Protein AF-0000000073485838 (afdb_homodimer)

Sequence (1050 aa):
MWRVLACVALMAVAGPQPTTGEVYTSIQDLTAVFSLERRVVSALSNYVDDMEAKLLRIRKYLREYEQVSAEGTVTDEVTMERLAGNPVHAFHLMKRLTVDWRHLEEQSKVDPWMDVINAMRGVGGGGVRLPNEEDLQGAAQALVRLHDVYNLNTTQLARGNVWGVQSAAELTAQDCLYMGKHSFNLGLYQRAVQWFEEAYALAGLEGNATVTQDQVNVFLDTAIKALDDNPYGQLEIGQQENFSTRTNLQEEPSPSHRLATVLTPREDAANFHALCRGQQLLSDAYVATLKCFYDWRGDDYLRLMPARVERHHWNPELLTFHQVISDNEILRLQQLAAPALSRAMVQGPQGKGNTVSNTRTSKVGWLDDSQDPLVARLSARAARLTGLSTSVSNDDAEMLQVANYGIGGHYNPHHDYLLVDKTEEELNNIHPRELVLGDRIATFMFYLSDVTRGGATAFPRLGTAVWPSKGSAAFWYNLKRSGKGSLATLHGACPVVHGSKWVSNKWIRERGQFLKRTCGLSPDEMWRVLACVALMAVAGPQPTTGEVYTSIQDLTAVFSLERRVVSALSNYVDDMEAKLLRIRKYLREYEQVSAEGTVTDEVTMERLAGNPVHAFHLMKRLTVDWRHLEEQSKVDPWMDVINAMRGVGGGGVRLPNEEDLQGAAQALVRLHDVYNLNTTQLARGNVWGVQSAAELTAQDCLYMGKHSFNLGLYQRAVQWFEEAYALAGLEGNATVTQDQVNVFLDTAIKALDDNPYGQLEIGQQENFSTRTNLQEEPSPSHRLATVLTPREDAANFHALCRGQQLLSDAYVATLKCFYDWRGDDYLRLMPARVERHHWNPELLTFHQVISDNEILRLQQLAAPALSRAMVQGPQGKGNTVSNTRTSKVGWLDDSQDPLVARLSARAARLTGLSTSVSNDDAEMLQVANYGIGGHYNPHHDYLLVDKTEEELNNIHPRELVLGDRIATFMFYLSDVTRGGATAFPRLGTAVWPSKGSAAFWYNLKRSGKGSLATLHGACPVVHGSKWVSNKWIRERGQFLKRTCGLSPDE

Nearest PDB structures (foldseek):
  7zsc-assembly2_B  TM=9.219E-01  e=4.799E-25  Homo sapiens
  7zsc-assembly1_A  TM=9.193E-01  e=5.060E-25  Homo sapiens
  5v7y-assembly3_D  TM=8.683E-01  e=2.518E-14  Bacillus anthracis
  3itq-assembly1_A  TM=8.347E-01  e=5.285E-14  Bacillus anthracis str. Ames
  5hv0-assembly1_A  TM=8.153E-01  e=1.787E-13  Bacillus anthracis

pLDDT: mean 81.94, std 20.11, range [22.28, 98.38]

Radius of gyration: 50.13 Å; Cα contacts (8 Å, |Δi|>4): 1870; chains: 2; bounding box: 80×147×97 Å

InterPro domains:
  IPR005123 Oxoglutarate/iron-dependent dioxygenase domain [PS51471] (396-510)
  IPR006620 Prolyl 4-hydroxylase, alpha subunit [SM00702] (316-509)
  IPR011990 Tetratricopeptide-like helical domain superfamily [G3DSA:1.25.40.10] (133-235)
  IPR013547 Prolyl 4-hydroxylase, N-terminal [PF08336] (26-163)
  IPR044862 Prolyl 4-hydroxylase alpha subunit, Fe(2+) 2OG dioxygenase domain [PF13640] (400-509)
  IPR045054 Prolyl 4-hydroxylase [PTHR10869] (135-511)

Organism: Scylla paramamosain (NCBI:txid85552)

Secondary structure (DSSP, 8-state):
----------------------GGG-HHHHHHHHHHHHHHHHHHHHHHHHHHHHHHHHHHHHHHHHHHHTTS-TTSHHHHHHHHT-HHHHHHHHHIIIIIHHHHHHHTSS-THHHHHHHHHTTTS--PPPP-HHHHHHHHHHHHHHHHHTT--HHHHHTTEETTEE-S----HHHHHHHHHHHHHTT-HHHHHHHHHHHHHHHHHTTSSSS-HHHHHHHHHHHHHHHHH-SS-----S---------------S------SS--HHHHHHHHHHHHTT---S-HHHHHH--EEEE-TT-HHHHHS-EEEEEEETTTTEEEEES-S-HHHHHHHHHHHHHHHHHTTT---SSS-----SSEE-EEEEE-TTT-HHHHHHHHHHHHHHSS---TTTTSBPPEEEEEE-TT-EEEEE-S-SSTT--HHHHTTS-HHHHHH--EEEEEEEE-S--SEE--EEETTTTEEEPP-TT-EEEEESB-TTS-B-GGG-EEEPPEEES-EEEEEEEEESGGGTTTSPPPSSTT-/----------------------GGG-HHHHHHHHHHHHHHHHHHHHHHHHHHHHHHHHHHHHHHHHHHHTTS-TTSHHHHHHHHT-HHHHHHHHHIIIIIHHHHHHHTSS-THHHHHHHHHTTTS--PPPP-HHHHHHHHHHHHHHHHHTT--HHHHHTTEETTEE-S----HHHHHHHHHHHHHTT-HHHHHHHHHHHHHHHHHTTSSSS-HHHHHHHHHHHHHHHHH-SS-----S---------------S------SS--HHHHHHHHHHHHTT---S-HHHHHH--EEEE-TT-HHHHHS-EEEEEEETTTTEEEEES-S-HHHHHHHHHHHHHHHHHTTT---SSS-----SSEE-EEEEE-TTT-HHHHHHHHHHHHHHSS---TTTTSBPPEEEEEE-TT-EEEEE-S-SSTT--HHHHTTS-HHHHHH--EEEEEEEE-S--SEE--EEETTTTEEEPP-TT-EEEEESB-TTS-B-GGG-EEEPPEEES-EEEEEEEEESGGGTTTSPPPSSTT-

Solvent-accessible surface area (backbone atoms only — not comparable to full-atom values): 54954 Å² total; per-residue (Å²): 137,82,82,71,75,75,76,76,73,77,61,69,61,77,54,80,68,55,62,52,61,49,45,53,27,30,46,69,48,34,32,50,46,52,53,41,50,51,47,27,50,53,34,47,52,50,36,51,53,53,49,50,54,51,49,51,53,51,48,50,53,51,50,55,49,46,50,52,45,65,80,43,73,69,85,34,72,66,43,37,46,52,44,36,11,29,50,61,45,41,34,49,52,32,42,44,60,31,56,53,39,49,54,51,51,61,62,61,70,59,65,60,63,54,55,31,51,36,35,69,69,28,71,90,50,79,93,70,76,75,56,42,68,66,26,34,51,49,31,45,49,23,50,48,47,47,36,61,52,58,64,50,58,62,67,45,43,36,59,16,30,58,93,84,46,76,46,66,37,60,56,52,26,44,50,27,40,52,44,11,50,53,25,41,75,66,39,37,25,68,58,12,33,51,26,20,51,50,14,32,55,38,8,58,77,54,68,39,68,79,34,44,46,69,64,37,46,56,54,31,51,53,28,49,51,51,29,67,77,34,73,74,48,58,76,72,64,87,77,82,72,89,81,72,81,80,73,83,77,67,89,68,67,84,75,74,78,73,71,38,62,73,67,51,71,65,54,40,47,52,32,34,30,40,31,54,62,66,50,78,62,54,52,68,73,59,53,69,70,45,51,74,43,75,42,33,58,92,31,74,70,22,63,78,54,50,40,43,34,36,45,75,40,76,87,72,48,30,37,32,39,48,76,74,47,52,72,69,57,40,54,51,50,50,61,67,35,46,63,42,39,56,52,42,32,70,64,45,81,88,81,75,80,80,70,79,61,91,51,52,38,58,34,55,18,76,43,48,52,83,77,36,71,64,49,37,50,52,37,51,49,50,18,49,69,70,54,44,49,44,44,50,92,73,39,6,16,51,58,38,32,39,36,36,25,3,36,37,11,29,30,57,70,42,65,83,51,74,49,76,88,47,49,74,74,54,52,70,48,46,58,66,68,54,62,65,26,40,42,34,35,29,44,40,32,36,22,60,25,54,40,80,32,52,42,25,43,24,21,27,36,64,28,42,62,49,68,56,40,54,20,21,30,40,39,37,56,31,33,35,45,46,64,43,68,36,63,39,54,30,27,24,36,28,45,18,52,28,34,42,40,34,34,33,40,37,40,24,23,40,58,54,25,63,87,61,53,70,65,41,95,43,75,88,53,137,82,81,75,75,75,76,74,74,75,68,71,63,76,54,82,69,55,62,52,61,49,47,52,28,31,46,69,49,34,32,51,47,51,54,41,48,51,48,26,50,52,34,46,53,51,37,51,53,54,49,50,55,53,50,52,53,52,50,52,53,50,50,56,48,46,52,51,46,64,81,43,73,70,87,36,71,66,44,37,48,52,44,36,12,29,51,62,44,41,33,50,52,31,40,44,59,32,56,53,40,48,55,52,52,61,64,61,69,61,67,62,63,56,55,31,51,37,33,68,68,28,71,91,50,79,94,72,77,74,57,43,68,65,27,34,53,47,33,45,48,23,52,47,48,47,35,60,51,56,64,49,59,61,67,46,42,37,58,14,29,57,92,83,47,76,47,70,37,58,56,49,27,45,51,27,40,53,44,12,51,54,24,42,76,67,40,37,25,71,58,12,32,52,26,21,50,49,13,32,56,38,9,58,76,54,68,37,68,80,33,44,45,68,63,36,46,56,56,32,52,52,27,49,52,50,29,66,77,34,72,74,47,57,78,72,64,85,76,82,72,87,79,70,82,78,73,84,74,66,89,67,66,84,73,75,78,73,72,39,64,74,68,51,72,66,54,40,48,53,31,34,30,40,33,55,62,67,49,78,62,54,53,68,72,60,53,68,69,47,50,75,44,74,43,35,60,91,31,75,71,22,62,79,54,51,38,43,35,37,44,74,39,77,85,72,46,30,37,33,39,50,76,74,47,52,73,69,57,41,53,51,50,51,59,68,35,50,63,41,38,57,51,43,31,68,64,44,78,87,83,77,81,80,69,79,61,92,52,50,38,59,35,54,20,77,43,49,53,84,77,36,72,64,48,36,50,51,37,51,49,51,18,47,68,69,55,44,53,42,46,51,91,72,40,7,16,50,56,39,32,38,37,36,24,4,37,37,11,30,29,57,72,42,65,82,51,75,48,77,87,48,48,74,73,55,52,69,55,46,57,65,69,54,62,65,25,42,41,34,35,29,44,39,34,36,22,60,26,53,41,80,32,52,43,24,41,23,20,26,34,64,29,42,61,50,66,56,42,54,20,20,29,39,39,37,57,31,32,36,43,47,66,44,66,37,61,38,55,30,26,23,37,29,45,18,51,29,34,43,40,34,37,34,40,37,43,24,22,41,60,53,25,62,87,62,54,71,66,42,95,42,77,89,52

Foldseek 3Di:
DPPPVPPPPPLPPPPPQLQQAALQFFPVLVVVVVVLVVQLVVLVVVLVVLVVVLVVLVVVLVVLVCVLLVVDDVVDPVSVVVLCVDPVSVVVVCCCVPPSVVVSVVSPPDDSVVSSVCSNCCVPHDGRDDGDPVNVLVVLVLVLQQCPLQVDQLLCVQCQQRPRDRDNDHHALVSLQVSLVSCVVQQNLVSSLNSLVNSLVRCVVVVCPPHHNVVSVVSNVVSVVSCVVCVVGCPPDPDPDDPPDPDPDDVPPPPLLDFDLDDDPVSLSVLQSCQLNVHFNDDPVQVVVWDWDWAQQPFPVCVVPTWTKTWFFVVQTKIKTAQLADLVLLVVVCVVFVVQLVVSNPPNPPDDDSPNPPAFRKGKGFAACVNDVSQVVSQVSVCSNNVFHQDVVVLQWGTKMKIKGGASGKHAWDAQWDPQPDDPVRVVSDDVSDVVSAIQQKKKKAWQDAAPGGWWKDQSNRRHIHHGDHNMIMMGTQADLLSHGRSSRGIMTTGRHGDMTMMMMMTGTDPRCPPRRPRDPDNVD/DPPPVPPPPPLPPPDPQLQQAALQFFPVLVVVVVVLVVLLVVLVVVLVVLVVVLVVLVVVLVVLVCVLLVVDDVPDPVSVVVLCVDPVSVVVVCCCVPPSVVVSVVSPPDDSVVSSVCSNCCVPHDGRDDGDPVNVLVVLVLLLQQCPLQVDQLLCVQCQQRPRDRDNDHHALVSLQVSLVSCVVQQNLVSSLNSLVNSLVRCVVVVCPPHHNVVSVVSNVVSVVSCVVPVVGCPPDPDPDDPPDPPPDDVPPPPLLDFDLDDDPVSLSVLQSCQLNVHFNDDPVQVVPWDWDWAQQPFPVCVVPTWTWTWFFVVQTKIKTAQLADLVLLVVVCVVFVVQLVVSNPPNPPDDDSPNPPAFRKGKGFAACVNDVSQVVSQVSVCSNNVAHQDVVVLQWGTKMKIKGGASGKHAWDAQWDPQPDDPVVVVSDDVSDVVSAIQFKKKKAWQDAAPGGWWKDQSNRRHIHHGDHNMIMMGTQADLLSHGRSSRGIMTTGRHGDMTMMMMMTGTDPRCPVRRPRDPDNVD

Structure (mmCIF, N/CA/C/O backbone):
data_AF-0000000073485838-model_v1
#
loop_
_entity.id
_entity.type
_entity.pdbx_description
1 polymer 'procollagen-proline 4-dioxygenase'
#
loop_
_atom_site.group_PDB
_atom_site.id
_atom_site.type_symbol
_atom_site.label_atom_id
_atom_site.label_alt_id
_atom_site.label_comp_id
_atom_site.label_asym_id
_atom_site.label_entity_id
_atom_site.label_seq_id
_atom_site.pdbx_PDB_ins_code
_atom_site.Cartn_x
_atom_site.Cartn_y
_atom_site.Cartn_z
_atom_site.occupancy
_atom_site.B_iso_or_equiv
_atom_site.auth_seq_id
_atom_site.auth_comp_id
_atom_site.auth_asym_id
_atom_site.auth_atom_id
_atom_site.pdbx_PDB_model_num
ATOM 1 N N . MET A 1 1 ? -52.625 -43.906 -41.375 1 27.09 1 MET A N 1
ATOM 2 C CA . MET A 1 1 ? -51.406 -43.25 -41.844 1 27.09 1 MET A CA 1
ATOM 3 C C . MET A 1 1 ? -50.594 -42.719 -40.688 1 27.09 1 MET A C 1
ATOM 5 O O . MET A 1 1 ? -50.844 -41.594 -40.219 1 27.09 1 MET A O 1
ATOM 9 N N . TRP A 1 2 ? -50.25 -43.562 -39.656 1 25.62 2 TRP A N 1
ATOM 10 C CA . TRP A 1 2 ? -49.594 -43.531 -38.344 1 25.62 2 TRP A CA 1
ATOM 11 C C . TRP A 1 2 ? -48.188 -42.938 -38.469 1 25.62 2 TRP A C 1
ATOM 13 O O . TRP A 1 2 ? -47.375 -43.438 -39.281 1 25.62 2 TRP A O 1
ATOM 23 N N . ARG A 1 3 ? -48.094 -41.531 -38.312 1 26.3 3 ARG A N 1
ATOM 24 C CA . ARG A 1 3 ? -46.969 -40.594 -38.281 1 26.3 3 ARG A CA 1
ATOM 25 C C . ARG A 1 3 ? -45.812 -41.125 -37.438 1 26.3 3 ARG A C 1
ATOM 27 O O . ARG A 1 3 ? -45.938 -41.188 -36.188 1 26.3 3 ARG A O 1
ATOM 34 N N . VAL A 1 4 ? -45.312 -42.312 -37.812 1 25.8 4 VAL A N 1
ATOM 35 C CA . VAL A 1 4 ? -44.156 -42.969 -37.188 1 25.8 4 VAL A CA 1
ATOM 36 C C . VAL A 1 4 ? -42.969 -42 -37.125 1 25.8 4 VAL A C 1
ATOM 38 O O . VAL A 1 4 ? -42.438 -41.594 -38.156 1 25.8 4 VAL A O 1
ATOM 41 N N . LEU A 1 5 ? -43.156 -40.906 -36.375 1 27.22 5 LEU A N 1
ATOM 42 C CA . LEU A 1 5 ? -42.062 -39.969 -36.125 1 27.22 5 LEU A CA 1
ATOM 43 C C . LEU A 1 5 ? -40.812 -40.719 -35.719 1 27.22 5 LEU A C 1
ATOM 45 O O . LEU A 1 5 ? -40.812 -41.438 -34.719 1 27.22 5 LEU A O 1
ATOM 49 N N . ALA A 1 6 ? -40 -41.219 -36.719 1 26.89 6 ALA A N 1
ATOM 50 C CA . ALA A 1 6 ? -38.625 -41.75 -36.625 1 26.89 6 ALA A CA 1
ATOM 51 C C . ALA A 1 6 ? -37.781 -40.875 -35.719 1 26.89 6 ALA A C 1
ATOM 53 O O . ALA A 1 6 ? -37.5 -39.719 -36.031 1 26.89 6 ALA A O 1
ATOM 54 N N . CYS A 1 7 ? -37.969 -40.969 -34.406 1 26.73 7 CYS A N 1
ATOM 55 C CA . CYS A 1 7 ? -37.062 -40.406 -33.438 1 26.73 7 CYS A CA 1
ATOM 56 C C . CYS A 1 7 ? -35.625 -40.781 -33.781 1 26.73 7 CYS A C 1
ATOM 58 O O . CYS A 1 7 ? -35.25 -41.969 -33.719 1 26.73 7 CYS A O 1
ATOM 60 N N . VAL A 1 8 ? -35.125 -40.156 -34.875 1 27 8 VAL A N 1
ATOM 61 C CA . VAL A 1 8 ? -33.688 -40.188 -35.188 1 27 8 VAL A CA 1
ATOM 62 C C . VAL A 1 8 ? -32.875 -39.969 -33.906 1 27 8 VAL A C 1
ATOM 64 O O . VAL A 1 8 ? -32.938 -38.875 -33.312 1 27 8 VAL A O 1
ATOM 67 N N . ALA A 1 9 ? -32.719 -40.969 -33.031 1 24.78 9 ALA A N 1
ATOM 68 C CA . ALA A 1 9 ? -31.781 -40.969 -31.922 1 24.78 9 ALA A CA 1
ATOM 69 C C . ALA A 1 9 ? -30.391 -40.562 -32.406 1 24.78 9 ALA A C 1
ATOM 71 O O . ALA A 1 9 ? -29.766 -41.281 -33.219 1 24.78 9 ALA A O 1
ATOM 72 N N . LEU A 1 10 ? -30.234 -39.281 -32.719 1 26.58 10 LEU A N 1
ATOM 73 C CA . LEU A 1 10 ? -28.906 -38.719 -32.875 1 26.58 10 LEU A CA 1
ATOM 74 C C . LEU A 1 10 ? -27.938 -39.281 -31.828 1 26.58 10 LEU A C 1
ATOM 76 O O . LEU A 1 10 ? -28.078 -39.062 -30.641 1 26.58 10 LEU A O 1
ATOM 80 N N . MET A 1 11 ? -27.656 -40.594 -31.984 1 25.06 11 MET A N 1
ATOM 81 C CA . MET A 1 11 ? -26.578 -41.188 -31.203 1 25.06 11 MET A CA 1
ATOM 82 C C . MET A 1 11 ? -25.312 -40.344 -31.266 1 25.06 11 MET A C 1
ATOM 84 O O . MET A 1 11 ? -24.719 -40.156 -32.344 1 25.06 11 MET A O 1
ATOM 88 N N . ALA A 1 12 ? -25.219 -39.312 -30.531 1 28.91 12 ALA A N 1
ATOM 89 C CA . ALA A 1 12 ? -24.016 -38.5 -30.297 1 28.91 12 ALA A CA 1
ATOM 90 C C . ALA A 1 12 ? -22.812 -39.375 -29.984 1 28.91 12 ALA A C 1
ATOM 92 O O . ALA A 1 12 ? -22.828 -40.125 -29 1 28.91 12 ALA A O 1
ATOM 93 N N . VAL A 1 13 ? -22.266 -39.969 -31.031 1 29.77 13 VAL A N 1
ATOM 94 C CA . VAL A 1 13 ? -20.906 -40.469 -30.875 1 29.77 13 VAL A CA 1
ATOM 95 C C . VAL A 1 13 ? -20.141 -39.594 -29.891 1 29.77 13 VAL A C 1
ATOM 97 O O . VAL A 1 13 ? -19.969 -38.406 -30.109 1 29.77 13 VAL A O 1
ATOM 100 N N . ALA A 1 14 ? -20.406 -39.906 -28.672 1 31.94 14 ALA A N 1
ATOM 101 C CA . ALA A 1 14 ? -19.594 -39.25 -27.641 1 31.94 14 ALA A CA 1
ATOM 102 C C . ALA A 1 14 ? -18.125 -39.188 -28.062 1 31.94 14 ALA A C 1
ATOM 104 O O . ALA A 1 14 ? -17.438 -40.219 -28.062 1 31.94 14 ALA A O 1
ATOM 105 N N . GLY A 1 15 ? -17.891 -38.562 -29.219 1 31.86 15 GLY A N 1
ATOM 106 C CA . GLY A 1 15 ? -16.484 -38.219 -29.453 1 31.86 15 GLY A CA 1
ATOM 107 C C . GLY A 1 15 ? -15.695 -38 -28.188 1 31.86 15 GLY A C 1
ATOM 108 O O . GLY A 1 15 ? -16.281 -37.75 -27.125 1 31.86 15 GLY A O 1
ATOM 109 N N . PRO A 1 16 ? -14.477 -38.5 -28.203 1 33 16 PRO A N 1
ATOM 110 C CA . PRO A 1 16 ? -13.688 -38.25 -27 1 33 16 PRO A CA 1
ATOM 111 C C . PRO A 1 16 ? -13.914 -36.875 -26.406 1 33 16 PRO A C 1
ATOM 113 O O . PRO A 1 16 ? -14.055 -35.906 -27.156 1 33 16 PRO A O 1
ATOM 116 N N . GLN A 1 17 ? -14.711 -36.844 -25.469 1 33.69 17 GLN A N 1
ATOM 117 C CA . GLN A 1 17 ? -14.93 -35.625 -24.719 1 33.69 17 GLN A CA 1
ATOM 118 C C . GLN A 1 17 ? -13.641 -34.812 -24.609 1 33.69 17 GLN A C 1
ATOM 120 O O . GLN A 1 17 ? -12.594 -35.344 -24.234 1 33.69 17 GLN A O 1
ATOM 125 N N . PRO A 1 18 ? -13.508 -33.781 -25.422 1 37.34 18 PRO A N 1
ATOM 126 C CA . PRO A 1 18 ? -12.312 -32.969 -25.281 1 37.34 18 PRO A CA 1
ATOM 127 C C . PRO A 1 18 ? -11.953 -32.688 -23.828 1 37.34 18 PRO A C 1
ATOM 129 O O . PRO A 1 18 ? -12.82 -32.281 -23.031 1 37.34 18 PRO A O 1
ATOM 132 N N . THR A 1 19 ? -11.102 -33.406 -23.203 1 40.22 19 THR A N 1
ATOM 133 C CA . THR A 1 19 ? -10.562 -33.094 -21.875 1 40.22 19 THR A CA 1
ATOM 134 C C . THR A 1 19 ? -10.141 -31.625 -21.812 1 40.22 19 THR A C 1
ATOM 136 O O . THR A 1 19 ? -9.469 -31.125 -22.719 1 40.22 19 THR A O 1
ATOM 139 N N . THR A 1 20 ? -10.914 -30.719 -21.453 1 46.19 20 THR A N 1
ATOM 140 C CA . THR A 1 20 ? -10.539 -29.359 -21.141 1 46.19 20 THR A CA 1
ATOM 141 C C . THR A 1 20 ? -9.117 -29.297 -20.578 1 46.19 20 THR A C 1
ATOM 143 O O . THR A 1 20 ? -8.812 -29.969 -19.578 1 46.19 20 THR A O 1
ATOM 146 N N . GLY A 1 21 ? -8.156 -29.125 -21.438 1 52.19 21 GLY A N 1
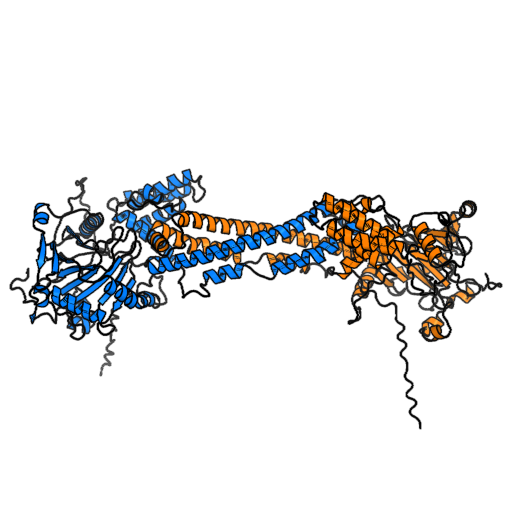ATOM 147 C CA . GLY A 1 21 ? -6.723 -29.234 -21.219 1 52.19 21 GLY A CA 1
ATOM 148 C C . GLY A 1 21 ? -6.223 -28.359 -20.094 1 52.19 21 GLY A C 1
ATOM 149 O O . GLY A 1 21 ? -6.34 -27.141 -20.156 1 52.19 21 GLY A O 1
ATOM 150 N N . GLU A 1 22 ? -6.078 -28.859 -18.812 1 74.88 22 GLU A N 1
ATOM 151 C CA . GLU A 1 22 ? -5.523 -28.375 -17.547 1 74.88 22 GLU A CA 1
ATOM 152 C C . GLU A 1 22 ? -4.055 -28 -17.703 1 74.88 22 GLU A C 1
ATOM 154 O O . GLU A 1 22 ? -3.324 -28.625 -18.469 1 74.88 22 GLU A O 1
ATOM 159 N N . VAL A 1 23 ? -3.619 -26.828 -17.328 1 77.12 23 VAL A N 1
ATOM 160 C CA . VAL A 1 23 ? -2.289 -26.234 -17.406 1 77.12 23 VAL A CA 1
ATOM 161 C C . VAL A 1 23 ? -1.239 -27.25 -16.969 1 77.12 23 VAL A C 1
ATOM 163 O O . VAL A 1 23 ? -0.172 -27.359 -17.578 1 77.12 23 VAL A O 1
ATOM 166 N N . TYR A 1 24 ? -1.604 -28.141 -16.062 1 77 24 TYR A N 1
ATOM 167 C CA . TYR A 1 24 ? -0.612 -29.016 -15.461 1 77 24 TYR A CA 1
ATOM 168 C C . TYR A 1 24 ? -0.284 -30.188 -16.375 1 77 24 TYR A C 1
ATOM 170 O O . TYR A 1 24 ? 0.721 -30.875 -16.188 1 77 24 TYR A O 1
ATOM 178 N N . THR A 1 25 ? -1.033 -30.375 -17.484 1 76.62 25 THR A N 1
ATOM 179 C CA . THR A 1 25 ? -0.901 -31.578 -18.297 1 76.62 25 THR A CA 1
ATOM 180 C C . THR A 1 25 ? 0.106 -31.359 -19.422 1 76.62 25 THR A C 1
ATOM 182 O O . THR A 1 25 ? 0.467 -32.312 -20.125 1 76.62 25 THR A O 1
ATOM 185 N N . SER A 1 26 ? 0.516 -30.156 -19.578 1 77.94 26 SER A N 1
ATOM 186 C CA . SER A 1 26 ? 1.445 -29.859 -20.656 1 77.94 26 SER A CA 1
ATOM 187 C C . SER A 1 26 ? 2.666 -29.094 -20.141 1 77.94 26 SER A C 1
ATOM 189 O O . SER A 1 26 ? 2.531 -28.125 -19.406 1 77.94 26 SER A O 1
ATOM 191 N N . ILE A 1 27 ? 3.809 -29.562 -20.547 1 78.94 27 ILE A N 1
ATOM 192 C CA . ILE A 1 27 ? 5.039 -28.891 -20.125 1 78.94 27 ILE A CA 1
ATOM 193 C C . ILE A 1 27 ? 5.121 -27.516 -20.766 1 78.94 27 ILE A C 1
ATOM 195 O O . ILE A 1 27 ? 5.688 -26.578 -20.172 1 78.94 27 ILE A O 1
ATOM 199 N N . GLN A 1 28 ? 4.605 -27.438 -21.969 1 76.5 28 GLN A N 1
ATOM 200 C CA . GLN A 1 28 ? 4.613 -26.141 -22.625 1 76.5 28 GLN A CA 1
ATOM 201 C C . GLN A 1 28 ? 3.816 -25.109 -21.828 1 76.5 28 GLN A C 1
ATOM 203 O O . GLN A 1 28 ? 4.27 -23.969 -21.625 1 76.5 28 GLN A O 1
ATOM 208 N N . ASP A 1 29 ? 2.668 -25.5 -21.391 1 82.38 29 ASP A N 1
ATOM 209 C CA . ASP A 1 29 ? 1.839 -24.609 -20.594 1 82.38 29 ASP A CA 1
ATOM 210 C C . ASP A 1 29 ? 2.502 -24.297 -19.25 1 82.38 29 ASP A C 1
ATOM 212 O O . ASP A 1 29 ? 2.469 -23.156 -18.781 1 82.38 29 ASP A O 1
ATOM 216 N N . LEU A 1 30 ? 3.111 -25.281 -18.672 1 85.5 30 LEU A N 1
ATOM 217 C CA . LEU A 1 30 ? 3.771 -25.094 -17.391 1 85.5 30 LEU A CA 1
ATOM 218 C C . LEU A 1 30 ? 4.938 -24.125 -17.516 1 85.5 30 LEU A C 1
ATOM 220 O O . LEU A 1 30 ? 5.129 -23.266 -16.656 1 85.5 30 LEU A O 1
ATOM 224 N N . THR A 1 31 ? 5.664 -24.312 -18.562 1 83.69 31 THR A N 1
ATOM 225 C CA . THR A 1 31 ? 6.789 -23.406 -18.797 1 83.69 31 THR A CA 1
ATOM 226 C C . THR A 1 31 ? 6.305 -21.969 -19 1 83.69 31 THR A C 1
ATOM 228 O O . THR A 1 31 ? 6.918 -21.031 -18.484 1 83.69 31 THR A O 1
ATOM 231 N N . ALA A 1 32 ? 5.23 -21.859 -19.719 1 83.5 32 ALA A N 1
ATOM 232 C CA . ALA A 1 32 ? 4.652 -20.531 -19.938 1 83.5 32 ALA A CA 1
ATOM 233 C C . ALA A 1 32 ? 4.203 -19.906 -18.609 1 83.5 32 ALA A C 1
ATOM 235 O O . ALA A 1 32 ? 4.387 -18.719 -18.375 1 83.5 32 ALA A O 1
ATOM 236 N N . VAL A 1 33 ? 3.646 -20.688 -17.766 1 88.06 33 VAL A N 1
ATOM 237 C CA . VAL A 1 33 ? 3.162 -20.203 -16.484 1 88.06 33 VAL A CA 1
ATOM 238 C C . VAL A 1 33 ? 4.348 -19.844 -15.586 1 88.06 33 VAL A C 1
ATOM 240 O O . VAL A 1 33 ? 4.285 -18.859 -14.828 1 88.06 33 VAL A O 1
ATOM 243 N N . PHE A 1 34 ? 5.398 -20.578 -15.664 1 86.94 34 PHE A N 1
ATOM 244 C CA . PHE A 1 34 ? 6.602 -20.25 -14.914 1 86.94 34 PHE A CA 1
ATOM 245 C C . PHE A 1 34 ? 7.152 -18.891 -15.336 1 86.94 34 PHE A C 1
ATOM 247 O O . PHE A 1 34 ? 7.574 -18.094 -14.5 1 86.94 34 PHE A O 1
ATOM 254 N N . SER A 1 35 ? 7.137 -18.703 -16.641 1 85.38 35 SER A N 1
ATOM 255 C CA . SER A 1 35 ? 7.613 -17.422 -17.156 1 85.38 35 SER A CA 1
ATOM 256 C C . SER A 1 35 ? 6.73 -16.281 -16.672 1 85.38 35 SER A C 1
ATOM 258 O O . SER A 1 35 ? 7.234 -15.211 -16.312 1 85.38 35 SER A O 1
ATOM 260 N N . LEU A 1 36 ? 5.5 -16.547 -16.688 1 88.31 36 LEU A N 1
ATOM 261 C CA . LEU A 1 36 ? 4.562 -15.539 -16.188 1 88.31 36 LEU A CA 1
ATOM 262 C C . LEU A 1 36 ? 4.812 -15.242 -14.711 1 88.31 36 LEU A C 1
ATOM 264 O O . LEU A 1 36 ? 4.84 -14.078 -14.305 1 88.31 36 LEU A O 1
ATOM 268 N N . GLU A 1 37 ? 4.977 -16.25 -13.93 1 90.31 37 GLU A N 1
ATOM 269 C CA . GLU A 1 37 ? 5.203 -16.047 -12.508 1 90.31 37 GLU A CA 1
ATOM 270 C C . GLU A 1 37 ? 6.469 -15.227 -12.258 1 90.31 37 GLU A C 1
ATOM 272 O O . GLU A 1 37 ? 6.523 -14.422 -11.32 1 90.31 37 GLU A O 1
ATOM 277 N N . ARG A 1 38 ? 7.43 -15.484 -13.102 1 88 38 ARG A N 1
ATOM 278 C CA . ARG A 1 38 ? 8.664 -14.719 -12.969 1 88 38 ARG A CA 1
ATOM 279 C C . ARG A 1 38 ? 8.398 -13.227 -13.125 1 88 38 ARG A C 1
ATOM 281 O O . ARG A 1 38 ? 8.945 -12.406 -12.383 1 88 38 ARG A O 1
ATOM 288 N N . ARG A 1 39 ? 7.586 -12.938 -14.078 1 89.69 39 ARG A N 1
ATOM 289 C CA . ARG A 1 39 ? 7.234 -11.539 -14.297 1 89.69 39 ARG A CA 1
ATOM 290 C C . ARG A 1 39 ? 6.453 -10.984 -13.109 1 89.69 39 ARG A C 1
ATOM 292 O O . ARG A 1 39 ? 6.676 -9.844 -12.688 1 89.69 39 ARG A O 1
ATOM 299 N N . VAL A 1 40 ? 5.625 -11.742 -12.617 1 92.44 40 VAL A N 1
ATOM 300 C CA . VAL A 1 40 ? 4.805 -11.328 -11.484 1 92.44 40 VAL A CA 1
ATOM 301 C C . VAL A 1 40 ? 5.688 -11.109 -10.258 1 92.44 40 VAL A C 1
ATOM 303 O O . VAL A 1 40 ? 5.512 -10.133 -9.523 1 92.44 40 VAL A O 1
ATOM 306 N N . VAL A 1 41 ? 6.609 -12 -10.094 1 93.25 41 VAL A N 1
ATOM 307 C CA . VAL A 1 41 ? 7.523 -11.906 -8.961 1 93.25 41 VAL A CA 1
ATOM 308 C C . VAL A 1 41 ? 8.344 -10.625 -9.055 1 93.25 41 VAL A C 1
ATOM 310 O O . VAL A 1 41 ? 8.562 -9.938 -8.055 1 93.25 41 VAL A O 1
ATOM 313 N N . SER A 1 42 ? 8.789 -10.344 -10.25 1 93.81 42 SER A N 1
ATOM 314 C CA . SER A 1 42 ? 9.516 -9.094 -10.453 1 93.81 42 SER A CA 1
ATOM 315 C C . SER A 1 42 ? 8.648 -7.887 -10.125 1 93.81 42 SER A C 1
ATOM 317 O O . SER A 1 42 ? 9.102 -6.957 -9.453 1 93.81 42 SER A O 1
ATOM 319 N N . ALA A 1 43 ? 7.445 -7.938 -10.586 1 94.62 43 ALA A N 1
ATOM 320 C CA . ALA A 1 43 ? 6.508 -6.852 -10.305 1 94.62 43 ALA A CA 1
ATOM 321 C C . ALA A 1 43 ? 6.223 -6.742 -8.812 1 94.62 43 ALA A C 1
ATOM 323 O O . ALA A 1 43 ? 6.141 -5.637 -8.266 1 94.62 43 ALA A O 1
ATOM 324 N N . LEU A 1 44 ? 6.055 -7.848 -8.141 1 95.62 44 LEU A N 1
ATOM 325 C CA . LEU A 1 44 ? 5.809 -7.867 -6.703 1 95.62 44 LEU A CA 1
ATOM 326 C C . LEU A 1 44 ? 6.996 -7.289 -5.941 1 95.62 44 LEU A C 1
ATOM 328 O O . LEU A 1 44 ? 6.816 -6.547 -4.973 1 95.62 44 LEU A O 1
ATOM 332 N N . SER A 1 45 ? 8.195 -7.672 -6.391 1 96.31 45 SER A N 1
ATOM 333 C CA . SER A 1 45 ? 9.398 -7.148 -5.75 1 96.31 45 SER A CA 1
ATOM 334 C C . SER A 1 45 ? 9.469 -5.633 -5.863 1 96.31 45 SER A C 1
ATOM 336 O O . SER A 1 45 ? 9.773 -4.945 -4.891 1 96.31 45 SER A O 1
ATOM 338 N N . ASN A 1 46 ? 9.18 -5.145 -7.039 1 96 46 ASN A N 1
ATOM 339 C CA . ASN A 1 46 ? 9.133 -3.697 -7.234 1 96 46 ASN A CA 1
ATOM 340 C C . ASN A 1 46 ? 8.055 -3.051 -6.371 1 96 46 ASN A C 1
ATOM 342 O O . ASN A 1 46 ? 8.266 -1.979 -5.801 1 96 46 ASN A O 1
ATOM 346 N N . TYR A 1 47 ? 6.934 -3.65 -6.328 1 95.31 47 TYR A N 1
ATOM 347 C CA . TYR A 1 47 ? 5.836 -3.168 -5.496 1 95.31 47 TYR A CA 1
ATOM 348 C C . TYR A 1 47 ? 6.266 -3.047 -4.039 1 95.31 47 TYR A C 1
ATOM 350 O O . TYR A 1 47 ? 5.988 -2.039 -3.385 1 95.31 47 TYR A O 1
ATOM 358 N N . VAL A 1 48 ? 6.938 -4.125 -3.545 1 96.12 48 VAL A N 1
ATOM 359 C CA . VAL A 1 48 ? 7.395 -4.129 -2.16 1 96.12 48 VAL A CA 1
ATOM 360 C C . VAL A 1 48 ? 8.344 -2.953 -1.926 1 96.12 48 VAL A C 1
ATOM 362 O O . VAL A 1 48 ? 8.219 -2.236 -0.931 1 96.12 48 VAL A O 1
ATOM 365 N N . ASP A 1 49 ? 9.266 -2.713 -2.832 1 95.56 49 ASP A N 1
ATOM 366 C CA . ASP A 1 49 ? 10.211 -1.613 -2.711 1 95.56 49 ASP A CA 1
ATOM 367 C C . ASP A 1 49 ? 9.5 -0.266 -2.678 1 95.56 49 ASP A C 1
ATOM 369 O O . ASP A 1 49 ? 9.797 0.583 -1.836 1 95.56 49 ASP A O 1
ATOM 373 N N . ASP A 1 50 ? 8.578 -0.071 -3.586 1 93.44 50 ASP A N 1
ATOM 374 C CA . ASP A 1 50 ? 7.82 1.175 -3.674 1 93.44 50 ASP A CA 1
ATOM 375 C C . ASP A 1 50 ? 7.016 1.419 -2.4 1 93.44 50 ASP A C 1
ATOM 377 O O . ASP A 1 50 ? 6.984 2.537 -1.882 1 93.44 50 ASP A O 1
ATOM 381 N N . MET A 1 51 ? 6.379 0.372 -1.913 1 93.44 51 MET A N 1
ATOM 382 C CA . MET A 1 51 ? 5.543 0.508 -0.725 1 93.44 51 MET A CA 1
ATOM 383 C C . MET A 1 51 ? 6.395 0.768 0.514 1 93.44 51 MET A C 1
ATOM 385 O O . MET A 1 51 ? 5.988 1.518 1.404 1 93.44 51 MET A O 1
ATOM 389 N N . GLU A 1 52 ? 7.535 0.104 0.545 1 94.75 52 GLU A N 1
ATOM 390 C CA . GLU A 1 52 ? 8.43 0.358 1.669 1 94.75 52 GLU A CA 1
ATOM 391 C C . GLU A 1 52 ? 8.883 1.815 1.698 1 94.75 52 GLU A C 1
ATOM 393 O O . GLU A 1 52 ? 8.984 2.418 2.77 1 94.75 52 GLU A O 1
ATOM 398 N N . ALA A 1 53 ? 9.211 2.367 0.567 1 92.56 53 ALA A N 1
ATOM 399 C CA . ALA A 1 53 ? 9.578 3.777 0.479 1 92.56 53 ALA A CA 1
ATOM 400 C C . ALA A 1 53 ? 8.438 4.672 0.953 1 92.56 53 ALA A C 1
ATOM 402 O O . ALA A 1 53 ? 8.656 5.637 1.69 1 92.56 53 ALA A O 1
ATOM 403 N N . LYS A 1 54 ? 7.23 4.379 0.504 1 92 54 LYS A N 1
ATOM 404 C CA . LYS A 1 54 ? 6.051 5.121 0.93 1 92 54 LYS A CA 1
ATOM 405 C C . LYS A 1 54 ? 5.852 5.023 2.439 1 92 54 LYS A C 1
ATOM 407 O O . LYS A 1 54 ? 5.598 6.031 3.105 1 92 54 LYS A O 1
ATOM 412 N N . LEU A 1 55 ? 5.988 3.814 3.008 1 94.69 55 LEU A N 1
ATOM 413 C CA . LEU A 1 55 ? 5.793 3.605 4.438 1 94.69 55 LEU A CA 1
ATOM 414 C C . LEU A 1 55 ? 6.855 4.344 5.246 1 94.69 55 LEU A C 1
ATOM 416 O O . LEU A 1 55 ? 6.578 4.836 6.34 1 94.69 55 LEU A O 1
ATOM 420 N N . LEU A 1 56 ? 8.062 4.387 4.672 1 94.38 56 LEU A N 1
ATOM 421 C CA . LEU A 1 56 ? 9.125 5.121 5.352 1 94.38 56 LEU A CA 1
ATOM 422 C C . LEU A 1 56 ? 8.766 6.598 5.488 1 94.38 56 LEU A C 1
ATOM 424 O O . LEU A 1 56 ? 8.992 7.203 6.535 1 94.38 56 LEU A O 1
ATOM 428 N N . ARG A 1 57 ? 8.195 7.184 4.527 1 92.88 57 ARG A N 1
ATOM 429 C CA . ARG A 1 57 ? 7.785 8.586 4.559 1 92.88 57 ARG A CA 1
ATOM 430 C C . ARG A 1 57 ? 6.641 8.797 5.543 1 92.88 57 ARG A C 1
ATOM 432 O O . ARG A 1 57 ? 6.617 9.789 6.27 1 92.88 57 ARG A O 1
ATOM 439 N N . ILE A 1 58 ? 5.68 7.91 5.531 1 95.12 58 ILE A N 1
ATOM 440 C CA . ILE A 1 58 ? 4.547 8.008 6.445 1 95.12 58 ILE A CA 1
ATOM 441 C C . ILE A 1 58 ? 5.035 7.879 7.887 1 95.12 58 ILE A C 1
ATOM 443 O O . ILE A 1 58 ? 4.602 8.625 8.766 1 95.12 58 ILE A O 1
ATOM 447 N N . ARG A 1 59 ? 5.965 6.977 8.125 1 95.62 59 ARG A N 1
ATOM 448 C CA . ARG A 1 59 ? 6.523 6.809 9.461 1 95.62 59 ARG A CA 1
ATOM 449 C C . ARG A 1 59 ? 7.262 8.062 9.914 1 95.62 59 ARG A C 1
ATOM 451 O O . ARG A 1 59 ? 7.227 8.422 11.094 1 95.62 59 ARG A O 1
ATOM 458 N N . LYS A 1 60 ? 7.973 8.641 8.969 1 91.94 60 LYS A N 1
ATOM 459 C CA . LYS A 1 60 ? 8.625 9.906 9.297 1 91.94 60 LYS A CA 1
ATOM 460 C C . LYS A 1 60 ? 7.605 10.961 9.727 1 91.94 60 LYS A C 1
ATOM 462 O O . LYS A 1 60 ? 7.812 11.656 10.719 1 91.94 60 LYS A O 1
ATOM 467 N N . TYR A 1 61 ? 6.48 11.062 8.984 1 92.94 61 TYR A N 1
ATOM 468 C CA . TYR A 1 61 ? 5.398 11.969 9.344 1 92.94 61 TYR A CA 1
ATOM 469 C C . TYR A 1 61 ? 4.863 11.656 10.734 1 92.94 61 TYR A C 1
ATOM 471 O O . TYR A 1 61 ? 4.688 12.562 11.562 1 92.94 61 TYR A O 1
ATOM 479 N N . LEU A 1 62 ? 4.676 10.406 11.023 1 93.94 62 LEU A N 1
ATOM 480 C CA . LEU A 1 62 ? 4.121 9.984 12.305 1 93.94 62 LEU A CA 1
ATOM 481 C C . LEU A 1 62 ? 5.102 10.266 13.445 1 93.94 62 LEU A C 1
ATOM 483 O O . LEU A 1 62 ? 4.691 10.672 14.531 1 93.94 62 LEU A O 1
ATOM 487 N N . ARG A 1 63 ? 6.387 10.102 13.195 1 90.44 63 ARG A N 1
ATOM 488 C CA . ARG A 1 63 ? 7.402 10.391 14.203 1 90.44 63 ARG A CA 1
ATOM 489 C C . ARG A 1 63 ? 7.453 11.883 14.516 1 90.44 63 ARG A C 1
ATOM 491 O O . ARG A 1 63 ? 7.574 12.273 15.68 1 90.44 63 ARG A O 1
ATOM 498 N N . GLU A 1 64 ? 7.395 12.68 13.469 1 86.19 64 GLU A N 1
ATOM 499 C CA . GLU A 1 64 ? 7.383 14.133 13.664 1 86.19 64 GLU A CA 1
ATOM 500 C C . GLU A 1 64 ? 6.164 14.57 14.469 1 86.19 64 GLU A C 1
ATOM 502 O O . GLU A 1 64 ? 6.262 15.445 15.328 1 86.19 64 GLU A O 1
ATOM 507 N N . TYR A 1 65 ? 5.051 13.953 14.164 1 88.38 65 TYR A N 1
ATOM 508 C CA . TYR A 1 65 ? 3.842 14.242 14.93 1 88.38 65 TYR A CA 1
ATOM 509 C C . TYR A 1 65 ? 4 13.836 16.391 1 88.38 65 TYR A C 1
ATOM 511 O O . TYR A 1 65 ? 3.605 14.578 17.297 1 88.38 65 TYR A O 1
ATOM 519 N N . GLU A 1 66 ? 4.543 12.695 16.609 1 85.19 66 GLU A N 1
ATOM 520 C CA . GLU A 1 66 ? 4.707 12.18 17.969 1 85.19 66 GLU A CA 1
ATOM 521 C C . GLU A 1 66 ? 5.648 13.062 18.781 1 85.19 66 GLU A C 1
ATOM 523 O O . GLU A 1 66 ? 5.453 13.242 19.984 1 85.19 66 GLU A O 1
ATOM 528 N N . GLN A 1 67 ? 6.625 13.617 18.203 1 77.31 67 GLN A N 1
ATOM 529 C CA . GLN A 1 67 ? 7.559 14.5 18.891 1 77.31 67 GLN A CA 1
ATOM 530 C C . GLN A 1 67 ? 6.852 15.766 19.375 1 77.31 67 GLN A C 1
ATOM 532 O O . GLN A 1 67 ? 7.121 16.234 20.484 1 77.31 67 GLN A O 1
ATOM 537 N N . VAL A 1 68 ? 5.902 16.219 18.641 1 71.62 68 VAL A N 1
ATOM 538 C CA . VAL A 1 68 ? 5.188 17.453 18.969 1 71.62 68 VAL A CA 1
ATOM 539 C C . VAL A 1 68 ? 4.094 17.156 19.984 1 71.62 68 VAL A C 1
ATOM 541 O O . VAL A 1 68 ? 3.863 17.938 20.906 1 71.62 68 VAL A O 1
ATOM 544 N N . SER A 1 69 ? 3.445 15.953 19.859 1 69.94 69 SER A N 1
ATOM 545 C CA . SER A 1 69 ? 2.312 15.594 20.703 1 69.94 69 SER A CA 1
ATOM 546 C C . SER A 1 69 ? 2.779 15.039 22.047 1 69.94 69 SER A C 1
ATOM 548 O O . SER A 1 69 ? 1.982 14.891 22.969 1 69.94 69 SER A O 1
ATOM 550 N N . ALA A 1 70 ? 4.031 14.68 22.125 1 63.91 70 ALA A N 1
ATOM 551 C CA . ALA A 1 70 ? 4.555 14.109 23.359 1 63.91 70 ALA A CA 1
ATOM 552 C C . ALA A 1 70 ? 4.426 15.094 24.516 1 63.91 70 ALA A C 1
ATOM 554 O O . ALA A 1 70 ? 4.508 14.703 25.688 1 63.91 70 ALA A O 1
ATOM 555 N N . GLU A 1 71 ? 4.277 16.422 24.266 1 62.78 71 GLU A N 1
ATOM 556 C CA . GLU A 1 71 ? 4.223 17.406 25.344 1 62.78 71 GLU A CA 1
ATOM 557 C C . GLU A 1 71 ? 2.93 17.297 26.141 1 62.78 71 GLU A C 1
ATOM 559 O O . GLU A 1 71 ? 2.773 17.938 27.188 1 62.78 71 GLU A O 1
ATOM 564 N N . GLY A 1 72 ? 2.039 16.234 25.922 1 56.84 72 GLY A N 1
ATOM 565 C CA . GLY A 1 72 ? 0.878 15.992 26.766 1 56.84 72 GLY A CA 1
ATOM 566 C C . GLY A 1 72 ? -0.15 15.086 26.109 1 56.84 72 GLY A C 1
ATOM 567 O O . GLY A 1 72 ? -0.01 14.727 24.938 1 56.84 72 GLY A O 1
ATOM 568 N N . THR A 1 73 ? -0.992 14.516 27.031 1 52.62 73 THR A N 1
ATOM 569 C CA . THR A 1 73 ? -2.045 13.633 26.531 1 52.62 73 THR A CA 1
ATOM 570 C C . THR A 1 73 ? -2.984 14.383 25.594 1 52.62 73 THR A C 1
ATOM 572 O O . THR A 1 73 ? -3.709 15.281 26.016 1 52.62 73 THR A O 1
ATOM 575 N N . VAL A 1 74 ? -2.738 14.422 24.297 1 56.91 74 VAL A N 1
ATOM 576 C CA . VAL A 1 74 ? -3.436 15.102 23.219 1 56.91 74 VAL A CA 1
ATOM 577 C C . VAL A 1 74 ? -4.938 14.852 23.328 1 56.91 74 VAL A C 1
ATOM 579 O O . VAL A 1 74 ? -5.715 15.32 22.5 1 56.91 74 VAL A O 1
ATOM 582 N N . THR A 1 75 ? -5.398 14.031 24.234 1 56.47 75 THR A N 1
ATOM 583 C CA . THR A 1 75 ? -6.828 13.734 24.234 1 56.47 75 THR A CA 1
ATOM 584 C C . THR A 1 75 ? -7.621 14.898 24.812 1 56.47 75 THR A C 1
ATOM 586 O O . THR A 1 75 ? -8.82 15.031 24.562 1 56.47 75 THR A O 1
ATOM 589 N N . ASP A 1 76 ? -6.832 15.938 25.344 1 62.31 76 ASP A N 1
ATOM 590 C CA . ASP A 1 76 ? -7.578 16.922 26.125 1 62.31 76 ASP A CA 1
ATOM 591 C C . ASP A 1 76 ? -7.594 18.281 25.406 1 62.31 76 ASP A C 1
ATOM 593 O O . ASP A 1 76 ? -6.633 18.641 24.719 1 62.31 76 ASP A O 1
ATOM 597 N N . GLU A 1 77 ? -8.773 18.844 25.266 1 67.69 77 GLU A N 1
ATOM 598 C CA . GLU A 1 77 ? -9.008 20.172 24.703 1 67.69 77 GLU A CA 1
ATOM 599 C C . GLU A 1 77 ? -7.992 21.188 25.219 1 67.69 77 GLU A C 1
ATOM 601 O O . GLU A 1 77 ? -7.539 22.047 24.469 1 67.69 77 GLU A O 1
ATOM 606 N N . VAL A 1 78 ? -7.605 20.953 26.406 1 71.44 78 VAL A N 1
ATOM 607 C CA . VAL A 1 78 ? -6.672 21.891 27.031 1 71.44 78 VAL A CA 1
ATOM 608 C C . VAL A 1 78 ? -5.293 21.734 26.391 1 71.44 78 VAL A C 1
ATOM 610 O O . VAL A 1 78 ? -4.613 22.734 26.125 1 71.44 78 VAL A O 1
ATOM 613 N N . THR A 1 79 ? -5.008 20.547 26.109 1 75.69 79 THR A N 1
ATOM 614 C CA . THR A 1 79 ? -3.701 20.281 25.516 1 75.69 79 THR A CA 1
ATOM 615 C C . THR A 1 79 ? -3.646 20.797 24.078 1 75.69 79 THR A C 1
ATOM 617 O O . THR A 1 79 ? -2.635 21.359 23.656 1 75.69 79 THR A O 1
ATOM 620 N N . MET A 1 80 ? -4.742 20.656 23.469 1 77.19 80 MET A N 1
ATOM 621 C CA . MET A 1 80 ? -4.781 21.125 22.094 1 77.19 80 MET A CA 1
ATOM 622 C C . MET A 1 80 ? -4.652 22.641 22.031 1 77.19 80 MET A C 1
ATOM 624 O O . MET A 1 80 ? -3.998 23.172 21.125 1 77.19 80 MET A O 1
ATOM 628 N N . GLU A 1 81 ? -5.211 23.25 22.969 1 76 81 GLU A N 1
ATOM 629 C CA . GLU A 1 81 ? -5.125 24.703 23.016 1 76 81 GLU A CA 1
ATOM 630 C C . GLU A 1 81 ? -3.703 25.156 23.344 1 76 81 GLU A C 1
ATOM 632 O O . GLU A 1 81 ? -3.236 26.172 22.812 1 76 81 GLU A O 1
ATOM 637 N N . ARG A 1 82 ? -3.121 24.375 24.125 1 78.94 82 ARG A N 1
ATOM 638 C CA . ARG A 1 82 ? -1.741 24.688 24.469 1 78.94 82 ARG A CA 1
ATOM 639 C C . ARG A 1 82 ? -0.819 24.531 23.266 1 78.94 82 ARG A C 1
ATOM 641 O O . ARG A 1 82 ? 0.043 25.375 23.016 1 78.94 82 ARG A O 1
ATOM 648 N N . LEU A 1 83 ? -1.085 23.5 22.594 1 82.31 83 LEU A N 1
ATOM 649 C CA . LEU A 1 83 ? -0.271 23.25 21.406 1 82.31 83 LEU A CA 1
ATOM 650 C C . LEU A 1 83 ? -0.539 24.297 20.344 1 82.31 83 LEU A C 1
ATOM 652 O O . LEU A 1 83 ? 0.396 24.812 19.719 1 82.31 83 LEU A O 1
ATOM 656 N N . ALA A 1 84 ? -1.79 24.547 20.234 1 83.31 84 ALA A N 1
ATOM 657 C CA . ALA A 1 84 ? -2.188 25.547 19.25 1 83.31 84 ALA A CA 1
ATOM 658 C C . ALA A 1 84 ? -1.662 26.938 19.625 1 83.31 84 ALA A C 1
ATOM 660 O O . ALA A 1 84 ? -1.436 27.766 18.75 1 83.31 84 ALA A O 1
ATOM 661 N N . GLY A 1 85 ? -1.431 27.094 20.906 1 84.5 85 GLY A N 1
ATOM 662 C CA . GLY A 1 85 ? -0.995 28.391 21.391 1 84.5 85 GLY A CA 1
ATOM 663 C C . GLY A 1 85 ? 0.509 28.578 21.328 1 84.5 85 GLY A C 1
ATOM 664 O O . GLY A 1 85 ? 1.023 29.641 21.703 1 84.5 85 GLY A O 1
ATOM 665 N N . ASN A 1 86 ? 1.241 27.578 20.891 1 88.31 86 ASN A N 1
ATOM 666 C CA . ASN A 1 86 ? 2.688 27.656 20.703 1 88.31 86 ASN A CA 1
ATOM 667 C C . ASN A 1 86 ? 3.057 27.922 19.25 1 88.31 86 ASN A C 1
ATOM 669 O O . ASN A 1 86 ? 2.689 27.156 18.359 1 88.31 86 ASN A O 1
ATOM 673 N N . PRO A 1 87 ? 3.762 29.016 19.062 1 91.44 87 PRO A N 1
ATOM 674 C CA . PRO A 1 87 ? 4.012 29.406 17.672 1 91.44 87 PRO A CA 1
ATOM 675 C C . PRO A 1 87 ? 4.852 28.391 16.906 1 91.44 87 PRO A C 1
ATOM 677 O O . PRO A 1 87 ? 4.664 28.203 15.703 1 91.44 87 PRO A O 1
ATOM 680 N N . VAL A 1 88 ? 5.793 27.75 17.578 1 91.94 88 VAL A N 1
ATOM 681 C CA . VAL A 1 88 ? 6.617 26.75 16.906 1 91.94 88 VAL A CA 1
ATOM 682 C C . VAL A 1 88 ? 5.766 25.531 16.562 1 91.94 88 VAL A C 1
ATOM 684 O O . VAL A 1 88 ? 5.879 24.984 15.453 1 91.94 88 VAL A O 1
ATOM 687 N N . HIS A 1 89 ? 4.883 25.125 17.453 1 90.06 89 HIS A N 1
ATOM 688 C CA . HIS A 1 89 ? 3.957 24.031 17.172 1 90.06 89 HIS A CA 1
ATOM 689 C C . HIS A 1 89 ? 3.041 24.391 16 1 90.06 89 HIS A C 1
ATOM 691 O O . HIS A 1 89 ? 2.77 23.547 15.141 1 90.06 89 HIS A O 1
ATOM 697 N N . ALA A 1 90 ? 2.549 25.609 16.047 1 89.81 90 ALA A N 1
ATOM 698 C CA . ALA A 1 90 ? 1.667 26.062 14.969 1 89.81 90 ALA A CA 1
ATOM 699 C C . ALA A 1 90 ? 2.377 26 13.617 1 89.81 90 ALA A C 1
ATOM 701 O O . ALA A 1 90 ? 1.801 25.562 12.625 1 89.81 90 ALA A O 1
ATOM 702 N N . PHE A 1 91 ? 3.641 26.391 13.609 1 93.06 91 PHE A N 1
ATOM 703 C CA . PHE A 1 91 ? 4.422 26.344 12.383 1 93.06 91 PHE A CA 1
ATOM 704 C C . PHE A 1 91 ? 4.586 24.906 11.898 1 93.06 91 PHE A C 1
ATOM 706 O O . PHE A 1 91 ? 4.398 24.625 10.711 1 93.06 91 PHE A O 1
ATOM 713 N N . HIS A 1 92 ? 4.934 24.078 12.836 1 92.75 92 HIS A N 1
ATOM 714 C CA . HIS A 1 92 ? 5.117 22.672 12.484 1 92.75 92 HIS A CA 1
ATOM 715 C C . HIS A 1 92 ? 3.822 22.078 11.945 1 92.75 92 HIS A C 1
ATOM 717 O O . HIS A 1 92 ? 3.846 21.266 11.008 1 92.75 92 HIS A O 1
ATOM 723 N N . LEU A 1 93 ? 2.734 22.359 12.586 1 91.19 93 LEU A N 1
ATOM 724 C CA . LEU A 1 93 ? 1.438 21.875 12.125 1 91.19 93 LEU A CA 1
ATOM 725 C C . LEU A 1 93 ? 1.174 22.297 10.688 1 91.19 93 LEU A C 1
ATOM 727 O O . LEU A 1 93 ? 0.784 21.469 9.859 1 91.19 93 LEU A O 1
ATOM 731 N N . MET A 1 94 ? 1.401 23.609 10.422 1 92.19 94 MET A N 1
ATOM 732 C CA . MET A 1 94 ? 1.205 24.109 9.062 1 92.19 94 MET A CA 1
ATOM 733 C C . MET A 1 94 ? 2.131 23.391 8.078 1 92.19 94 MET A C 1
ATOM 735 O O . MET A 1 94 ? 1.714 23.016 6.98 1 92.19 94 MET A O 1
ATOM 739 N N . LYS A 1 95 ? 3.326 23.188 8.484 1 93.12 95 LYS A N 1
ATOM 740 C CA . LYS A 1 95 ? 4.324 22.547 7.637 1 93.12 95 LYS A CA 1
ATOM 741 C C . LYS A 1 95 ? 3.93 21.094 7.312 1 93.12 95 LYS A C 1
ATOM 743 O O . LYS A 1 95 ? 3.988 20.672 6.156 1 93.12 95 LYS A O 1
ATOM 748 N N . ARG A 1 96 ? 3.506 20.344 8.305 1 92.62 96 ARG A N 1
ATOM 749 C CA . ARG A 1 96 ? 3.135 18.938 8.117 1 92.62 96 ARG A CA 1
ATOM 750 C C . ARG A 1 96 ? 1.932 18.812 7.184 1 92.62 96 ARG A C 1
ATOM 752 O O . ARG A 1 96 ? 1.933 17.984 6.27 1 92.62 96 ARG A O 1
ATOM 759 N N . LEU A 1 97 ? 0.989 19.703 7.371 1 92 97 LEU A N 1
ATOM 760 C CA . LEU A 1 97 ? -0.27 19.531 6.652 1 92 97 LEU A CA 1
ATOM 761 C C . LEU A 1 97 ? -0.214 20.203 5.289 1 92 97 LEU A C 1
ATOM 763 O O . LEU A 1 97 ? -1.118 20.031 4.469 1 92 97 LEU A O 1
ATOM 767 N N . THR A 1 98 ? 0.851 20.938 5.027 1 92 98 THR A N 1
ATOM 768 C CA . THR A 1 98 ? 0.991 21.562 3.709 1 92 98 THR A CA 1
ATOM 769 C C . THR A 1 98 ? 2.09 20.859 2.908 1 92 98 THR A C 1
ATOM 771 O O . THR A 1 98 ? 1.811 20.172 1.923 1 92 98 THR A O 1
ATOM 774 N N . VAL A 1 99 ? 3.244 20.859 3.455 1 91.69 99 VAL A N 1
ATOM 775 C CA . VAL A 1 99 ? 4.395 20.359 2.709 1 91.69 99 VAL A CA 1
ATOM 776 C C . VAL A 1 99 ? 4.445 18.828 2.801 1 91.69 99 VAL A C 1
ATOM 778 O O . VAL A 1 99 ? 4.422 18.141 1.78 1 91.69 99 VAL A O 1
ATOM 781 N N . ASP A 1 100 ? 4.48 18.328 3.992 1 90.88 100 ASP A N 1
ATOM 782 C CA . ASP A 1 100 ? 4.652 16.891 4.18 1 90.88 100 ASP A CA 1
ATOM 783 C C . ASP A 1 100 ? 3.461 16.125 3.623 1 90.88 100 ASP A C 1
ATOM 785 O O . ASP A 1 100 ? 3.633 15.086 2.975 1 90.88 100 ASP A O 1
ATOM 789 N N . TRP A 1 101 ? 2.312 16.594 3.916 1 90.62 101 TRP A N 1
ATOM 790 C CA . TRP A 1 101 ? 1.114 15.922 3.43 1 90.62 101 TRP A CA 1
ATOM 791 C C . TRP A 1 101 ? 1.084 15.898 1.904 1 90.62 101 TRP A C 1
ATOM 793 O O . TRP A 1 101 ? 0.699 14.898 1.299 1 90.62 101 TRP A O 1
ATOM 803 N N . ARG A 1 102 ? 1.44 17.031 1.295 1 89.56 102 ARG A N 1
ATOM 804 C CA . ARG A 1 102 ? 1.456 17.094 -0.163 1 89.56 102 ARG A CA 1
ATOM 805 C C . ARG A 1 102 ? 2.359 16 -0.745 1 89.56 102 ARG A C 1
ATOM 807 O O . ARG A 1 102 ? 2.012 15.375 -1.744 1 89.56 102 ARG A O 1
ATOM 814 N N . HIS A 1 103 ? 3.457 15.844 -0.133 1 89.44 103 HIS A N 1
ATOM 815 C CA . HIS A 1 103 ? 4.375 14.797 -0.579 1 89.44 103 HIS A CA 1
ATOM 816 C C . HIS A 1 103 ? 3.746 13.422 -0.45 1 89.44 103 HIS A C 1
ATOM 818 O O . HIS A 1 103 ? 3.875 12.586 -1.351 1 89.44 103 HIS A O 1
ATOM 824 N N . LEU A 1 104 ? 3.033 13.18 0.625 1 90.38 104 LEU A N 1
ATOM 825 C CA . LEU A 1 104 ? 2.375 11.898 0.84 1 90.38 104 LEU A CA 1
ATOM 826 C C . LEU A 1 104 ? 1.255 11.688 -0.173 1 90.38 104 LEU A C 1
ATOM 828 O O . LEU A 1 104 ? 1.106 10.586 -0.718 1 90.38 104 LEU A O 1
ATOM 832 N N . GLU A 1 105 ? 0.547 12.75 -0.369 1 87.56 105 GLU A N 1
ATOM 833 C CA . GLU A 1 105 ? -0.565 12.68 -1.312 1 87.56 105 GLU A CA 1
ATOM 834 C C . GLU A 1 105 ? -0.071 12.406 -2.729 1 87.56 105 GLU A C 1
ATOM 836 O O . GLU A 1 105 ? -0.673 11.609 -3.455 1 87.56 105 GLU A O 1
ATOM 841 N N . GLU A 1 106 ? 0.982 13.055 -3.115 1 87.62 106 GLU A N 1
ATOM 842 C CA . GLU A 1 106 ? 1.538 12.867 -4.453 1 87.62 106 GLU A CA 1
ATOM 843 C C . GLU A 1 106 ? 2.025 11.438 -4.652 1 87.62 106 GLU A C 1
ATOM 845 O O . GLU A 1 106 ? 1.846 10.859 -5.727 1 87.62 106 GLU A O 1
ATOM 850 N N . GLN A 1 107 ? 2.574 10.906 -3.676 1 84.94 107 GLN A N 1
ATOM 851 C CA . GLN A 1 107 ? 3.088 9.547 -3.762 1 84.94 107 GLN A CA 1
ATOM 852 C C . GLN A 1 107 ? 1.95 8.531 -3.809 1 84.94 107 GLN A C 1
ATOM 854 O O . GLN A 1 107 ? 2.131 7.406 -4.293 1 84.94 107 GLN A O 1
ATOM 859 N N . SER A 1 108 ? 0.818 8.938 -3.32 1 83.5 108 SER A N 1
ATOM 860 C CA . SER A 1 108 ? -0.295 8 -3.205 1 83.5 108 SER A CA 1
ATOM 861 C C . SER A 1 108 ? -1.181 8.039 -4.445 1 83.5 108 SER A C 1
ATOM 863 O O . SER A 1 108 ? -2.146 7.281 -4.551 1 83.5 108 SER A O 1
ATOM 865 N N . LYS A 1 109 ? -0.872 8.914 -5.418 1 80.94 109 LYS A N 1
ATOM 866 C CA . LYS A 1 109 ? -1.679 9.047 -6.625 1 80.94 109 LYS A CA 1
ATOM 867 C C . LYS A 1 109 ? -1.506 7.832 -7.535 1 80.94 109 LYS A C 1
ATOM 869 O O . LYS A 1 109 ? -2.441 7.434 -8.234 1 80.94 109 LYS A O 1
ATOM 874 N N . VAL A 1 110 ? -0.366 7.215 -7.496 1 79.44 110 VAL A N 1
ATOM 875 C CA . VAL A 1 110 ? -0.106 6.062 -8.352 1 79.44 110 VAL A CA 1
ATOM 876 C C . VAL A 1 110 ? -0.232 4.773 -7.539 1 79.44 110 VAL A C 1
ATOM 878 O O . VAL A 1 110 ? 0.259 4.695 -6.41 1 79.44 110 VAL A O 1
ATOM 881 N N . ASP A 1 111 ? -1.063 3.871 -8.07 1 80.94 111 ASP A N 1
ATOM 882 C CA . ASP A 1 111 ? -1.184 2.57 -7.414 1 80.94 111 ASP A CA 1
ATOM 883 C C . ASP A 1 111 ? -0.211 1.561 -8.023 1 80.94 111 ASP A C 1
ATOM 885 O O . ASP A 1 111 ? -0.451 1.034 -9.109 1 80.94 111 ASP A O 1
ATOM 889 N N . PRO A 1 112 ? 0.814 1.308 -7.352 1 87.12 112 PRO A N 1
ATOM 890 C CA . PRO A 1 112 ? 1.812 0.375 -7.879 1 87.12 112 PRO A CA 1
ATOM 891 C C . PRO A 1 112 ? 1.268 -1.043 -8.039 1 87.12 112 PRO A C 1
ATOM 893 O O . PRO A 1 112 ? 1.878 -1.869 -8.719 1 87.12 112 PRO A O 1
ATOM 896 N N . TRP A 1 113 ? 0.089 -1.356 -7.453 1 90.06 113 TRP A N 1
ATOM 897 C CA . TRP A 1 113 ? -0.48 -2.697 -7.539 1 90.06 113 TRP A CA 1
ATOM 898 C C . TRP A 1 113 ? -0.946 -3 -8.961 1 90.06 113 TRP A C 1
ATOM 900 O O . TRP A 1 113 ? -0.98 -4.16 -9.375 1 90.06 113 TRP A O 1
ATOM 910 N N . MET A 1 114 ? -1.234 -1.964 -9.688 1 88.06 114 MET A N 1
ATOM 911 C CA . MET A 1 114 ? -1.712 -2.15 -11.055 1 88.06 114 MET A CA 1
ATOM 912 C C . MET A 1 114 ? -0.647 -2.82 -11.914 1 88.06 114 MET A C 1
ATOM 914 O O . MET A 1 114 ? -0.971 -3.594 -12.82 1 88.06 114 MET A O 1
ATOM 918 N N . ASP A 1 115 ? 0.623 -2.557 -11.656 1 90.88 115 ASP A N 1
ATOM 919 C CA . ASP A 1 115 ? 1.711 -3.205 -12.383 1 90.88 115 ASP A CA 1
ATOM 920 C C . ASP A 1 115 ? 1.722 -4.711 -12.133 1 90.88 115 ASP A C 1
ATOM 922 O O . ASP A 1 115 ? 2.023 -5.496 -13.031 1 90.88 115 ASP A O 1
ATOM 926 N N . VAL A 1 116 ? 1.373 -5.117 -10.953 1 92.94 116 VAL A N 1
ATOM 927 C CA . VAL A 1 116 ? 1.323 -6.531 -10.586 1 92.94 116 VAL A CA 1
ATOM 928 C C . VAL A 1 116 ? 0.164 -7.211 -11.312 1 92.94 116 VAL A C 1
ATOM 930 O O . VAL A 1 116 ? 0.327 -8.297 -11.883 1 92.94 116 VAL A O 1
ATOM 933 N N . ILE A 1 117 ? -0.963 -6.504 -11.352 1 89.5 117 ILE A N 1
ATOM 934 C CA . ILE A 1 117 ? -2.139 -7.043 -12.023 1 89.5 117 ILE A CA 1
ATOM 935 C C . ILE A 1 117 ? -1.856 -7.176 -13.523 1 89.5 117 ILE A C 1
ATOM 937 O O . ILE A 1 117 ? -2.219 -8.18 -14.141 1 89.5 117 ILE A O 1
ATOM 941 N N . ASN A 1 118 ? -1.204 -6.184 -14.047 1 89.31 118 ASN A N 1
ATOM 942 C CA . ASN A 1 118 ? -0.855 -6.227 -15.461 1 89.31 118 ASN A CA 1
ATOM 943 C C . ASN A 1 118 ? 0.096 -7.379 -15.766 1 89.31 118 ASN A C 1
ATOM 945 O O . ASN A 1 118 ? -0.039 -8.039 -16.797 1 89.31 118 ASN A O 1
ATOM 949 N N . ALA A 1 119 ? 1.003 -7.59 -14.883 1 89.88 119 ALA A N 1
ATOM 950 C CA . ALA A 1 119 ? 1.917 -8.711 -15.055 1 89.88 119 ALA A CA 1
ATOM 951 C C . ALA A 1 119 ? 1.165 -10.039 -15.016 1 89.88 119 ALA A C 1
ATOM 953 O O . ALA A 1 119 ? 1.434 -10.938 -15.828 1 89.88 119 ALA A O 1
ATOM 954 N N . MET A 1 120 ? 0.169 -10.141 -14.141 1 87.88 120 MET A N 1
ATOM 955 C CA . MET A 1 120 ? -0.604 -11.367 -13.992 1 87.88 120 MET A CA 1
ATOM 956 C C . MET A 1 120 ? -1.517 -11.594 -15.195 1 87.88 120 MET A C 1
ATOM 958 O O . MET A 1 120 ? -1.735 -12.727 -15.609 1 87.88 120 MET A O 1
ATOM 962 N N . ARG A 1 121 ? -2.064 -10.477 -15.727 1 82.25 121 ARG A N 1
ATOM 963 C CA . ARG A 1 121 ? -2.969 -10.57 -16.875 1 82.25 121 ARG A CA 1
ATOM 964 C C . ARG A 1 121 ? -2.195 -10.789 -18.172 1 82.25 121 ARG A C 1
ATOM 966 O O . ARG A 1 121 ? -2.789 -11.07 -19.203 1 82.25 121 ARG A O 1
ATOM 973 N N . GLY A 1 122 ? -0.918 -10.875 -18.062 1 72.38 122 GLY A N 1
ATOM 974 C CA . GLY A 1 122 ? -0.097 -11.117 -19.234 1 72.38 122 GLY A CA 1
ATOM 975 C C . GLY A 1 122 ? -0.121 -9.969 -20.234 1 72.38 122 GLY A C 1
ATOM 976 O O . GLY A 1 122 ? 0.067 -10.172 -21.438 1 72.38 122 GLY A O 1
ATOM 977 N N . VAL A 1 123 ? -0.74 -8.82 -19.75 1 57.19 123 VAL A N 1
ATOM 978 C CA . VAL A 1 123 ? -0.786 -7.656 -20.641 1 57.19 123 VAL A CA 1
ATOM 979 C C . VAL A 1 123 ? 0.602 -7.391 -21.219 1 57.19 123 VAL A C 1
ATOM 981 O O . VAL A 1 123 ? 1.566 -7.195 -20.469 1 57.19 123 VAL A O 1
ATOM 984 N N . GLY A 1 124 ? 0.835 -7.777 -22.594 1 49.62 124 GLY A N 1
ATOM 985 C CA . GLY A 1 124 ? 2.02 -7.695 -23.438 1 49.62 124 GLY A CA 1
ATOM 986 C C . GLY A 1 124 ? 2.529 -9.055 -23.891 1 49.62 124 GLY A C 1
ATOM 987 O O . GLY A 1 124 ? 3.328 -9.141 -24.828 1 49.62 124 GLY A O 1
ATOM 988 N N . GLY A 1 125 ? 2.385 -10.094 -23.016 1 52 125 GLY A N 1
ATOM 989 C CA . GLY A 1 125 ? 2.836 -11.398 -23.453 1 52 125 GLY A CA 1
ATOM 990 C C . GLY A 1 125 ? 1.701 -12.305 -23.891 1 52 125 GLY A C 1
ATOM 991 O O . GLY A 1 125 ? 0.53 -12 -23.672 1 52 125 GLY A O 1
ATOM 992 N N . GLY A 1 126 ? 1.832 -13.062 -24.938 1 56.56 126 GLY A N 1
ATOM 993 C CA . GLY A 1 126 ? 0.93 -14.062 -25.5 1 56.56 126 GLY A CA 1
ATOM 994 C C . GLY A 1 126 ? 0.03 -14.695 -24.453 1 56.56 126 GLY A C 1
ATOM 995 O O . GLY A 1 126 ? 0.324 -14.641 -23.25 1 56.56 126 GLY A O 1
ATOM 996 N N . GLY A 1 127 ? -1.395 -14.766 -24.484 1 64.19 127 GLY A N 1
ATOM 997 C CA . GLY A 1 127 ? -2.52 -15.273 -23.703 1 64.19 127 GLY A CA 1
ATOM 998 C C . GLY A 1 127 ? -2.197 -16.547 -22.953 1 64.19 127 GLY A C 1
ATOM 999 O O . GLY A 1 127 ? -2.1 -17.625 -23.547 1 64.19 127 GLY A O 1
ATOM 1000 N N . VAL A 1 128 ? -1.542 -16.438 -21.656 1 77.25 128 VAL A N 1
ATOM 1001 C CA . VAL A 1 128 ? -1.293 -17.609 -20.812 1 77.25 128 VAL A CA 1
ATOM 1002 C C . VAL A 1 128 ? -2.502 -17.859 -19.922 1 77.25 128 VAL A C 1
ATOM 1004 O O . VAL A 1 128 ? -3.043 -16.938 -19.312 1 77.25 128 VAL A O 1
ATOM 1007 N N . ARG A 1 129 ? -2.873 -19.031 -20.016 1 80.06 129 ARG A N 1
ATOM 1008 C CA . ARG A 1 129 ? -3.973 -19.406 -19.125 1 80.06 129 ARG A CA 1
ATOM 1009 C C . ARG A 1 129 ? -3.48 -19.609 -17.703 1 80.06 129 ARG A C 1
ATOM 1011 O O . ARG A 1 129 ? -2.557 -20.391 -17.469 1 80.06 129 ARG A O 1
ATOM 1018 N N . LEU A 1 130 ? -4.117 -19.016 -16.844 1 85.5 130 LEU A N 1
ATOM 1019 C CA . LEU A 1 130 ? -3.736 -19.156 -15.438 1 85.5 130 LEU A CA 1
ATOM 1020 C C . LEU A 1 130 ? -4.316 -20.438 -14.836 1 85.5 130 LEU A C 1
ATOM 1022 O O . LEU A 1 130 ? -5.434 -20.828 -15.172 1 85.5 130 LEU A O 1
ATOM 1026 N N . PRO A 1 131 ? -3.539 -20.984 -13.977 1 89.62 131 PRO A N 1
ATOM 1027 C CA . PRO A 1 131 ? -4.055 -22.203 -13.328 1 89.62 131 PRO A CA 1
ATOM 1028 C C . PRO A 1 131 ? -5.234 -21.906 -12.398 1 89.62 131 PRO A C 1
ATOM 1030 O O . PRO A 1 131 ? -5.359 -20.797 -11.875 1 89.62 131 PRO A O 1
ATOM 1033 N N . ASN A 1 132 ? -6.066 -22.797 -12.242 1 89.31 132 ASN A N 1
ATOM 1034 C CA . ASN A 1 132 ? -7.195 -22.734 -11.32 1 89.31 132 ASN A CA 1
ATOM 1035 C C . ASN A 1 132 ? -7.164 -23.891 -10.312 1 89.31 132 ASN A C 1
ATOM 1037 O O . ASN A 1 132 ? -6.18 -24.625 -10.234 1 89.31 132 ASN A O 1
ATOM 1041 N N . GLU A 1 133 ? -8.164 -24.078 -9.609 1 88.44 133 GLU A N 1
ATOM 1042 C CA . GLU A 1 133 ? -8.203 -25.078 -8.547 1 88.44 133 GLU A CA 1
ATOM 1043 C C . GLU A 1 133 ? -8.148 -26.484 -9.117 1 88.44 133 GLU A C 1
ATOM 1045 O O . GLU A 1 133 ? -7.578 -27.391 -8.5 1 88.44 133 GLU A O 1
ATOM 1050 N N . GLU A 1 134 ? -8.688 -26.656 -10.25 1 87.75 134 GLU A N 1
ATOM 1051 C CA . GLU A 1 134 ? -8.641 -27.969 -10.906 1 87.75 134 GLU A CA 1
ATOM 1052 C C . GLU A 1 134 ? -7.207 -28.328 -11.281 1 87.75 134 GLU A C 1
ATOM 1054 O O . GLU A 1 134 ? -6.832 -29.516 -11.234 1 87.75 134 GLU A O 1
ATOM 1059 N N . ASP A 1 135 ? -6.508 -27.328 -11.656 1 89.62 135 ASP A N 1
ATOM 1060 C CA . ASP A 1 135 ? -5.105 -27.562 -11.984 1 89.62 135 ASP A CA 1
ATOM 1061 C C . ASP A 1 135 ? -4.316 -27.984 -10.742 1 89.62 135 ASP A C 1
ATOM 1063 O O . ASP A 1 135 ? -3.441 -28.844 -10.82 1 89.62 135 ASP A O 1
ATOM 1067 N N . LEU A 1 136 ? -4.641 -27.375 -9.688 1 92.5 136 LEU A N 1
ATOM 1068 C CA . LEU A 1 136 ? -3.98 -27.75 -8.445 1 92.5 136 LEU A CA 1
ATOM 1069 C C . LEU A 1 136 ? -4.332 -29.188 -8.055 1 92.5 136 LEU A C 1
ATOM 1071 O O . LEU A 1 136 ? -3.449 -29.969 -7.699 1 92.5 136 LEU A O 1
ATOM 1075 N N . GLN A 1 137 ? -5.594 -29.484 -8.133 1 91.56 137 GLN A N 1
ATOM 1076 C CA . GLN A 1 137 ? -6.031 -30.844 -7.844 1 91.56 137 GLN A CA 1
ATOM 1077 C C . GLN A 1 137 ? -5.371 -31.859 -8.781 1 91.56 137 GLN A C 1
ATOM 1079 O O . GLN A 1 137 ? -4.953 -32.938 -8.352 1 91.56 137 GLN A O 1
ATOM 1084 N N . GLY A 1 138 ? -5.328 -31.453 -10.062 1 89.75 138 GLY A N 1
ATOM 1085 C CA . GLY A 1 138 ? -4.68 -32.312 -11.039 1 89.75 138 GLY A CA 1
ATOM 1086 C C . GLY A 1 138 ? -3.215 -32.562 -10.734 1 89.75 138 GLY A C 1
ATOM 1087 O O . GLY A 1 138 ? -2.729 -33.688 -10.883 1 89.75 138 GLY A O 1
ATOM 1088 N N . ALA A 1 139 ? -2.523 -31.531 -10.344 1 91.88 139 ALA A N 1
ATOM 1089 C CA . ALA A 1 139 ? -1.111 -31.672 -10 1 91.88 139 ALA A CA 1
ATOM 1090 C C . ALA A 1 139 ? -0.933 -32.594 -8.781 1 91.88 139 ALA A C 1
ATOM 1092 O O . ALA A 1 139 ? 0.001 -33.375 -8.734 1 91.88 139 ALA A O 1
ATOM 1093 N N . ALA A 1 140 ? -1.816 -32.469 -7.844 1 94.06 140 ALA A N 1
ATOM 1094 C CA . ALA A 1 140 ? -1.771 -33.312 -6.664 1 94.06 140 ALA A CA 1
ATOM 1095 C C . ALA A 1 140 ? -2.018 -34.781 -7.039 1 94.06 140 ALA A C 1
ATOM 1097 O O . ALA A 1 140 ? -1.306 -35.656 -6.578 1 94.06 140 ALA A O 1
ATOM 1098 N N . GLN A 1 141 ? -2.984 -34.938 -7.855 1 92.25 141 GLN A N 1
ATOM 1099 C CA . GLN A 1 141 ? -3.295 -36.312 -8.289 1 92.25 141 GLN A CA 1
ATOM 1100 C C . GLN A 1 141 ? -2.133 -36.906 -9.07 1 92.25 141 GLN A C 1
ATOM 1102 O O . GLN A 1 141 ? -1.885 -38.125 -8.992 1 92.25 141 GLN A O 1
ATOM 1107 N N . ALA A 1 142 ? -1.515 -36.062 -9.828 1 92.19 142 ALA A N 1
ATOM 1108 C CA . ALA A 1 142 ? -0.336 -36.531 -10.555 1 92.19 142 ALA A CA 1
ATOM 1109 C C . ALA A 1 142 ? 0.731 -37.031 -9.594 1 92.19 142 ALA A C 1
ATOM 1111 O O . ALA A 1 142 ? 1.316 -38.094 -9.812 1 92.19 142 ALA A O 1
ATOM 1112 N N . LEU A 1 143 ? 0.93 -36.312 -8.539 1 93.88 143 LEU A N 1
ATOM 1113 C CA . LEU A 1 143 ? 1.924 -36.75 -7.551 1 93.88 143 LEU A CA 1
ATOM 1114 C C . LEU A 1 143 ? 1.515 -38.031 -6.879 1 93.88 143 LEU A C 1
ATOM 1116 O O . LEU A 1 143 ? 2.35 -38.938 -6.668 1 93.88 143 LEU A O 1
ATOM 1120 N N . VAL A 1 144 ? 0.275 -38.125 -6.551 1 95.19 144 VAL A N 1
ATOM 1121 C CA . VAL A 1 144 ? -0.243 -39.344 -5.918 1 95.19 144 VAL A CA 1
ATOM 1122 C C . VAL A 1 144 ? -0.084 -40.531 -6.863 1 95.19 144 VAL A C 1
ATOM 1124 O O . VAL A 1 144 ? 0.296 -41.625 -6.438 1 95.19 144 VAL A O 1
ATOM 1127 N N . ARG A 1 145 ? -0.359 -40.312 -8.125 1 93.5 145 ARG A N 1
ATOM 1128 C CA . ARG A 1 145 ? -0.203 -41.344 -9.141 1 93.5 145 ARG A CA 1
ATOM 1129 C C . ARG A 1 145 ? 1.25 -41.812 -9.242 1 93.5 145 ARG A C 1
ATOM 1131 O O . ARG A 1 145 ? 1.531 -43 -9.289 1 93.5 145 ARG A O 1
ATOM 1138 N N . LEU A 1 146 ? 2.121 -40.844 -9.273 1 95.5 146 LEU A N 1
ATOM 1139 C CA . LEU A 1 146 ? 3.543 -41.156 -9.336 1 95.5 146 LEU A CA 1
ATOM 1140 C C . LEU A 1 146 ? 3.977 -41.938 -8.109 1 95.5 146 LEU A C 1
ATOM 1142 O O . LEU A 1 146 ? 4.723 -42.938 -8.227 1 95.5 146 LEU A O 1
ATOM 1146 N N . HIS A 1 147 ? 3.518 -41.531 -6.969 1 96.44 147 HIS A N 1
ATOM 1147 C CA . HIS A 1 147 ? 3.82 -42.25 -5.723 1 96.44 147 HIS A CA 1
ATOM 1148 C C . HIS A 1 147 ? 3.371 -43.688 -5.785 1 96.44 147 HIS A C 1
ATOM 1150 O O . HIS A 1 147 ? 4.137 -44.594 -5.441 1 96.44 147 HIS A O 1
ATOM 1156 N N . ASP A 1 148 ? 2.229 -43.906 -6.289 1 94.75 148 ASP A N 1
ATOM 1157 C CA . ASP A 1 148 ? 1.622 -45.25 -6.297 1 94.75 148 ASP A CA 1
ATOM 1158 C C . ASP A 1 148 ? 2.262 -46.125 -7.359 1 94.75 148 ASP A C 1
ATOM 1160 O O . ASP A 1 148 ? 2.773 -47.219 -7.047 1 94.75 148 ASP A O 1
ATOM 1164 N N . VAL A 1 149 ? 2.289 -45.656 -8.586 1 95.12 149 VAL A N 1
ATOM 1165 C CA . VAL A 1 149 ? 2.73 -46.469 -9.719 1 95.12 149 VAL A CA 1
ATOM 1166 C C . VAL A 1 149 ? 4.203 -46.844 -9.547 1 95.12 149 VAL A C 1
ATOM 1168 O O . VAL A 1 149 ? 4.59 -48 -9.781 1 95.12 149 VAL A O 1
ATOM 1171 N N . TYR A 1 150 ? 4.965 -45.906 -9.07 1 96.12 150 TYR A N 1
ATOM 1172 C CA . TYR A 1 150 ? 6.402 -46.156 -9.016 1 96.12 150 TYR A CA 1
ATOM 1173 C C . TYR A 1 150 ? 6.844 -46.531 -7.609 1 96.12 150 TYR A C 1
ATOM 1175 O O . TYR A 1 150 ? 8.039 -46.688 -7.344 1 96.12 150 TYR A O 1
ATOM 1183 N N . ASN A 1 151 ? 5.91 -46.688 -6.734 1 94.94 151 ASN A N 1
ATOM 1184 C CA . ASN A 1 151 ? 6.188 -47.062 -5.355 1 94.94 151 ASN A CA 1
ATOM 1185 C C . ASN A 1 151 ? 7.297 -46.219 -4.742 1 94.94 151 ASN A C 1
ATOM 1187 O O . ASN A 1 151 ? 8.281 -46.75 -4.234 1 94.94 151 ASN A O 1
ATOM 1191 N N . LEU A 1 152 ? 7.125 -44.938 -4.812 1 95.62 152 LEU A N 1
ATOM 1192 C CA . LEU A 1 152 ? 8.148 -44.031 -4.352 1 95.62 152 LEU A CA 1
ATOM 1193 C C . LEU A 1 152 ? 8.133 -43.906 -2.832 1 95.62 152 LEU A C 1
ATOM 1195 O O . LEU A 1 152 ? 7.078 -44.062 -2.207 1 95.62 152 LEU A O 1
ATOM 1199 N N . ASN A 1 153 ? 9.312 -43.625 -2.312 1 95.88 153 ASN A N 1
ATOM 1200 C CA . ASN A 1 153 ? 9.406 -43.344 -0.883 1 95.88 153 ASN A CA 1
ATOM 1201 C C . ASN A 1 153 ? 8.773 -42 -0.531 1 95.88 153 ASN A C 1
ATOM 1203 O O . ASN A 1 153 ? 9.172 -40.969 -1.055 1 95.88 153 ASN A O 1
ATOM 1207 N N . THR A 1 154 ? 7.875 -42.062 0.36 1 96.62 154 THR A N 1
ATOM 1208 C CA . THR A 1 154 ? 7.09 -40.875 0.681 1 96.62 154 THR A CA 1
ATOM 1209 C C . THR A 1 154 ? 7.977 -39.781 1.278 1 96.62 154 THR A C 1
ATOM 1211 O O . THR A 1 154 ? 7.855 -38.594 0.921 1 96.62 154 THR A O 1
ATOM 1214 N N . THR A 1 155 ? 8.844 -40.125 2.182 1 96.62 155 THR A N 1
ATOM 1215 C CA . THR A 1 155 ? 9.727 -39.156 2.836 1 96.62 155 THR A CA 1
ATOM 1216 C C . THR A 1 155 ? 10.648 -38.5 1.821 1 96.62 155 THR A C 1
ATOM 1218 O O . THR A 1 155 ? 10.844 -37.281 1.854 1 96.62 155 THR A O 1
ATOM 1221 N N . GLN A 1 156 ? 11.227 -39.312 0.949 1 95.38 156 GLN A N 1
ATOM 1222 C CA . GLN A 1 156 ? 12.094 -38.781 -0.091 1 95.38 156 GLN A CA 1
ATOM 1223 C C . GLN A 1 156 ? 11.32 -37.844 -1.015 1 95.38 156 GLN A C 1
ATOM 1225 O O . GLN A 1 156 ? 11.812 -36.75 -1.38 1 95.38 156 GLN A O 1
ATOM 1230 N N . LEU A 1 157 ? 10.156 -38.25 -1.339 1 95.12 157 LEU A N 1
ATOM 1231 C CA . LEU A 1 157 ? 9.297 -37.438 -2.189 1 95.12 157 LEU A CA 1
ATOM 1232 C C . LEU A 1 157 ? 8.992 -36.094 -1.525 1 95.12 157 LEU A C 1
ATOM 1234 O O . LEU A 1 157 ? 9.062 -35.062 -2.168 1 95.12 157 LEU A O 1
ATOM 1238 N N . ALA A 1 158 ? 8.648 -36.125 -0.236 1 95.38 158 ALA A N 1
ATOM 1239 C CA . ALA A 1 158 ? 8.312 -34.938 0.517 1 95.38 158 ALA A CA 1
ATOM 1240 C C . ALA A 1 158 ? 9.516 -34 0.63 1 95.38 158 ALA A C 1
ATOM 1242 O O . ALA A 1 158 ? 9.367 -32.781 0.711 1 95.38 158 ALA A O 1
ATOM 1243 N N . ARG A 1 159 ? 10.695 -34.594 0.573 1 93.38 159 ARG A N 1
ATOM 1244 C CA . ARG A 1 159 ? 11.922 -33.812 0.712 1 93.38 159 ARG A CA 1
ATOM 1245 C C . ARG A 1 159 ? 12.461 -33.375 -0.651 1 93.38 159 ARG A C 1
ATOM 1247 O O . ARG A 1 159 ? 13.578 -32.875 -0.75 1 93.38 159 ARG A O 1
ATOM 1254 N N . GLY A 1 160 ? 11.719 -33.719 -1.709 1 89.25 160 GLY A N 1
ATOM 1255 C CA . GLY A 1 160 ? 12.062 -33.188 -3.018 1 89.25 160 GLY A CA 1
ATOM 1256 C C . GLY A 1 160 ? 12.805 -34.156 -3.889 1 89.25 160 GLY A C 1
ATOM 1257 O O . GLY A 1 160 ? 13.25 -33.812 -4.988 1 89.25 160 GLY A O 1
ATOM 1258 N N . ASN A 1 161 ? 13 -35.344 -3.383 1 92.25 161 ASN A N 1
ATOM 1259 C CA . ASN A 1 161 ? 13.625 -36.375 -4.195 1 92.25 161 ASN A CA 1
ATOM 1260 C C . ASN A 1 161 ? 12.578 -37.25 -4.879 1 92.25 161 ASN A C 1
ATOM 1262 O O . ASN A 1 161 ? 11.945 -38.094 -4.227 1 92.25 161 ASN A O 1
ATOM 1266 N N . VAL A 1 162 ? 12.445 -37.062 -6.195 1 92.56 162 VAL A N 1
ATOM 1267 C CA . VAL A 1 162 ? 11.469 -37.844 -6.953 1 92.56 162 VAL A CA 1
ATOM 1268 C C . VAL A 1 162 ? 12.188 -38.875 -7.816 1 92.56 162 VAL A C 1
ATOM 1270 O O . VAL A 1 162 ? 12.727 -38.562 -8.875 1 92.56 162 VAL A O 1
ATOM 1273 N N . TRP A 1 163 ? 12.125 -40.094 -7.414 1 92.69 163 TRP A N 1
ATOM 1274 C CA . TRP A 1 163 ? 12.703 -41.25 -8.109 1 92.69 163 TRP A CA 1
ATOM 1275 C C . TRP A 1 163 ? 14.18 -41.031 -8.398 1 92.69 163 TRP A C 1
ATOM 1277 O O . TRP A 1 163 ? 14.625 -41.188 -9.539 1 92.69 163 TRP A O 1
ATOM 1287 N N . GLY A 1 164 ? 14.891 -40.438 -7.441 1 89.44 164 GLY A N 1
ATOM 1288 C CA . GLY A 1 164 ? 16.328 -40.281 -7.531 1 89.44 164 GLY A CA 1
ATOM 1289 C C . GLY A 1 164 ? 16.766 -38.906 -7.996 1 89.44 164 GLY A C 1
ATOM 1290 O O . GLY A 1 164 ? 17.969 -38.594 -8.008 1 89.44 164 GLY A O 1
ATOM 1291 N N . VAL A 1 165 ? 15.906 -38.094 -8.398 1 88.88 165 VAL A N 1
ATOM 1292 C CA . VAL A 1 165 ? 16.234 -36.719 -8.812 1 88.88 165 VAL A CA 1
ATOM 1293 C C . VAL A 1 165 ? 15.906 -35.75 -7.691 1 88.88 165 VAL A C 1
ATOM 1295 O O . VAL A 1 165 ? 14.734 -35.5 -7.387 1 88.88 165 VAL A O 1
ATOM 1298 N N . GLN A 1 166 ? 16.969 -35.156 -7.191 1 87.69 166 GLN A N 1
ATOM 1299 C CA . GLN A 1 166 ? 16.797 -34.25 -6.055 1 87.69 166 GLN A CA 1
ATOM 1300 C C . GLN A 1 166 ? 16.469 -32.844 -6.512 1 87.69 166 GLN A C 1
ATOM 1302 O O . GLN A 1 166 ? 17.062 -32.344 -7.465 1 87.69 166 GLN A O 1
ATOM 1307 N N . SER A 1 167 ? 15.492 -32.281 -5.922 1 84.06 167 SER A N 1
ATOM 1308 C CA . SER A 1 167 ? 15.156 -30.875 -6.141 1 84.06 167 SER A CA 1
ATOM 1309 C C . SER A 1 167 ? 15.094 -30.109 -4.824 1 84.06 167 SER A C 1
ATOM 1311 O O . SER A 1 167 ? 15.141 -30.703 -3.748 1 84.06 167 SER A O 1
ATOM 1313 N N . ALA A 1 168 ? 15.07 -28.766 -4.945 1 82.94 168 ALA A N 1
ATOM 1314 C CA . ALA A 1 168 ? 15.008 -27.922 -3.76 1 82.94 168 ALA A CA 1
ATOM 1315 C C . ALA A 1 168 ? 13.57 -27.75 -3.268 1 82.94 168 ALA A C 1
ATOM 1317 O O . ALA A 1 168 ? 13.344 -27.25 -2.166 1 82.94 168 ALA A O 1
ATOM 1318 N N . ALA A 1 169 ? 12.656 -28.203 -4.055 1 83.94 169 ALA A N 1
ATOM 1319 C CA . ALA A 1 169 ? 11.25 -28.047 -3.688 1 83.94 169 ALA A CA 1
ATOM 1320 C C . ALA A 1 169 ? 10.812 -29.141 -2.711 1 83.94 169 ALA A C 1
ATOM 1322 O O . ALA A 1 169 ? 10.852 -30.328 -3.039 1 83.94 169 ALA A O 1
ATOM 1323 N N . GLU A 1 170 ? 10.492 -28.703 -1.484 1 90.88 170 GLU A N 1
ATOM 1324 C CA . GLU A 1 170 ? 10.016 -29.625 -0.465 1 90.88 170 GLU A CA 1
ATOM 1325 C C . GLU A 1 170 ? 8.539 -29.422 -0.159 1 90.88 170 GLU A C 1
ATOM 1327 O O . GLU A 1 170 ? 8 -28.328 -0.397 1 90.88 170 GLU A O 1
ATOM 1332 N N . LEU A 1 171 ? 7.93 -30.469 0.268 1 94.5 171 LEU A N 1
ATOM 1333 C CA . LEU A 1 171 ? 6.527 -30.375 0.651 1 94.5 171 LEU A CA 1
ATOM 1334 C C . LEU A 1 171 ? 6.391 -30.078 2.141 1 94.5 171 LEU A C 1
ATOM 1336 O O . LEU A 1 171 ? 7.188 -30.562 2.949 1 94.5 171 LEU A O 1
ATOM 1340 N N . THR A 1 172 ? 5.41 -29.328 2.473 1 94.44 172 THR A N 1
ATOM 1341 C CA . THR A 1 172 ? 5.102 -29.062 3.871 1 94.44 172 THR A CA 1
ATOM 1342 C C . THR A 1 172 ? 4.176 -30.125 4.441 1 94.44 172 THR A C 1
ATOM 1344 O O . THR A 1 172 ? 3.691 -31 3.709 1 94.44 172 THR A O 1
ATOM 1347 N N . ALA A 1 173 ? 3.971 -30.031 5.793 1 97.5 173 ALA A N 1
ATOM 1348 C CA . ALA A 1 173 ? 3.029 -30.953 6.434 1 97.5 173 ALA A CA 1
ATOM 1349 C C . ALA A 1 173 ? 1.634 -30.812 5.832 1 97.5 173 ALA A C 1
ATOM 1351 O O . ALA A 1 173 ? 0.945 -31.812 5.605 1 97.5 173 ALA A O 1
ATOM 1352 N N . GLN A 1 174 ? 1.293 -29.625 5.566 1 97.12 174 GLN A N 1
ATOM 1353 C CA . GLN A 1 174 ? -0.015 -29.375 4.973 1 97.12 174 GLN A CA 1
ATOM 1354 C C . GLN A 1 174 ? -0.109 -29.969 3.57 1 97.12 174 GLN A C 1
ATOM 1356 O O . GLN A 1 174 ? -1.162 -30.469 3.174 1 97.12 174 GLN A O 1
ATOM 1361 N N . ASP A 1 175 ? 0.949 -29.859 2.803 1 97.06 175 ASP A N 1
ATOM 1362 C CA . ASP A 1 175 ? 0.98 -30.453 1.471 1 97.06 175 ASP A CA 1
ATOM 1363 C C . ASP A 1 175 ? 0.821 -31.969 1.543 1 97.06 175 ASP A C 1
ATOM 1365 O O . ASP A 1 175 ? 0.067 -32.562 0.765 1 97.06 175 ASP A O 1
ATOM 1369 N N . CYS A 1 176 ? 1.515 -32.531 2.467 1 98.25 176 CYS A N 1
ATOM 1370 C CA . CYS A 1 176 ? 1.428 -34 2.641 1 98.25 176 CYS A CA 1
ATOM 1371 C C . CYS A 1 176 ? 0.019 -34.406 3.045 1 98.25 176 CYS A C 1
ATOM 1373 O O . CYS A 1 176 ? -0.481 -35.438 2.596 1 98.25 176 CYS A O 1
ATOM 1375 N N . LEU A 1 177 ? -0.545 -33.625 3.963 1 98.25 177 LEU A N 1
ATOM 1376 C CA . LEU A 1 177 ? -1.937 -33.875 4.324 1 98.25 177 LEU A CA 1
ATOM 1377 C C . LEU A 1 177 ? -2.836 -33.812 3.094 1 98.25 177 LEU A C 1
ATOM 1379 O O . LEU A 1 177 ? -3.729 -34.656 2.939 1 98.25 177 LEU A O 1
ATOM 1383 N N . TYR A 1 178 ? -2.578 -32.875 2.275 1 97.62 178 TYR A N 1
ATOM 1384 C CA . TYR A 1 178 ? -3.336 -32.719 1.039 1 97.62 178 TYR A CA 1
ATOM 1385 C C . TYR A 1 178 ? -3.178 -33.938 0.139 1 97.62 178 TYR A C 1
ATOM 1387 O O . TYR A 1 178 ? -4.156 -34.406 -0.436 1 97.62 178 TYR A O 1
ATOM 1395 N N . MET A 1 179 ? -1.992 -34.469 -0.004 1 97.81 179 MET A N 1
ATOM 1396 C CA . MET A 1 179 ? -1.736 -35.688 -0.792 1 97.81 179 MET A CA 1
ATOM 1397 C C . MET A 1 179 ? -2.441 -36.906 -0.185 1 97.81 179 MET A C 1
ATOM 1399 O O . MET A 1 179 ? -2.979 -37.719 -0.911 1 97.81 179 MET A O 1
ATOM 1403 N N . GLY A 1 180 ? -2.377 -36.938 1.106 1 97.88 180 GLY A N 1
ATOM 1404 C CA . GLY A 1 180 ? -3.066 -38.031 1.79 1 97.88 180 GLY A CA 1
ATOM 1405 C C . GLY A 1 180 ? -4.559 -38.031 1.521 1 97.88 180 GLY A C 1
ATOM 1406 O O . GLY A 1 180 ? -5.137 -39.094 1.276 1 97.88 180 GLY A O 1
ATOM 1407 N N . LYS A 1 181 ? -5.117 -36.938 1.573 1 97.56 181 LYS A N 1
ATOM 1408 C CA . LYS A 1 181 ? -6.547 -36.844 1.307 1 97.56 181 LYS A CA 1
ATOM 1409 C C . LYS A 1 181 ? -6.879 -37.281 -0.115 1 97.56 181 LYS A C 1
ATOM 1411 O O . LYS A 1 181 ? -7.875 -37.969 -0.339 1 97.56 181 LYS A O 1
ATOM 1416 N N . HIS A 1 182 ? -6.094 -36.875 -1.057 1 95.94 182 HIS A N 1
ATOM 1417 C CA . HIS A 1 182 ? -6.301 -37.281 -2.439 1 95.94 182 HIS A CA 1
ATOM 1418 C C . HIS A 1 182 ? -6.156 -38.781 -2.588 1 95.94 182 HIS A C 1
ATOM 1420 O O . HIS A 1 182 ? -6.945 -39.438 -3.283 1 95.94 182 HIS A O 1
ATOM 1426 N N . SER A 1 183 ? -5.148 -39.344 -1.955 1 96.12 183 SER A N 1
ATOM 1427 C CA . SER A 1 183 ? -4.949 -40.812 -1.985 1 96.12 183 SER A CA 1
ATOM 1428 C C . SER A 1 183 ? -6.145 -41.531 -1.388 1 96.12 183 SER A C 1
ATOM 1430 O O . SER A 1 183 ? -6.602 -42.531 -1.939 1 96.12 183 SER A O 1
ATOM 1432 N N . PHE A 1 184 ? -6.617 -40.969 -0.305 1 95.31 184 PHE A N 1
ATOM 1433 C CA . PHE A 1 184 ? -7.762 -41.562 0.373 1 95.31 184 PHE A CA 1
ATOM 1434 C C . PHE A 1 184 ? -8.992 -41.562 -0.528 1 95.31 184 PHE A C 1
ATOM 1436 O O . PHE A 1 184 ? -9.68 -42.562 -0.661 1 95.31 184 PHE A O 1
ATOM 1443 N N . ASN A 1 185 ? -9.242 -40.469 -1.159 1 93 185 ASN A N 1
ATOM 1444 C CA . ASN A 1 185 ? -10.414 -40.312 -2.01 1 93 185 ASN A CA 1
ATOM 1445 C C . ASN A 1 185 ? -10.359 -41.219 -3.236 1 93 185 ASN A C 1
ATOM 1447 O O . ASN A 1 185 ? -11.391 -41.562 -3.797 1 93 185 ASN A O 1
ATOM 1451 N N . LEU A 1 186 ? -9.156 -41.562 -3.656 1 89.19 186 LEU A N 1
ATOM 1452 C CA . LEU A 1 186 ? -8.969 -42.438 -4.809 1 89.19 186 LEU A CA 1
ATOM 1453 C C . LEU A 1 186 ? -9.023 -43.906 -4.391 1 89.19 186 LEU A C 1
ATOM 1455 O O . LEU A 1 186 ? -8.875 -44.812 -5.23 1 89.19 186 LEU A O 1
ATOM 1459 N N . GLY A 1 187 ? -9.164 -44.156 -3.105 1 89.19 187 GLY A N 1
ATOM 1460 C CA . GLY A 1 187 ? -9.242 -45.531 -2.596 1 89.19 187 GLY A CA 1
ATOM 1461 C C . GLY A 1 187 ? -7.883 -46.156 -2.34 1 89.19 187 GLY A C 1
ATOM 1462 O O . GLY A 1 187 ? -7.785 -47.344 -2.062 1 89.19 187 GLY A O 1
ATOM 1463 N N . LEU A 1 188 ? -6.879 -45.312 -2.475 1 92.75 188 LEU A N 1
ATOM 1464 C CA . LEU A 1 188 ? -5.531 -45.812 -2.186 1 92.75 188 LEU A CA 1
ATOM 1465 C C . LEU A 1 188 ? -5.199 -45.656 -0.706 1 92.75 188 LEU A C 1
ATOM 1467 O O . LEU A 1 188 ? -4.328 -44.844 -0.343 1 92.75 188 LEU A O 1
ATOM 1471 N N . TYR A 1 189 ? -5.75 -46.438 0.096 1 94.69 189 TYR A N 1
ATOM 1472 C CA . TYR A 1 189 ? -5.723 -46.25 1.541 1 94.69 189 TYR A CA 1
ATOM 1473 C C . TYR A 1 189 ? -4.32 -46.469 2.096 1 94.69 189 TYR A C 1
ATOM 1475 O O . TYR A 1 189 ? -3.898 -45.781 3.029 1 94.69 189 TYR A O 1
ATOM 1483 N N . GLN A 1 190 ? -3.592 -47.469 1.56 1 93.56 190 GLN A N 1
ATOM 1484 C CA . GLN A 1 190 ? -2.219 -47.688 2.006 1 93.56 190 GLN A CA 1
ATOM 1485 C C . GLN A 1 190 ? -1.36 -46.469 1.754 1 93.56 190 GLN A C 1
ATOM 1487 O O . GLN A 1 190 ? -0.576 -46.062 2.615 1 93.56 190 GLN A O 1
ATOM 1492 N N . ARG A 1 191 ? -1.52 -45.906 0.562 1 96.06 191 ARG A N 1
ATOM 1493 C CA . ARG A 1 191 ? -0.782 -44.688 0.23 1 96.06 191 ARG A CA 1
ATOM 1494 C C . ARG A 1 191 ? -1.228 -43.5 1.104 1 96.06 191 ARG A C 1
ATOM 1496 O O . ARG A 1 191 ? -0.407 -42.688 1.513 1 96.06 191 ARG A O 1
ATOM 1503 N N . ALA A 1 192 ? -2.527 -43.438 1.381 1 97.38 192 ALA A N 1
ATOM 1504 C CA . ALA A 1 192 ? -3.057 -42.406 2.242 1 97.38 192 ALA A CA 1
ATOM 1505 C C . ALA A 1 192 ? -2.41 -42.438 3.625 1 97.38 192 ALA A C 1
ATOM 1507 O O . ALA A 1 192 ? -2.004 -41.406 4.16 1 97.38 192 ALA A O 1
ATOM 1508 N N . VAL A 1 193 ? -2.318 -43.625 4.117 1 97 193 VAL A N 1
ATOM 1509 C CA . VAL A 1 193 ? -1.708 -43.812 5.43 1 97 193 VAL A CA 1
ATOM 1510 C C . VAL A 1 193 ? -0.266 -43.312 5.402 1 97 193 VAL A C 1
ATOM 1512 O O . VAL A 1 193 ? 0.168 -42.594 6.309 1 97 193 VAL A O 1
ATOM 1515 N N . GLN A 1 194 ? 0.472 -43.625 4.375 1 97.62 194 GLN A N 1
ATOM 1516 C CA . GLN A 1 194 ? 1.862 -43.219 4.25 1 97.62 194 GLN A CA 1
ATOM 1517 C C . GLN A 1 194 ? 1.971 -41.688 4.203 1 97.62 194 GLN A C 1
ATOM 1519 O O . GLN A 1 194 ? 2.83 -41.094 4.863 1 97.62 194 GLN A O 1
ATOM 1524 N N . TRP A 1 195 ? 1.109 -41.062 3.457 1 98.31 195 TRP A N 1
ATOM 1525 C CA . TRP A 1 195 ? 1.115 -39.625 3.338 1 98.31 195 TRP A CA 1
ATOM 1526 C C . TRP A 1 195 ? 0.733 -38.969 4.66 1 98.31 195 TRP A C 1
ATOM 1528 O O . TRP A 1 195 ? 1.329 -37.969 5.059 1 98.31 195 TRP A O 1
ATOM 1538 N N . PHE A 1 196 ? -0.274 -39.5 5.352 1 98.31 196 PHE A N 1
ATOM 1539 C CA . PHE A 1 196 ? -0.692 -38.906 6.629 1 98.31 196 PHE A CA 1
ATOM 1540 C C . PHE A 1 196 ? 0.399 -39.094 7.68 1 98.31 196 PHE A C 1
ATOM 1542 O O . PHE A 1 196 ? 0.6 -38.219 8.523 1 98.31 196 PHE A O 1
ATOM 1549 N N . GLU A 1 197 ? 1.101 -40.219 7.613 1 98.19 197 GLU A N 1
ATOM 1550 C CA . GLU A 1 197 ? 2.229 -40.406 8.516 1 98.19 197 GLU A CA 1
ATOM 1551 C C . GLU A 1 197 ? 3.318 -39.375 8.281 1 98.19 197 GLU A C 1
ATOM 1553 O O . GLU A 1 197 ? 3.877 -38.812 9.227 1 98.19 197 GLU A O 1
ATOM 1558 N N . GLU A 1 198 ? 3.598 -39.188 7.043 1 98.19 198 GLU A N 1
ATOM 1559 C CA . GLU A 1 198 ? 4.586 -38.188 6.699 1 98.19 198 GLU A CA 1
ATOM 1560 C C . GLU A 1 198 ? 4.129 -36.812 7.148 1 98.19 198 GLU A C 1
ATOM 1562 O O . GLU A 1 198 ? 4.926 -36 7.66 1 98.19 198 GLU A O 1
ATOM 1567 N N . ALA A 1 199 ? 2.887 -36.5 6.957 1 98.38 199 ALA A N 1
ATOM 1568 C CA . ALA A 1 199 ? 2.324 -35.219 7.391 1 98.38 199 ALA A CA 1
ATOM 1569 C C . ALA A 1 199 ? 2.465 -35.031 8.898 1 98.38 199 ALA A C 1
ATOM 1571 O O . ALA A 1 199 ? 2.795 -33.938 9.375 1 98.38 199 ALA A O 1
ATOM 1572 N N . TYR A 1 200 ? 2.186 -36.094 9.57 1 98 200 TYR A N 1
ATOM 1573 C CA . TYR A 1 200 ? 2.283 -36.062 11.023 1 98 200 TYR A CA 1
ATOM 1574 C C . TYR A 1 200 ? 3.709 -35.75 11.469 1 98 200 TYR A C 1
ATOM 1576 O O . TYR A 1 200 ? 3.93 -34.906 12.336 1 98 200 TYR A O 1
ATOM 1584 N N . ALA A 1 201 ? 4.656 -36.469 10.906 1 97.62 201 ALA A N 1
ATOM 1585 C CA . ALA A 1 201 ? 6.062 -36.25 11.242 1 97.62 201 ALA A CA 1
ATOM 1586 C C . ALA A 1 201 ? 6.512 -34.844 10.922 1 97.62 201 ALA A C 1
ATOM 1588 O O . ALA A 1 201 ? 7.168 -34.188 11.742 1 97.62 201 ALA A O 1
ATOM 1589 N N . LEU A 1 202 ? 6.156 -34.312 9.766 1 97.44 202 LEU A N 1
ATOM 1590 C CA . LEU A 1 202 ? 6.566 -33 9.328 1 97.44 202 LEU A CA 1
ATOM 1591 C C . LEU A 1 202 ? 5.902 -31.922 10.188 1 97.44 202 LEU A C 1
ATOM 1593 O O . LEU A 1 202 ? 6.496 -30.875 10.438 1 97.44 202 LEU A O 1
ATOM 1597 N N . ALA A 1 203 ? 4.66 -32.125 10.539 1 97.81 203 ALA A N 1
ATOM 1598 C CA . ALA A 1 203 ? 3.973 -31.188 11.414 1 97.81 203 ALA A CA 1
ATOM 1599 C C . ALA A 1 203 ? 4.746 -30.984 12.711 1 97.81 203 ALA A C 1
ATOM 1601 O O . ALA A 1 203 ? 4.867 -29.844 13.195 1 97.81 203 ALA A O 1
ATOM 1602 N N . GLY A 1 204 ? 5.25 -32 13.227 1 96.81 204 GLY A N 1
ATOM 1603 C CA . GLY A 1 204 ? 6.098 -31.891 14.406 1 96.81 204 GLY A CA 1
ATOM 1604 C C . GLY A 1 204 ? 7.363 -31.094 14.156 1 96.81 204 GLY A C 1
ATOM 1605 O O . GLY A 1 204 ? 7.719 -30.219 14.945 1 96.81 204 GLY A O 1
ATOM 1606 N N . LEU A 1 205 ? 8.031 -31.391 13.07 1 96.19 205 LEU A N 1
ATOM 1607 C CA . LEU A 1 205 ? 9.273 -30.719 12.719 1 96.19 205 LEU A CA 1
ATOM 1608 C C . LEU A 1 205 ? 9.039 -29.234 12.461 1 96.19 205 LEU A C 1
ATOM 1610 O O . LEU A 1 205 ? 9.914 -28.406 12.742 1 96.19 205 LEU A O 1
ATOM 1614 N N . GLU A 1 206 ? 7.848 -28.969 11.945 1 95.31 206 GLU A N 1
ATOM 1615 C CA . GLU A 1 206 ? 7.488 -27.594 11.625 1 95.31 206 GLU A CA 1
ATOM 1616 C C . GLU A 1 206 ? 6.973 -26.859 12.859 1 95.31 206 GLU A C 1
ATOM 1618 O O . GLU A 1 206 ? 6.652 -25.672 12.797 1 95.31 206 GLU A O 1
ATOM 1623 N N . GLY A 1 207 ? 6.832 -27.531 13.984 1 96.38 207 GLY A N 1
ATOM 1624 C CA . GLY A 1 207 ? 6.227 -26.922 15.164 1 96.38 207 GLY A CA 1
ATOM 1625 C C . GLY A 1 207 ? 4.762 -26.578 14.969 1 96.38 207 GLY A C 1
ATOM 1626 O O . GLY A 1 207 ? 4.301 -25.531 15.438 1 96.38 207 GLY A O 1
ATOM 1627 N N . ASN A 1 208 ? 4.07 -27.375 14.109 1 95.06 208 ASN A N 1
ATOM 1628 C CA . ASN A 1 208 ? 2.648 -27.219 13.836 1 95.06 208 ASN A CA 1
ATOM 1629 C C . ASN A 1 208 ? 2.354 -25.875 13.156 1 95.06 208 ASN A C 1
ATOM 1631 O O . ASN A 1 208 ? 1.309 -25.281 13.398 1 95.06 208 ASN A O 1
ATOM 1635 N N . ALA A 1 209 ? 3.305 -25.453 12.398 1 92.31 209 ALA A N 1
ATOM 1636 C CA . ALA A 1 209 ? 3.182 -24.141 11.773 1 92.31 209 ALA A CA 1
ATOM 1637 C C . ALA A 1 209 ? 2.154 -24.156 10.641 1 92.31 209 ALA A C 1
ATOM 1639 O O . ALA A 1 209 ? 1.359 -23.234 10.5 1 92.31 209 ALA A O 1
ATOM 1640 N N . THR A 1 210 ? 2.09 -25.188 9.812 1 92.69 210 THR A N 1
ATOM 1641 C CA . THR A 1 210 ? 1.203 -25.234 8.656 1 92.69 210 THR A CA 1
ATOM 1642 C C . THR A 1 210 ? -0.067 -26.016 8.984 1 92.69 210 THR A C 1
ATOM 1644 O O . THR A 1 210 ? -1.161 -25.641 8.562 1 92.69 210 THR A O 1
ATOM 1647 N N . VAL A 1 211 ? 0.081 -27.109 9.711 1 95.62 211 VAL A N 1
ATOM 1648 C CA . VAL A 1 211 ? -1.015 -27.922 10.219 1 95.62 211 VAL A CA 1
ATOM 1649 C C . VAL A 1 211 ? -0.61 -28.578 11.539 1 95.62 211 VAL A C 1
ATOM 1651 O O . VAL A 1 211 ? 0.579 -28.766 11.805 1 95.62 211 VAL A O 1
ATOM 1654 N N . THR A 1 212 ? -1.585 -28.844 12.281 1 97.31 212 THR A N 1
ATOM 1655 C CA . THR A 1 212 ? -1.26 -29.422 13.586 1 97.31 212 THR A CA 1
ATOM 1656 C C . THR A 1 212 ? -1.254 -30.953 13.516 1 97.31 212 THR A C 1
ATOM 1658 O O . THR A 1 212 ? -1.982 -31.547 12.727 1 97.31 212 THR A O 1
ATOM 1661 N N . GLN A 1 213 ? -0.442 -31.562 14.383 1 97.62 213 GLN A N 1
ATOM 1662 C CA . GLN A 1 213 ? -0.392 -33 14.484 1 97.62 213 GLN A CA 1
ATOM 1663 C C . GLN A 1 213 ? -1.76 -33.594 14.836 1 97.62 213 GLN A C 1
ATOM 1665 O O . GLN A 1 213 ? -2.145 -34.656 14.328 1 97.62 213 GLN A O 1
ATOM 1670 N N . ASP A 1 214 ? -2.48 -32.812 15.609 1 97.31 214 ASP A N 1
ATOM 1671 C CA . ASP A 1 214 ? -3.811 -33.281 16.016 1 97.31 214 ASP A CA 1
ATOM 1672 C C . ASP A 1 214 ? -4.746 -33.375 14.805 1 97.31 214 ASP A C 1
ATOM 1674 O O . ASP A 1 214 ? -5.508 -34.312 14.68 1 97.31 214 ASP A O 1
ATOM 1678 N N . GLN A 1 215 ? -4.684 -32.406 14.023 1 97.38 215 GLN A N 1
ATOM 1679 C CA . GLN A 1 215 ? -5.52 -32.406 12.828 1 97.38 215 GLN A CA 1
ATOM 1680 C C . GLN A 1 215 ? -5.168 -33.562 11.891 1 97.38 215 GLN A C 1
ATOM 1682 O O . GLN A 1 215 ? -6.055 -34.219 11.336 1 97.38 215 GLN A O 1
ATOM 1687 N N . VAL A 1 216 ? -3.881 -33.812 11.711 1 98 216 VAL A N 1
ATOM 1688 C CA . VAL A 1 216 ? -3.414 -34.875 10.82 1 98 216 VAL A CA 1
ATOM 1689 C C . VAL A 1 216 ? -3.834 -36.219 11.375 1 98 216 VAL A C 1
ATOM 1691 O O . VAL A 1 216 ? -4.199 -37.125 10.609 1 98 216 VAL A O 1
ATOM 1694 N N . ASN A 1 217 ? -3.82 -36.375 12.703 1 97.06 217 ASN A N 1
ATOM 1695 C CA . ASN A 1 217 ? -4.105 -37.625 13.352 1 97.06 217 ASN A CA 1
ATOM 1696 C C . ASN A 1 217 ? -5.531 -38.094 13.078 1 97.06 217 ASN A C 1
ATOM 1698 O O . ASN A 1 217 ? -5.793 -39.312 12.977 1 97.06 217 ASN A O 1
ATOM 1702 N N . VAL A 1 218 ? -6.438 -37.188 12.992 1 97.31 218 VAL A N 1
ATOM 1703 C CA . VAL A 1 218 ? -7.828 -37.531 12.703 1 97.31 218 VAL A CA 1
ATOM 1704 C C . VAL A 1 218 ? -7.914 -38.219 11.336 1 97.31 218 VAL A C 1
ATOM 1706 O O . VAL A 1 218 ? -8.578 -39.25 11.195 1 97.31 218 VAL A O 1
ATOM 1709 N N . PHE A 1 219 ? -7.25 -37.688 10.367 1 97.69 219 PHE A N 1
ATOM 1710 C CA . PHE A 1 219 ? -7.258 -38.25 9.023 1 97.69 219 PHE A CA 1
ATOM 1711 C C . PHE A 1 219 ? -6.492 -39.562 8.984 1 97.69 219 PHE A C 1
ATOM 1713 O O . PHE A 1 219 ? -6.895 -40.5 8.289 1 97.69 219 PHE A O 1
ATOM 1720 N N . LEU A 1 220 ? -5.371 -39.625 9.719 1 97.69 220 LEU A N 1
ATOM 1721 C CA . LEU A 1 220 ? -4.555 -40.812 9.781 1 97.69 220 LEU A CA 1
ATOM 1722 C C . LEU A 1 220 ? -5.355 -42 10.344 1 97.69 220 LEU A C 1
ATOM 1724 O O . LEU A 1 220 ? -5.348 -43.094 9.773 1 97.69 220 LEU A O 1
ATOM 1728 N N . ASP A 1 221 ? -6.102 -41.75 11.359 1 96.62 221 ASP A N 1
ATOM 1729 C CA . ASP A 1 221 ? -6.922 -42.781 11.984 1 96.62 221 ASP A CA 1
ATOM 1730 C C . ASP A 1 221 ? -8.008 -43.281 11.031 1 96.62 221 ASP A C 1
ATOM 1732 O O . ASP A 1 221 ? -8.266 -44.469 10.945 1 96.62 221 ASP A O 1
ATOM 1736 N N . THR A 1 222 ? -8.586 -42.375 10.445 1 96.56 222 THR A N 1
ATOM 1737 C CA . THR A 1 222 ? -9.633 -42.688 9.484 1 96.56 222 THR A CA 1
ATOM 1738 C C . THR A 1 222 ? -9.078 -43.562 8.367 1 96.56 222 THR A C 1
ATOM 1740 O O . THR A 1 222 ? -9.719 -44.531 7.938 1 96.56 222 THR A O 1
ATOM 1743 N N . ALA A 1 223 ? -7.914 -43.188 7.879 1 96.31 223 ALA A N 1
ATOM 1744 C CA . ALA A 1 223 ? -7.285 -43.938 6.793 1 96.31 223 ALA A CA 1
ATOM 1745 C C . ALA A 1 223 ? -6.906 -45.344 7.246 1 96.31 223 ALA A C 1
ATOM 1747 O O . ALA A 1 223 ? -7.059 -46.312 6.492 1 96.31 223 ALA A O 1
ATOM 1748 N N . ILE A 1 224 ? -6.414 -45.469 8.43 1 95.75 224 ILE A N 1
ATOM 1749 C CA . ILE A 1 224 ? -6.039 -46.781 8.969 1 95.75 224 ILE A CA 1
ATOM 1750 C C . ILE A 1 224 ? -7.273 -47.688 9.078 1 95.75 224 ILE A C 1
ATOM 1752 O O . ILE A 1 224 ? -7.23 -48.844 8.711 1 95.75 224 ILE A O 1
ATOM 1756 N N . LYS A 1 225 ? -8.328 -47.156 9.531 1 95.19 225 LYS A N 1
ATOM 1757 C CA . LYS A 1 225 ? -9.57 -47.906 9.641 1 95.19 225 LYS A CA 1
ATOM 1758 C C . LYS A 1 225 ? -10.062 -48.375 8.266 1 95.19 225 LYS A C 1
ATOM 1760 O O . LYS A 1 225 ? -10.492 -49.5 8.109 1 95.19 225 LYS A O 1
ATOM 1765 N N . ALA A 1 226 ? -9.992 -47.5 7.355 1 94.19 226 ALA A N 1
ATOM 1766 C CA . ALA A 1 226 ? -10.43 -47.812 6.004 1 94.19 226 ALA A CA 1
ATOM 1767 C C . ALA A 1 226 ? -9.555 -48.938 5.406 1 94.19 226 ALA A C 1
ATOM 1769 O O . ALA A 1 226 ? -10.047 -49.812 4.688 1 94.19 226 ALA A O 1
ATOM 1770 N N . LEU A 1 227 ? -8.242 -48.812 5.625 1 92 227 LEU A N 1
ATOM 1771 C CA . LEU A 1 227 ? -7.305 -49.844 5.148 1 92 227 LEU A CA 1
ATOM 1772 C C . LEU A 1 227 ? -7.613 -51.188 5.762 1 92 227 LEU A C 1
ATOM 1774 O O . LEU A 1 227 ? -7.559 -52.219 5.074 1 92 227 LEU A O 1
ATOM 1778 N N . ASP A 1 228 ? -7.988 -51.188 6.98 1 90.56 228 ASP A N 1
ATOM 1779 C CA . ASP A 1 228 ? -8.328 -52.438 7.688 1 90.56 228 ASP A CA 1
ATOM 1780 C C . ASP A 1 228 ? -9.625 -53.031 7.156 1 90.56 228 ASP A C 1
ATOM 1782 O O . ASP A 1 228 ? -9.758 -54.25 7.062 1 90.56 228 ASP A O 1
ATOM 1786 N N . ASP A 1 229 ? -10.547 -52.25 6.867 1 89.31 229 ASP A N 1
ATOM 1787 C CA . ASP A 1 229 ? -11.844 -52.688 6.371 1 89.31 229 ASP A CA 1
ATOM 1788 C C . ASP A 1 229 ? -11.742 -53.219 4.934 1 89.31 229 ASP A C 1
ATOM 1790 O O . ASP A 1 229 ? -12.57 -54 4.496 1 89.31 229 ASP A O 1
ATOM 1794 N N . ASN A 1 230 ? -10.812 -52.656 4.211 1 82.06 230 ASN A N 1
ATOM 1795 C CA . ASN A 1 230 ? -10.625 -53.031 2.811 1 82.06 230 ASN A CA 1
ATOM 1796 C C . ASN A 1 230 ? -9.172 -53.406 2.516 1 82.06 230 ASN A C 1
ATOM 1798 O O . ASN A 1 230 ? -8.469 -52.656 1.842 1 82.06 230 ASN A O 1
ATOM 1802 N N . PRO A 1 231 ? -8.742 -54.531 3.252 1 64.25 231 PRO A N 1
ATOM 1803 C CA . PRO A 1 231 ? -7.316 -54.812 3.094 1 64.25 231 PRO A CA 1
ATOM 1804 C C . PRO A 1 231 ? -6.895 -54.906 1.63 1 64.25 231 PRO A C 1
ATOM 1806 O O . PRO A 1 231 ? -5.727 -54.719 1.303 1 64.25 231 PRO A O 1
ATOM 1809 N N . TYR A 1 232 ? -7.879 -55.469 0.821 1 58.34 232 TYR A N 1
ATOM 1810 C CA . TYR A 1 232 ? -7.5 -55.562 -0.584 1 58.34 232 TYR A CA 1
ATOM 1811 C C . TYR A 1 232 ? -7.887 -54.281 -1.335 1 58.34 232 TYR A C 1
ATOM 1813 O O . TYR A 1 232 ? -9.07 -54.062 -1.605 1 58.34 232 TYR A O 1
ATOM 1821 N N . GLY A 1 233 ? -7.629 -53.188 -0.858 1 51.94 233 GLY A N 1
ATOM 1822 C CA . GLY A 1 233 ? -7.91 -51.875 -1.445 1 51.94 233 GLY A CA 1
ATOM 1823 C C . GLY A 1 233 ? -8.305 -51.969 -2.908 1 51.94 233 GLY A C 1
ATOM 1824 O O . GLY A 1 233 ? -7.973 -52.938 -3.596 1 51.94 233 GLY A O 1
ATOM 1825 N N . GLN A 1 234 ? -9.547 -51.469 -3.279 1 45.75 234 GLN A N 1
ATOM 1826 C CA . GLN A 1 234 ? -10.219 -51.406 -4.57 1 45.75 234 GLN A CA 1
ATOM 1827 C C . GLN A 1 234 ? -9.281 -50.875 -5.652 1 45.75 234 GLN A C 1
ATOM 1829 O O . GLN A 1 234 ? -8.875 -49.719 -5.613 1 45.75 234 GLN A O 1
ATOM 1834 N N . LEU A 1 235 ? -8.242 -51.562 -6.027 1 40.78 235 LEU A N 1
ATOM 1835 C CA . LEU A 1 235 ? -7.727 -51 -7.266 1 40.78 235 LEU A CA 1
ATOM 1836 C C . LEU A 1 235 ? -8.859 -50.656 -8.219 1 40.78 235 LEU A C 1
ATOM 1838 O O . LEU A 1 235 ? -9.555 -51.531 -8.719 1 40.78 235 LEU A O 1
ATOM 1842 N N . GLU A 1 236 ? -9.695 -49.812 -7.891 1 36.38 236 GLU A N 1
ATOM 1843 C CA . GLU A 1 236 ? -10.836 -49.375 -8.695 1 36.38 236 GLU A CA 1
ATOM 1844 C C . GLU A 1 236 ? -10.461 -49.281 -10.172 1 36.38 236 GLU A C 1
ATOM 1846 O O . GLU A 1 236 ? -9.914 -48.25 -10.609 1 36.38 236 GLU A O 1
ATOM 1851 N N . ILE A 1 237 ? -9.922 -50.25 -10.914 1 33.66 237 ILE A N 1
ATOM 1852 C CA . ILE A 1 237 ? -10.148 -50 -12.336 1 33.66 237 ILE A CA 1
ATOM 1853 C C . ILE A 1 237 ? -11.648 -49.875 -12.602 1 33.66 237 ILE A C 1
ATOM 1855 O O . ILE A 1 237 ? -12.469 -50.375 -11.828 1 33.66 237 ILE A O 1
ATOM 1859 N N . GLY A 1 238 ? -12.211 -49.406 -13.758 1 30.25 238 GLY A N 1
ATOM 1860 C CA . GLY A 1 238 ? -13.57 -49.125 -14.203 1 30.25 238 GLY A CA 1
ATOM 1861 C C . GLY A 1 238 ? -14.539 -50.25 -13.883 1 30.25 238 GLY A C 1
ATOM 1862 O O . GLY A 1 238 ? -15.758 -50.062 -13.938 1 30.25 238 GLY A O 1
ATOM 1863 N N . GLN A 1 239 ? -14.352 -51.562 -14.25 1 28.64 239 GLN A N 1
ATOM 1864 C CA . GLN A 1 239 ? -15.547 -52.406 -14.422 1 28.64 239 GLN A CA 1
ATOM 1865 C C . GLN A 1 239 ? -16.109 -52.844 -13.078 1 28.64 239 GLN A C 1
ATOM 1867 O O . GLN A 1 239 ? -15.367 -53.344 -12.227 1 28.64 239 GLN A O 1
ATOM 1872 N N . GLN A 1 240 ? -17.141 -52.281 -12.531 1 27.42 240 GLN A N 1
ATOM 1873 C CA . GLN A 1 240 ? -18 -52.656 -11.414 1 27.42 240 GLN A CA 1
ATOM 1874 C C . GLN A 1 240 ? -18.25 -54.156 -11.383 1 27.42 240 GLN A C 1
ATOM 1876 O O . GLN A 1 240 ? -19.359 -54.625 -11.656 1 27.42 240 GLN A O 1
ATOM 1881 N N . GLU A 1 241 ? -17.484 -55.156 -11.836 1 26.56 241 GLU A N 1
ATOM 1882 C CA . GLU A 1 241 ? -18.109 -56.469 -11.633 1 26.56 241 GLU A CA 1
ATOM 1883 C C . GLU A 1 241 ? -18.219 -56.781 -10.141 1 26.56 241 GLU A C 1
ATOM 1885 O O . GLU A 1 241 ? -17.484 -56.219 -9.328 1 26.56 241 GLU A O 1
ATOM 1890 N N . ASN A 1 242 ? -19.297 -57.656 -9.727 1 25.17 242 ASN A N 1
ATOM 1891 C CA . ASN A 1 242 ? -19.859 -58.281 -8.531 1 25.17 242 ASN A CA 1
ATOM 1892 C C . ASN A 1 242 ? -18.812 -59.094 -7.797 1 25.17 242 ASN A C 1
ATOM 1894 O O . ASN A 1 242 ? -18.484 -60.219 -8.211 1 25.17 242 ASN A O 1
ATOM 1898 N N . PHE A 1 243 ? -17.828 -58.531 -7.047 1 24.16 243 PHE A N 1
ATOM 1899 C CA . PHE A 1 243 ? -16.75 -59.281 -6.391 1 24.16 243 PHE A CA 1
ATOM 1900 C C . PHE A 1 243 ? -17.266 -59.969 -5.141 1 24.16 243 PHE A C 1
ATOM 1902 O O . PHE A 1 243 ? -16.938 -59.594 -4.02 1 24.16 243 PHE A O 1
ATOM 1909 N N . SER A 1 244 ? -18.375 -60.719 -5.066 1 23.91 244 SER A N 1
ATOM 1910 C CA . SER A 1 244 ? -18.797 -61.312 -3.799 1 23.91 244 SER A CA 1
ATOM 1911 C C . SER A 1 244 ? -17.781 -62.344 -3.311 1 23.91 244 SER A C 1
ATOM 1913 O O . SER A 1 244 ? -17.969 -62.938 -2.254 1 23.91 244 SER A O 1
ATOM 1915 N N . THR A 1 245 ? -17.047 -63.094 -4.008 1 22.67 245 THR A N 1
ATOM 1916 C CA . THR A 1 245 ? -16.719 -64.375 -3.369 1 22.67 245 THR A CA 1
ATOM 1917 C C . THR A 1 245 ? -15.664 -64.188 -2.291 1 22.67 245 THR A C 1
ATOM 1919 O O . THR A 1 245 ? -14.602 -63.625 -2.551 1 22.67 245 THR A O 1
ATOM 1922 N N . ARG A 1 246 ? -15.867 -64.25 -0.971 1 31.17 246 ARG A N 1
ATOM 1923 C CA . ARG A 1 246 ? -15.148 -64.312 0.299 1 31.17 246 ARG A CA 1
ATOM 1924 C C . ARG A 1 246 ? -13.992 -65.312 0.248 1 31.17 246 ARG A C 1
ATOM 1926 O O . ARG A 1 246 ? -14.055 -66.375 0.861 1 31.17 246 ARG A O 1
ATOM 1933 N N . THR A 1 247 ? -13.305 -65.688 -0.792 1 23.66 247 THR A N 1
ATOM 1934 C CA . THR A 1 247 ? -12.383 -66.812 -0.5 1 23.66 247 THR A CA 1
ATOM 1935 C C . THR A 1 247 ? -11.289 -66.312 0.457 1 23.66 247 THR A C 1
ATOM 1937 O O . THR A 1 247 ? -10.828 -65.188 0.389 1 23.66 247 THR A O 1
ATOM 1940 N N . ASN A 1 248 ? -10.984 -66.938 1.633 1 27.28 248 ASN A N 1
ATOM 1941 C CA . ASN A 1 248 ? -10 -67 2.709 1 27.28 248 ASN A CA 1
ATOM 1942 C C . ASN A 1 248 ? -8.578 -66.875 2.172 1 27.28 248 ASN A C 1
ATOM 1944 O O . ASN A 1 248 ? -7.992 -67.812 1.695 1 27.28 248 ASN A O 1
ATOM 1948 N N . LEU A 1 249 ? -8.203 -65.75 1.481 1 28.92 249 LEU A N 1
ATOM 1949 C CA . LEU A 1 249 ? -6.918 -65.75 0.797 1 28.92 249 LEU A CA 1
ATOM 1950 C C . LEU A 1 249 ? -5.766 -65.812 1.798 1 28.92 249 LEU A C 1
ATOM 1952 O O . LEU A 1 249 ? -5.672 -64.938 2.689 1 28.92 249 LEU A O 1
ATOM 1956 N N . GLN A 1 250 ? -5.223 -66.938 2.264 1 29.23 250 GLN A N 1
ATOM 1957 C CA . GLN A 1 250 ? -3.902 -67.188 2.828 1 29.23 250 GLN A CA 1
ATOM 1958 C C . GLN A 1 250 ? -2.867 -66.188 2.293 1 29.23 250 GLN A C 1
ATOM 1960 O O . GLN A 1 250 ? -3.021 -65.625 1.194 1 29.23 250 GLN A O 1
ATOM 1965 N N . GLU A 1 251 ? -1.978 -65.625 3.121 1 32.56 251 GLU A N 1
ATOM 1966 C CA . GLU A 1 251 ? -0.822 -64.812 2.844 1 32.56 251 GLU A CA 1
ATOM 1967 C C . GLU A 1 251 ? -0.131 -65.188 1.548 1 32.56 251 GLU A C 1
ATOM 1969 O O . GLU A 1 251 ? 0.687 -66.125 1.543 1 32.56 251 GLU A O 1
ATOM 1974 N N . GLU A 1 252 ? -0.843 -65.438 0.431 1 32.97 252 GLU A N 1
ATOM 1975 C CA . GLU A 1 252 ? -0.147 -65.938 -0.751 1 32.97 252 GLU A CA 1
ATOM 1976 C C . GLU A 1 252 ? 1.09 -65.062 -1.06 1 32.97 252 GLU A C 1
ATOM 1978 O O . GLU A 1 252 ? 1.09 -63.875 -0.854 1 32.97 252 GLU A O 1
ATOM 1983 N N . PRO A 1 253 ? 2.428 -65.625 -1.058 1 36.19 253 PRO A N 1
ATOM 1984 C CA . PRO A 1 253 ? 3.686 -65 -1.479 1 36.19 253 PRO A CA 1
ATOM 1985 C C . PRO A 1 253 ? 3.482 -63.875 -2.506 1 36.19 253 PRO A C 1
ATOM 1987 O O . PRO A 1 253 ? 2.434 -63.812 -3.154 1 36.19 253 PRO A O 1
ATOM 1990 N N . SER A 1 254 ? 4.258 -62.781 -2.439 1 41.44 254 SER A N 1
ATOM 1991 C CA . SER A 1 254 ? 4.25 -61.688 -3.434 1 41.44 254 SER A CA 1
ATOM 1992 C C . SER A 1 254 ? 3.787 -62.219 -4.793 1 41.44 254 SER A C 1
ATOM 1994 O O . SER A 1 254 ? 4.328 -63.188 -5.309 1 41.44 254 SER A O 1
ATOM 1996 N N . PRO A 1 255 ? 2.553 -62.188 -5.184 1 44.53 255 PRO A N 1
ATOM 1997 C CA . PRO A 1 255 ? 1.984 -62.844 -6.367 1 44.53 255 PRO A CA 1
ATOM 1998 C C . PRO A 1 255 ? 2.91 -62.781 -7.578 1 44.53 255 PRO A C 1
ATOM 2000 O O . PRO A 1 255 ? 3.467 -61.719 -7.879 1 44.53 255 PRO A O 1
ATOM 2003 N N . SER A 1 256 ? 3.762 -63.781 -7.973 1 61.44 256 SER A N 1
ATOM 2004 C CA . SER A 1 256 ? 4.371 -64 -9.273 1 61.44 256 SER A CA 1
ATOM 2005 C C . SER A 1 256 ? 3.525 -63.438 -10.406 1 61.44 256 SER A C 1
ATOM 2007 O O . SER A 1 256 ? 2.301 -63.594 -10.406 1 61.44 256 SER A O 1
ATOM 2009 N N . HIS A 1 257 ? 3.98 -62.219 -10.906 1 78.44 257 HIS A N 1
ATOM 2010 C CA . HIS A 1 257 ? 3.316 -61.625 -12.07 1 78.44 257 HIS A CA 1
ATOM 2011 C C . HIS A 1 257 ? 3.021 -62.719 -13.117 1 78.44 257 HIS A C 1
ATOM 2013 O O . HIS A 1 257 ? 3.939 -63.344 -13.633 1 78.44 257 HIS A O 1
ATOM 2019 N N . ARG A 1 258 ? 1.786 -63.031 -13.148 1 85.75 258 ARG A N 1
ATOM 2020 C CA . ARG A 1 258 ? 1.332 -64 -14.141 1 85.75 258 ARG A CA 1
ATOM 2021 C C . ARG A 1 258 ? 1.12 -63.375 -15.5 1 85.75 258 ARG A C 1
ATOM 2023 O O . ARG A 1 258 ? 0.604 -62.25 -15.578 1 85.75 258 ARG A O 1
ATOM 2030 N N . LEU A 1 259 ? 1.681 -64.062 -16.453 1 88.94 259 LEU A N 1
ATOM 2031 C CA . LEU A 1 259 ? 1.438 -63.594 -17.812 1 88.94 259 LEU A CA 1
ATOM 2032 C C . LEU A 1 259 ? 0.421 -64.5 -18.531 1 88.94 259 LEU A C 1
ATOM 2034 O O . LEU A 1 259 ? 0.508 -65.688 -18.453 1 88.94 259 LEU A O 1
ATOM 2038 N N . ALA A 1 260 ? -0.627 -63.812 -19.031 1 87.88 260 ALA A N 1
ATOM 2039 C CA . ALA A 1 260 ? -1.673 -64.5 -19.781 1 87.88 260 ALA A CA 1
ATOM 2040 C C . ALA A 1 260 ? -2.43 -63.562 -20.688 1 87.88 260 ALA A C 1
ATOM 2042 O O . ALA A 1 260 ? -2.355 -62.344 -20.516 1 87.88 260 ALA A O 1
ATOM 2043 N N . THR A 1 261 ? -3.045 -64.125 -21.672 1 87.56 261 THR A N 1
ATOM 2044 C CA . THR A 1 261 ? -3.83 -63.344 -22.594 1 87.56 261 THR A CA 1
ATOM 2045 C C . THR A 1 261 ? -5.059 -62.781 -21.891 1 87.56 261 THR A C 1
ATOM 2047 O O . THR A 1 261 ? -5.602 -61.75 -22.328 1 87.56 261 THR A O 1
ATOM 2050 N N . VAL A 1 262 ? -5.512 -63.438 -20.922 1 87.5 262 VAL A N 1
ATOM 2051 C CA . VAL A 1 262 ? -6.641 -62.969 -20.141 1 87.5 262 VAL A CA 1
ATOM 2052 C C . VAL A 1 262 ? -6.246 -62.906 -18.656 1 87.5 262 VAL A C 1
ATOM 2054 O O . VAL A 1 262 ? -5.855 -63.938 -18.078 1 87.5 262 VAL A O 1
ATOM 2057 N N . LEU A 1 263 ? -6.262 -61.75 -18.172 1 89.62 263 LEU A N 1
ATOM 2058 C CA . LEU A 1 263 ? -5.969 -61.5 -16.766 1 89.62 263 LEU A CA 1
ATOM 2059 C C . LEU A 1 263 ? -7.078 -60.688 -16.109 1 89.62 263 LEU A C 1
ATOM 2061 O O . LEU A 1 263 ? -7.895 -60.062 -16.797 1 89.62 263 LEU A O 1
ATOM 2065 N N . THR A 1 264 ? -7.133 -60.781 -14.812 1 88.31 264 THR A N 1
ATOM 2066 C CA . THR A 1 264 ? -8.031 -59.875 -14.086 1 88.31 264 THR A CA 1
ATOM 2067 C C . THR A 1 264 ? -7.516 -58.438 -14.133 1 88.31 264 THR A C 1
ATOM 2069 O O . THR A 1 264 ? -6.32 -58.219 -14.344 1 88.31 264 THR A O 1
ATOM 2072 N N . PRO A 1 265 ? -8.406 -57.594 -13.953 1 87.88 265 PRO A N 1
ATOM 2073 C CA . PRO A 1 265 ? -7.961 -56.188 -13.914 1 87.88 265 PRO A CA 1
ATOM 2074 C C . PRO A 1 265 ? -6.879 -55.938 -12.867 1 87.88 265 PRO A C 1
ATOM 2076 O O . PRO A 1 265 ? -5.969 -55.156 -13.094 1 87.88 265 PRO A O 1
ATOM 2079 N N . ARG A 1 266 ? -6.957 -56.625 -11.836 1 87 266 ARG A N 1
ATOM 2080 C CA . ARG A 1 266 ? -5.965 -56.5 -10.773 1 87 266 ARG A CA 1
ATOM 2081 C C . ARG A 1 266 ? -4.598 -57 -11.234 1 87 266 ARG A C 1
ATOM 2083 O O . ARG A 1 266 ? -3.576 -56.344 -10.969 1 87 266 ARG A O 1
ATOM 2090 N N . GLU A 1 267 ? -4.621 -58.062 -11.875 1 91.19 267 GLU A N 1
ATOM 2091 C CA . GLU A 1 267 ? -3.375 -58.625 -12.398 1 91.19 267 GLU A CA 1
ATOM 2092 C C . GLU A 1 267 ? -2.785 -57.75 -13.484 1 91.19 267 GLU A C 1
ATOM 2094 O O . GLU A 1 267 ? -1.572 -57.531 -13.523 1 91.19 267 GLU A O 1
ATOM 2099 N N . ASP A 1 268 ? -3.688 -57.25 -14.297 1 93.75 268 ASP A N 1
ATOM 2100 C CA . ASP A 1 268 ? -3.244 -56.312 -15.336 1 93.75 268 ASP A CA 1
ATOM 2101 C C . ASP A 1 268 ? -2.574 -55.094 -14.719 1 93.75 268 ASP A C 1
ATOM 2103 O O . ASP A 1 268 ? -1.51 -54.656 -15.18 1 93.75 268 ASP A O 1
ATOM 2107 N N . ALA A 1 269 ? -3.193 -54.625 -13.688 1 92.12 269 ALA A N 1
ATOM 2108 C CA . ALA A 1 269 ? -2.676 -53.438 -13.031 1 92.12 269 ALA A CA 1
ATOM 2109 C C . ALA A 1 269 ? -1.332 -53.688 -12.367 1 92.12 269 ALA A C 1
ATOM 2111 O O . ALA A 1 269 ? -0.411 -52.875 -12.445 1 92.12 269 ALA A O 1
ATOM 2112 N N . ALA A 1 270 ? -1.247 -54.781 -11.727 1 92.62 270 ALA A N 1
ATOM 2113 C CA . ALA A 1 270 ? 0.001 -55.156 -11.07 1 92.62 270 ALA A CA 1
ATOM 2114 C C . ALA A 1 270 ? 1.138 -55.281 -12.078 1 92.62 270 ALA A C 1
ATOM 2116 O O . ALA A 1 270 ? 2.242 -54.781 -11.844 1 92.62 270 ALA A O 1
ATOM 2117 N N . ASN A 1 271 ? 0.818 -55.969 -13.203 1 96 271 ASN A N 1
ATOM 2118 C CA . ASN A 1 271 ? 1.819 -56.094 -14.25 1 96 271 ASN A CA 1
ATOM 2119 C C . ASN A 1 271 ? 2.201 -54.75 -14.828 1 96 271 ASN A C 1
ATOM 2121 O O . ASN A 1 271 ? 3.381 -54.469 -15.07 1 96 271 ASN A O 1
ATOM 2125 N N . PHE A 1 272 ? 1.196 -53.906 -14.984 1 96.06 272 PHE A N 1
ATOM 2126 C CA . PHE A 1 272 ? 1.426 -52.594 -15.523 1 96.06 272 PHE A CA 1
ATOM 2127 C C . PHE A 1 272 ? 2.371 -51.781 -14.633 1 96.06 272 PHE A C 1
ATOM 2129 O O . PHE A 1 272 ? 3.359 -51.219 -15.109 1 96.06 272 PHE A O 1
ATOM 2136 N N . HIS A 1 273 ? 2.113 -51.812 -13.383 1 95.88 273 HIS A N 1
ATOM 2137 C CA . HIS A 1 273 ? 2.943 -51.062 -12.438 1 95.88 273 HIS A CA 1
ATOM 2138 C C . HIS A 1 273 ? 4.363 -51.625 -12.406 1 95.88 273 HIS A C 1
ATOM 2140 O O . HIS A 1 273 ? 5.332 -50.844 -12.414 1 95.88 273 HIS A O 1
ATOM 2146 N N . ALA A 1 274 ? 4.434 -52.906 -12.422 1 95.94 274 ALA A N 1
ATOM 2147 C CA . ALA A 1 274 ? 5.746 -53.531 -12.406 1 95.94 274 ALA A CA 1
ATOM 2148 C C . ALA A 1 274 ? 6.562 -53.156 -13.633 1 95.94 274 ALA A C 1
ATOM 2150 O O . ALA A 1 274 ? 7.746 -52.844 -13.523 1 95.94 274 ALA A O 1
ATOM 2151 N N . LEU A 1 275 ? 5.898 -53.156 -14.711 1 97 275 LEU A N 1
ATOM 2152 C CA . LEU A 1 275 ? 6.578 -52.812 -15.953 1 97 275 LEU A CA 1
ATOM 2153 C C . LEU A 1 275 ? 6.984 -51.344 -15.961 1 97 275 LEU A C 1
ATOM 2155 O O . LEU A 1 275 ? 8.078 -51 -16.422 1 97 275 LEU A O 1
ATOM 2159 N N . CYS A 1 276 ? 6.105 -50.5 -15.438 1 96.94 276 CYS A N 1
ATOM 2160 C CA . CYS A 1 276 ? 6.438 -49.062 -15.352 1 96.94 276 CYS A CA 1
ATOM 2161 C C . CYS A 1 276 ? 7.664 -48.844 -14.477 1 96.94 276 CYS A C 1
ATOM 2163 O O . CYS A 1 276 ? 8.438 -47.906 -14.711 1 96.94 276 CYS A O 1
ATOM 2165 N N . ARG A 1 277 ? 7.887 -49.719 -13.539 1 95.56 277 ARG A N 1
ATOM 2166 C CA . ARG A 1 277 ? 9.023 -49.594 -12.625 1 95.56 277 ARG A CA 1
ATOM 2167 C C . ARG A 1 277 ? 10.281 -50.188 -13.242 1 95.56 277 ARG A C 1
ATOM 2169 O O . ARG A 1 277 ? 11.344 -50.188 -12.617 1 95.56 277 ARG A O 1
ATOM 2176 N N . GLY A 1 278 ? 10.156 -50.719 -14.383 1 93.56 278 GLY A N 1
ATOM 2177 C CA . GLY A 1 278 ? 11.312 -51.25 -15.078 1 93.56 278 GLY A CA 1
ATOM 2178 C C . GLY A 1 278 ? 11.531 -52.719 -14.82 1 93.56 278 GLY A C 1
ATOM 2179 O O . GLY A 1 278 ? 12.57 -53.281 -15.195 1 93.56 278 GLY A O 1
ATOM 2180 N N . GLN A 1 279 ? 10.562 -53.375 -14.273 1 92.94 279 GLN A N 1
ATOM 2181 C CA . GLN A 1 279 ? 10.695 -54.781 -13.992 1 92.94 279 GLN A CA 1
ATOM 2182 C C . GLN A 1 279 ? 10.492 -55.625 -15.25 1 92.94 279 GLN A C 1
ATOM 2184 O O . GLN A 1 279 ? 9.656 -55.281 -16.094 1 92.94 279 GLN A O 1
ATOM 2189 N N . GLN A 1 280 ? 11.25 -56.656 -15.391 1 86.44 280 GLN A N 1
ATOM 2190 C CA . GLN A 1 280 ? 11.109 -57.594 -16.484 1 86.44 280 GLN A CA 1
ATOM 2191 C C . GLN A 1 280 ? 10.219 -58.781 -16.094 1 86.44 280 GLN A C 1
ATOM 2193 O O . GLN A 1 280 ? 10.523 -59.5 -15.148 1 86.44 280 GLN A O 1
ATOM 2198 N N . LEU A 1 281 ? 9.188 -58.938 -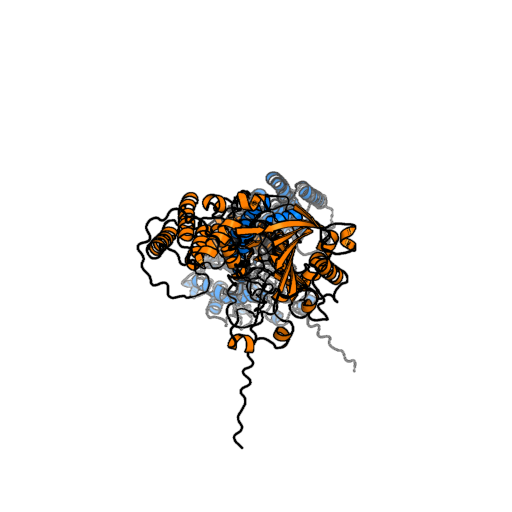16.797 1 94.12 281 LEU A N 1
ATOM 2199 C CA . LEU A 1 281 ? 8.242 -59.969 -16.422 1 94.12 281 LEU A CA 1
ATOM 2200 C C . LEU A 1 281 ? 8.398 -61.188 -17.312 1 94.12 281 LEU A C 1
ATOM 2202 O O . LEU A 1 281 ? 7.887 -62.281 -16.984 1 94.12 281 LEU A O 1
ATOM 2206 N N . LEU A 1 282 ? 9.094 -61.062 -18.438 1 93.69 282 LEU A N 1
ATOM 2207 C CA . LEU A 1 282 ? 9.375 -62.188 -19.312 1 93.69 282 LEU A CA 1
ATOM 2208 C C . LEU A 1 282 ? 10.516 -63.062 -18.766 1 93.69 282 LEU A C 1
ATOM 2210 O O . LEU A 1 282 ? 11.391 -62.531 -18.062 1 93.69 282 LEU A O 1
ATOM 2214 N N . SER A 1 283 ? 10.492 -64.312 -19.125 1 91.44 283 SER A N 1
ATOM 2215 C CA . SER A 1 283 ? 11.562 -65.188 -18.688 1 91.44 283 SER A CA 1
ATOM 2216 C C . SER A 1 283 ? 12.875 -64.875 -19.391 1 91.44 283 SER A C 1
ATOM 2218 O O . SER A 1 283 ? 12.875 -64.312 -20.516 1 91.44 283 SER A O 1
ATOM 2220 N N . ASP A 1 284 ? 13.93 -65.188 -18.797 1 90.25 284 ASP A N 1
ATOM 2221 C CA . ASP A 1 284 ? 15.258 -64.938 -19.359 1 90.25 284 ASP A CA 1
ATOM 2222 C C . ASP A 1 284 ? 15.445 -65.688 -20.672 1 90.25 284 ASP A C 1
ATOM 2224 O O . ASP A 1 284 ? 16.078 -65.188 -21.609 1 90.25 284 ASP A O 1
ATOM 2228 N N . ALA A 1 285 ? 14.922 -66.812 -20.625 1 91.94 285 ALA A N 1
ATOM 2229 C CA . ALA A 1 285 ? 15.047 -67.625 -21.828 1 91.94 285 ALA A CA 1
ATOM 2230 C C . ALA A 1 285 ? 14.328 -67 -23 1 91.94 285 ALA A C 1
ATOM 2232 O O . ALA A 1 285 ? 14.836 -67 -24.125 1 91.94 285 ALA A O 1
ATOM 2233 N N . TYR A 1 286 ? 13.203 -66.5 -22.656 1 91.62 286 TYR A N 1
ATOM 2234 C CA . TYR A 1 286 ? 12.438 -65.812 -23.719 1 91.62 286 TYR A CA 1
ATOM 2235 C C . T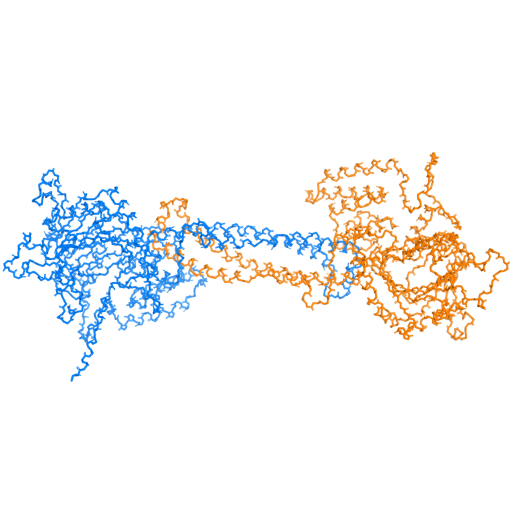YR A 1 286 ? 13.133 -64.562 -24.188 1 91.62 286 TYR A C 1
ATOM 2237 O O . TYR A 1 286 ? 13.227 -64.312 -25.391 1 91.62 286 TYR A O 1
ATOM 2245 N N . VAL A 1 287 ? 13.68 -63.781 -23.281 1 90.75 287 VAL A N 1
ATOM 2246 C CA . VAL A 1 287 ? 14.336 -62.5 -23.594 1 90.75 287 VAL A CA 1
ATOM 2247 C C . VAL A 1 287 ? 15.57 -62.781 -24.453 1 90.75 287 VAL A C 1
ATOM 2249 O O . VAL A 1 287 ? 15.891 -61.969 -25.344 1 90.75 287 VAL A O 1
ATOM 2252 N N . ALA A 1 288 ? 16.188 -63.781 -24.234 1 89.69 288 ALA A N 1
ATOM 2253 C CA . ALA A 1 288 ? 17.391 -64.125 -24.984 1 89.69 288 ALA A CA 1
ATOM 2254 C C . ALA A 1 288 ? 17.062 -64.375 -26.453 1 89.69 288 ALA A C 1
ATOM 2256 O O . ALA A 1 288 ? 17.953 -64.25 -27.312 1 89.69 288 ALA A O 1
ATOM 2257 N N . THR A 1 289 ? 15.812 -64.688 -26.703 1 89.12 289 THR A N 1
ATOM 2258 C CA . THR A 1 289 ? 15.43 -64.938 -28.094 1 89.12 289 THR A CA 1
ATOM 2259 C C . THR A 1 289 ? 15.172 -63.625 -28.828 1 89.12 289 THR A C 1
ATOM 2261 O O . THR A 1 289 ? 15.102 -63.594 -30.047 1 89.12 289 THR A O 1
ATOM 2264 N N . LEU A 1 290 ? 15.016 -62.656 -28 1 85.81 290 LEU A N 1
ATOM 2265 C CA . LEU A 1 290 ? 14.695 -61.344 -28.578 1 85.81 290 LEU A CA 1
ATOM 2266 C C . LEU A 1 290 ? 15.953 -60.656 -29.047 1 85.81 290 LEU A C 1
ATOM 2268 O O . LEU A 1 290 ? 16.938 -60.562 -28.297 1 85.81 290 LEU A O 1
ATOM 2272 N N . LYS A 1 291 ? 16.047 -60.25 -30.375 1 80.31 291 LYS A N 1
ATOM 2273 C CA . LYS A 1 291 ? 17.281 -59.719 -30.938 1 80.31 291 LYS A CA 1
ATOM 2274 C C . LYS A 1 291 ? 17 -58.406 -31.703 1 80.31 291 LYS A C 1
ATOM 2276 O O . LYS A 1 291 ? 15.852 -58.125 -32.031 1 80.31 291 LYS A O 1
ATOM 2281 N N . CYS A 1 292 ? 18.109 -57.688 -31.75 1 83.75 292 CYS A N 1
ATOM 2282 C CA . CYS A 1 292 ? 18.125 -56.562 -32.688 1 83.75 292 CYS A CA 1
ATOM 2283 C C . CYS A 1 292 ? 18.672 -56.969 -34.031 1 83.75 292 CYS A C 1
ATOM 2285 O O . CYS A 1 292 ? 19.609 -57.781 -34.125 1 83.75 292 CYS A O 1
ATOM 2287 N N . PHE A 1 293 ? 17.891 -56.562 -35.062 1 81.12 293 PHE A N 1
ATOM 2288 C CA . PHE A 1 293 ? 18.344 -56.969 -36.375 1 81.12 293 PHE A CA 1
ATOM 2289 C C . PHE A 1 293 ? 18 -55.875 -37.406 1 81.12 293 PHE A C 1
ATOM 2291 O O . PHE A 1 293 ? 17.234 -54.969 -37.125 1 81.12 293 PHE A O 1
ATOM 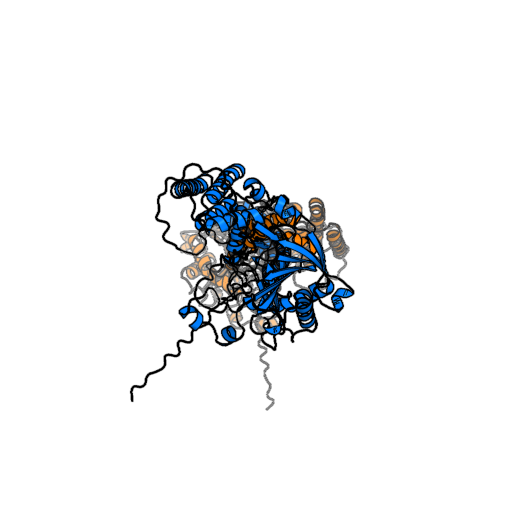2298 N N . TYR A 1 294 ? 18.75 -55.938 -38.438 1 80.25 294 TYR A N 1
ATOM 2299 C CA . TYR A 1 294 ? 18.422 -55.062 -39.594 1 80.25 294 TYR A CA 1
ATOM 2300 C C . TYR A 1 294 ? 17.422 -55.75 -40.5 1 80.25 294 TYR A C 1
ATOM 2302 O O . TYR A 1 294 ? 17.5 -56.969 -40.75 1 80.25 294 TYR A O 1
ATOM 2310 N N . ASP A 1 295 ? 16.438 -55.031 -40.906 1 79.5 295 ASP A N 1
ATOM 2311 C CA . ASP A 1 295 ? 15.367 -55.594 -41.719 1 79.5 295 ASP A CA 1
ATOM 2312 C C . ASP A 1 295 ? 14.984 -54.688 -42.875 1 79.5 295 ASP A C 1
ATOM 2314 O O . ASP A 1 295 ? 14.836 -53.469 -42.688 1 79.5 295 ASP A O 1
ATOM 2318 N N . TRP A 1 296 ? 14.961 -55.188 -44.062 1 73.94 296 TRP A N 1
ATOM 2319 C CA . TRP A 1 296 ? 14.555 -54.375 -45.188 1 73.94 296 TRP A CA 1
ATOM 2320 C C . TRP A 1 296 ? 13.047 -54.438 -45.375 1 73.94 296 TRP A C 1
ATOM 2322 O O . TRP A 1 296 ? 12.484 -53.656 -46.156 1 73.94 296 TRP A O 1
ATOM 2332 N N . ARG A 1 297 ? 12.32 -55.094 -44.656 1 73.31 297 ARG A N 1
ATOM 2333 C CA . ARG A 1 297 ? 10.867 -55.188 -44.562 1 73.31 297 ARG A CA 1
ATOM 2334 C C . ARG A 1 297 ? 10.234 -55.438 -45.938 1 73.31 297 ARG A C 1
ATOM 2336 O O . ARG A 1 297 ? 9.164 -54.906 -46.25 1 73.31 297 ARG A O 1
ATOM 2343 N N . GLY A 1 298 ? 10.883 -56 -46.875 1 68.88 298 GLY A N 1
ATOM 2344 C CA . GLY A 1 298 ? 10.375 -56.281 -48.219 1 68.88 298 GLY A CA 1
ATOM 2345 C C . GLY A 1 298 ? 10.242 -55.062 -49.094 1 68.88 298 GLY A C 1
ATOM 2346 O O . GLY A 1 298 ? 9.531 -55.062 -50.094 1 68.88 298 GLY A O 1
ATOM 2347 N N . ASP A 1 299 ? 10.852 -54 -48.656 1 70.44 299 ASP A N 1
ATOM 2348 C CA . ASP A 1 299 ? 10.773 -52.719 -49.375 1 70.44 299 ASP A CA 1
ATOM 2349 C C . ASP A 1 299 ? 12.102 -52.375 -50.062 1 70.44 299 ASP A C 1
ATOM 2351 O O . ASP A 1 299 ? 13.164 -52.531 -49.438 1 70.44 299 ASP A O 1
ATOM 2355 N N . ASP A 1 300 ? 11.945 -51.938 -51.25 1 68.44 300 ASP A N 1
ATOM 2356 C CA . ASP A 1 300 ? 13.141 -51.688 -52.031 1 68.44 300 ASP A CA 1
ATOM 2357 C C . ASP A 1 300 ? 13.977 -50.562 -51.438 1 68.44 300 ASP A C 1
ATOM 2359 O O . ASP A 1 300 ? 15.211 -50.594 -51.5 1 68.44 300 ASP A O 1
ATOM 2363 N N . TYR A 1 301 ? 13.352 -49.656 -51 1 68.94 301 TYR A N 1
ATOM 2364 C CA . TYR A 1 301 ? 14.086 -48.531 -50.406 1 68.94 301 TYR A CA 1
ATOM 2365 C C . TYR A 1 301 ? 14.859 -49 -49.156 1 68.94 301 TYR A C 1
ATOM 2367 O O . TYR A 1 301 ? 16 -48.594 -48.969 1 68.94 301 TYR A O 1
ATOM 2375 N N . LEU A 1 302 ? 14.328 -49.875 -48.406 1 75.81 302 LEU A N 1
ATOM 2376 C CA . LEU A 1 302 ? 14.953 -50.344 -47.188 1 75.81 302 LEU A CA 1
ATOM 2377 C C . LEU A 1 302 ? 16.016 -51.406 -47.5 1 75.81 302 LEU A C 1
ATOM 2379 O O . LEU A 1 302 ? 16.797 -51.75 -46.594 1 75.81 302 LEU A O 1
ATOM 2383 N N . ARG A 1 303 ? 16 -51.781 -48.656 1 69.25 303 ARG A N 1
ATOM 2384 C CA . ARG A 1 303 ? 17.094 -52.656 -49.062 1 69.25 303 ARG A CA 1
ATOM 2385 C C . ARG A 1 303 ? 18.422 -51.906 -49.031 1 69.25 303 ARG A C 1
ATOM 2387 O O . ARG A 1 303 ? 19.453 -52.5 -48.688 1 69.25 303 ARG A O 1
ATOM 2394 N N . LEU A 1 304 ? 18.281 -50.719 -49.375 1 65.12 304 LEU A N 1
ATOM 2395 C CA . LEU A 1 304 ? 19.484 -49.906 -49.438 1 65.12 304 LEU A CA 1
ATOM 2396 C C . LEU A 1 304 ? 19.844 -49.375 -48.031 1 65.12 304 LEU A C 1
ATOM 2398 O O . LEU A 1 304 ? 21.016 -49.25 -47.688 1 65.12 304 LEU A O 1
ATOM 2402 N N . MET A 1 305 ? 18.812 -49.125 -47.25 1 70.75 305 MET A N 1
ATOM 2403 C CA . MET A 1 305 ? 19.016 -48.625 -45.875 1 70.75 305 MET A CA 1
ATOM 2404 C C . MET A 1 305 ? 18.109 -49.375 -44.906 1 70.75 305 MET A C 1
ATOM 2406 O O . MET A 1 305 ? 17.047 -48.906 -44.531 1 70.75 305 MET A O 1
ATOM 2410 N N . PRO A 1 306 ? 18.625 -50.5 -44.5 1 78.44 306 PRO A N 1
ATOM 2411 C CA . PRO A 1 306 ? 17.766 -51.344 -43.656 1 78.44 306 PRO A CA 1
ATOM 2412 C C . PRO A 1 306 ? 17.406 -50.688 -42.344 1 78.44 306 PRO A C 1
ATOM 2414 O O . PRO A 1 306 ? 18.219 -49.938 -41.781 1 78.44 306 PRO A O 1
ATOM 2417 N N . ALA A 1 307 ? 16.219 -50.969 -41.969 1 85.38 307 ALA A N 1
ATOM 2418 C CA . ALA A 1 307 ? 15.75 -50.406 -40.688 1 85.38 307 ALA A CA 1
ATOM 2419 C C . ALA A 1 307 ? 16.359 -51.188 -39.531 1 85.38 307 ALA A C 1
ATOM 2421 O O . ALA A 1 307 ? 16.5 -52.406 -39.562 1 85.38 307 ALA A O 1
ATOM 2422 N N . ARG A 1 308 ? 16.812 -50.406 -38.562 1 90 308 ARG A N 1
ATOM 2423 C CA . ARG A 1 308 ? 17.219 -51.031 -37.281 1 90 308 ARG A CA 1
ATOM 2424 C C . ARG A 1 308 ? 16.016 -51.406 -36.438 1 90 308 ARG A C 1
ATOM 2426 O O . ARG A 1 308 ? 15.289 -50.531 -35.969 1 90 308 ARG A O 1
ATOM 2433 N N . VAL A 1 309 ? 15.797 -52.719 -36.312 1 92.56 309 VAL A N 1
ATOM 2434 C CA . VAL A 1 309 ? 14.586 -53.219 -35.688 1 92.56 309 VAL A CA 1
ATOM 2435 C C . VAL A 1 309 ? 14.93 -53.938 -34.375 1 92.56 309 VAL A C 1
ATOM 2437 O O . VAL A 1 309 ? 15.922 -54.688 -34.312 1 92.56 309 VAL A O 1
ATOM 2440 N N . GLU A 1 310 ? 14.242 -53.594 -33.375 1 93.31 310 GLU A N 1
ATOM 2441 C CA . GLU A 1 310 ? 14.32 -54.281 -32.094 1 93.31 310 GLU A CA 1
ATOM 2442 C C . GLU A 1 310 ? 13.008 -55 -31.781 1 93.31 310 GLU A C 1
ATOM 2444 O O . GLU A 1 310 ? 11.945 -54.375 -31.797 1 93.31 310 GLU A O 1
ATOM 2449 N N . ARG A 1 311 ? 13.078 -56.344 -31.547 1 94.81 311 ARG A N 1
ATOM 2450 C CA . ARG A 1 311 ? 11.883 -57.125 -31.203 1 94.81 311 ARG A CA 1
ATOM 2451 C C . ARG A 1 311 ? 11.719 -57.219 -29.688 1 94.81 311 ARG A C 1
ATOM 2453 O O . ARG A 1 311 ? 12.664 -57.594 -28.984 1 94.81 311 ARG A O 1
ATOM 2460 N N . HIS A 1 312 ? 10.578 -56.906 -29.203 1 94.75 312 HIS A N 1
ATOM 2461 C CA . HIS A 1 312 ? 10.289 -56.969 -27.781 1 94.75 312 HIS A CA 1
ATOM 2462 C C . HIS A 1 312 ? 9.43 -58.188 -27.438 1 94.75 312 HIS A C 1
ATOM 2464 O O . HIS A 1 312 ? 9.344 -58.594 -26.281 1 94.75 312 HIS A O 1
ATOM 2470 N N . HIS A 1 313 ? 8.758 -58.719 -28.453 1 94.56 313 HIS A N 1
ATOM 2471 C CA . HIS A 1 313 ? 7.91 -59.906 -28.281 1 94.56 313 HIS A CA 1
ATOM 2472 C C . HIS A 1 313 ? 7.652 -60.594 -29.625 1 94.56 313 HIS A C 1
ATOM 2474 O O . HIS A 1 313 ? 7.52 -59.938 -30.656 1 94.56 313 HIS A O 1
ATOM 2480 N N . TRP A 1 314 ? 7.48 -61.844 -29.672 1 92.88 314 TRP A N 1
ATOM 2481 C CA . TRP A 1 314 ? 7.348 -62.594 -30.922 1 92.88 314 TRP A CA 1
ATOM 2482 C C . TRP A 1 314 ? 5.887 -62.719 -31.344 1 92.88 314 TRP A C 1
ATOM 2484 O O . TRP A 1 314 ? 5.543 -62.406 -32.469 1 92.88 314 TRP A O 1
ATOM 2494 N N . ASN A 1 315 ? 4.945 -63.188 -30.391 1 88.75 315 ASN A N 1
ATOM 2495 C CA . ASN A 1 315 ? 3.539 -63.406 -30.719 1 88.75 315 ASN A CA 1
ATOM 2496 C C . ASN A 1 315 ? 2.623 -62.875 -29.609 1 88.75 315 ASN A C 1
ATOM 2498 O O . ASN A 1 315 ? 2.459 -63.562 -28.578 1 88.75 315 ASN A O 1
ATOM 2502 N N . PRO A 1 316 ? 2 -61.844 -29.828 1 92.12 316 PRO A N 1
ATOM 2503 C CA . PRO A 1 316 ? 2.057 -61 -31.016 1 92.12 316 PRO A CA 1
ATOM 2504 C C . PRO A 1 316 ? 3.377 -60.25 -31.125 1 92.12 316 PRO A C 1
ATOM 2506 O O . PRO A 1 316 ? 4.051 -60 -30.125 1 92.12 316 PRO A O 1
ATOM 2509 N N . GLU A 1 317 ? 3.621 -59.906 -32.344 1 92.62 317 GLU A N 1
ATOM 2510 C CA . GLU A 1 317 ? 4.871 -59.219 -32.625 1 92.62 317 GLU A CA 1
ATOM 2511 C C . GLU A 1 317 ? 4.824 -57.781 -32.094 1 92.62 317 GLU A C 1
ATOM 2513 O O . GLU A 1 317 ? 3.838 -57.062 -32.312 1 92.62 317 GLU A O 1
ATOM 2518 N N . LEU A 1 318 ? 5.809 -57.406 -31.344 1 95.62 318 LEU A N 1
ATOM 2519 C CA . LEU A 1 318 ? 6.059 -56.062 -30.891 1 95.62 318 LEU A CA 1
ATOM 2520 C C . LEU A 1 318 ? 7.465 -55.594 -31.281 1 95.62 318 LEU A C 1
ATOM 2522 O O . LEU A 1 318 ? 8.453 -56.188 -30.812 1 95.62 318 LEU A O 1
ATOM 2526 N N . LEU A 1 319 ? 7.496 -54.562 -32.094 1 95.88 319 LEU A N 1
ATOM 2527 C CA . LEU A 1 319 ? 8.773 -54.125 -32.656 1 95.88 319 LEU A CA 1
ATOM 2528 C C . LEU A 1 319 ? 9.023 -52.656 -32.344 1 95.88 319 LEU A C 1
ATOM 2530 O O . LEU A 1 319 ? 8.078 -51.875 -32.188 1 95.88 319 LEU A O 1
ATOM 2534 N N . THR A 1 320 ? 10.297 -52.312 -32.25 1 96.31 320 THR A N 1
ATOM 2535 C CA . THR A 1 320 ? 10.742 -50.938 -32.281 1 96.31 320 THR A CA 1
ATOM 2536 C C . THR A 1 320 ? 11.664 -50.688 -33.469 1 96.31 320 THR A C 1
ATOM 2538 O O . THR A 1 320 ? 12.609 -51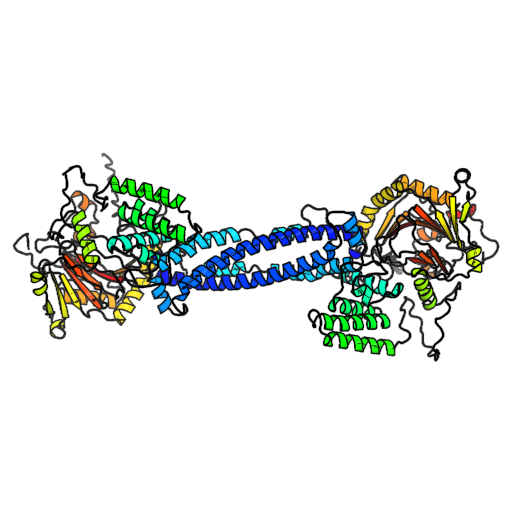.438 -33.688 1 96.31 320 THR A O 1
ATOM 2541 N N . PHE A 1 321 ? 11.328 -49.688 -34.312 1 95.69 321 PHE A N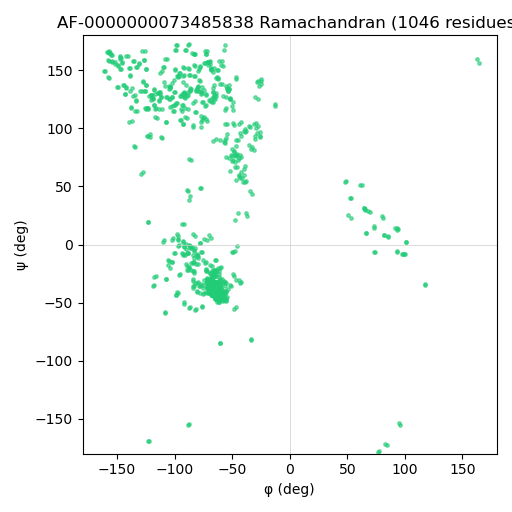 1
ATOM 2542 C CA . PHE A 1 321 ? 12.219 -49.219 -35.344 1 95.69 321 PHE A CA 1
ATOM 2543 C C . PHE A 1 321 ? 13.039 -48.031 -34.875 1 95.69 321 PHE A C 1
ATOM 2545 O O . PHE A 1 321 ? 12.477 -47.031 -34.406 1 95.69 321 PHE A O 1
ATOM 2552 N N . HIS A 1 322 ? 14.32 -48.125 -35.031 1 93.94 322 HIS A N 1
ATOM 2553 C CA . HIS A 1 322 ? 15.172 -47.031 -34.531 1 93.94 322 HIS A CA 1
ATOM 2554 C C . HIS A 1 322 ? 15.531 -46.062 -35.656 1 93.94 322 HIS A C 1
ATOM 2556 O O . HIS A 1 322 ? 15.641 -46.469 -36.844 1 93.94 322 HIS A O 1
ATOM 2562 N N . GLN A 1 323 ? 15.648 -44.781 -35.375 1 92.94 323 GLN A N 1
ATOM 2563 C CA . GLN A 1 323 ? 16.109 -43.719 -36.281 1 92.94 323 GLN A CA 1
ATOM 2564 C C . GLN A 1 323 ? 15.172 -43.562 -37.469 1 92.94 323 GLN A C 1
ATOM 2566 O O . GLN A 1 323 ? 15.633 -43.562 -38.625 1 92.94 323 GLN A O 1
ATOM 2571 N N . VAL A 1 324 ? 13.914 -43.438 -37.188 1 95.25 324 VAL A N 1
ATOM 2572 C CA . VAL A 1 324 ? 12.945 -43.406 -38.281 1 95.25 324 VAL A CA 1
ATOM 2573 C C . VAL A 1 324 ? 12.438 -42 -38.469 1 95.25 324 VAL A C 1
ATOM 2575 O O . VAL A 1 324 ? 11.805 -41.688 -39.5 1 95.25 324 VAL A O 1
ATOM 2578 N N . ILE A 1 325 ? 12.664 -41.094 -37.562 1 96.25 325 ILE A N 1
ATOM 2579 C CA . ILE A 1 325 ? 12.297 -39.688 -37.688 1 96.25 325 ILE A CA 1
ATOM 2580 C C . ILE A 1 325 ? 13.43 -38.812 -37.156 1 96.25 325 ILE A C 1
ATOM 2582 O O . ILE A 1 325 ? 14 -39.094 -36.125 1 96.25 325 ILE A O 1
ATOM 2586 N N . SER A 1 326 ? 13.805 -37.781 -37.938 1 96.19 326 SER A N 1
ATOM 2587 C CA . SER A 1 326 ? 14.938 -36.906 -37.594 1 96.19 326 SER A CA 1
ATOM 2588 C C . SER A 1 326 ? 14.516 -35.812 -36.594 1 96.19 326 SER A C 1
ATOM 2590 O O . SER A 1 326 ? 13.328 -35.562 -36.438 1 96.19 326 SER A O 1
ATOM 2592 N N . ASP A 1 327 ? 15.578 -35.219 -36 1 96 327 ASP A N 1
ATOM 2593 C CA . ASP A 1 327 ? 15.336 -34.125 -35.031 1 96 327 ASP A CA 1
ATOM 2594 C C . ASP A 1 327 ? 14.617 -32.969 -35.719 1 96 327 ASP A C 1
ATOM 2596 O O . ASP A 1 327 ? 13.727 -32.344 -35.125 1 96 327 ASP A O 1
ATOM 2600 N N . ASN A 1 328 ? 14.984 -32.656 -36.906 1 96.44 328 ASN A N 1
ATOM 2601 C CA . ASN A 1 328 ? 14.352 -31.578 -37.625 1 96.44 328 ASN A CA 1
ATOM 2602 C C . ASN A 1 328 ? 12.883 -31.875 -37.938 1 96.44 328 ASN A C 1
ATOM 2604 O O . ASN A 1 328 ? 12.031 -31 -37.844 1 96.44 328 ASN A O 1
ATOM 2608 N N . GLU A 1 329 ? 12.602 -33.125 -38.312 1 96.88 329 GLU A N 1
ATOM 2609 C CA . GLU A 1 329 ? 11.219 -33.531 -38.562 1 96.88 329 GLU A CA 1
ATOM 2610 C C . GLU A 1 329 ? 10.383 -33.469 -37.281 1 96.88 329 GLU A C 1
ATOM 2612 O O . GLU A 1 329 ? 9.219 -33.062 -37.312 1 96.88 329 GLU A O 1
ATOM 2617 N N . ILE A 1 330 ? 11 -33.844 -36.188 1 96.75 330 ILE A N 1
ATOM 2618 C CA . ILE A 1 330 ? 10.312 -33.812 -34.906 1 96.75 330 ILE A CA 1
ATOM 2619 C C . ILE A 1 330 ? 9.953 -32.406 -34.531 1 96.75 330 ILE A C 1
ATOM 2621 O O . ILE A 1 330 ? 8.812 -32.125 -34.156 1 96.75 330 ILE A O 1
ATOM 2625 N N . LEU A 1 331 ? 10.891 -31.5 -34.656 1 93.88 331 LEU A N 1
ATOM 2626 C CA . LEU A 1 331 ? 10.648 -30.094 -34.312 1 93.88 331 LEU A CA 1
ATOM 2627 C C . LEU A 1 331 ? 9.516 -29.516 -35.156 1 93.88 331 LEU A C 1
ATOM 2629 O O . LEU A 1 331 ? 8.641 -28.828 -34.625 1 93.88 331 LEU A O 1
ATOM 2633 N N . ARG A 1 332 ? 9.578 -29.828 -36.375 1 95 332 ARG A N 1
ATOM 2634 C CA . ARG A 1 332 ? 8.539 -29.328 -37.281 1 95 332 ARG A CA 1
ATOM 2635 C C . ARG A 1 332 ? 7.18 -29.906 -36.938 1 95 332 ARG A C 1
ATOM 2637 O O . ARG A 1 332 ? 6.168 -29.203 -36.969 1 95 332 ARG A O 1
ATOM 2644 N N . LEU A 1 333 ? 7.129 -31.188 -36.625 1 94.69 333 LEU A N 1
ATOM 2645 C CA . LEU A 1 333 ? 5.879 -31.844 -36.281 1 94.69 333 LEU A CA 1
ATOM 2646 C C . LEU A 1 333 ? 5.289 -31.219 -35 1 94.69 333 LEU A C 1
ATOM 2648 O O . LEU A 1 333 ? 4.082 -31 -34.938 1 94.69 333 LEU A O 1
ATOM 2652 N N . GLN A 1 334 ? 6.129 -30.984 -34.031 1 90.12 334 GLN A N 1
ATOM 2653 C CA . GLN A 1 334 ? 5.684 -30.359 -32.812 1 90.12 334 GLN A CA 1
ATOM 2654 C C . GLN A 1 334 ? 5.125 -28.969 -33.062 1 90.12 334 GLN A C 1
ATOM 2656 O O . GLN A 1 334 ? 4.109 -28.594 -32.469 1 90.12 334 GLN A O 1
ATOM 2661 N N . GLN A 1 335 ? 5.738 -28.25 -33.906 1 89.12 335 GLN A N 1
ATOM 2662 C CA . GLN A 1 335 ? 5.262 -26.922 -34.25 1 89.12 335 GLN A CA 1
ATOM 2663 C C . GLN A 1 335 ? 3.889 -26.984 -34.906 1 89.12 335 GLN A C 1
ATOM 2665 O O . GLN A 1 335 ? 3.018 -26.156 -34.625 1 89.12 335 GLN A O 1
ATOM 2670 N N . LEU A 1 336 ? 3.748 -27.969 -35.781 1 91.12 336 LEU A N 1
ATOM 2671 C CA . LEU A 1 336 ? 2.482 -28.125 -36.5 1 91.12 336 LEU A CA 1
ATOM 2672 C C . LEU A 1 336 ? 1.365 -28.516 -35.531 1 91.12 336 LEU A C 1
ATOM 2674 O O . LEU A 1 336 ? 0.215 -28.109 -35.719 1 91.12 336 LEU A O 1
ATOM 2678 N N . ALA A 1 337 ? 1.727 -29.234 -34.5 1 88.56 337 ALA A N 1
ATOM 2679 C CA . ALA A 1 337 ? 0.723 -29.766 -33.594 1 88.56 337 ALA A CA 1
ATOM 2680 C C . ALA A 1 337 ? 0.381 -28.766 -32.5 1 88.56 337 ALA A C 1
ATOM 2682 O O . ALA A 1 337 ? -0.667 -28.875 -31.844 1 88.56 337 ALA A O 1
ATOM 2683 N N . ALA A 1 338 ? 1.233 -27.797 -32.25 1 79.69 338 ALA A N 1
ATOM 2684 C CA . ALA A 1 338 ? 1.154 -26.891 -31.109 1 79.69 338 ALA A CA 1
ATOM 2685 C C . ALA A 1 338 ? -0.201 -26.188 -31.062 1 79.69 338 ALA A C 1
ATOM 2687 O O . ALA A 1 338 ? -0.86 -26.156 -30.016 1 79.69 338 ALA A O 1
ATOM 2688 N N . PRO A 1 339 ? -0.699 -25.656 -32.188 1 75.25 339 PRO A N 1
ATOM 2689 C CA . PRO A 1 339 ? -1.992 -24.969 -32.156 1 75.25 339 PRO A CA 1
ATOM 2690 C C . PRO A 1 339 ? -3.148 -25.922 -31.812 1 75.25 339 PRO A C 1
ATOM 2692 O O . PRO A 1 339 ? -4.109 -25.516 -31.156 1 75.25 339 PRO A O 1
ATOM 2695 N N . ALA A 1 340 ? -3.016 -27.125 -32.312 1 73.75 340 ALA A N 1
ATOM 2696 C CA . ALA A 1 340 ? -4.082 -28.109 -32.125 1 73.75 340 ALA A CA 1
ATOM 2697 C C . ALA A 1 340 ? -4.133 -28.578 -30.672 1 73.75 340 ALA A C 1
ATOM 2699 O O . ALA A 1 340 ? -5.195 -28.953 -30.172 1 73.75 340 ALA A O 1
ATOM 2700 N N . LEU A 1 341 ? -3.041 -28.625 -30.078 1 73.62 341 LEU A N 1
ATOM 2701 C CA . LEU A 1 341 ? -2.973 -29 -28.672 1 73.62 341 LEU A CA 1
ATOM 2702 C C . LEU A 1 341 ? -3.643 -27.953 -27.781 1 73.62 341 LEU A C 1
ATOM 2704 O O . LEU A 1 341 ? -4.215 -28.281 -26.75 1 73.62 341 LEU A O 1
ATOM 2708 N N . SER A 1 342 ? -3.559 -26.641 -28.266 1 60.12 342 SER A N 1
ATOM 2709 C CA . SER A 1 342 ? -4.098 -25.5 -27.5 1 60.12 342 SER A CA 1
ATOM 2710 C C . SER A 1 342 ? -5.617 -25.469 -27.578 1 60.12 342 SER A C 1
ATOM 2712 O O . SER A 1 342 ? -6.289 -25.156 -26.594 1 60.12 342 SER A O 1
ATOM 2714 N N . ARG A 1 343 ? -6.277 -25.719 -28.75 1 49.16 343 ARG A N 1
ATOM 2715 C CA . ARG A 1 343 ? -7.715 -25.594 -29 1 49.16 343 ARG A CA 1
ATOM 2716 C C . ARG A 1 343 ? -8.484 -26.688 -28.25 1 49.16 343 ARG A C 1
ATOM 2718 O O . ARG A 1 343 ? -9.625 -26.469 -27.828 1 49.16 343 ARG A O 1
ATOM 2725 N N . ALA A 1 344 ? -7.98 -27.812 -28.219 1 46.59 344 ALA A N 1
ATOM 2726 C CA . ALA A 1 344 ? -8.711 -28.859 -27.5 1 46.59 344 ALA A CA 1
ATOM 2727 C C . ALA A 1 344 ? -9.109 -28.391 -26.109 1 46.59 344 ALA A C 1
ATOM 2729 O O . ALA A 1 344 ? -10.047 -28.922 -25.5 1 46.59 344 ALA A O 1
ATOM 2730 N N . MET A 1 345 ? -8.555 -27.125 -25.781 1 41.56 345 MET A N 1
ATOM 2731 C CA . MET A 1 345 ? -8.805 -26.547 -24.469 1 41.56 345 MET A CA 1
ATOM 2732 C C . MET A 1 345 ? -10.164 -25.875 -24.406 1 41.56 345 MET A C 1
ATOM 2734 O O . MET A 1 345 ? -10.758 -25.734 -23.344 1 41.56 345 MET A O 1
ATOM 2738 N N . VAL A 1 346 ? -10.617 -25.109 -25.531 1 35.28 346 VAL A N 1
ATOM 2739 C CA . VAL A 1 346 ? -11.711 -24.156 -25.406 1 35.28 346 VAL A CA 1
ATOM 2740 C C . VAL A 1 346 ? -13.039 -24.906 -25.328 1 35.28 346 VAL A C 1
ATOM 2742 O O . VAL A 1 346 ? -14.031 -24.375 -24.812 1 35.28 346 VAL A O 1
ATOM 2745 N N . GLN A 1 347 ? -13.219 -25.891 -25.969 1 33.09 347 GLN A N 1
ATOM 2746 C CA . GLN A 1 347 ? -14.617 -26.297 -26.125 1 33.09 347 GLN A CA 1
ATOM 2747 C C . GLN A 1 347 ? -15.07 -27.172 -24.953 1 33.09 347 GLN A C 1
ATOM 2749 O O . GLN A 1 347 ? -15 -28.391 -25.031 1 33.09 347 GLN A O 1
ATOM 2754 N N . GLY A 1 348 ? -14.719 -26.875 -23.703 1 34.16 348 GLY A N 1
ATOM 2755 C CA . GLY A 1 348 ? -15.414 -27.703 -22.734 1 34.16 348 GLY A CA 1
ATOM 2756 C C . GLY A 1 348 ? -16.906 -27.469 -22.719 1 34.16 348 GLY A C 1
ATOM 2757 O O . GLY A 1 348 ? -17.375 -26.391 -23.094 1 34.16 348 GLY A O 1
ATOM 2758 N N . PRO A 1 349 ? -17.75 -28.375 -22.875 1 32.53 349 PRO A N 1
ATOM 2759 C CA . PRO A 1 349 ? -19.172 -28.047 -22.719 1 32.53 349 PRO A CA 1
ATOM 2760 C C . PRO A 1 349 ? -19.453 -27.219 -21.469 1 32.53 349 PRO A C 1
ATOM 2762 O O . PRO A 1 349 ? -18.688 -27.281 -20.5 1 32.53 349 PRO A O 1
ATOM 2765 N N . GLN A 1 350 ? -20.391 -26.25 -21.438 1 35.12 350 GLN A N 1
ATOM 2766 C CA . GLN A 1 350 ? -20.828 -25.344 -20.391 1 35.12 350 GLN A CA 1
ATOM 2767 C C . GLN A 1 350 ? -20.75 -26 -19.016 1 35.12 350 GLN A C 1
ATOM 2769 O O . GLN A 1 350 ? -20.516 -25.344 -18 1 35.12 350 GLN A O 1
ATOM 2774 N N . GLY A 1 351 ? -21.922 -26.859 -18.688 1 33.69 351 GLY A N 1
ATOM 2775 C CA . GLY A 1 351 ? -22.547 -27.078 -17.391 1 33.69 351 GLY A CA 1
ATOM 2776 C C . GLY A 1 351 ? -21.625 -27.688 -16.375 1 33.69 351 GLY A C 1
ATOM 2777 O O . GLY A 1 351 ? -21.594 -27.281 -15.211 1 33.69 351 GLY A O 1
ATOM 2778 N N . LYS A 1 352 ? -21.516 -29.312 -16.422 1 35.78 352 LYS A N 1
ATOM 2779 C CA . LYS A 1 352 ? -21.172 -30.109 -15.25 1 35.78 352 LYS A CA 1
ATOM 2780 C C . LYS A 1 352 ? -19.672 -30.047 -14.969 1 35.78 352 LYS A C 1
ATOM 2782 O O . LYS A 1 352 ? -18.859 -29.953 -15.891 1 35.78 352 LYS A O 1
ATOM 2787 N N . GLY A 1 353 ? -19.297 -29.781 -13.727 1 34.31 353 GLY A N 1
ATOM 2788 C CA . GLY A 1 353 ? -17.984 -29.75 -13.094 1 34.31 353 GLY A CA 1
ATOM 2789 C C . GLY A 1 353 ? -16.969 -30.641 -13.773 1 34.31 353 GLY A C 1
ATOM 2790 O O . GLY A 1 353 ? -17.297 -31.766 -14.172 1 34.31 353 GLY A O 1
ATOM 2791 N N . ASN A 1 354 ? -16.141 -30.281 -14.594 1 35.56 354 ASN A N 1
ATOM 2792 C CA . ASN A 1 354 ? -15.109 -30.922 -15.391 1 35.56 354 ASN A CA 1
ATOM 2793 C C . ASN A 1 354 ? -14.281 -31.906 -14.555 1 35.56 354 ASN A C 1
ATOM 2795 O O . ASN A 1 354 ? -13.523 -31.484 -13.68 1 35.56 354 ASN A O 1
ATOM 2799 N N . THR A 1 355 ? -14.711 -33.062 -14.141 1 39.91 355 THR A N 1
ATOM 2800 C CA . THR A 1 355 ? -13.961 -34.094 -13.422 1 39.91 355 THR A CA 1
ATOM 2801 C C . THR A 1 355 ? -12.711 -34.469 -14.195 1 39.91 355 THR A C 1
ATOM 2803 O O . THR A 1 355 ? -12.766 -34.688 -15.406 1 39.91 355 THR A O 1
ATOM 2806 N N . VAL A 1 356 ? -11.516 -34.062 -13.867 1 44.78 356 VAL A N 1
ATOM 2807 C CA . VAL A 1 356 ? -10.227 -34.562 -14.328 1 44.78 356 VAL A CA 1
ATOM 2808 C C . VAL A 1 356 ? -10.328 -36.031 -14.68 1 44.78 356 VAL A C 1
ATOM 2810 O O . VAL A 1 356 ? -10.812 -36.844 -13.875 1 44.78 356 VAL A O 1
ATOM 2813 N N . SER A 1 357 ? -10.359 -36.375 -16.047 1 53.31 357 SER A N 1
ATOM 2814 C CA . SER A 1 357 ? -10.406 -37.781 -16.406 1 53.31 357 SER A CA 1
ATOM 2815 C C . SER A 1 357 ? -9.242 -38.562 -15.797 1 53.31 357 SER A C 1
ATOM 2817 O O . SER A 1 357 ? -8.094 -38.125 -15.867 1 53.31 357 SER A O 1
ATOM 2819 N N . ASN A 1 358 ? -9.453 -39.531 -14.883 1 61.81 358 ASN A N 1
ATOM 2820 C CA . ASN A 1 358 ? -8.477 -40.406 -14.25 1 61.81 358 ASN A CA 1
ATOM 2821 C C . ASN A 1 358 ? -7.938 -41.438 -15.227 1 61.81 358 ASN A C 1
ATOM 2823 O O . ASN A 1 358 ? -7.027 -42.188 -14.891 1 61.81 358 ASN A O 1
ATOM 2827 N N . THR A 1 359 ? -8.414 -41.281 -16.516 1 65.56 359 THR A N 1
ATOM 2828 C CA . THR A 1 359 ? -8.023 -42.344 -17.438 1 65.56 359 THR A CA 1
ATOM 2829 C C . THR A 1 359 ? -6.832 -41.906 -18.281 1 65.56 359 THR A C 1
ATOM 2831 O O . THR A 1 359 ? -5.969 -42.719 -18.625 1 65.56 359 THR A O 1
ATOM 2834 N N . ARG A 1 360 ? -6.898 -40.719 -18.734 1 65.56 360 ARG A N 1
ATOM 2835 C CA . ARG A 1 360 ? -5.812 -40.188 -19.547 1 65.56 360 ARG A CA 1
ATOM 2836 C C . ARG A 1 360 ? -5.57 -38.719 -19.25 1 65.56 360 ARG A C 1
ATOM 2838 O O . ARG A 1 360 ? -6.516 -37.969 -19.047 1 65.56 360 ARG A O 1
ATOM 2845 N N . THR A 1 361 ? -4.305 -38.438 -19 1 74.75 361 THR A N 1
ATOM 2846 C CA . THR A 1 361 ? -3.91 -37.031 -18.828 1 74.75 361 THR A CA 1
ATOM 2847 C C . THR A 1 361 ? -2.846 -36.656 -19.844 1 74.75 361 THR A C 1
ATOM 2849 O O . THR A 1 361 ? -1.668 -36.969 -19.672 1 74.75 361 THR A O 1
ATOM 2852 N N . SER A 1 362 ? -3.258 -36.062 -21 1 76.31 362 SER A N 1
ATOM 2853 C CA . SER A 1 362 ? -2.393 -35.562 -22.062 1 76.31 362 SER A CA 1
ATOM 2854 C C . SER A 1 362 ? -3.107 -34.531 -22.922 1 76.31 362 SER A C 1
ATOM 2856 O O . SER A 1 362 ? -4.316 -34.344 -22.781 1 76.31 362 SER A O 1
ATOM 2858 N N . LYS A 1 363 ? -2.33 -33.844 -23.672 1 79.62 363 LYS A N 1
ATOM 2859 C CA . LYS A 1 363 ? -2.887 -33 -24.734 1 79.62 363 LYS A CA 1
ATOM 2860 C C . LYS A 1 363 ? -2.697 -33.656 -26.094 1 79.62 363 LYS A C 1
ATOM 2862 O O . LYS A 1 363 ? -1.638 -34.219 -26.391 1 79.62 363 LYS A O 1
ATOM 2867 N N . VAL A 1 364 ? -3.783 -33.625 -26.906 1 83 364 VAL A N 1
ATOM 2868 C CA . VAL A 1 364 ? -3.73 -34.344 -28.172 1 83 364 VAL A CA 1
ATOM 2869 C C . VAL A 1 364 ? -4.105 -33.438 -29.328 1 83 364 VAL A C 1
ATOM 2871 O O . VAL A 1 364 ? -4.941 -32.531 -29.172 1 83 364 VAL A O 1
ATOM 2874 N N . GLY A 1 365 ? -3.408 -33.594 -30.406 1 85.25 365 GLY A N 1
ATOM 2875 C CA . GLY A 1 365 ? -3.723 -32.938 -31.672 1 85.25 365 GLY A CA 1
ATOM 2876 C C . GLY A 1 365 ? -3.684 -33.875 -32.844 1 85.25 365 GLY A C 1
ATOM 2877 O O . GLY A 1 365 ? -3.02 -34.906 -32.812 1 85.25 365 GLY A O 1
ATOM 2878 N N . TRP A 1 366 ? -4.477 -33.531 -33.875 1 90.94 366 TRP A N 1
ATOM 2879 C CA . TRP A 1 366 ? -4.578 -34.406 -35.062 1 90.94 366 TRP A CA 1
ATOM 2880 C C . TRP A 1 366 ? -4.074 -33.656 -36.312 1 90.94 366 TRP A C 1
ATOM 2882 O O . TRP A 1 366 ? -4.355 -32.469 -36.5 1 90.94 366 TRP A O 1
ATOM 2892 N N . LEU A 1 367 ? -3.289 -34.344 -37.031 1 92.88 367 LEU A N 1
ATOM 2893 C CA . LEU A 1 367 ? -2.719 -33.781 -38.219 1 92.88 367 LEU A CA 1
ATOM 2894 C C . LEU A 1 367 ? -3.08 -34.625 -39.469 1 92.88 367 LEU A C 1
ATOM 2896 O O . LEU A 1 367 ? -2.816 -35.812 -39.5 1 92.88 367 LEU A O 1
ATOM 2900 N N . ASP A 1 368 ? -3.609 -33.938 -40.469 1 92.19 368 ASP A N 1
ATOM 2901 C CA . ASP A 1 368 ? -3.955 -34.562 -41.719 1 92.19 368 ASP A CA 1
ATOM 2902 C C . ASP A 1 368 ? -2.766 -34.594 -42.688 1 92.19 368 ASP A C 1
ATOM 2904 O O . ASP A 1 368 ? -1.939 -33.656 -42.656 1 92.19 368 ASP A O 1
ATOM 2908 N N . ASP A 1 369 ? -2.787 -35.656 -43.562 1 91.19 369 ASP A N 1
ATOM 2909 C CA . ASP A 1 369 ? -1.698 -35.781 -44.531 1 91.19 369 ASP A CA 1
ATOM 2910 C C . ASP A 1 369 ? -1.642 -34.594 -45.469 1 91.19 369 ASP A C 1
ATOM 2912 O O . ASP A 1 369 ? -0.575 -34.25 -45.969 1 91.19 369 ASP A O 1
ATOM 2916 N N . SER A 1 370 ? -2.703 -33.906 -45.625 1 91.06 370 SER A N 1
ATOM 2917 C CA . SER A 1 370 ? -2.781 -32.812 -46.562 1 91.06 370 SER A CA 1
ATOM 2918 C C . SER A 1 370 ? -2.283 -31.516 -45.938 1 91.06 370 SER A C 1
ATOM 2920 O O . SER A 1 370 ? -2.027 -30.531 -46.625 1 91.06 370 SER A O 1
ATOM 2922 N N . GLN A 1 371 ? -2.189 -31.484 -44.688 1 91.06 371 GLN A N 1
ATOM 2923 C CA . GLN A 1 371 ? -1.86 -30.25 -43.938 1 91.06 371 GLN A CA 1
ATOM 2924 C C . GLN A 1 371 ? -0.407 -29.844 -44.188 1 91.06 371 GLN A C 1
ATOM 2926 O O . GLN A 1 371 ? -0.086 -28.656 -44.219 1 91.06 371 GLN A O 1
ATOM 2931 N N . ASP A 1 372 ? 0.495 -30.828 -44.344 1 94.19 372 ASP A N 1
ATOM 2932 C CA . ASP A 1 372 ? 1.919 -30.562 -44.531 1 94.19 372 ASP A CA 1
ATOM 2933 C C . ASP A 1 372 ? 2.6 -31.766 -45.219 1 94.19 372 ASP A C 1
ATOM 2935 O O . ASP A 1 372 ? 2.299 -32.906 -44.906 1 94.19 372 ASP A O 1
ATOM 2939 N N . PRO A 1 373 ? 3.566 -31.469 -46.062 1 95.62 373 PRO A N 1
ATOM 2940 C CA . PRO A 1 373 ? 4.277 -32.562 -46.75 1 95.62 373 PRO A CA 1
ATOM 2941 C C . PRO A 1 373 ? 4.977 -33.5 -45.75 1 95.62 373 PRO A C 1
ATOM 2943 O O . PRO A 1 373 ? 5.125 -34.688 -46.031 1 95.62 373 PRO A O 1
ATOM 2946 N N . LEU A 1 374 ? 5.355 -32.938 -44.688 1 96.31 374 LEU A N 1
ATOM 2947 C CA . LEU A 1 374 ? 6.02 -33.781 -43.719 1 96.31 374 LEU A CA 1
ATOM 2948 C C . LEU A 1 374 ? 5.082 -34.875 -43.188 1 96.31 374 LEU A C 1
ATOM 2950 O O . LEU A 1 374 ? 5.492 -36.031 -43 1 96.31 374 LEU A O 1
ATOM 2954 N N . VAL A 1 375 ? 3.879 -34.531 -42.938 1 96.31 375 VAL A N 1
ATOM 2955 C CA . VAL A 1 375 ? 2.908 -35.5 -42.406 1 96.31 375 VAL A CA 1
ATOM 2956 C C . VAL A 1 375 ? 2.697 -36.625 -43.406 1 96.31 375 VAL A C 1
ATOM 2958 O O . VAL A 1 375 ? 2.672 -37.781 -43.031 1 96.31 375 VAL A O 1
ATOM 2961 N N . ALA A 1 376 ? 2.65 -36.281 -44.656 1 95.12 376 ALA A N 1
ATOM 2962 C CA . ALA A 1 376 ? 2.51 -37.25 -45.719 1 95.12 376 ALA A CA 1
ATOM 2963 C C . ALA A 1 376 ? 3.736 -38.156 -45.781 1 95.12 376 ALA A C 1
ATOM 2965 O O . ALA A 1 376 ? 3.613 -39.375 -45.969 1 95.12 376 ALA A O 1
ATOM 2966 N N . ARG A 1 377 ? 4.82 -37.594 -45.656 1 95.81 377 ARG A N 1
ATOM 2967 C CA . ARG A 1 377 ? 6.062 -38.344 -45.719 1 95.81 377 ARG A CA 1
ATOM 2968 C C . ARG A 1 377 ? 6.145 -39.344 -44.562 1 95.81 377 ARG A C 1
ATOM 2970 O O . ARG A 1 377 ? 6.617 -40.469 -44.719 1 95.81 377 ARG A O 1
ATOM 2977 N N . LEU A 1 378 ? 5.742 -38.938 -43.406 1 96.12 378 LEU A N 1
ATOM 2978 C CA . LEU A 1 378 ? 5.766 -39.812 -42.25 1 96.12 378 LEU A CA 1
ATOM 2979 C C . LEU A 1 378 ? 4.785 -40.969 -42.406 1 96.12 378 LEU A C 1
ATOM 2981 O O . LEU A 1 378 ? 5.082 -42.094 -42.031 1 96.12 378 LEU A O 1
ATOM 2985 N N . SER A 1 379 ? 3.664 -40.688 -43 1 94.94 379 SER A N 1
ATOM 2986 C CA . SER A 1 379 ? 2.699 -41.75 -43.281 1 94.94 379 SER A CA 1
ATOM 2987 C C . SER A 1 379 ? 3.277 -42.75 -44.281 1 94.94 379 SER A C 1
ATOM 2989 O O . SER A 1 379 ? 3.125 -43.969 -44.094 1 94.94 379 SER A O 1
ATOM 2991 N N . ALA A 1 380 ? 3.906 -42.219 -45.25 1 93.44 380 ALA A N 1
ATOM 2992 C CA . ALA A 1 380 ? 4.527 -43.094 -46.25 1 93.44 380 ALA A CA 1
ATOM 2993 C C . ALA A 1 380 ? 5.633 -43.938 -45.594 1 93.44 380 ALA A C 1
ATOM 2995 O O . ALA A 1 380 ? 5.812 -45.094 -45.969 1 93.44 380 ALA A O 1
ATOM 2996 N N . ARG A 1 381 ? 6.344 -43.344 -44.719 1 94.12 381 ARG A N 1
ATOM 2997 C CA . ARG A 1 381 ? 7.406 -44.062 -44.031 1 94.12 381 ARG A CA 1
ATOM 2998 C C . ARG A 1 381 ? 6.836 -45.188 -43.188 1 94.12 381 ARG A C 1
ATOM 3000 O O . ARG A 1 381 ? 7.379 -46.281 -43.188 1 94.12 381 ARG A O 1
ATOM 3007 N N . ALA A 1 382 ? 5.766 -44.906 -42.5 1 95 382 ALA A N 1
ATOM 3008 C CA . ALA A 1 382 ? 5.09 -45.938 -41.719 1 95 382 ALA A CA 1
ATOM 3009 C C . ALA A 1 382 ? 4.625 -47.062 -42.656 1 95 382 ALA A C 1
ATOM 3011 O O . ALA A 1 382 ? 4.738 -48.25 -42.281 1 95 382 ALA A O 1
ATOM 3012 N N . ALA A 1 383 ? 4.125 -46.719 -43.812 1 93.25 383 ALA A N 1
ATOM 3013 C CA . ALA A 1 383 ? 3.68 -47.719 -44.781 1 93.25 383 ALA A CA 1
ATOM 3014 C C . ALA A 1 383 ? 4.836 -48.625 -45.219 1 93.25 383 ALA A C 1
ATOM 3016 O O . ALA A 1 383 ? 4.691 -49.844 -45.25 1 93.25 383 ALA A O 1
ATOM 3017 N N . ARG A 1 384 ? 5.914 -48.031 -45.438 1 91.12 384 ARG A N 1
ATOM 3018 C CA . ARG A 1 384 ? 7.082 -48.781 -45.875 1 91.12 384 ARG A CA 1
ATOM 3019 C C . ARG A 1 384 ? 7.598 -49.719 -44.781 1 91.12 384 ARG A C 1
ATOM 3021 O O . ARG A 1 384 ? 7.965 -50.844 -45.062 1 91.12 384 ARG A O 1
ATOM 3028 N N . LEU A 1 385 ? 7.645 -49.25 -43.625 1 92.06 385 LEU A N 1
ATOM 3029 C CA . LEU A 1 385 ? 8.211 -50.031 -42.5 1 92.06 385 LEU A CA 1
ATOM 3030 C C . LEU A 1 385 ? 7.277 -51.156 -42.094 1 92.06 385 LEU A C 1
ATOM 3032 O O . LEU A 1 385 ? 7.734 -52.219 -41.656 1 92.06 385 LEU A O 1
ATOM 3036 N N . THR A 1 386 ? 5.992 -50.938 -42.219 1 91.69 386 THR A N 1
ATOM 3037 C CA . THR A 1 386 ? 5.027 -51.938 -41.75 1 91.69 386 THR A CA 1
ATOM 3038 C C . THR A 1 386 ? 4.586 -52.844 -42.875 1 91.69 386 THR A C 1
ATOM 3040 O O . THR A 1 386 ? 4.059 -53.938 -42.625 1 91.69 386 THR A O 1
ATOM 3043 N N . GLY A 1 387 ? 4.676 -52.312 -44.094 1 89 387 GLY A N 1
ATOM 3044 C CA . GLY A 1 387 ? 4.148 -53.062 -45.25 1 89 387 GLY A CA 1
ATOM 3045 C C . GLY A 1 387 ? 2.648 -52.906 -45.406 1 89 387 GLY A C 1
ATOM 3046 O O . GLY A 1 387 ? 2.029 -53.594 -46.219 1 89 387 GLY A O 1
ATOM 3047 N N . LEU A 1 388 ? 2.021 -52.031 -44.656 1 91.88 388 LEU A N 1
ATOM 3048 C CA . LEU A 1 388 ? 0.584 -51.781 -44.719 1 91.88 388 LEU A CA 1
ATOM 3049 C C . LEU A 1 388 ? 0.28 -50.469 -45.375 1 91.88 388 LEU A C 1
ATOM 3051 O O . LEU A 1 388 ? 1.154 -49.594 -45.469 1 91.88 388 LEU A O 1
ATOM 3055 N N . SER A 1 389 ? -0.917 -50.344 -45.844 1 92.31 389 SER A N 1
ATOM 3056 C CA . SER A 1 389 ? -1.334 -49.094 -46.406 1 92.31 389 SER A CA 1
ATOM 3057 C C . SER A 1 389 ? -1.721 -48.094 -45.312 1 92.31 389 SER A C 1
ATOM 3059 O O . SER A 1 389 ? -2.42 -48.438 -44.375 1 92.31 389 SER A O 1
ATOM 3061 N N . THR A 1 390 ? -1.246 -46.844 -45.5 1 92.94 390 THR A N 1
ATOM 3062 C CA . THR A 1 390 ? -1.534 -45.812 -44.5 1 92.94 390 THR A CA 1
ATOM 3063 C C . THR A 1 390 ? -2.238 -44.625 -45.125 1 92.94 390 THR A C 1
ATOM 3065 O O . THR A 1 390 ? -2.205 -43.531 -44.562 1 92.94 390 THR A O 1
ATOM 3068 N N . SER A 1 391 ? -2.807 -44.781 -46.219 1 89 391 SER A N 1
ATOM 3069 C CA . SER A 1 391 ? -3.471 -43.688 -46.906 1 89 391 SER A CA 1
ATOM 3070 C C . SER A 1 391 ? -4.727 -43.25 -46.156 1 89 391 SER A C 1
ATOM 3072 O O . SER A 1 391 ? -5.672 -44 -46 1 89 391 SER A O 1
ATOM 3074 N N . VAL A 1 392 ? -4.773 -42 -45.812 1 88.5 392 VAL A N 1
ATOM 3075 C CA . VAL A 1 392 ? -5.945 -41.469 -45.125 1 88.5 392 VAL A CA 1
ATOM 3076 C C . VAL A 1 392 ? -7.062 -41.219 -46.125 1 88.5 392 VAL A C 1
ATOM 3078 O O . VAL A 1 392 ? -8.234 -41.5 -45.844 1 88.5 392 VAL A O 1
ATOM 3081 N N . SER A 1 393 ? -6.703 -40.812 -47.281 1 85.62 393 SER A N 1
ATOM 3082 C CA . SER A 1 393 ? -7.68 -40.5 -48.312 1 85.62 393 SER A CA 1
ATOM 3083 C C . SER A 1 393 ? -8.43 -41.75 -48.781 1 85.62 393 SER A C 1
ATOM 3085 O O . SER A 1 393 ? -9.602 -41.688 -49.156 1 85.62 393 SER A O 1
ATOM 3087 N N . ASN A 1 394 ? -7.816 -42.906 -48.656 1 86 394 ASN A N 1
ATOM 3088 C CA . ASN A 1 394 ? -8.445 -44.156 -49.031 1 86 394 ASN A CA 1
ATOM 3089 C C . ASN A 1 394 ? -9.07 -44.875 -47.844 1 86 394 ASN A C 1
ATOM 3091 O O . ASN A 1 394 ? -9.445 -46.031 -47.938 1 86 394 ASN A O 1
ATOM 3095 N N . ASP A 1 395 ? -9.023 -44.219 -46.719 1 86.81 395 ASP A N 1
ATOM 3096 C CA . ASP A 1 395 ? -9.617 -44.719 -45.5 1 86.81 395 ASP A CA 1
ATOM 3097 C C . ASP A 1 395 ? -8.867 -45.969 -44.969 1 86.81 395 ASP A C 1
ATOM 3099 O O . ASP A 1 395 ? -9.469 -46.844 -44.375 1 86.81 395 ASP A O 1
ATOM 3103 N N . ASP A 1 396 ? -7.574 -46.031 -45.281 1 91.12 396 ASP A N 1
ATOM 3104 C CA . ASP A 1 396 ? -6.746 -47.156 -44.844 1 91.12 396 ASP A CA 1
ATOM 3105 C C . ASP A 1 396 ? -6.117 -46.875 -43.5 1 91.12 396 ASP A C 1
ATOM 3107 O O . ASP A 1 396 ? -5.59 -47.781 -42.844 1 91.12 396 ASP A O 1
ATOM 3111 N N . ALA A 1 397 ? -6.117 -45.656 -43.125 1 93.81 397 ALA A N 1
ATOM 3112 C CA . ALA A 1 397 ? -5.508 -45.25 -41.875 1 93.81 397 ALA A CA 1
ATOM 3113 C C . ALA A 1 397 ? -6.133 -43.938 -41.344 1 93.81 397 ALA A C 1
ATOM 3115 O O . ALA A 1 397 ? -6.848 -43.25 -42.094 1 93.81 397 ALA A O 1
ATOM 3116 N N . GLU A 1 398 ? -5.902 -43.688 -40.062 1 92.88 398 GLU A N 1
ATOM 3117 C CA . GLU A 1 398 ? -6.379 -42.469 -39.438 1 92.88 398 GLU A CA 1
ATOM 3118 C C . GLU A 1 398 ? -5.332 -41.344 -39.531 1 92.88 398 GLU A C 1
ATOM 3120 O O . GLU A 1 398 ? -4.184 -41.594 -39.906 1 92.88 398 GLU A O 1
ATOM 3125 N N . MET A 1 399 ? -5.805 -40.156 -39.219 1 93.62 399 MET A N 1
ATOM 3126 C CA . MET A 1 399 ? -4.891 -39 -39.188 1 93.62 399 MET A CA 1
ATOM 3127 C C . MET A 1 399 ? -3.799 -39.25 -38.125 1 93.62 399 MET A C 1
ATOM 3129 O O . MET A 1 399 ? -3.961 -40.062 -37.219 1 93.62 399 MET A O 1
ATOM 3133 N N . LEU A 1 400 ? -2.723 -38.531 -38.344 1 94.69 400 LEU A N 1
ATOM 3134 C CA . LEU A 1 400 ? -1.622 -38.625 -37.375 1 94.69 400 LEU A CA 1
ATOM 3135 C C . LEU A 1 400 ? -1.979 -37.906 -36.062 1 94.69 400 LEU A C 1
ATOM 3137 O O . LEU A 1 400 ? -2.301 -36.719 -36.062 1 94.69 400 LEU A O 1
ATOM 3141 N N . GLN A 1 401 ? -1.974 -38.656 -35 1 93.06 401 GLN A N 1
ATOM 3142 C CA . GLN A 1 401 ? -2.225 -38.062 -33.688 1 93.06 401 GLN A CA 1
ATOM 3143 C C . GLN A 1 401 ? -0.919 -37.656 -33 1 93.06 401 GLN A C 1
ATOM 3145 O O . GLN A 1 401 ? 0.039 -38.438 -32.969 1 93.06 401 GLN A O 1
ATOM 3150 N N . VAL A 1 402 ? -0.846 -36.469 -32.531 1 92.62 402 VAL A N 1
ATOM 3151 C CA . VAL A 1 402 ? 0.288 -36.031 -31.719 1 92.62 402 VAL A CA 1
ATOM 3152 C C . VAL A 1 402 ? -0.159 -35.781 -30.281 1 92.62 402 VAL A C 1
ATOM 3154 O O . VAL A 1 402 ? -1.155 -35.094 -30.031 1 92.62 402 VAL A O 1
ATOM 3157 N N . ALA A 1 403 ? 0.545 -36.406 -29.344 1 88.88 403 ALA A N 1
ATOM 3158 C CA . ALA A 1 403 ? 0.192 -36.281 -27.938 1 88.88 403 ALA A CA 1
ATOM 3159 C C . ALA A 1 403 ? 1.379 -35.781 -27.109 1 88.88 403 ALA A C 1
ATOM 3161 O O . ALA A 1 403 ? 2.52 -36.188 -27.359 1 88.88 403 ALA A O 1
ATOM 3162 N N . ASN A 1 404 ? 1.085 -34.906 -26.266 1 87.62 404 ASN A N 1
ATOM 3163 C CA . ASN A 1 404 ? 2.066 -34.406 -25.312 1 87.62 404 ASN A CA 1
ATOM 3164 C C . ASN A 1 404 ? 1.663 -34.719 -23.875 1 87.62 404 ASN A C 1
ATOM 3166 O O . ASN A 1 404 ? 0.57 -34.375 -23.438 1 87.62 404 ASN A O 1
ATOM 3170 N N . TYR A 1 405 ? 2.484 -35.531 -23.219 1 85.38 405 TYR A N 1
ATOM 3171 C CA . TYR A 1 405 ? 2.279 -35.875 -21.812 1 85.38 405 TYR A CA 1
ATOM 3172 C C . TYR A 1 405 ? 3.184 -35.031 -20.906 1 85.38 405 TYR A C 1
ATOM 3174 O O . TYR A 1 405 ? 4.406 -35.062 -21.062 1 85.38 405 TYR A O 1
ATOM 3182 N N . GLY A 1 406 ? 2.553 -34.312 -20.062 1 83.44 406 GLY A N 1
ATOM 3183 C CA . GLY A 1 406 ? 3.316 -33.625 -19.047 1 83.44 406 GLY A CA 1
ATOM 3184 C C . GLY A 1 406 ? 3.564 -34.438 -17.812 1 83.44 406 GLY A C 1
ATOM 3185 O O . GLY A 1 406 ? 3.588 -35.688 -17.875 1 83.44 406 GLY A O 1
ATOM 3186 N N . ILE A 1 407 ? 3.76 -33.781 -16.766 1 84.31 407 ILE A N 1
ATOM 3187 C CA . ILE A 1 407 ? 4.066 -34.469 -15.508 1 84.31 407 ILE A CA 1
ATOM 3188 C C . ILE A 1 407 ? 2.857 -35.281 -15.055 1 84.31 407 ILE A C 1
ATOM 3190 O O . ILE A 1 407 ? 1.735 -34.781 -15.016 1 84.31 407 ILE A O 1
ATOM 3194 N N . GLY A 1 408 ? 3.203 -36.562 -14.711 1 88.94 408 GLY A N 1
ATOM 3195 C CA . GLY A 1 408 ? 2.123 -37.438 -14.289 1 88.94 408 GLY A CA 1
ATOM 3196 C C . GLY A 1 408 ? 1.234 -37.875 -15.438 1 88.94 408 GLY A C 1
ATOM 3197 O O . GLY A 1 408 ? 0.313 -38.688 -15.242 1 88.94 408 GLY A O 1
ATOM 3198 N N . GLY A 1 409 ? 1.486 -37.312 -16.594 1 89.88 409 GLY A N 1
ATOM 3199 C CA . GLY A 1 409 ? 0.719 -37.75 -17.75 1 89.88 409 GLY A CA 1
ATOM 3200 C C . GLY A 1 409 ? 0.772 -39.25 -18 1 89.88 409 GLY A C 1
ATOM 3201 O O . GLY A 1 409 ? 1.827 -39.875 -17.859 1 89.88 409 GLY A O 1
ATOM 3202 N N . HIS A 1 410 ? -0.372 -39.812 -18.25 1 90.56 410 HIS A N 1
ATOM 3203 C CA . HIS A 1 410 ? -0.469 -41.25 -18.375 1 90.56 410 HIS A CA 1
ATOM 3204 C C . HIS A 1 410 ? -1.689 -41.656 -19.203 1 90.56 410 HIS A C 1
ATOM 3206 O O . HIS A 1 410 ? -2.504 -40.812 -19.562 1 90.56 410 HIS A O 1
ATOM 3212 N N . TYR A 1 411 ? -1.718 -42.812 -19.578 1 91.19 411 TYR A N 1
ATOM 3213 C CA . TYR A 1 411 ? -2.883 -43.438 -20.188 1 91.19 411 TYR A CA 1
ATOM 3214 C C . TYR A 1 411 ? -3.074 -44.844 -19.641 1 91.19 411 TYR A C 1
ATOM 3216 O O . TYR A 1 411 ? -2.195 -45.719 -19.797 1 91.19 411 TYR A O 1
ATOM 3224 N N . ASN A 1 412 ? -4.145 -45.125 -19 1 91.5 412 ASN A N 1
ATOM 3225 C CA . ASN A 1 412 ? -4.414 -46.438 -18.422 1 91.5 412 ASN A CA 1
ATOM 3226 C C . ASN A 1 412 ? -4.422 -47.5 -19.5 1 91.5 412 ASN A C 1
ATOM 3228 O O . ASN A 1 412 ? -4.68 -47.25 -20.672 1 91.5 412 ASN A O 1
ATOM 3232 N N . PRO A 1 413 ? -4.117 -48.75 -19.078 1 93.75 413 PRO A N 1
ATOM 3233 C CA . PRO A 1 413 ? -4.102 -49.844 -20.047 1 93.75 413 PRO A CA 1
ATOM 3234 C C . PRO A 1 413 ? -5.395 -49.938 -20.844 1 93.75 413 PRO A C 1
ATOM 3236 O O . PRO A 1 413 ? -6.488 -49.812 -20.281 1 93.75 413 PRO A O 1
ATOM 3239 N N . HIS A 1 414 ? -5.25 -50.094 -22.141 1 92.38 414 HIS A N 1
ATOM 3240 C CA . HIS A 1 414 ? -6.371 -50.156 -23.062 1 92.38 414 HIS A CA 1
ATOM 3241 C C . HIS A 1 414 ? -5.992 -50.906 -24.344 1 92.38 414 HIS A C 1
ATOM 3243 O O . HIS A 1 414 ? -4.824 -51.25 -24.547 1 92.38 414 HIS A O 1
ATOM 3249 N N . HIS A 1 415 ? -6.988 -51.25 -25.047 1 94.06 415 HIS A N 1
ATOM 3250 C CA . HIS A 1 415 ? -6.777 -51.75 -26.406 1 94.06 415 HIS A CA 1
ATOM 3251 C C . HIS A 1 415 ? -7.016 -50.688 -27.438 1 94.06 415 HIS A C 1
ATOM 3253 O O . HIS A 1 415 ? -7.812 -49.75 -27.219 1 94.06 415 HIS A O 1
ATOM 3259 N N . ASP A 1 416 ? -6.316 -50.812 -28.531 1 93.75 416 ASP A N 1
ATOM 3260 C CA . ASP A 1 416 ? -6.445 -49.781 -29.562 1 93.75 416 ASP A CA 1
ATOM 3261 C C . ASP A 1 416 ? -7.594 -50.125 -30.516 1 93.75 416 ASP A C 1
ATOM 3263 O O . ASP A 1 416 ? -8.047 -49.25 -31.266 1 93.75 416 ASP A O 1
ATOM 3267 N N . TYR A 1 417 ? -7.996 -51.375 -30.609 1 91.5 417 TYR A N 1
ATOM 3268 C CA . TYR A 1 417 ? -9.094 -51.656 -31.531 1 91.5 417 TYR A CA 1
ATOM 3269 C C . TYR A 1 417 ? -10.406 -51.062 -31.031 1 91.5 417 TYR A C 1
ATOM 3271 O O . TYR A 1 417 ? -10.586 -50.875 -29.812 1 91.5 417 TYR A O 1
ATOM 3279 N N . LEU A 1 418 ? -11.359 -50.844 -31.906 1 86.81 418 LEU A N 1
ATOM 3280 C CA . LEU A 1 418 ? -12.539 -50.031 -31.609 1 86.81 418 LEU A CA 1
ATOM 3281 C C . LEU A 1 418 ? -13.805 -50.875 -31.719 1 86.81 418 LEU A C 1
ATOM 3283 O O . LEU A 1 418 ? -14.797 -50.594 -31.031 1 86.81 418 LEU A O 1
ATOM 3287 N N . LEU A 1 419 ? -13.836 -51.906 -32.531 1 85.06 419 LEU A N 1
ATOM 3288 C CA . LEU A 1 419 ? -15.109 -52.5 -32.938 1 85.06 419 LEU A CA 1
ATOM 3289 C C . LEU A 1 419 ? -15.219 -53.938 -32.469 1 85.06 419 LEU A C 1
ATOM 3291 O O . LEU A 1 419 ? -16.297 -54.375 -32.031 1 85.06 419 LEU A O 1
ATOM 3295 N N . VAL A 1 420 ? -14.18 -54.656 -32.438 1 81.88 420 VAL A N 1
ATOM 3296 C CA . VAL A 1 420 ? -14.211 -56.094 -32.375 1 81.88 420 VAL A CA 1
ATOM 3297 C C . VAL A 1 420 ? -14.758 -56.531 -31 1 81.88 420 VAL A C 1
ATOM 3299 O O . VAL A 1 420 ? -15.305 -57.625 -30.859 1 81.88 420 VAL A O 1
ATOM 3302 N N . ASP A 1 421 ? -14.602 -55.719 -30.031 1 78.12 421 ASP A N 1
ATOM 3303 C CA . ASP A 1 421 ? -15.047 -56.094 -28.688 1 78.12 421 ASP A CA 1
ATOM 3304 C C . ASP A 1 421 ? -16.422 -55.5 -28.391 1 78.12 421 ASP A C 1
ATOM 3306 O O . ASP A 1 421 ? -16.922 -55.625 -27.281 1 78.12 421 ASP A O 1
ATOM 3310 N N . LYS A 1 422 ? -17.047 -54.938 -29.391 1 83 422 LYS A N 1
ATOM 3311 C CA . LYS A 1 422 ? -18.344 -54.281 -29.172 1 83 422 LYS A CA 1
ATOM 3312 C C . LYS A 1 422 ? -19.5 -55.219 -29.531 1 83 422 LYS A C 1
ATOM 3314 O O . LYS A 1 422 ? -19.375 -56.062 -30.422 1 83 422 LYS A O 1
ATOM 3319 N N . THR A 1 423 ? -20.469 -55.031 -28.734 1 82.25 423 THR A N 1
ATOM 3320 C CA . THR A 1 423 ? -21.703 -55.781 -29.016 1 82.25 423 THR A CA 1
ATOM 3321 C C . THR A 1 423 ? -22.406 -55.188 -30.234 1 82.25 423 THR A C 1
ATOM 3323 O O . THR A 1 423 ? -22.078 -54.094 -30.688 1 82.25 423 THR A O 1
ATOM 3326 N N . GLU A 1 424 ? -23.312 -56.031 -30.719 1 80.88 424 GLU A N 1
ATOM 3327 C CA . GLU A 1 424 ? -24.078 -55.594 -31.859 1 80.88 424 GLU A CA 1
ATOM 3328 C C . GLU A 1 424 ? -24.797 -54.25 -31.562 1 80.88 424 GLU A C 1
ATOM 3330 O O . GLU A 1 424 ? -24.859 -53.375 -32.406 1 80.88 424 GLU A O 1
ATOM 3335 N N . GLU A 1 425 ? -25.266 -54.188 -30.406 1 81.25 425 GLU A N 1
ATOM 3336 C CA . GLU A 1 425 ? -25.969 -53 -30 1 81.25 425 GLU A CA 1
ATOM 3337 C C . GLU A 1 425 ? -25.031 -51.781 -29.969 1 81.25 425 GLU A C 1
ATOM 3339 O O . GLU A 1 425 ? -25.406 -50.688 -30.375 1 81.25 425 GLU A O 1
ATOM 3344 N N . GLU A 1 426 ? -23.828 -52.031 -29.531 1 80.69 426 GLU A N 1
ATOM 3345 C CA . GLU A 1 426 ? -22.844 -50.938 -29.453 1 80.69 426 GLU A CA 1
ATOM 3346 C C . GLU A 1 426 ? -22.406 -50.5 -30.828 1 80.69 426 GLU A C 1
ATOM 3348 O O . GLU A 1 426 ? -22.156 -49.312 -31.062 1 80.69 426 GLU A O 1
ATOM 3353 N N . LEU A 1 427 ? -22.375 -51.438 -31.656 1 81.38 427 LEU A N 1
ATOM 3354 C CA . LEU A 1 427 ? -21.922 -51.156 -33 1 81.38 427 LEU A CA 1
ATOM 3355 C C . LEU A 1 427 ? -22.922 -50.281 -33.75 1 81.38 427 LEU A C 1
ATOM 3357 O O . LEU A 1 427 ? -22.547 -49.5 -34.625 1 81.38 427 LEU A O 1
ATOM 3361 N N . ASN A 1 428 ? -24.109 -50.438 -33.375 1 79.19 428 ASN A N 1
ATOM 3362 C CA . ASN A 1 428 ? -25.156 -49.656 -34 1 79.19 428 ASN A CA 1
ATOM 3363 C C . ASN A 1 428 ? -25.031 -48.156 -33.656 1 79.19 428 ASN A C 1
ATOM 3365 O O . ASN A 1 428 ? -25.547 -47.312 -34.375 1 79.19 428 ASN A O 1
ATOM 3369 N N . ASN A 1 429 ? -24.328 -47.906 -32.656 1 80.88 429 ASN A N 1
ATOM 3370 C CA . ASN A 1 429 ? -24.172 -46.531 -32.219 1 80.88 429 ASN A CA 1
ATOM 3371 C C . ASN A 1 429 ? -22.891 -45.906 -32.75 1 80.88 429 ASN A C 1
ATOM 3373 O O . ASN A 1 429 ? -22.594 -44.75 -32.438 1 80.88 429 ASN A O 1
ATOM 3377 N N . ILE A 1 430 ? -22.172 -46.656 -33.469 1 80.38 430 ILE A N 1
ATOM 3378 C CA . ILE A 1 430 ? -20.922 -46.156 -34 1 80.38 430 ILE A CA 1
ATOM 3379 C C . ILE A 1 430 ? -21.188 -45.562 -35.406 1 80.38 430 ILE A C 1
ATOM 3381 O O . ILE A 1 430 ? -21.984 -46.062 -36.156 1 80.38 430 ILE A O 1
ATOM 3385 N N . HIS A 1 431 ? -20.609 -44.5 -35.719 1 81.31 431 HIS A N 1
ATOM 3386 C CA . HIS A 1 431 ? -20.781 -43.812 -37 1 81.31 431 HIS A CA 1
ATOM 3387 C C . HIS A 1 431 ? -20.484 -44.75 -38.156 1 81.31 431 HIS A C 1
ATOM 3389 O O . HIS A 1 431 ? -19.516 -45.5 -38.125 1 81.31 431 HIS A O 1
ATOM 3395 N N . PRO A 1 432 ? -21.328 -44.656 -39.094 1 78.88 432 PRO A N 1
ATOM 3396 C CA . PRO A 1 432 ? -21.203 -45.562 -40.219 1 78.88 432 PRO A CA 1
ATOM 3397 C C . PRO A 1 432 ? -19.844 -45.469 -40.906 1 78.88 432 PRO A C 1
ATOM 3399 O O . PRO A 1 432 ? -19.328 -46.5 -41.375 1 78.88 432 PRO A O 1
ATOM 3402 N N . ARG A 1 433 ? -19.297 -44.312 -40.875 1 76.25 433 ARG A N 1
ATOM 3403 C CA . ARG A 1 433 ? -17.984 -44.156 -41.5 1 76.25 433 ARG A CA 1
ATOM 3404 C C . ARG A 1 433 ? -16.938 -45 -40.812 1 76.25 433 ARG A C 1
ATOM 3406 O O . ARG A 1 433 ? -16.047 -45.562 -41.438 1 76.25 433 ARG A O 1
ATOM 3413 N N . GLU A 1 434 ? -17.094 -45.156 -39.531 1 82.25 434 GLU A N 1
ATOM 3414 C CA . GLU A 1 434 ? -16.156 -45.938 -38.75 1 82.25 434 GLU A CA 1
ATOM 3415 C C . GLU A 1 434 ? -16.312 -47.438 -39.062 1 82.25 434 GLU A C 1
ATOM 3417 O O . GLU A 1 434 ? -15.32 -48.188 -39.094 1 82.25 434 GLU A O 1
ATOM 3422 N N . LEU A 1 435 ? -17.469 -47.719 -39.312 1 81.25 435 LEU A N 1
ATOM 3423 C CA . LEU A 1 435 ? -17.75 -49.125 -39.656 1 81.25 435 LEU A CA 1
ATOM 3424 C C . LEU A 1 435 ? -17.172 -49.5 -41 1 81.25 435 LEU A C 1
ATOM 3426 O O . LEU A 1 435 ? -16.672 -50.594 -41.188 1 81.25 435 LEU A O 1
ATOM 3430 N N . VAL A 1 436 ? -17.25 -48.531 -41.844 1 80.25 436 VAL A N 1
ATOM 3431 C CA . VAL A 1 436 ? -16.75 -48.75 -43.188 1 80.25 436 VAL A CA 1
ATOM 3432 C C . VAL A 1 436 ? -15.219 -48.875 -43.156 1 80.25 436 VAL A C 1
ATOM 3434 O O . VAL A 1 436 ? -14.633 -49.688 -43.875 1 80.25 436 VAL A O 1
ATOM 3437 N N . LEU A 1 437 ? -14.539 -48.062 -42.344 1 84.31 437 LEU A N 1
ATOM 3438 C CA . LEU A 1 437 ? -13.086 -48.062 -42.25 1 84.31 437 LEU A CA 1
ATOM 3439 C C . LEU A 1 437 ? -12.57 -49.375 -41.656 1 84.31 437 LEU A C 1
ATOM 3441 O O . LEU A 1 437 ? -11.438 -49.781 -41.938 1 84.31 437 LEU A O 1
ATOM 3445 N N . GLY A 1 438 ? -13.453 -50.062 -40.938 1 87.38 438 GLY A N 1
ATOM 3446 C CA . GLY A 1 438 ? -13.016 -51.25 -40.219 1 87.38 438 GLY A CA 1
ATOM 3447 C C . GLY A 1 438 ? -12.258 -50.938 -38.938 1 87.38 438 GLY A C 1
ATOM 3448 O O . GLY A 1 438 ? -12.047 -49.781 -38.594 1 87.38 438 GLY A O 1
ATOM 3449 N N . ASP A 1 439 ? -11.812 -51.938 -38.281 1 91.81 439 ASP A N 1
ATOM 3450 C CA . ASP A 1 439 ? -11.141 -51.781 -36.969 1 91.81 439 ASP A CA 1
ATOM 3451 C C . ASP A 1 439 ? -9.664 -51.438 -37.156 1 91.81 439 ASP A C 1
ATOM 3453 O O . ASP A 1 439 ? -9.141 -51.531 -38.281 1 91.81 439 ASP A O 1
ATOM 3457 N N . ARG A 1 440 ? -9.023 -50.969 -36.156 1 93.62 440 ARG A N 1
ATOM 3458 C CA . ARG A 1 440 ? -7.59 -50.719 -36.156 1 93.62 440 ARG A CA 1
ATOM 3459 C C . ARG A 1 440 ? -6.789 -52 -36.125 1 93.62 440 ARG A C 1
ATOM 3461 O O . ARG A 1 440 ? -6.695 -52.656 -35.094 1 93.62 440 ARG A O 1
ATOM 3468 N N . ILE A 1 441 ? -6.199 -52.344 -37.219 1 93.19 441 ILE A N 1
ATOM 3469 C CA . ILE A 1 441 ? -5.473 -53.594 -37.344 1 93.19 441 ILE A CA 1
ATOM 3470 C C . ILE A 1 441 ? -4.109 -53.469 -36.656 1 93.19 441 ILE A C 1
ATOM 3472 O O . ILE A 1 441 ? -3.592 -54.438 -36.094 1 93.19 441 ILE A O 1
ATOM 3476 N N . ALA A 1 442 ? -3.527 -52.281 -36.719 1 95.69 442 ALA A N 1
ATOM 3477 C CA . ALA A 1 442 ? -2.178 -52.094 -36.188 1 95.69 442 ALA A CA 1
ATOM 3478 C C . ALA A 1 442 ? -1.965 -50.656 -35.719 1 95.69 442 ALA A C 1
ATOM 3480 O O . ALA A 1 442 ? -2.715 -49.75 -36.094 1 95.69 442 ALA A O 1
ATOM 3481 N N . THR A 1 443 ? -1.035 -50.5 -34.844 1 97.12 443 THR A N 1
ATOM 3482 C CA . THR A 1 443 ? -0.618 -49.188 -34.312 1 97.12 443 THR A CA 1
ATOM 3483 C C . THR A 1 443 ? 0.862 -48.938 -34.594 1 97.12 443 THR A C 1
ATOM 3485 O O . THR A 1 443 ? 1.696 -49.844 -34.375 1 97.12 443 THR A O 1
ATOM 3488 N N . PHE A 1 444 ? 1.157 -47.875 -35.219 1 97.69 444 PHE A N 1
ATOM 3489 C CA . PHE A 1 444 ? 2.512 -47.344 -35.375 1 97.69 444 PHE A CA 1
ATOM 3490 C C . PHE A 1 444 ? 2.713 -46.062 -34.594 1 97.69 444 PHE A C 1
ATOM 3492 O O . PHE A 1 444 ? 2.084 -45.062 -34.906 1 97.69 444 PHE A O 1
ATOM 3499 N N . MET A 1 445 ? 3.631 -46.062 -33.594 1 97.88 445 MET A N 1
ATOM 3500 C CA . MET A 1 445 ? 3.76 -44.938 -32.688 1 97.88 445 MET A CA 1
ATOM 3501 C C . MET A 1 445 ? 5.18 -44.406 -32.688 1 97.88 445 MET A C 1
ATOM 3503 O O . MET A 1 445 ? 6.121 -45.062 -32.281 1 97.88 445 MET A O 1
ATOM 3507 N N . PHE A 1 446 ? 5.312 -43.094 -33.125 1 98 446 PHE A N 1
ATOM 3508 C CA . PHE A 1 446 ? 6.598 -42.406 -33.094 1 98 446 PHE A CA 1
ATOM 3509 C C . PHE A 1 446 ? 6.887 -41.875 -31.703 1 98 446 PHE A C 1
ATOM 3511 O O . PHE A 1 446 ? 6.008 -41.312 -31.047 1 98 446 PHE A O 1
ATOM 3518 N N . TYR A 1 447 ? 8.062 -42.094 -31.219 1 97.5 447 TYR A N 1
ATOM 3519 C CA . TYR A 1 447 ? 8.57 -41.375 -30.062 1 97.5 447 TYR A CA 1
ATOM 3520 C C . TYR A 1 447 ? 9.273 -40.094 -30.484 1 97.5 447 TYR A C 1
ATOM 3522 O O . TYR A 1 447 ? 10.328 -40.125 -31.141 1 97.5 447 TYR A O 1
ATOM 3530 N N . LEU A 1 448 ? 8.727 -38.969 -30.062 1 96.44 448 LEU A N 1
ATOM 3531 C CA . LEU A 1 448 ? 9.219 -37.656 -30.516 1 96.44 448 LEU A CA 1
ATOM 3532 C C . LEU A 1 448 ? 10.133 -37.031 -29.469 1 96.44 448 LEU A C 1
ATOM 3534 O O . LEU A 1 448 ? 10.703 -35.969 -29.703 1 96.44 448 LEU A O 1
ATOM 3538 N N . SER A 1 449 ? 10.227 -37.625 -28.359 1 93.81 449 SER A N 1
ATOM 3539 C CA . SER A 1 449 ? 11.102 -37.125 -27.297 1 93.81 449 SER A CA 1
ATOM 3540 C C . SER A 1 449 ? 11.672 -38.25 -26.469 1 93.81 449 SER A C 1
ATOM 3542 O O . SER A 1 449 ? 11.102 -39.344 -26.422 1 93.81 449 SER A O 1
ATOM 3544 N N . ASP A 1 450 ? 12.852 -37.969 -25.953 1 93.56 450 ASP A N 1
ATOM 3545 C CA . ASP A 1 450 ? 13.266 -38.75 -24.797 1 93.56 450 ASP A CA 1
ATOM 3546 C C . ASP A 1 450 ? 12.516 -38.312 -23.547 1 93.56 450 ASP A C 1
ATOM 3548 O O . ASP A 1 450 ? 11.859 -37.25 -23.547 1 93.56 450 ASP A O 1
ATOM 3552 N N . VAL A 1 451 ? 12.422 -39.188 -22.609 1 91.81 451 VAL A N 1
ATOM 3553 C CA . VAL A 1 451 ? 11.836 -38.844 -21.312 1 91.81 451 VAL A CA 1
ATOM 3554 C C . VAL A 1 451 ? 12.867 -39.062 -20.203 1 91.81 451 VAL A C 1
ATOM 3556 O O . VAL A 1 451 ? 13.523 -40.125 -20.172 1 91.81 451 VAL A O 1
ATOM 3559 N N . THR A 1 452 ? 13.047 -38.094 -19.406 1 88.88 452 THR A N 1
ATOM 3560 C CA . THR A 1 452 ? 14.055 -38.188 -18.359 1 88.88 452 THR A CA 1
ATOM 3561 C C . THR A 1 452 ? 13.781 -39.375 -17.438 1 88.88 452 THR A C 1
ATOM 3563 O O . THR A 1 452 ? 14.688 -40.156 -17.141 1 88.88 452 THR A O 1
ATOM 3566 N N . ARG A 1 453 ? 12.594 -39.5 -17.016 1 91.81 453 ARG A N 1
ATOM 3567 C CA . ARG A 1 453 ? 12.203 -40.625 -16.188 1 91.81 453 ARG A CA 1
ATOM 3568 C C . ARG A 1 453 ? 10.742 -41 -16.406 1 91.81 453 ARG A C 1
ATOM 3570 O O . ARG A 1 453 ? 9.891 -40.094 -16.5 1 91.81 453 ARG A O 1
ATOM 3577 N N . GLY A 1 454 ? 10.531 -42.312 -16.531 1 93.75 454 GLY A N 1
ATOM 3578 C CA . GLY A 1 454 ? 9.172 -42.781 -16.766 1 93.75 454 GLY A CA 1
ATOM 3579 C C . GLY A 1 454 ? 8.758 -42.719 -18.219 1 93.75 454 GLY A C 1
ATOM 3580 O O . GLY A 1 454 ? 9.609 -42.594 -19.109 1 93.75 454 GLY A O 1
ATOM 3581 N N . GLY A 1 455 ? 7.453 -42.969 -18.453 1 95.44 455 GLY A N 1
ATOM 3582 C CA . GLY A 1 455 ? 6.859 -42.719 -19.75 1 95.44 455 GLY A CA 1
ATOM 3583 C C . GLY A 1 455 ? 6.867 -43.938 -20.672 1 95.44 455 GLY A C 1
ATOM 3584 O O . GLY A 1 455 ? 6.578 -43.812 -21.859 1 95.44 455 GLY A O 1
ATOM 3585 N N . ALA A 1 456 ? 7.133 -45.031 -20.188 1 96.88 456 ALA A N 1
ATOM 3586 C CA . ALA A 1 456 ? 7.168 -46.219 -21.031 1 96.88 456 ALA A CA 1
ATOM 3587 C C . ALA A 1 456 ? 5.773 -46.594 -21.531 1 96.88 456 ALA A C 1
ATOM 3589 O O . ALA A 1 456 ? 4.77 -46.125 -20.969 1 96.88 456 ALA A O 1
ATOM 3590 N N . THR A 1 457 ? 5.715 -47.188 -22.672 1 97.69 457 THR A N 1
ATOM 3591 C CA . THR A 1 457 ? 4.508 -47.906 -23.094 1 97.69 457 THR A CA 1
ATOM 3592 C C . THR A 1 457 ? 4.547 -49.344 -22.656 1 97.69 457 THR A C 1
ATOM 3594 O O . THR A 1 457 ? 5.301 -50.156 -23.203 1 97.69 457 THR A O 1
ATOM 3597 N N . ALA A 1 458 ? 3.734 -49.688 -21.703 1 97.88 458 ALA A N 1
ATOM 3598 C CA . ALA A 1 458 ? 3.807 -51 -21.062 1 97.88 458 ALA A CA 1
ATOM 3599 C C . ALA A 1 458 ? 2.688 -51.906 -21.547 1 97.88 458 ALA A C 1
ATOM 3601 O O . ALA A 1 458 ? 1.551 -51.469 -21.734 1 97.88 458 ALA A O 1
ATOM 3602 N N . PHE A 1 459 ? 3.064 -53.188 -21.844 1 97.69 459 PHE A N 1
ATOM 3603 C CA . PHE A 1 459 ? 2.129 -54.219 -22.234 1 97.69 459 PHE A CA 1
ATOM 3604 C C . PHE A 1 459 ? 2.012 -55.281 -21.141 1 97.69 459 PHE A C 1
ATOM 3606 O O . PHE A 1 459 ? 2.717 -56.312 -21.172 1 97.69 459 PHE A O 1
ATOM 3613 N N . PRO A 1 460 ? 1.082 -55.062 -20.281 1 96.88 460 PRO A N 1
ATOM 3614 C CA . PRO A 1 460 ? 1.012 -55.906 -19.078 1 96.88 460 PRO A CA 1
ATOM 3615 C C . PRO A 1 460 ? 0.811 -57.375 -19.406 1 96.88 460 PRO A C 1
ATOM 3617 O O . PRO A 1 460 ? 1.323 -58.25 -18.688 1 96.88 460 PRO A O 1
ATOM 3620 N N . ARG A 1 461 ? 0.089 -57.688 -20.391 1 96.12 461 ARG A N 1
ATOM 3621 C CA . ARG A 1 461 ? -0.217 -59.094 -20.672 1 96.12 461 ARG A CA 1
ATOM 3622 C C . ARG A 1 461 ? 0.918 -59.75 -21.453 1 96.12 461 ARG A C 1
ATOM 3624 O O . ARG A 1 461 ? 1.073 -60.969 -21.406 1 96.12 461 ARG A O 1
ATOM 3631 N N . LEU A 1 462 ? 1.705 -58.938 -22.141 1 95.69 462 LEU A N 1
ATOM 3632 C CA . LEU A 1 462 ? 2.879 -59.469 -22.828 1 95.69 462 LEU A CA 1
ATOM 3633 C C . LEU A 1 462 ? 4.082 -59.531 -21.891 1 95.69 462 LEU A C 1
ATOM 3635 O O . LEU A 1 462 ? 5.059 -60.219 -22.188 1 95.69 462 LEU A O 1
ATOM 3639 N N . GLY A 1 463 ? 4.035 -58.75 -20.859 1 95.56 463 GLY A N 1
ATOM 3640 C CA . GLY A 1 463 ? 5.109 -58.75 -19.891 1 95.56 463 GLY A CA 1
ATOM 3641 C C . GLY A 1 463 ? 6.316 -57.938 -20.312 1 95.56 463 GLY A C 1
ATOM 3642 O O . GLY A 1 463 ? 7.441 -58.219 -19.891 1 95.56 463 GLY A O 1
ATOM 3643 N N . THR A 1 464 ? 6.109 -56.969 -21.188 1 95.44 464 THR A N 1
ATOM 3644 C CA . THR A 1 464 ? 7.223 -56.156 -21.672 1 95.44 464 THR A CA 1
ATOM 3645 C C . THR A 1 464 ? 6.793 -54.719 -21.828 1 95.44 464 THR A C 1
ATOM 3647 O O . THR A 1 464 ? 5.617 -54.375 -21.672 1 95.44 464 THR A O 1
ATOM 3650 N N . ALA A 1 465 ? 7.805 -53.844 -21.906 1 96.5 465 ALA A N 1
ATOM 3651 C CA . ALA A 1 465 ? 7.555 -52.438 -22.094 1 96.5 465 ALA A CA 1
ATOM 3652 C C . ALA A 1 465 ? 8.539 -51.812 -23.078 1 96.5 465 ALA A C 1
ATOM 3654 O O . ALA A 1 465 ? 9.672 -52.312 -23.219 1 96.5 465 ALA A O 1
ATOM 3655 N N . VAL A 1 466 ? 8.047 -50.844 -23.828 1 96.56 466 VAL A N 1
ATOM 3656 C CA . VAL A 1 466 ? 8.898 -50.094 -24.734 1 96.56 466 VAL A CA 1
ATOM 3657 C C . VAL A 1 466 ? 9.195 -48.719 -24.125 1 96.56 466 VAL A C 1
ATOM 3659 O O . VAL A 1 466 ? 8.281 -47.938 -23.875 1 96.56 466 VAL A O 1
ATOM 3662 N N . TRP A 1 467 ? 10.43 -48.438 -23.875 1 95.62 467 TRP A N 1
ATOM 3663 C CA . TRP A 1 467 ? 10.828 -47.156 -23.312 1 95.62 467 TRP A CA 1
ATOM 3664 C C . TRP A 1 467 ? 11.039 -46.125 -24.391 1 95.62 467 TRP A C 1
ATOM 3666 O O . TRP A 1 467 ? 11.539 -46.438 -25.469 1 95.62 467 TRP A O 1
ATOM 3676 N N . PRO A 1 468 ? 10.703 -44.875 -24.062 1 95.31 468 PRO A N 1
ATOM 3677 C CA . PRO A 1 468 ? 10.812 -43.844 -25.078 1 95.31 468 PRO A CA 1
ATOM 3678 C C . PRO A 1 468 ? 12.258 -43.594 -25.531 1 95.31 468 PRO A C 1
ATOM 3680 O O . PRO A 1 468 ? 13.148 -43.438 -24.688 1 95.31 468 PRO A O 1
ATOM 3683 N N . SER A 1 469 ? 12.461 -43.625 -26.766 1 95.38 469 SER A N 1
ATOM 3684 C CA . SER A 1 469 ? 13.695 -43.219 -27.438 1 95.38 469 SER A CA 1
ATOM 3685 C C . SER A 1 469 ? 13.414 -42.312 -28.625 1 95.38 469 SER A C 1
ATOM 3687 O O . SER A 1 469 ? 12.797 -42.719 -29.609 1 95.38 469 SER A O 1
ATOM 3689 N N . LYS A 1 470 ? 13.922 -41.062 -28.422 1 96.62 470 LYS A N 1
ATOM 3690 C CA . LYS A 1 470 ? 13.641 -40.062 -29.453 1 96.62 470 LYS A CA 1
ATOM 3691 C C . LYS A 1 470 ? 14.07 -40.562 -30.844 1 96.62 470 LYS A C 1
ATOM 3693 O O . LYS A 1 470 ? 15.188 -41.062 -31 1 96.62 470 LYS A O 1
ATOM 3698 N N . GLY A 1 471 ? 13.172 -40.406 -31.75 1 97 471 GLY A N 1
ATOM 3699 C CA . GLY A 1 471 ? 13.484 -40.781 -33.125 1 97 471 GLY A CA 1
ATOM 3700 C C . GLY A 1 471 ? 13.078 -42.188 -33.469 1 97 471 GLY A C 1
ATOM 3701 O O . GLY A 1 471 ? 13.172 -42.625 -34.625 1 97 471 GLY A O 1
ATOM 3702 N N . SER A 1 472 ? 12.609 -43 -32.531 1 96.81 472 SER A N 1
ATOM 3703 C CA . SER A 1 472 ? 12.195 -44.375 -32.75 1 96.81 472 SER A CA 1
ATOM 3704 C C . SER A 1 472 ? 10.688 -44.469 -32.906 1 96.81 472 SER A C 1
ATOM 3706 O O . SER A 1 472 ? 9.977 -43.469 -32.812 1 96.81 472 SER A O 1
ATOM 3708 N N . ALA A 1 473 ? 10.242 -45.688 -33.281 1 97.81 473 ALA A N 1
ATOM 3709 C CA . ALA A 1 473 ? 8.812 -45.938 -33.406 1 97.81 473 ALA A CA 1
ATOM 3710 C C . ALA A 1 473 ? 8.492 -47.375 -32.969 1 97.81 473 ALA A C 1
ATOM 3712 O O . ALA A 1 473 ? 9.242 -48.312 -33.25 1 97.81 473 ALA A O 1
ATOM 3713 N N . ALA A 1 474 ? 7.461 -47.469 -32.25 1 97.88 474 ALA A N 1
ATOM 3714 C CA . ALA A 1 474 ? 6.957 -48.781 -31.859 1 97.88 474 ALA A CA 1
ATOM 3715 C C . ALA A 1 474 ? 5.852 -49.25 -32.812 1 97.88 474 ALA A C 1
ATOM 3717 O O . ALA A 1 474 ? 5.074 -48.438 -33.312 1 97.88 474 ALA A O 1
ATOM 3718 N N . PHE A 1 475 ? 5.762 -50.594 -33.031 1 97.38 475 PHE A N 1
ATOM 3719 C CA . PHE A 1 475 ? 4.777 -51.156 -33.938 1 97.38 475 PHE A CA 1
ATOM 3720 C C . PHE A 1 475 ? 4.23 -52.469 -33.406 1 97.38 475 PHE A C 1
ATOM 3722 O O . PHE A 1 475 ? 4.992 -53.312 -32.938 1 97.38 475 PHE A O 1
ATOM 3729 N N . TRP A 1 476 ? 2.902 -52.656 -33.469 1 96.75 476 TRP A N 1
ATOM 3730 C CA . TRP A 1 476 ? 2.279 -53.906 -33.094 1 96.75 476 TRP A CA 1
ATOM 3731 C C . TRP A 1 476 ? 0.94 -54.094 -33.812 1 96.75 476 TRP A C 1
ATOM 3733 O O . TRP A 1 476 ? 0.337 -53.125 -34.25 1 96.75 476 TRP A O 1
ATOM 3743 N N . TYR A 1 477 ? 0.523 -55.312 -33.906 1 95.19 477 TYR A N 1
ATOM 3744 C CA . TYR A 1 477 ? -0.788 -55.625 -34.469 1 95.19 477 TYR A CA 1
ATOM 3745 C C . TYR A 1 477 ? -1.846 -55.688 -33.375 1 95.19 477 TYR A C 1
ATOM 3747 O O . TYR A 1 477 ? -1.66 -56.375 -32.375 1 95.19 477 TYR A O 1
ATOM 3755 N N . ASN A 1 478 ? -2.918 -55 -33.594 1 95 478 ASN A N 1
ATOM 3756 C CA . ASN A 1 478 ? -4.027 -55 -32.656 1 95 478 ASN A CA 1
ATOM 3757 C C . ASN A 1 478 ? -4.965 -56.188 -32.875 1 95 478 ASN A C 1
ATOM 3759 O O . ASN A 1 478 ? -5.637 -56.625 -31.953 1 95 478 ASN A O 1
ATOM 3763 N N . LEU A 1 479 ? -5.012 -56.562 -34.125 1 92.12 479 LEU A N 1
ATOM 3764 C CA . LEU A 1 479 ? -5.891 -57.688 -34.5 1 92.12 479 LEU A CA 1
ATOM 3765 C C . LEU A 1 479 ? -5.078 -58.875 -34.906 1 92.12 479 LEU A C 1
ATOM 3767 O O . LEU A 1 479 ? -4.004 -58.75 -35.5 1 92.12 479 LEU A O 1
ATOM 3771 N N . LYS A 1 480 ? -5.617 -60.062 -34.656 1 88.81 480 LYS A N 1
ATOM 3772 C CA . LYS A 1 480 ? -5.059 -61.281 -35.188 1 88.81 480 LYS A CA 1
ATOM 3773 C C . LYS A 1 480 ? -5.34 -61.406 -36.688 1 88.81 480 LYS A C 1
ATOM 3775 O O . LYS A 1 480 ? -6.141 -60.625 -37.219 1 88.81 480 LYS A O 1
ATOM 3780 N N . ARG A 1 481 ? -4.68 -62.312 -37.344 1 87.44 481 ARG A N 1
ATOM 3781 C CA . ARG A 1 481 ? -4.91 -62.5 -38.781 1 87.44 481 ARG A CA 1
ATOM 3782 C C . ARG A 1 481 ? -6.348 -62.938 -39.062 1 87.44 481 ARG A C 1
ATOM 3784 O O . ARG A 1 481 ? -6.871 -62.719 -40.156 1 87.44 481 ARG A O 1
ATOM 3791 N N . SER A 1 482 ? -7.004 -63.469 -38.031 1 81.69 482 SER A N 1
ATOM 3792 C CA . SER A 1 482 ? -8.383 -63.938 -38.156 1 81.69 482 SER A CA 1
ATOM 3793 C C . SER A 1 482 ? -9.359 -62.75 -38.094 1 81.69 482 SER A C 1
ATOM 3795 O O . SER A 1 482 ? -10.547 -62.906 -38.406 1 81.69 482 SER A O 1
ATOM 3797 N N . GLY A 1 483 ? -8.852 -61.625 -37.719 1 84.5 483 GLY A N 1
ATOM 3798 C CA . GLY A 1 483 ? -9.727 -60.5 -37.594 1 84.5 483 GLY A CA 1
ATOM 3799 C C . GLY A 1 483 ? -10.195 -60.25 -36.156 1 84.5 483 GLY A C 1
ATOM 3800 O O . GLY A 1 483 ? -10.773 -59.219 -35.844 1 84.5 483 GLY A O 1
ATOM 3801 N N . LYS A 1 484 ? -9.875 -61.156 -35.312 1 87.75 484 LYS A N 1
ATOM 3802 C CA . LYS A 1 484 ? -10.258 -61 -33.906 1 87.75 484 LYS A CA 1
ATOM 3803 C C . LYS A 1 484 ? -9.273 -60.094 -33.156 1 87.75 484 LYS A C 1
ATOM 3805 O O . LYS A 1 484 ? -8.117 -59.969 -33.562 1 87.75 484 LYS A O 1
ATOM 3810 N N . GLY A 1 485 ? -9.75 -59.5 -32.156 1 90.88 485 GLY A N 1
ATOM 3811 C CA . GLY A 1 485 ? -8.891 -58.656 -31.344 1 90.88 485 GLY A CA 1
ATOM 3812 C C . GLY A 1 485 ? -7.801 -59.438 -30.625 1 90.88 485 GLY A C 1
ATOM 3813 O O . GLY A 1 485 ? -8.039 -60.531 -30.125 1 90.88 485 GLY A O 1
ATOM 3814 N N . SER A 1 486 ? -6.621 -58.906 -30.625 1 92.38 486 SER A N 1
ATOM 3815 C CA . SER A 1 486 ? -5.539 -59.469 -29.844 1 92.38 486 SER A CA 1
ATOM 3816 C C . SER A 1 486 ? -5.574 -58.969 -28.391 1 92.38 486 SER A C 1
ATOM 3818 O O . SER A 1 486 ? -5.012 -57.938 -28.094 1 92.38 486 SER A O 1
ATOM 3820 N N . LEU A 1 487 ? -6.066 -59.75 -27.5 1 93.31 487 LEU A N 1
ATOM 3821 C CA . LEU A 1 487 ? -6.215 -59.375 -26.094 1 93.31 487 LEU A CA 1
ATOM 3822 C C . LEU A 1 487 ? -4.855 -59.156 -25.453 1 93.31 487 LEU A C 1
ATOM 3824 O O . LEU A 1 487 ? -4.742 -58.375 -24.484 1 93.31 487 LEU A O 1
ATOM 3828 N N . ALA A 1 488 ? -3.85 -59.719 -26.016 1 94.44 488 ALA A N 1
ATOM 3829 C CA . ALA A 1 488 ? -2.506 -59.656 -25.438 1 94.44 488 ALA A CA 1
ATOM 3830 C C . ALA A 1 488 ? -1.903 -58.25 -25.625 1 94.44 488 ALA A C 1
ATOM 3832 O O . ALA A 1 488 ? -0.925 -57.906 -24.969 1 94.44 488 ALA A O 1
ATOM 3833 N N . THR A 1 489 ? -2.498 -57.5 -26.5 1 95.44 489 THR A N 1
ATOM 3834 C CA . THR A 1 489 ? -1.881 -56.219 -26.844 1 95.44 489 THR A CA 1
ATOM 3835 C C . THR A 1 489 ? -2.434 -55.094 -25.953 1 95.44 489 THR A C 1
ATOM 3837 O O . THR A 1 489 ? -2.361 -53.906 -26.312 1 95.44 489 THR A O 1
ATOM 3840 N N . LEU A 1 490 ? -3.072 -55.469 -24.812 1 96 490 LEU A N 1
ATOM 3841 C CA . LEU A 1 490 ? -3.389 -54.469 -23.797 1 96 490 LEU A CA 1
ATOM 3842 C C . LEU A 1 490 ? -2.148 -53.656 -23.438 1 96 490 LEU A C 1
ATOM 3844 O O . LEU A 1 490 ? -1.098 -54.25 -23.125 1 96 490 LEU A O 1
ATOM 3848 N N . HIS A 1 491 ? -2.252 -52.375 -23.531 1 96.56 491 HIS A N 1
ATOM 3849 C CA . HIS A 1 491 ? -1.083 -51.531 -23.234 1 96.56 491 HIS A CA 1
ATOM 3850 C C . HIS A 1 491 ? -1.489 -50.219 -22.625 1 96.56 491 HIS A C 1
ATOM 3852 O O . HIS A 1 491 ? -2.662 -49.844 -22.672 1 96.56 491 HIS A O 1
ATOM 3858 N N . GLY A 1 492 ? -0.573 -49.562 -21.953 1 95.81 492 GLY A N 1
ATOM 3859 C CA . GLY A 1 492 ? -0.774 -48.25 -21.359 1 95.81 492 GLY A CA 1
ATOM 3860 C C . GLY A 1 492 ? 0.479 -47.406 -21.359 1 95.81 492 GLY A C 1
ATOM 3861 O O . GLY A 1 492 ? 1.578 -47.906 -21.594 1 95.81 492 GLY A O 1
ATOM 3862 N N . ALA A 1 493 ? 0.213 -46.125 -21.172 1 95.94 493 ALA A N 1
ATOM 3863 C CA . ALA A 1 493 ? 1.324 -45.188 -21.047 1 95.94 493 ALA A CA 1
ATOM 3864 C C . ALA A 1 493 ? 1.682 -44.969 -19.578 1 95.94 493 ALA A C 1
ATOM 3866 O O . ALA A 1 493 ? 0.879 -44.406 -18.812 1 95.94 493 ALA A O 1
ATOM 3867 N N . CYS A 1 494 ? 2.869 -45.344 -19.219 1 96.69 494 CYS A N 1
ATOM 3868 C CA . CYS A 1 494 ? 3.336 -45.125 -17.859 1 96.69 494 CYS A CA 1
ATOM 3869 C C . CYS A 1 494 ? 3.424 -43.625 -17.562 1 96.69 494 CYS A C 1
ATOM 3871 O O . CYS A 1 494 ? 3.816 -42.844 -18.422 1 96.69 494 CYS A O 1
ATOM 3873 N N . PRO A 1 495 ? 3.088 -43.25 -16.312 1 95.31 495 PRO A N 1
ATOM 3874 C CA . PRO A 1 495 ? 3.168 -41.812 -15.984 1 95.31 495 PRO A CA 1
ATOM 3875 C C . PRO A 1 495 ? 4.574 -41.25 -16.141 1 95.31 495 PRO A C 1
ATOM 3877 O O . PRO A 1 495 ? 5.559 -41.906 -15.82 1 95.31 495 PRO A O 1
ATOM 3880 N N . VAL A 1 496 ? 4.633 -40.031 -16.719 1 94.5 496 VAL A N 1
ATOM 3881 C CA . VAL A 1 496 ? 5.902 -39.344 -16.844 1 94.5 496 VAL A CA 1
ATOM 3882 C C . VAL A 1 496 ? 6.316 -38.781 -15.484 1 94.5 496 VAL A C 1
ATOM 3884 O O . VAL A 1 496 ? 5.555 -38.062 -14.844 1 94.5 496 VAL A O 1
ATOM 3887 N N . VAL A 1 497 ? 7.473 -39.156 -15.008 1 94 497 VAL A N 1
ATOM 3888 C CA . VAL A 1 497 ? 7.93 -38.688 -13.695 1 94 497 VAL A CA 1
ATOM 3889 C C . VAL A 1 497 ? 8.656 -37.344 -13.836 1 94 497 VAL A C 1
ATOM 3891 O O . VAL A 1 497 ? 8.328 -36.406 -13.133 1 94 497 VAL A O 1
ATOM 3894 N N . HIS A 1 498 ? 9.648 -37.312 -14.695 1 91.56 498 HIS A N 1
ATOM 3895 C CA . HIS A 1 498 ? 10.391 -36.094 -14.984 1 91.56 498 HIS A CA 1
ATOM 3896 C C . HIS A 1 498 ? 10.406 -35.812 -16.484 1 91.56 498 HIS A C 1
ATOM 3898 O O . HIS A 1 498 ? 10.625 -36.719 -17.297 1 91.56 498 HIS A O 1
ATOM 3904 N N . GLY A 1 499 ? 10.086 -34.531 -16.781 1 87.81 499 GLY A N 1
ATOM 3905 C CA . GLY A 1 499 ? 10.133 -34.125 -18.172 1 87.81 499 GLY A CA 1
ATOM 3906 C C . GLY A 1 499 ? 8.781 -34.219 -18.875 1 87.81 499 GLY A C 1
ATOM 3907 O O . GLY A 1 499 ? 7.742 -34 -18.25 1 87.81 499 GLY A O 1
ATOM 3908 N N . SER A 1 500 ? 8.883 -34.406 -20.203 1 87.94 500 SER A N 1
ATOM 3909 C CA . SER A 1 500 ? 7.68 -34.531 -21.031 1 87.94 500 SER A CA 1
ATOM 3910 C C . SER A 1 500 ? 7.832 -35.594 -22.094 1 87.94 500 SER A C 1
ATOM 3912 O O . SER A 1 500 ? 8.953 -35.938 -22.469 1 87.94 500 SER A O 1
ATOM 3914 N N . LYS A 1 501 ? 6.742 -36.125 -22.438 1 91.69 501 LYS A N 1
ATOM 3915 C CA . LYS A 1 501 ? 6.711 -37.156 -23.453 1 91.69 501 LYS A CA 1
ATOM 3916 C C . LYS A 1 501 ? 5.887 -36.719 -24.656 1 91.69 501 LYS A C 1
ATOM 3918 O O . LYS A 1 501 ? 4.727 -36.344 -24.516 1 91.69 501 LYS A O 1
ATOM 3923 N N . TRP A 1 502 ? 6.574 -36.688 -25.797 1 92.69 502 TRP A N 1
ATOM 3924 C CA . TRP A 1 502 ? 5.902 -36.438 -27.062 1 92.69 502 TRP A CA 1
ATOM 3925 C C . TRP A 1 502 ? 5.828 -37.719 -27.891 1 92.69 502 TRP A C 1
ATOM 3927 O O . TRP A 1 502 ? 6.84 -38.406 -28.094 1 92.69 502 TRP A O 1
ATOM 3937 N N . VAL A 1 503 ? 4.641 -38.062 -28.312 1 95.31 503 VAL A N 1
ATOM 3938 C CA . VAL A 1 503 ? 4.469 -39.219 -29.156 1 95.31 503 VAL A CA 1
ATOM 3939 C C . VAL A 1 503 ? 3.51 -38.906 -30.297 1 95.31 503 VAL A C 1
ATOM 3941 O O . VAL A 1 503 ? 2.766 -37.906 -30.234 1 95.31 503 VAL A O 1
ATOM 3944 N N . SER A 1 504 ? 3.568 -39.625 -31.359 1 96.56 504 SER A N 1
ATOM 3945 C CA . SER A 1 504 ? 2.645 -39.531 -32.5 1 96.56 504 SER A CA 1
ATOM 3946 C C . SER A 1 504 ? 2.17 -40.906 -32.938 1 96.56 504 SER A C 1
ATOM 3948 O O . SER A 1 504 ? 2.984 -41.781 -33.281 1 96.56 504 SER A O 1
ATOM 3950 N N . ASN A 1 505 ? 0.89 -41.094 -32.969 1 96.06 505 ASN A N 1
ATOM 3951 C CA . ASN A 1 505 ? 0.305 -42.375 -33.312 1 96.06 505 ASN A CA 1
ATOM 3952 C C . ASN A 1 505 ? -0.272 -42.375 -34.719 1 96.06 505 ASN A C 1
ATOM 3954 O O . ASN A 1 505 ? -0.892 -41.375 -35.125 1 96.06 505 ASN A O 1
ATOM 3958 N N . LYS A 1 506 ? -0.009 -43.344 -35.469 1 96.5 506 LYS A N 1
ATOM 3959 C CA . LYS A 1 506 ? -0.688 -43.656 -36.719 1 96.5 506 LYS A CA 1
ATOM 3960 C C . LYS A 1 506 ? -1.434 -45 -36.625 1 96.5 506 LYS A C 1
ATOM 3962 O O . LYS A 1 506 ? -0.813 -46.062 -36.594 1 96.5 506 LYS A O 1
ATOM 3967 N N . TRP A 1 507 ? -2.75 -44.906 -36.594 1 96.19 507 TRP A N 1
ATOM 3968 C CA . TRP A 1 507 ? -3.562 -46.094 -36.562 1 96.19 507 TRP A CA 1
ATOM 3969 C C . TRP A 1 507 ? -3.943 -46.562 -37.969 1 96.19 507 TRP A C 1
ATOM 3971 O O . TRP A 1 507 ? -4.527 -45.812 -38.719 1 96.19 507 TRP A O 1
ATOM 3981 N N . ILE A 1 508 ? -3.627 -47.844 -38.219 1 95 508 ILE A N 1
ATOM 3982 C CA . ILE A 1 508 ? -3.875 -48.438 -39.531 1 95 508 ILE A CA 1
ATOM 3983 C C . ILE A 1 508 ? -5.152 -49.281 -39.469 1 95 508 ILE A C 1
ATOM 3985 O O . ILE A 1 508 ? -5.312 -50.125 -38.594 1 95 508 ILE A O 1
ATOM 3989 N N . ARG A 1 509 ? -6.047 -49.062 -40.469 1 93.38 509 ARG A N 1
ATOM 3990 C CA . ARG A 1 509 ? -7.371 -49.656 -40.469 1 93.38 509 ARG A CA 1
ATOM 3991 C C . ARG A 1 509 ? -7.426 -50.906 -41.344 1 93.38 509 ARG A C 1
ATOM 3993 O O . ARG A 1 509 ? -6.551 -51.094 -42.188 1 93.38 509 ARG A O 1
ATOM 4000 N N . GLU A 1 510 ? -8.477 -51.688 -41.25 1 87.25 510 GLU A N 1
ATOM 4001 C CA . GLU A 1 510 ? -8.578 -53.031 -41.812 1 87.25 510 GLU A CA 1
ATOM 4002 C C . GLU A 1 510 ? -8.898 -52.969 -43.312 1 87.25 510 GLU A C 1
ATOM 4004 O O . GLU A 1 510 ? -8.352 -53.75 -44.094 1 87.25 510 GLU A O 1
ATOM 4009 N N . ARG A 1 511 ? -9.711 -52.156 -43.781 1 79.44 511 ARG A N 1
ATOM 4010 C CA . ARG A 1 511 ? -10.305 -52.219 -45.125 1 79.44 511 ARG A CA 1
ATOM 4011 C C . ARG A 1 511 ? -9.234 -52.156 -46.188 1 79.44 511 ARG A C 1
ATOM 4013 O O . ARG A 1 511 ? -9.266 -52.938 -47.156 1 79.44 511 ARG A O 1
ATOM 4020 N N . GLY A 1 512 ? -8.297 -51.344 -46.031 1 74.88 512 GLY A N 1
ATOM 4021 C CA . GLY A 1 512 ? -7.316 -51.125 -47.094 1 74.88 512 GLY A CA 1
ATOM 4022 C C . GLY A 1 512 ? -6.211 -52.156 -47.062 1 74.88 512 GLY A C 1
ATOM 4023 O O . GLY A 1 512 ? -5.273 -52.094 -47.875 1 74.88 512 GLY A O 1
ATOM 4024 N N . GLN A 1 513 ? -6.375 -53.25 -46.188 1 78.62 513 GLN A N 1
ATOM 4025 C CA . GLN A 1 513 ? -5.223 -54.125 -46.031 1 78.62 513 GLN A CA 1
ATOM 4026 C C . GLN A 1 513 ? -5.48 -55.5 -46.688 1 78.62 513 GLN A C 1
ATOM 4028 O O . GLN A 1 513 ? -4.625 -56.375 -46.625 1 78.62 513 GLN A O 1
ATOM 4033 N N . PHE A 1 514 ? -6.547 -55.688 -47.281 1 68.69 514 PHE A N 1
ATOM 4034 C CA . PHE A 1 514 ? -6.973 -56.969 -47.781 1 68.69 514 PHE A CA 1
ATOM 4035 C C . PHE A 1 514 ? -5.914 -57.594 -48.688 1 68.69 514 PHE A C 1
ATOM 4037 O O . PHE A 1 514 ? -5.656 -58.781 -48.656 1 68.69 514 PHE A O 1
ATOM 4044 N N . LEU A 1 515 ? -5.309 -56.75 -49.438 1 58.44 515 LEU A N 1
ATOM 4045 C CA . LEU A 1 515 ? -4.336 -57.281 -50.375 1 58.44 515 LEU A CA 1
ATOM 4046 C C . LEU A 1 515 ? -2.943 -57.312 -49.75 1 58.44 515 LEU A C 1
ATOM 4048 O O . LEU A 1 515 ? -2.043 -57.969 -50.281 1 58.44 515 LEU A O 1
ATOM 4052 N N . LYS A 1 516 ? -2.805 -56.75 -48.656 1 64.81 516 LYS A N 1
ATOM 4053 C CA . LYS A 1 516 ? -1.466 -56.594 -48.094 1 64.81 516 LYS A CA 1
ATOM 4054 C C . LYS A 1 516 ? -1.258 -57.531 -46.906 1 64.81 516 LYS A C 1
ATOM 4056 O O . LYS A 1 516 ? -0.138 -57.969 -46.656 1 64.81 516 LYS A O 1
ATOM 4061 N N . ARG A 1 517 ? -2.268 -57.844 -46.219 1 57.38 517 ARG A N 1
ATOM 4062 C CA . ARG A 1 517 ? -2.205 -58.781 -45.062 1 57.38 517 ARG A CA 1
ATOM 4063 C C . ARG A 1 517 ? -3.16 -59.938 -45.25 1 57.38 517 ARG A C 1
ATOM 4065 O O . ARG A 1 517 ? -4.367 -59.812 -45.062 1 57.38 517 ARG A O 1
ATOM 4072 N N . THR A 1 518 ? -2.545 -60.969 -45.812 1 55.06 518 THR A N 1
ATOM 4073 C CA . THR A 1 518 ? -3.377 -62.125 -46.156 1 55.06 518 THR A CA 1
ATOM 4074 C C . THR A 1 518 ? -3.939 -62.781 -44.906 1 55.06 518 THR A C 1
ATOM 4076 O O . THR A 1 518 ? -3.283 -62.781 -43.844 1 55.06 518 THR A O 1
ATOM 4079 N N . CYS A 1 519 ? -5.25 -62.969 -44.812 1 55 519 CYS A N 1
ATOM 4080 C CA . CYS A 1 519 ? -5.965 -63.594 -43.688 1 55 519 CYS A CA 1
ATOM 4081 C C . CYS A 1 519 ? -5.352 -64.938 -43.344 1 55 519 CYS A C 1
ATOM 4083 O O . CYS A 1 519 ? -4.824 -65.625 -44.219 1 55 519 CYS A O 1
ATOM 4085 N N . GLY A 1 520 ? -5 -65.062 -42.094 1 48.53 520 GLY A N 1
ATOM 4086 C CA . GLY A 1 520 ? -4.523 -66.375 -41.688 1 48.53 520 GLY A CA 1
ATOM 4087 C C . GLY A 1 520 ? -5.582 -67.438 -41.812 1 48.53 520 GLY A C 1
ATOM 4088 O O . GLY A 1 520 ? -6.773 -67.125 -41.906 1 48.53 520 GLY A O 1
ATOM 4089 N N . LEU A 1 521 ? -5.199 -68.625 -42.062 1 49.12 521 LEU A N 1
ATOM 4090 C CA . LEU A 1 521 ? -6.086 -69.812 -42.25 1 49.12 521 LEU A CA 1
ATOM 4091 C C . LEU A 1 521 ? -6.688 -70.25 -40.906 1 49.12 521 LEU A C 1
ATOM 4093 O O . LEU A 1 521 ? -7.68 -70.938 -40.875 1 49.12 521 LEU A O 1
ATOM 4097 N N . SER A 1 522 ? -6.062 -69.875 -39.719 1 50.69 522 SER A N 1
ATOM 4098 C CA . SER A 1 522 ? -6.57 -70.312 -38.406 1 50.69 522 SER A CA 1
ATOM 4099 C C . SER A 1 522 ? -7.012 -69.125 -37.562 1 50.69 522 SER A C 1
ATOM 4101 O O . SER A 1 522 ? -6.41 -68.062 -37.656 1 50.69 522 SER A O 1
ATOM 4103 N N . PRO A 1 523 ? -8.25 -69.25 -37.031 1 52.47 523 PRO A N 1
ATOM 4104 C CA . PRO A 1 523 ? -8.812 -68.125 -36.25 1 52.47 523 PRO A CA 1
ATOM 4105 C C . PRO A 1 523 ? -7.832 -67.625 -35.219 1 52.47 523 PRO A C 1
ATOM 4107 O O . PRO A 1 523 ? -7.965 -66.438 -34.781 1 52.47 523 PRO A O 1
ATOM 4110 N N . ASP A 1 524 ? -6.902 -68.438 -34.75 1 50.09 524 ASP A N 1
ATOM 4111 C CA . ASP A 1 524 ? -6.012 -68.062 -33.656 1 50.09 524 ASP A CA 1
ATOM 4112 C C . ASP A 1 524 ? -4.746 -67.375 -34.219 1 50.09 524 ASP A C 1
ATOM 4114 O O . ASP A 1 524 ? -3.855 -67 -33.438 1 50.09 524 ASP A O 1
ATOM 4118 N N . GLU A 1 525 ? -4.613 -67.375 -35.5 1 48.66 525 GLU A N 1
ATOM 4119 C CA . GLU A 1 525 ? -3.465 -66.688 -36.125 1 48.66 525 GLU A CA 1
ATOM 4120 C C . GLU A 1 525 ? -3.721 -65.25 -36.375 1 48.66 525 GLU A C 1
ATOM 4122 O O . GLU A 1 525 ? -4.801 -64.812 -36.812 1 48.66 525 GLU A O 1
ATOM 4127 N N . MET B 1 1 ? -27.078 69.875 -27.031 1 26.59 1 MET B N 1
ATOM 4128 C CA . MET B 1 1 ? -27.578 69.062 -25.938 1 26.59 1 MET B CA 1
ATOM 4129 C C . MET B 1 1 ? -26.562 68 -25.594 1 26.59 1 MET B C 1
ATOM 4131 O O . MET B 1 1 ? -26.547 66.938 -26.203 1 26.59 1 MET B O 1
ATOM 4135 N N . TRP B 1 2 ? -25.266 68.312 -25.312 1 25.58 2 TRP B N 1
ATOM 4136 C CA . TRP B 1 2 ? -23.969 67.75 -25.031 1 25.58 2 TRP B CA 1
ATOM 4137 C C . TRP B 1 2 ? -24.062 66.812 -23.812 1 25.58 2 TRP B C 1
ATOM 4139 O O . TRP B 1 2 ? -24.438 67.25 -22.719 1 25.58 2 TRP B O 1
ATOM 4149 N N . ARG B 1 3 ? -24.406 65.438 -24.031 1 26.48 3 ARG B N 1
ATOM 4150 C CA . ARG B 1 3 ? -24.594 64.188 -23.234 1 26.48 3 ARG B CA 1
ATOM 4151 C C . ARG B 1 3 ? -23.453 64 -22.25 1 26.48 3 ARG B C 1
ATOM 4153 O O . ARG B 1 3 ? -22.328 63.688 -22.656 1 26.48 3 ARG B O 1
ATOM 4160 N N . VAL B 1 4 ? -23.234 65.062 -21.391 1 25.56 4 VAL B N 1
ATOM 4161 C CA . VAL B 1 4 ? -22.219 65.062 -20.344 1 25.56 4 VAL B CA 1
ATOM 4162 C C . VAL B 1 4 ? -22.344 63.781 -19.5 1 25.56 4 VAL B C 1
ATOM 4164 O O . VAL B 1 4 ? -23.359 63.562 -18.844 1 25.56 4 VAL B O 1
ATOM 4167 N N . LEU B 1 5 ? -21.953 62.594 -20.062 1 27.44 5 LEU B N 1
ATOM 4168 C CA . LEU B 1 5 ? -21.891 61.312 -19.391 1 27.44 5 LEU B CA 1
ATOM 4169 C C . LEU B 1 5 ? -21.125 61.438 -18.078 1 27.44 5 LEU B C 1
ATOM 4171 O O . LEU B 1 5 ? -19.938 61.75 -18.078 1 27.44 5 LEU B O 1
ATOM 4175 N N . ALA B 1 6 ? -21.781 61.906 -16.969 1 27.33 6 ALA B N 1
ATOM 4176 C CA . ALA B 1 6 ? -21.328 61.906 -15.586 1 27.33 6 ALA B CA 1
ATOM 4177 C C . ALA B 1 6 ? -20.75 60.562 -15.188 1 27.33 6 ALA B C 1
ATOM 4179 O O . ALA B 1 6 ? -21.484 59.562 -15.164 1 27.33 6 ALA B O 1
ATOM 4180 N N . CYS B 1 7 ? -19.547 60.281 -15.617 1 26.89 7 CYS B N 1
ATOM 4181 C CA . CYS B 1 7 ? -18.797 59.125 -15.125 1 26.89 7 CYS B CA 1
ATOM 4182 C C . CYS B 1 7 ? -18.797 59.094 -13.602 1 26.89 7 CYS B C 1
ATOM 4184 O O . CYS B 1 7 ? -18.234 59.969 -12.945 1 26.89 7 CYS B O 1
ATOM 4186 N N . VAL B 1 8 ? -19.938 58.688 -13.047 1 27.19 8 VAL B N 1
ATOM 4187 C CA . VAL B 1 8 ? -20.078 58.344 -11.641 1 27.19 8 VAL B CA 1
ATOM 4188 C C . VAL B 1 8 ? -18.922 57.469 -11.211 1 27.19 8 VAL B C 1
ATOM 4190 O O . VAL B 1 8 ? -18.797 56.344 -11.688 1 27.19 8 VAL B O 1
ATOM 4193 N N . ALA B 1 9 ? -17.719 58.031 -10.969 1 25.53 9 ALA B N 1
ATOM 4194 C CA . ALA B 1 9 ? -16.609 57.312 -10.328 1 25.53 9 ALA B CA 1
ATOM 4195 C C . ALA B 1 9 ? -17.062 56.656 -9.031 1 25.53 9 ALA B C 1
ATOM 4197 O O . ALA B 1 9 ? -17.438 57.344 -8.078 1 25.53 9 ALA B O 1
ATOM 4198 N N . LEU B 1 10 ? -17.75 55.562 -9.164 1 26.44 10 LEU B N 1
ATOM 4199 C CA . LEU B 1 10 ? -17.984 54.625 -8.062 1 26.44 10 LEU B CA 1
ATOM 4200 C C . LEU B 1 10 ? -16.734 54.469 -7.211 1 26.44 10 LEU B C 1
ATOM 4202 O O . LEU B 1 10 ? -15.734 53.906 -7.672 1 26.44 10 LEU B O 1
ATOM 4206 N N . MET B 1 11 ? -16.328 55.531 -6.547 1 24.95 11 MET B N 1
ATOM 4207 C CA . MET B 1 11 ? -15.273 55.406 -5.555 1 24.95 11 MET B CA 1
ATOM 4208 C C . MET B 1 11 ? -15.555 54.219 -4.605 1 24.95 11 MET B C 1
ATOM 4210 O O . MET B 1 11 ? -16.531 54.25 -3.857 1 24.95 11 MET B O 1
ATOM 4214 N N . ALA B 1 12 ? -15.273 53.031 -4.965 1 28.34 12 ALA B N 1
ATOM 4215 C CA . ALA B 1 12 ? -15.273 51.844 -4.152 1 28.34 12 ALA B CA 1
ATOM 4216 C C . ALA B 1 12 ? -14.539 52.062 -2.832 1 28.34 12 ALA B C 1
ATOM 4218 O O . ALA B 1 12 ? -13.352 52.375 -2.822 1 28.34 12 ALA B O 1
ATOM 4219 N N . VAL B 1 13 ? -15.188 52.719 -1.91 1 29.81 13 VAL B N 1
ATOM 4220 C CA . VAL B 1 13 ? -14.734 52.656 -0.525 1 29.81 13 VAL B CA 1
ATOM 4221 C C . VAL B 1 13 ? -14.148 51.281 -0.236 1 29.81 13 VAL B C 1
ATOM 4223 O O . VAL B 1 13 ? -14.844 50.281 -0.34 1 29.81 13 VAL B O 1
ATOM 4226 N N . ALA B 1 14 ? -12.93 51.156 -0.618 1 31.91 14 ALA B N 1
ATOM 4227 C CA . ALA B 1 14 ? -12.211 49.938 -0.256 1 31.91 14 ALA B CA 1
ATOM 4228 C C . ALA B 1 14 ? -12.469 49.562 1.201 1 31.91 14 ALA B C 1
ATOM 4230 O O . ALA B 1 14 ? -11.977 50.219 2.115 1 31.91 14 ALA B O 1
ATOM 4231 N N . GLY B 1 15 ? -13.742 49.344 1.532 1 31.91 15 GLY B N 1
ATOM 4232 C CA . GLY B 1 15 ? -13.977 48.656 2.801 1 31.91 15 GLY B CA 1
ATOM 4233 C C . GLY B 1 15 ? -12.836 47.75 3.197 1 31.91 15 GLY B C 1
ATOM 4234 O O . GLY B 1 15 ? -12.023 47.344 2.357 1 31.91 15 GLY B O 1
ATOM 4235 N N . PRO B 1 16 ? -12.547 47.75 4.48 1 33.31 16 PRO B N 1
ATOM 4236 C CA . PRO B 1 16 ? -11.469 46.844 4.883 1 33.31 16 PRO B CA 1
ATOM 4237 C C . PRO B 1 16 ? -11.523 45.5 4.145 1 33.31 16 PRO B C 1
ATOM 4239 O O . PRO B 1 16 ? -12.609 44.969 3.908 1 33.31 16 PRO B O 1
ATOM 4242 N N . GLN B 1 17 ? -10.773 45.438 3.176 1 33.72 17 GLN B N 1
ATOM 4243 C CA . GLN B 1 17 ? -10.617 44.188 2.436 1 33.72 17 GLN B CA 1
ATOM 4244 C C . GLN B 1 17 ? -10.68 42.969 3.369 1 33.72 17 GLN B C 1
ATOM 4246 O O . GLN B 1 17 ? -9.992 42.938 4.395 1 33.72 17 GLN B O 1
ATOM 4251 N N . PRO B 1 18 ? -11.797 42.312 3.391 1 37.16 18 PRO B N 1
ATOM 4252 C CA . PRO B 1 18 ? -11.852 41.125 4.223 1 37.16 18 PRO B CA 1
ATOM 4253 C C . PRO B 1 18 ? -10.594 40.25 4.121 1 37.16 18 PRO B C 1
ATOM 4255 O O . PRO B 1 18 ? -10.125 39.969 3.014 1 37.16 18 PRO B O 1
ATOM 4258 N N . THR B 1 19 ? -9.633 40.406 4.965 1 40.06 19 THR B N 1
ATOM 4259 C CA . THR B 1 19 ? -8.492 39.5 5.047 1 40.06 19 THR B CA 1
ATOM 4260 C C . THR B 1 19 ? -8.953 38.031 4.988 1 40.06 19 THR B C 1
ATOM 4262 O O . THR B 1 19 ? -9.891 37.656 5.684 1 40.06 19 THR B O 1
ATOM 4265 N N . THR B 1 20 ? -9.07 37.406 3.926 1 45.81 20 THR B N 1
ATOM 4266 C CA . THR B 1 20 ? -9.273 35.969 3.779 1 45.81 20 THR B CA 1
ATOM 4267 C C . THR B 1 20 ? -8.617 35.188 4.93 1 45.81 20 THR B C 1
ATOM 4269 O O . THR B 1 20 ? -7.426 35.375 5.199 1 45.81 20 THR B O 1
ATOM 4272 N N . GLY B 1 21 ? -9.375 34.906 5.957 1 52 21 GLY B N 1
ATOM 4273 C CA . GLY B 1 21 ? -9 34.406 7.27 1 52 21 GLY B CA 1
ATOM 4274 C C . GLY B 1 21 ? -8.203 33.125 7.207 1 52 21 GLY B C 1
ATOM 4275 O O . GLY B 1 21 ? -8.719 32.094 6.785 1 52 21 GLY B O 1
ATOM 4276 N N . GLU B 1 22 ? -6.836 33.125 7.168 1 74.81 22 GLU B N 1
ATOM 4277 C CA . GLU B 1 22 ? -5.766 32.156 7.25 1 74.81 22 GLU B CA 1
ATOM 4278 C C . GLU B 1 22 ? -5.867 31.328 8.539 1 74.81 22 GLU B C 1
ATOM 4280 O O . GLU B 1 22 ? -6.262 31.859 9.578 1 74.81 22 GLU B O 1
ATOM 4285 N N . VAL B 1 23 ? -5.879 30.031 8.5 1 77.31 23 VAL B N 1
ATOM 4286 C CA . VAL B 1 23 ? -6.016 29.047 9.578 1 77.31 23 VAL B CA 1
ATOM 4287 C C . VAL B 1 23 ? -5.094 29.422 10.734 1 77.31 23 VAL B C 1
ATOM 4289 O O . VAL B 1 23 ? -5.48 29.328 11.906 1 77.31 23 VAL B O 1
ATOM 4292 N N . TYR B 1 24 ? -3.977 30.047 10.43 1 76.94 24 TYR B N 1
ATOM 4293 C CA . TYR B 1 24 ? -2.959 30.266 11.453 1 76.94 24 TYR B CA 1
ATOM 4294 C C . TYR B 1 24 ? -3.316 31.469 12.328 1 76.94 24 TYR B C 1
ATOM 4296 O O . TYR B 1 24 ? -2.75 31.641 13.414 1 76.94 24 TYR B O 1
ATOM 4304 N N . THR B 1 25 ? -4.355 32.25 11.969 1 76.5 25 THR B N 1
ATOM 4305 C CA . THR B 1 25 ? -4.633 33.5 12.648 1 76.5 25 THR B CA 1
ATOM 4306 C C . THR B 1 25 ? -5.621 33.281 13.789 1 76.5 25 THR B C 1
ATOM 4308 O O . THR B 1 25 ? -5.871 34.219 14.578 1 76.5 25 THR B O 1
ATOM 4311 N N . SER B 1 26 ? -6.156 32.125 13.867 1 78.19 26 SER B N 1
ATOM 4312 C CA . SER B 1 26 ? -7.148 31.859 14.906 1 78.19 26 SER B CA 1
ATOM 4313 C C . SER B 1 26 ? -6.82 30.578 15.672 1 78.19 26 SER B C 1
ATOM 4315 O O . SER B 1 26 ? -6.523 29.547 15.062 1 78.19 26 SER B O 1
ATOM 4317 N N . ILE B 1 27 ? -6.875 30.688 16.953 1 79 27 ILE B N 1
ATOM 4318 C CA . ILE B 1 27 ? -6.59 29.516 17.781 1 79 27 ILE B CA 1
ATOM 4319 C C . ILE B 1 27 ? -7.688 28.469 17.594 1 79 27 ILE B C 1
ATOM 4321 O O . ILE B 1 27 ? -7.43 27.266 17.688 1 79 27 ILE B O 1
ATOM 4325 N N . GLN B 1 28 ? -8.891 28.969 17.406 1 76.56 28 GLN B N 1
ATOM 4326 C CA . GLN B 1 28 ? -9.984 28.047 17.188 1 76.56 28 GLN B CA 1
ATOM 4327 C C . GLN B 1 28 ? -9.75 27.188 15.938 1 76.56 28 GLN B C 1
ATOM 4329 O O . GLN B 1 28 ? -9.953 25.969 15.969 1 76.56 28 GLN B O 1
ATOM 4334 N N . ASP B 1 29 ? -9.344 27.828 14.898 1 82.38 29 ASP B N 1
ATOM 4335 C CA . ASP B 1 29 ? -9.055 27.109 13.664 1 82.38 29 ASP B CA 1
ATOM 4336 C C . ASP B 1 29 ? -7.871 26.156 13.844 1 82.38 29 ASP B C 1
ATOM 4338 O O . ASP B 1 29 ? -7.887 25.031 13.352 1 82.38 29 ASP B O 1
ATOM 4342 N N . LEU B 1 30 ? -6.887 26.625 14.555 1 85.44 30 LEU B N 1
ATOM 4343 C CA . LEU B 1 30 ? -5.703 25.797 14.781 1 85.44 30 LEU B CA 1
ATOM 4344 C C . LEU B 1 30 ? -6.051 24.562 15.594 1 85.44 30 LEU B C 1
ATOM 4346 O O . LEU B 1 30 ? -5.566 23.469 15.289 1 85.44 30 LEU B O 1
ATOM 4350 N N . THR B 1 31 ? -6.848 24.781 16.578 1 83.56 31 THR B N 1
ATOM 4351 C CA . THR B 1 31 ? -7.266 23.656 17.406 1 83.56 31 THR B CA 1
ATOM 4352 C C . THR B 1 31 ? -8.047 22.641 16.562 1 83.56 31 THR B C 1
ATOM 4354 O O . THR B 1 31 ? -7.871 21.422 16.734 1 83.56 31 THR B O 1
ATOM 4357 N N . ALA B 1 32 ? -8.906 23.172 15.734 1 83.44 32 ALA B N 1
ATOM 4358 C CA . ALA B 1 32 ? -9.664 22.281 14.859 1 83.44 32 ALA B CA 1
ATOM 4359 C C . ALA B 1 32 ? -8.742 21.5 13.93 1 83.44 32 ALA B C 1
ATOM 4361 O O . ALA B 1 32 ? -8.969 20.312 13.688 1 83.44 32 ALA B O 1
ATOM 4362 N N . VAL B 1 33 ? -7.758 22.109 13.43 1 87.88 33 VAL B N 1
ATOM 4363 C CA . VAL B 1 33 ? -6.824 21.453 12.523 1 87.88 33 VAL B CA 1
ATOM 4364 C C . VAL B 1 33 ? -6 20.422 13.281 1 87.88 33 VAL B C 1
ATOM 4366 O O . VAL B 1 33 ? -5.688 19.359 12.75 1 87.88 33 VAL B O 1
ATOM 4369 N N . PHE B 1 34 ? -5.645 20.703 14.492 1 86.88 34 PHE B N 1
ATOM 4370 C CA . PHE B 1 34 ? -4.934 19.734 15.32 1 86.88 34 PHE B CA 1
ATOM 4371 C C . PHE B 1 34 ? -5.773 18.484 15.523 1 86.88 34 PHE B C 1
ATOM 4373 O O . PHE B 1 34 ? -5.258 17.359 15.469 1 86.88 34 PHE B O 1
ATOM 4380 N N . SER B 1 35 ? -7.031 18.734 15.781 1 85.19 35 SER B N 1
ATOM 4381 C CA . SER B 1 35 ? -7.93 17.609 15.961 1 85.19 35 SER B CA 1
ATOM 4382 C C . SER B 1 35 ? -8.039 16.781 14.68 1 85.19 35 SER B C 1
ATOM 4384 O O . SER B 1 35 ? -8.062 15.539 14.734 1 85.19 35 SER B O 1
ATOM 4386 N N . LEU B 1 36 ? -8.109 17.453 13.633 1 88.12 36 LEU B N 1
ATOM 4387 C CA . LEU B 1 36 ? -8.148 16.766 12.352 1 88.12 36 LEU B CA 1
ATOM 4388 C C . LEU B 1 36 ? -6.883 15.953 12.125 1 88.12 36 LEU B C 1
ATOM 4390 O O . LEU B 1 36 ? -6.949 14.797 11.703 1 88.12 36 LEU B O 1
ATOM 4394 N N . GLU B 1 37 ? -5.77 16.531 12.375 1 90.25 37 GLU B N 1
ATOM 4395 C CA . GLU B 1 37 ? -4.508 15.82 12.172 1 90.25 37 GLU B CA 1
ATOM 4396 C C . GLU B 1 37 ? -4.434 14.562 13.031 1 90.25 37 GLU B C 1
ATOM 4398 O O . GLU B 1 37 ? -3.877 13.547 12.609 1 90.25 37 GLU B O 1
ATOM 4403 N N . ARG B 1 38 ? -4.984 14.695 14.195 1 88.06 38 ARG B N 1
ATOM 4404 C CA . ARG B 1 38 ? -5.004 13.523 15.07 1 88.06 38 ARG B CA 1
ATOM 4405 C C . ARG B 1 38 ? -5.746 12.367 14.422 1 88.06 38 ARG B C 1
ATOM 4407 O O . ARG B 1 38 ? -5.297 11.219 14.492 1 88.06 38 ARG B O 1
ATOM 4414 N N . ARG B 1 39 ? -6.824 12.703 13.82 1 89.69 39 ARG B N 1
ATOM 4415 C CA . ARG B 1 39 ? -7.594 11.68 13.125 1 89.69 39 ARG B CA 1
ATOM 4416 C C . ARG B 1 39 ? -6.812 11.109 11.945 1 89.69 39 ARG B C 1
ATOM 4418 O O . ARG B 1 39 ? -6.828 9.898 11.711 1 89.69 39 ARG B O 1
ATOM 4425 N N . VAL B 1 40 ? -6.18 11.93 11.289 1 92.38 40 VAL B N 1
ATOM 4426 C CA . VAL B 1 40 ? -5.395 11.516 10.125 1 92.38 40 VAL B CA 1
ATOM 4427 C C . VAL B 1 40 ? -4.246 10.617 10.578 1 92.38 40 VAL B C 1
ATOM 4429 O O . VAL B 1 40 ? -3.963 9.594 9.945 1 92.38 40 VAL B O 1
ATOM 4432 N N . VAL B 1 41 ? -3.635 11 11.656 1 93.31 41 VAL B N 1
ATOM 4433 C CA . VAL B 1 41 ? -2.516 10.234 12.188 1 93.31 41 VAL B CA 1
ATOM 4434 C C . VAL B 1 41 ? -2.99 8.836 12.586 1 93.31 41 VAL B C 1
ATOM 4436 O O . VAL B 1 41 ? -2.303 7.848 12.328 1 93.31 41 VAL B O 1
ATOM 4439 N N . SER B 1 42 ? -4.145 8.805 13.203 1 93.88 42 SER B N 1
ATOM 4440 C CA . SER B 1 42 ? -4.707 7.504 13.547 1 93.88 42 SER B CA 1
ATOM 4441 C C . SER B 1 42 ? -4.961 6.66 12.305 1 93.88 42 SER B C 1
ATOM 4443 O O . SER B 1 42 ? -4.637 5.473 12.273 1 93.88 42 SER B O 1
ATOM 4445 N N . ALA B 1 43 ? -5.512 7.289 11.328 1 94.5 43 ALA B N 1
ATOM 4446 C CA . ALA B 1 43 ? -5.777 6.598 10.07 1 94.5 43 ALA B CA 1
ATOM 4447 C C . ALA B 1 43 ? -4.477 6.145 9.406 1 94.5 43 ALA B C 1
ATOM 4449 O O . ALA B 1 43 ? -4.402 5.039 8.867 1 94.5 43 ALA B O 1
ATOM 4450 N N . LEU B 1 44 ? -3.473 6.973 9.414 1 95.62 44 LEU B N 1
ATOM 4451 C CA . LEU B 1 44 ? -2.174 6.637 8.844 1 95.62 44 LEU B CA 1
ATOM 4452 C C . LEU B 1 44 ? -1.549 5.453 9.578 1 95.62 44 LEU B C 1
ATOM 4454 O O . LEU B 1 44 ? -0.958 4.57 8.953 1 95.62 44 LEU B O 1
ATOM 4458 N N . SER B 1 45 ? -1.666 5.492 10.922 1 96.31 45 SER B N 1
ATOM 4459 C CA . SER B 1 45 ? -1.129 4.391 11.711 1 96.31 45 SER B CA 1
ATOM 4460 C C . SER B 1 45 ? -1.792 3.068 11.344 1 96.31 45 SER B C 1
ATOM 4462 O O . SER B 1 45 ? -1.112 2.053 11.18 1 96.31 45 SER B O 1
ATOM 4464 N N . ASN B 1 46 ? -3.088 3.107 11.219 1 96.06 46 ASN B N 1
ATOM 4465 C CA . ASN B 1 46 ? -3.809 1.915 10.781 1 96.06 46 ASN B CA 1
ATOM 4466 C C . ASN B 1 46 ? -3.387 1.481 9.383 1 96.06 46 ASN B C 1
ATOM 4468 O O . ASN B 1 46 ? -3.232 0.288 9.117 1 96.06 46 ASN B O 1
ATOM 4472 N N . TYR B 1 47 ? -3.275 2.396 8.516 1 95.31 47 TYR B N 1
ATOM 4473 C CA . TYR B 1 47 ? -2.822 2.123 7.156 1 95.31 47 TYR B CA 1
ATOM 4474 C C . TYR B 1 47 ? -1.475 1.41 7.164 1 95.31 47 TYR B C 1
ATOM 4476 O O . TYR B 1 47 ? -1.281 0.428 6.445 1 95.31 47 TYR B O 1
ATOM 4484 N N . VAL B 1 48 ? -0.528 1.968 7.988 1 96.12 48 VAL B N 1
ATOM 4485 C CA . VAL B 1 48 ? 0.803 1.375 8.07 1 96.12 48 VAL B CA 1
ATOM 4486 C C . VAL B 1 48 ? 0.694 -0.077 8.531 1 96.12 48 VAL B C 1
ATOM 4488 O O . VAL B 1 48 ? 1.326 -0.966 7.957 1 96.12 48 VAL B O 1
ATOM 4491 N N . ASP B 1 49 ? -0.119 -0.345 9.523 1 95.62 49 ASP B N 1
ATOM 4492 C CA . ASP B 1 49 ? -0.301 -1.7 10.031 1 95.62 49 ASP B CA 1
ATOM 4493 C C . ASP B 1 49 ? -0.855 -2.625 8.953 1 95.62 49 ASP B C 1
ATOM 4495 O O . ASP B 1 49 ? -0.359 -3.738 8.766 1 95.62 49 ASP B O 1
ATOM 4499 N N . ASP B 1 50 ? -1.875 -2.186 8.266 1 93.44 50 ASP B N 1
ATOM 4500 C CA . ASP B 1 50 ? -2.508 -2.973 7.215 1 93.44 50 ASP B CA 1
ATOM 4501 C C . ASP B 1 50 ? -1.522 -3.277 6.09 1 93.44 50 ASP B C 1
ATOM 4503 O O . ASP B 1 50 ? -1.465 -4.406 5.594 1 93.44 50 ASP B O 1
ATOM 4507 N N . MET B 1 51 ? -0.775 -2.277 5.707 1 93.44 51 MET B N 1
ATOM 4508 C CA . MET B 1 51 ? 0.167 -2.451 4.605 1 93.44 51 MET B CA 1
ATOM 4509 C C . MET B 1 51 ? 1.314 -3.371 5.012 1 93.44 51 MET B C 1
ATOM 4511 O O . MET B 1 51 ? 1.811 -4.148 4.195 1 93.44 51 MET B O 1
ATOM 4515 N N . GLU B 1 52 ? 1.737 -3.213 6.258 1 94.69 52 GLU B N 1
ATOM 4516 C CA . GLU B 1 52 ? 2.787 -4.109 6.734 1 94.69 52 GLU B CA 1
ATOM 4517 C C . GLU B 1 52 ? 2.328 -5.566 6.691 1 94.69 52 GLU B C 1
ATOM 4519 O O . GLU B 1 52 ? 3.102 -6.457 6.336 1 94.69 52 GLU B O 1
ATOM 4524 N N . ALA B 1 53 ? 1.121 -5.832 7.098 1 92.69 53 ALA B N 1
ATOM 4525 C CA . ALA B 1 53 ? 0.564 -7.18 7.023 1 92.69 53 ALA B CA 1
ATOM 4526 C C . ALA B 1 53 ? 0.533 -7.684 5.582 1 92.69 53 ALA B C 1
ATOM 4528 O O . ALA B 1 53 ? 0.885 -8.836 5.312 1 92.69 53 ALA B O 1
ATOM 4529 N N . LYS B 1 54 ? 0.08 -6.855 4.676 1 92 54 LYS B N 1
ATOM 4530 C CA . LYS B 1 54 ? 0.055 -7.199 3.258 1 92 54 LYS B CA 1
ATOM 4531 C C . LYS B 1 54 ? 1.458 -7.496 2.738 1 92 54 LYS B C 1
ATOM 4533 O O . LYS B 1 54 ? 1.669 -8.484 2.037 1 92 54 LYS B O 1
ATOM 4538 N N . LEU B 1 55 ? 2.445 -6.656 3.092 1 94.69 55 LEU B N 1
ATOM 4539 C CA . LEU B 1 55 ? 3.816 -6.836 2.627 1 94.69 55 LEU B CA 1
ATOM 4540 C C . LEU B 1 55 ? 4.414 -8.125 3.186 1 94.69 55 LEU B C 1
ATOM 4542 O O . LEU B 1 55 ? 5.207 -8.789 2.512 1 94.69 55 LEU B O 1
ATOM 4546 N N . LEU B 1 56 ? 4.02 -8.43 4.422 1 94.44 56 LEU B N 1
ATOM 4547 C CA . LEU B 1 56 ? 4.504 -9.68 5.004 1 94.44 56 LEU B CA 1
ATOM 4548 C C . LEU B 1 56 ? 4.035 -10.875 4.191 1 94.44 56 LEU B C 1
ATOM 4550 O O . LEU B 1 56 ? 4.805 -11.812 3.957 1 94.44 56 LEU B O 1
ATOM 4554 N N . ARG B 1 57 ? 2.867 -10.891 3.727 1 92.94 57 ARG B N 1
ATOM 4555 C CA . ARG B 1 57 ? 2.328 -11.977 2.914 1 92.94 57 ARG B CA 1
ATOM 4556 C C . ARG B 1 57 ? 3.016 -12.039 1.554 1 92.94 57 ARG B C 1
ATOM 4558 O O . ARG B 1 57 ? 3.314 -13.125 1.051 1 92.94 57 ARG B O 1
ATOM 4565 N N . ILE B 1 58 ? 3.211 -10.914 0.939 1 95.25 58 ILE B N 1
ATOM 4566 C CA . ILE B 1 58 ? 3.881 -10.852 -0.355 1 95.25 58 ILE B CA 1
ATOM 4567 C C . ILE B 1 58 ? 5.312 -11.359 -0.218 1 95.25 58 ILE B C 1
ATOM 4569 O O . ILE B 1 58 ? 5.793 -12.125 -1.062 1 95.25 58 ILE B O 1
ATOM 4573 N N . ARG B 1 59 ? 5.984 -10.984 0.851 1 95.69 59 ARG B N 1
ATOM 4574 C CA . ARG B 1 59 ? 7.348 -11.445 1.09 1 95.69 59 ARG B CA 1
ATOM 4575 C C . ARG B 1 59 ? 7.383 -12.961 1.275 1 95.69 59 ARG B C 1
ATOM 4577 O O . ARG B 1 59 ? 8.328 -13.625 0.848 1 95.69 59 ARG B O 1
ATOM 4584 N N . LYS B 1 60 ? 6.391 -13.445 1.988 1 92 60 LYS B N 1
ATOM 4585 C CA . LYS B 1 60 ? 6.301 -14.898 2.121 1 92 60 LYS B CA 1
ATOM 4586 C C . LYS B 1 60 ? 6.191 -15.57 0.754 1 92 60 LYS B C 1
ATOM 4588 O O . LYS B 1 60 ? 6.871 -16.562 0.487 1 92 60 LYS B O 1
ATOM 4593 N N . TYR B 1 61 ? 5.332 -15.031 -0.135 1 92.94 61 TYR B N 1
ATOM 4594 C CA . TYR B 1 61 ? 5.195 -15.531 -1.496 1 92.94 61 TYR B CA 1
ATOM 4595 C C . TYR B 1 61 ? 6.531 -15.484 -2.23 1 92.94 61 TYR B C 1
ATOM 4597 O O . TYR B 1 61 ? 6.934 -16.469 -2.865 1 92.94 61 TYR B O 1
ATOM 4605 N N . LEU B 1 62 ? 7.234 -14.398 -2.098 1 93.88 62 LEU B N 1
ATOM 4606 C CA . LEU B 1 62 ? 8.508 -14.203 -2.785 1 93.88 62 LEU B CA 1
ATOM 4607 C C . LEU B 1 62 ? 9.562 -15.164 -2.248 1 93.88 62 LEU B C 1
ATOM 4609 O O . LEU B 1 62 ? 10.359 -15.703 -3.016 1 93.88 62 LEU B O 1
ATOM 4613 N N . ARG B 1 63 ? 9.555 -15.422 -0.949 1 90.31 63 ARG B N 1
ATOM 4614 C CA . ARG B 1 63 ? 10.5 -16.359 -0.348 1 90.31 63 ARG B CA 1
ATOM 4615 C C . ARG B 1 63 ? 10.242 -17.781 -0.833 1 90.31 63 ARG B C 1
ATOM 4617 O O . ARG B 1 63 ? 11.18 -18.516 -1.131 1 90.31 63 ARG B O 1
ATOM 4624 N N . GLU B 1 64 ? 8.977 -18.141 -0.876 1 86 64 GLU B N 1
ATOM 4625 C CA . GLU B 1 64 ? 8.617 -19.469 -1.372 1 86 64 GLU B CA 1
ATOM 4626 C C . GLU B 1 64 ? 9.039 -19.641 -2.826 1 86 64 GLU B C 1
ATOM 4628 O O . GLU B 1 64 ? 9.531 -20.703 -3.211 1 86 64 GLU B O 1
ATOM 4633 N N . TYR B 1 65 ? 8.852 -18.594 -3.598 1 88.19 65 TYR B N 1
ATOM 4634 C CA . TYR B 1 65 ? 9.297 -18.641 -4.984 1 88.19 65 TYR B CA 1
ATOM 4635 C C . TYR B 1 65 ? 10.812 -18.797 -5.07 1 88.19 65 TYR B C 1
ATOM 4637 O O . TYR B 1 65 ? 11.312 -19.594 -5.879 1 88.19 65 TYR B O 1
ATOM 4645 N N . GLU B 1 66 ? 11.516 -18.062 -4.285 1 84.75 66 GLU B N 1
ATOM 4646 C CA . GLU B 1 66 ? 12.977 -18.094 -4.309 1 84.75 66 GLU B CA 1
ATOM 4647 C C . GLU B 1 66 ? 13.508 -19.469 -3.9 1 84.75 66 GLU B C 1
ATOM 4649 O O . GLU B 1 66 ? 14.516 -19.922 -4.441 1 84.75 66 GLU B O 1
ATOM 4654 N N . GLN B 1 67 ? 12.914 -20.125 -2.996 1 76.88 67 GLN B N 1
ATOM 4655 C CA . GLN B 1 67 ? 13.336 -21.438 -2.559 1 76.88 67 GLN B CA 1
ATOM 4656 C C . GLN B 1 67 ? 13.211 -22.469 -3.689 1 76.88 67 GLN B C 1
ATOM 4658 O O . GLN B 1 67 ? 14.07 -23.328 -3.857 1 76.88 67 GLN B O 1
ATOM 4663 N N . VAL B 1 68 ? 12.234 -22.312 -4.512 1 71.19 68 VAL B N 1
ATOM 4664 C CA . VAL B 1 68 ? 11.961 -23.266 -5.59 1 71.19 68 VAL B CA 1
ATOM 4665 C C . VAL B 1 68 ? 12.828 -22.938 -6.797 1 71.19 68 VAL B C 1
ATOM 4667 O O . VAL B 1 68 ? 13.344 -23.828 -7.469 1 71.19 68 VAL B O 1
ATOM 4670 N N . SER B 1 69 ? 13.047 -21.594 -7.027 1 69.06 69 SER B N 1
ATOM 4671 C CA . SER B 1 69 ? 13.766 -21.141 -8.211 1 69.06 69 SER B CA 1
ATOM 4672 C C . SER B 1 69 ? 15.273 -21.188 -7.992 1 69.06 69 SER B C 1
ATOM 4674 O O . SER B 1 69 ? 16.047 -21.031 -8.938 1 69.06 69 SER B O 1
ATOM 4676 N N . ALA B 1 70 ? 15.711 -21.312 -6.762 1 63.56 70 ALA B N 1
ATOM 4677 C CA . ALA B 1 70 ? 17.141 -21.312 -6.453 1 63.56 70 ALA B CA 1
ATOM 4678 C C . ALA B 1 70 ? 17.844 -22.453 -7.172 1 63.56 70 ALA B C 1
ATOM 4680 O O . ALA B 1 70 ? 19.078 -22.453 -7.281 1 63.56 70 ALA B O 1
ATOM 4681 N N . GLU B 1 71 ? 17.141 -23.516 -7.641 1 62.06 71 GLU B N 1
ATOM 4682 C CA . GLU B 1 71 ? 17.797 -24.656 -8.258 1 62.06 71 GLU B CA 1
ATOM 4683 C C . GLU B 1 71 ? 18.422 -24.281 -9.602 1 62.06 71 GLU B C 1
ATOM 4685 O O . GLU B 1 71 ? 19.203 -25.047 -10.172 1 62.06 71 GLU B O 1
ATOM 4690 N N . GLY B 1 72 ? 18.438 -22.969 -10.055 1 56.38 72 GLY B N 1
ATOM 4691 C CA . GLY B 1 72 ? 19.172 -22.531 -11.234 1 56.38 72 GLY B CA 1
ATOM 4692 C C . GLY B 1 72 ? 18.734 -21.156 -11.727 1 56.38 72 GLY B C 1
ATOM 4693 O O . GLY B 1 72 ? 17.734 -20.609 -11.258 1 56.38 72 GLY B O 1
ATOM 4694 N N . THR B 1 73 ? 19.703 -20.547 -12.445 1 53 73 THR B N 1
ATOM 4695 C CA . THR B 1 73 ? 19.438 -19.219 -13.008 1 53 73 THR B CA 1
ATOM 4696 C C . THR B 1 73 ? 18.203 -19.25 -13.906 1 53 73 THR B C 1
ATOM 4698 O O . THR B 1 73 ? 18.219 -19.906 -14.961 1 53 73 THR B O 1
ATOM 4701 N N . VAL B 1 74 ? 17.016 -19.047 -13.391 1 57.22 74 VAL B N 1
ATOM 4702 C CA . VAL B 1 74 ? 15.688 -19.062 -14.008 1 57.22 74 VAL B CA 1
ATOM 4703 C C . VAL B 1 74 ? 15.719 -18.266 -15.312 1 57.22 74 VAL B C 1
ATOM 4705 O O . VAL B 1 74 ? 14.688 -18.094 -15.969 1 57.22 74 VAL B O 1
ATOM 4708 N N . THR B 1 75 ? 16.797 -17.672 -15.711 1 56.62 75 THR B N 1
ATOM 4709 C CA . THR B 1 75 ? 16.766 -16.844 -16.922 1 56.62 75 THR B CA 1
ATOM 4710 C C . THR B 1 75 ? 16.781 -17.734 -18.172 1 56.62 75 THR B C 1
ATOM 4712 O O . THR B 1 75 ? 16.359 -17.297 -19.25 1 56.62 75 THR B O 1
ATOM 4715 N N . ASP B 1 76 ? 16.969 -19.109 -17.922 1 62.34 76 ASP B N 1
ATOM 4716 C CA . ASP B 1 76 ? 17.234 -19.906 -19.109 1 62.34 76 ASP B CA 1
ATOM 4717 C C . ASP B 1 76 ? 16.094 -20.891 -19.375 1 62.34 76 ASP B C 1
ATOM 4719 O O . ASP B 1 76 ? 15.445 -21.359 -18.438 1 62.34 76 ASP B O 1
ATOM 4723 N N . GLU B 1 77 ? 15.617 -20.906 -20.594 1 68.06 77 GLU B N 1
ATOM 4724 C CA . GLU B 1 77 ? 14.578 -21.797 -21.094 1 68.06 77 GLU B CA 1
ATOM 4725 C C . GLU B 1 77 ? 14.805 -23.219 -20.609 1 68.06 77 GLU B C 1
ATOM 4727 O O . GLU B 1 77 ? 13.844 -23.938 -20.281 1 68.06 77 GLU B O 1
ATOM 4732 N N . VAL B 1 78 ? 16.031 -23.531 -20.484 1 71.56 78 VAL B N 1
ATOM 4733 C CA . VAL B 1 78 ? 16.375 -24.891 -20.078 1 71.56 78 VAL B CA 1
ATOM 4734 C C . VAL B 1 78 ? 16.016 -25.109 -18.609 1 71.56 78 VAL B C 1
ATOM 4736 O O . VAL B 1 78 ? 15.484 -26.156 -18.234 1 71.56 78 VAL B O 1
ATOM 4739 N N . THR B 1 79 ? 16.25 -24.094 -17.891 1 75.88 79 THR B N 1
ATOM 4740 C CA . THR B 1 79 ? 15.953 -24.188 -16.469 1 75.88 79 THR B CA 1
ATOM 4741 C C . THR B 1 79 ? 14.445 -24.234 -16.234 1 75.88 79 THR B C 1
ATOM 4743 O O . THR B 1 79 ? 13.969 -24.984 -15.383 1 75.88 79 THR B O 1
ATOM 4746 N N . MET B 1 80 ? 13.797 -23.5 -17.047 1 77.5 80 MET B N 1
ATOM 4747 C CA . MET B 1 80 ? 12.344 -23.484 -16.891 1 77.5 80 MET B CA 1
ATOM 4748 C C . MET B 1 80 ? 11.742 -24.844 -17.234 1 77.5 80 MET B C 1
ATOM 4750 O O . MET B 1 80 ? 10.805 -25.297 -16.578 1 77.5 80 MET B O 1
ATOM 4754 N N . GLU B 1 81 ? 12.312 -25.438 -18.172 1 76.25 81 GLU B N 1
ATOM 4755 C CA . GLU B 1 81 ? 11.836 -26.75 -18.562 1 76.25 81 GLU B CA 1
ATOM 4756 C C . GLU B 1 81 ? 12.133 -27.797 -17.484 1 76.25 81 GLU B C 1
ATOM 4758 O O . GLU B 1 81 ? 11.328 -28.703 -17.25 1 76.25 81 GLU B O 1
ATOM 4763 N N . ARG B 1 82 ? 13.227 -27.562 -16.906 1 78.88 82 ARG B N 1
ATOM 4764 C CA . ARG B 1 82 ? 13.594 -28.484 -15.828 1 78.88 82 ARG B CA 1
ATOM 4765 C C . ARG B 1 82 ? 12.656 -28.344 -14.641 1 78.88 82 ARG B C 1
ATOM 4767 O O . ARG B 1 82 ? 12.211 -29.328 -14.062 1 78.88 82 ARG B O 1
ATOM 4774 N N . LEU B 1 83 ? 12.391 -27.125 -14.391 1 82.31 83 LEU B N 1
ATOM 4775 C CA . LEU B 1 83 ? 11.484 -26.875 -13.273 1 82.31 83 LEU B CA 1
ATOM 4776 C C . LEU B 1 83 ? 10.078 -27.359 -13.586 1 82.31 83 LEU B C 1
ATOM 4778 O O . LEU B 1 83 ? 9.43 -27.984 -12.742 1 82.31 83 LEU B O 1
ATOM 4782 N N . ALA B 1 84 ? 9.742 -27.078 -14.781 1 83.38 84 ALA B N 1
ATOM 4783 C CA . ALA B 1 84 ? 8.414 -27.5 -15.219 1 83.38 84 ALA B CA 1
ATOM 4784 C C . ALA B 1 84 ? 8.312 -29.031 -15.258 1 83.38 84 ALA B C 1
ATOM 4786 O O . ALA B 1 84 ? 7.223 -29.594 -15.102 1 83.38 84 ALA B O 1
ATOM 4787 N N . GLY B 1 85 ? 9.453 -29.641 -15.422 1 84.62 85 GLY B N 1
ATOM 4788 C CA . GLY B 1 85 ? 9.477 -31.078 -15.547 1 84.62 85 GLY B CA 1
ATOM 4789 C C . GLY B 1 85 ? 9.531 -31.797 -14.219 1 84.62 85 GLY B C 1
ATOM 4790 O O . GLY B 1 85 ? 9.555 -33.031 -14.172 1 84.62 85 GLY B O 1
ATOM 4791 N N . ASN B 1 86 ? 9.602 -31.078 -13.125 1 88.38 86 ASN B N 1
ATOM 4792 C CA . ASN B 1 86 ? 9.586 -31.656 -11.789 1 88.38 86 ASN B CA 1
ATOM 4793 C C . ASN B 1 86 ? 8.195 -31.594 -11.164 1 88.38 86 ASN B C 1
ATOM 4795 O O . ASN B 1 86 ? 7.617 -30.516 -11.031 1 88.38 86 ASN B O 1
ATOM 4799 N N . PRO B 1 87 ? 7.703 -32.781 -10.812 1 91.44 87 PRO B N 1
ATOM 4800 C CA . PRO B 1 87 ? 6.309 -32.812 -10.359 1 91.44 87 PRO B CA 1
ATOM 4801 C C . PRO B 1 87 ? 6.086 -32 -9.086 1 91.44 87 PRO B C 1
ATOM 4803 O O . PRO B 1 87 ? 5.016 -31.422 -8.891 1 91.44 87 PRO B O 1
ATOM 4806 N N . VAL B 1 88 ? 7.062 -31.984 -8.195 1 92 88 VAL B N 1
ATOM 4807 C CA . VAL B 1 88 ? 6.914 -31.219 -6.957 1 92 88 VAL B CA 1
ATOM 4808 C C . VAL B 1 88 ? 6.934 -29.734 -7.266 1 92 88 VAL B C 1
ATOM 4810 O O . VAL B 1 88 ? 6.137 -28.969 -6.715 1 92 88 VAL B O 1
ATOM 4813 N N . HIS B 1 89 ? 7.801 -29.312 -8.172 1 90 89 HIS B N 1
ATOM 4814 C CA . HIS B 1 89 ? 7.824 -27.922 -8.609 1 90 89 HIS B CA 1
ATOM 4815 C C . HIS B 1 89 ? 6.504 -27.531 -9.266 1 90 89 HIS B C 1
ATOM 4817 O O . HIS B 1 89 ? 5.992 -26.422 -9.031 1 90 89 HIS B O 1
ATOM 4823 N N . ALA B 1 90 ? 6.027 -28.406 -10.102 1 89.94 90 ALA B N 1
ATOM 4824 C CA . ALA B 1 90 ? 4.762 -28.156 -10.781 1 89.94 90 ALA B CA 1
ATOM 4825 C C . ALA B 1 90 ? 3.627 -27.969 -9.773 1 89.94 90 ALA B C 1
ATOM 4827 O O . ALA B 1 90 ? 2.809 -27.062 -9.914 1 89.94 90 ALA B O 1
ATOM 4828 N N . PHE B 1 91 ? 3.633 -28.781 -8.727 1 93.12 91 PHE B N 1
ATOM 4829 C CA . PHE B 1 91 ? 2.619 -28.672 -7.684 1 93.12 91 PHE B CA 1
ATOM 4830 C C . PHE B 1 91 ? 2.725 -27.328 -6.965 1 93.12 91 PHE B C 1
ATOM 4832 O O . PHE B 1 91 ? 1.72 -26.641 -6.758 1 93.12 91 PHE B O 1
ATOM 4839 N N . HIS B 1 92 ? 3.936 -27.016 -6.629 1 92.75 92 HIS B N 1
ATOM 4840 C CA . HIS B 1 92 ? 4.152 -25.75 -5.934 1 92.75 92 HIS B CA 1
ATOM 4841 C C . HIS B 1 92 ? 3.721 -24.578 -6.797 1 92.75 92 HIS B C 1
ATOM 4843 O O . HIS B 1 92 ? 3.15 -23.609 -6.293 1 92.75 92 HIS B O 1
ATOM 4849 N N . LEU B 1 93 ? 4.066 -24.609 -8.047 1 91.38 93 LEU B N 1
ATOM 4850 C CA . LEU B 1 93 ? 3.668 -23.547 -8.969 1 91.38 93 LEU B CA 1
ATOM 4851 C C . LEU B 1 93 ? 2.15 -23.391 -8.984 1 91.38 93 LEU B C 1
ATOM 4853 O O . LEU B 1 93 ? 1.643 -22.266 -8.867 1 91.38 93 LEU B O 1
ATOM 4857 N N . MET B 1 94 ? 1.441 -24.547 -9.117 1 92.25 94 MET B N 1
ATOM 4858 C CA . MET B 1 94 ? -0.018 -24.5 -9.109 1 92.25 94 MET B CA 1
ATOM 4859 C C . MET B 1 94 ? -0.538 -23.922 -7.797 1 92.25 94 MET B C 1
ATOM 4861 O O . MET B 1 94 ? -1.461 -23.109 -7.789 1 92.25 94 MET B O 1
ATOM 4865 N N . LYS B 1 95 ? 0.059 -24.328 -6.742 1 93.19 95 LYS B N 1
ATOM 4866 C CA . LYS B 1 95 ? -0.365 -23.891 -5.414 1 93.19 95 LYS B CA 1
ATOM 4867 C C . LYS B 1 95 ? -0.182 -22.391 -5.246 1 93.19 95 LYS B C 1
ATOM 4869 O O . LYS B 1 95 ? -1.085 -21.688 -4.77 1 93.19 95 LYS B O 1
ATOM 4874 N N . ARG B 1 96 ? 0.956 -21.844 -5.645 1 92.69 96 ARG B N 1
ATOM 4875 C CA . ARG B 1 96 ? 1.249 -20.422 -5.496 1 92.69 96 ARG B CA 1
ATOM 4876 C C . ARG B 1 96 ? 0.294 -19.578 -6.332 1 92.69 96 ARG B C 1
ATOM 4878 O O . ARG B 1 96 ? -0.249 -18.578 -5.848 1 92.69 96 ARG B O 1
ATOM 4885 N N . LEU B 1 97 ? 0.022 -20.062 -7.52 1 92.25 97 LEU B N 1
ATOM 4886 C CA . LEU B 1 97 ? -0.731 -19.219 -8.445 1 92.25 97 LEU B CA 1
ATOM 4887 C C . LEU B 1 97 ? -2.232 -19.422 -8.266 1 92.25 97 LEU B C 1
ATOM 4889 O O . LEU B 1 97 ? -3.037 -18.703 -8.852 1 92.25 97 LEU B O 1
ATOM 4893 N N . THR B 1 98 ? -2.617 -20.391 -7.445 1 92.25 98 THR B N 1
ATOM 4894 C CA . THR B 1 98 ? -4.039 -20.578 -7.176 1 92.25 98 THR B CA 1
ATOM 4895 C C . THR B 1 98 ? -4.383 -20.141 -5.754 1 92.25 98 THR B C 1
ATOM 4897 O O . THR B 1 98 ? -5.055 -19.141 -5.547 1 92.25 98 THR B O 1
ATOM 4900 N N . VAL B 1 99 ? -3.736 -20.766 -4.828 1 92 99 VAL B N 1
ATOM 4901 C CA . VAL B 1 99 ? -4.098 -20.531 -3.432 1 92 99 VAL B CA 1
ATOM 4902 C C . VAL B 1 99 ? -3.443 -19.25 -2.932 1 92 99 VAL B C 1
ATOM 4904 O O . VAL B 1 99 ? -4.133 -18.328 -2.479 1 92 99 VAL B O 1
ATOM 4907 N N . ASP B 1 100 ? -2.156 -19.172 -3.051 1 91.12 100 ASP B N 1
ATOM 4908 C CA . ASP B 1 100 ? -1.433 -18.031 -2.494 1 91.12 100 ASP B CA 1
ATOM 4909 C C . ASP B 1 100 ? -1.812 -16.734 -3.207 1 91.12 100 ASP B C 1
ATOM 4911 O O . ASP B 1 100 ? -2.004 -15.703 -2.566 1 91.12 100 ASP B O 1
ATOM 4915 N N . TRP B 1 101 ? -1.87 -16.812 -4.484 1 90.88 101 TRP B N 1
ATOM 4916 C CA . TRP B 1 101 ? -2.221 -15.617 -5.254 1 90.88 101 TRP B CA 1
ATOM 4917 C C . TRP B 1 101 ? -3.621 -15.133 -4.891 1 90.88 101 TRP B C 1
ATOM 4919 O O . TRP B 1 101 ? -3.855 -13.922 -4.781 1 90.88 101 TRP B O 1
ATOM 4929 N N . ARG B 1 102 ? -4.555 -16.062 -4.75 1 89.94 102 ARG B N 1
ATOM 4930 C CA . ARG B 1 102 ? -5.918 -15.68 -4.387 1 89.94 102 ARG B CA 1
ATOM 4931 C C . ARG B 1 102 ? -5.941 -14.898 -3.08 1 89.94 102 ARG B C 1
ATOM 4933 O O . ARG B 1 102 ? -6.672 -13.914 -2.953 1 89.94 102 ARG B O 1
ATOM 4940 N N . HIS B 1 103 ? -5.176 -15.352 -2.174 1 89.62 103 HIS B N 1
ATOM 4941 C CA . HIS B 1 103 ? -5.086 -14.648 -0.896 1 89.62 103 HIS B CA 1
ATOM 4942 C C . HIS B 1 103 ? -4.539 -13.242 -1.079 1 89.62 103 HIS B C 1
ATOM 4944 O O . HIS B 1 103 ? -5.051 -12.289 -0.481 1 89.62 103 HIS B O 1
ATOM 4950 N N . LEU B 1 104 ? -3.559 -13.086 -1.936 1 90.56 104 LEU B N 1
ATOM 4951 C CA . LEU B 1 104 ? -2.969 -11.773 -2.197 1 90.56 104 LEU B CA 1
ATOM 4952 C C . LEU B 1 104 ? -3.963 -10.867 -2.908 1 90.56 104 LEU B C 1
ATOM 4954 O O . LEU B 1 104 ? -4.078 -9.68 -2.574 1 90.56 104 LEU B O 1
ATOM 4958 N N . GLU B 1 105 ? -4.625 -11.477 -3.836 1 87.75 105 GLU B N 1
ATOM 4959 C CA . GLU B 1 105 ? -5.609 -10.711 -4.602 1 87.75 105 GLU B CA 1
ATOM 4960 C C . GLU B 1 105 ? -6.746 -10.227 -3.709 1 87.75 105 GLU B C 1
ATOM 4962 O O . GLU B 1 105 ? -7.203 -9.094 -3.838 1 87.75 105 GLU B O 1
ATOM 4967 N N . GLU B 1 106 ? -7.207 -11.078 -2.84 1 87.81 106 GLU B N 1
ATOM 4968 C CA . GLU B 1 106 ? -8.297 -10.727 -1.939 1 87.81 106 GLU B CA 1
ATOM 4969 C C . GLU B 1 106 ? -7.895 -9.594 -1.001 1 87.81 106 GLU B C 1
ATOM 4971 O O . GLU B 1 106 ? -8.695 -8.695 -0.724 1 87.81 106 GLU B O 1
ATOM 4976 N N . GLN B 1 107 ? -6.727 -9.617 -0.583 1 85.19 107 GLN B N 1
ATOM 4977 C CA . GLN B 1 107 ? -6.238 -8.594 0.329 1 85.19 107 GLN B CA 1
ATOM 4978 C C . GLN B 1 107 ? -6.047 -7.258 -0.392 1 85.19 107 GLN B C 1
ATOM 4980 O O . GLN B 1 107 ? -6.055 -6.199 0.238 1 85.19 107 GLN B O 1
ATOM 4985 N N . SER B 1 108 ? -5.887 -7.34 -1.679 1 83.88 108 SER B N 1
ATOM 4986 C CA . SER B 1 108 ? -5.574 -6.133 -2.443 1 83.88 108 SER B CA 1
ATOM 4987 C C . SER B 1 108 ? -6.844 -5.465 -2.961 1 83.88 108 SER B C 1
ATOM 4989 O O . SER B 1 108 ? -6.785 -4.41 -3.594 1 83.88 108 SER B O 1
ATOM 4991 N N . LYS B 1 109 ? -8.023 -6.047 -2.695 1 81.38 109 LYS B N 1
ATOM 4992 C CA . LYS B 1 109 ? -9.289 -5.5 -3.176 1 81.38 109 LYS B CA 1
ATOM 4993 C C . LYS B 1 109 ? -9.664 -4.227 -2.422 1 81.38 109 LYS B C 1
ATOM 4995 O O . LYS B 1 109 ? -10.289 -3.326 -2.982 1 81.38 109 LYS B O 1
ATOM 5000 N N . VAL B 1 110 ? -9.242 -4.117 -1.201 1 79.88 110 VAL B N 1
ATOM 5001 C CA . VAL B 1 110 ? -9.57 -2.943 -0.4 1 79.88 110 VAL B CA 1
ATOM 5002 C C . VAL B 1 110 ? -8.367 -2.004 -0.334 1 79.88 110 VAL B C 1
ATOM 5004 O O . VAL B 1 110 ? -7.234 -2.451 -0.148 1 79.88 110 VAL B O 1
ATOM 5007 N N . ASP B 1 111 ? -8.641 -0.741 -0.693 1 80.94 111 ASP B N 1
ATOM 5008 C CA . ASP B 1 111 ? -7.578 0.255 -0.577 1 80.94 111 ASP B CA 1
ATOM 5009 C C . ASP B 1 111 ? -7.637 0.966 0.773 1 80.94 111 ASP B C 1
ATOM 5011 O O . ASP B 1 111 ? -8.477 1.846 0.98 1 80.94 111 ASP B O 1
ATOM 5015 N N . PRO B 1 112 ? -6.797 0.617 1.62 1 87.19 112 PRO B N 1
ATOM 5016 C CA . PRO B 1 112 ? -6.812 1.229 2.951 1 87.19 112 PRO B CA 1
ATOM 5017 C C . PRO B 1 112 ? -6.496 2.723 2.918 1 87.19 112 PRO B C 1
ATOM 5019 O O . PRO B 1 112 ? -6.738 3.432 3.898 1 87.19 112 PRO B O 1
ATOM 5022 N N . TRP B 1 113 ? -5.984 3.248 1.781 1 90 113 TRP B N 1
ATOM 5023 C CA . TRP B 1 113 ? -5.633 4.66 1.684 1 90 113 TRP B CA 1
ATOM 5024 C C . TRP B 1 113 ? -6.883 5.535 1.695 1 90 113 TRP B C 1
ATOM 5026 O O . TRP B 1 113 ? -6.832 6.695 2.113 1 90 113 TRP B O 1
ATOM 5036 N N . MET B 1 114 ? -7.984 4.973 1.302 1 88 114 MET B N 1
ATOM 5037 C CA . MET B 1 114 ? -9.227 5.727 1.253 1 88 114 MET B CA 1
ATOM 5038 C C . MET B 1 114 ? -9.641 6.191 2.646 1 88 114 MET B C 1
ATOM 5040 O O . MET B 1 114 ? -10.227 7.266 2.803 1 88 114 MET B O 1
ATOM 5044 N N . ASP B 1 115 ? -9.336 5.418 3.672 1 90.81 115 ASP B N 1
ATOM 5045 C CA . ASP B 1 115 ? -9.633 5.805 5.047 1 90.81 115 ASP B CA 1
ATOM 5046 C C . ASP B 1 115 ? -8.828 7.039 5.453 1 90.81 115 ASP B C 1
ATOM 5048 O O . ASP B 1 115 ? -9.328 7.895 6.191 1 90.81 115 ASP B O 1
ATOM 5052 N N . VAL B 1 116 ? -7.641 7.16 4.957 1 92.88 116 VAL B N 1
ATOM 5053 C CA . VAL B 1 116 ? -6.785 8.305 5.25 1 92.88 116 VAL B CA 1
ATOM 5054 C C . VAL B 1 116 ? -7.336 9.555 4.566 1 92.88 116 VAL B C 1
ATOM 5056 O O . VAL B 1 116 ? -7.434 10.617 5.184 1 92.88 116 VAL B O 1
ATOM 5059 N N . ILE B 1 117 ? -7.781 9.359 3.336 1 89.44 117 ILE B N 1
ATOM 5060 C CA . ILE B 1 117 ? -8.344 10.477 2.58 1 89.44 117 ILE B CA 1
ATOM 5061 C C . ILE B 1 117 ? -9.633 10.945 3.248 1 89.44 117 ILE B C 1
ATOM 5063 O O . ILE B 1 117 ? -9.875 12.148 3.367 1 89.44 117 ILE B O 1
ATOM 5067 N N . ASN B 1 118 ? -10.398 10.008 3.684 1 89.25 118 ASN B N 1
ATOM 5068 C CA . ASN B 1 118 ? -11.648 10.352 4.363 1 89.25 118 ASN B CA 1
ATOM 5069 C C . ASN B 1 118 ? -11.383 11.102 5.664 1 89.25 118 ASN B C 1
ATOM 5071 O O . ASN B 1 118 ? -12.102 12.055 5.992 1 89.25 118 ASN B O 1
ATOM 5075 N N . ALA B 1 119 ? -10.383 10.688 6.336 1 89.88 119 ALA B N 1
ATOM 5076 C CA . ALA B 1 119 ? -10.008 11.383 7.562 1 89.88 119 ALA B CA 1
ATOM 5077 C C . ALA B 1 119 ? -9.57 12.82 7.262 1 89.88 119 ALA B C 1
ATOM 5079 O O . ALA B 1 119 ? -9.945 13.75 7.977 1 89.88 119 ALA B O 1
ATOM 5080 N N . MET B 1 120 ? -8.852 13 6.156 1 87.69 120 MET B N 1
ATOM 5081 C CA . MET B 1 120 ? -8.344 14.312 5.773 1 87.69 120 MET B CA 1
ATOM 5082 C C . MET B 1 120 ? -9.477 15.219 5.297 1 87.69 120 MET B C 1
ATOM 5084 O O . MET B 1 120 ? -9.453 16.422 5.52 1 87.69 120 MET B O 1
ATOM 5088 N N . ARG B 1 121 ? -10.453 14.602 4.598 1 82.12 121 ARG B N 1
ATOM 5089 C CA . ARG B 1 121 ? -11.578 15.367 4.074 1 82.12 121 ARG B CA 1
ATOM 5090 C C . ARG B 1 121 ? -12.586 15.672 5.172 1 82.12 121 ARG B C 1
ATOM 5092 O O . ARG B 1 121 ? -13.516 16.453 4.965 1 82.12 121 ARG B O 1
ATOM 5099 N N . GLY B 1 122 ? -12.297 15.25 6.355 1 72.31 122 GLY B N 1
ATOM 5100 C CA . GLY B 1 122 ? -13.188 15.523 7.473 1 72.31 122 GLY B CA 1
ATOM 5101 C C . GLY B 1 122 ? -14.531 14.828 7.348 1 72.31 122 GLY B C 1
ATOM 5102 O O . GLY B 1 122 ? -15.539 15.32 7.871 1 72.31 122 GLY B O 1
ATOM 5103 N N . VAL B 1 123 ? -14.609 13.898 6.328 1 57.31 123 VAL B N 1
ATOM 5104 C CA . VAL B 1 123 ? -15.859 13.164 6.152 1 57.31 123 VAL B CA 1
ATOM 5105 C C . VAL B 1 123 ? -16.328 12.609 7.496 1 57.31 123 VAL B C 1
ATOM 5107 O O . VAL B 1 123 ? -15.602 11.867 8.156 1 57.31 123 VAL B O 1
ATOM 5110 N N . GLY B 1 124 ? -17.438 13.32 8.172 1 49.72 124 GLY B N 1
ATOM 5111 C CA . GLY B 1 124 ? -18.094 13.086 9.445 1 49.72 124 GLY B CA 1
ATOM 5112 C C . GLY B 1 124 ? -17.938 14.234 10.422 1 49.72 124 GLY B C 1
ATOM 5113 O O . GLY B 1 124 ? -18.672 14.32 11.414 1 49.72 124 GLY B O 1
ATOM 5114 N N . GLY B 1 125 ? -16.75 14.914 10.391 1 52.47 125 GLY B N 1
ATOM 5115 C CA . GLY B 1 125 ? -16.609 16.031 11.312 1 52.47 125 GLY B CA 1
ATOM 5116 C C . GLY B 1 125 ? -16.828 17.391 10.641 1 52.47 125 GLY B C 1
ATOM 5117 O O . GLY B 1 125 ? -16.906 17.469 9.414 1 52.47 125 GLY B O 1
ATOM 5118 N N . GLY B 1 126 ? -17.453 18.344 11.258 1 56.53 126 GLY B N 1
ATOM 5119 C CA . GLY B 1 126 ? -17.688 19.719 10.844 1 56.53 126 GLY B CA 1
ATOM 5120 C C . GLY B 1 126 ? -16.594 20.266 9.945 1 56.53 126 GLY B C 1
ATOM 5121 O O . GLY B 1 126 ? -15.492 19.703 9.891 1 56.53 126 GLY B O 1
ATOM 5122 N N . GLY B 1 127 ? -16.766 20.875 8.672 1 63.91 127 GLY B N 1
ATOM 5123 C CA . GLY B 1 127 ? -15.992 21.469 7.602 1 63.91 127 GLY B CA 1
ATOM 5124 C C . GLY B 1 127 ? -14.781 22.234 8.102 1 63.91 127 GLY B C 1
ATOM 5125 O O . GLY B 1 127 ? -14.914 23.297 8.703 1 63.91 127 GLY B O 1
ATOM 5126 N N . VAL B 1 128 ? -13.547 21.5 8.336 1 77.25 128 VAL B N 1
ATOM 5127 C CA . VAL B 1 128 ? -12.305 22.172 8.711 1 77.25 128 VAL B CA 1
ATOM 5128 C C . VAL B 1 128 ? -11.531 22.562 7.461 1 77.25 128 VAL B C 1
ATOM 5130 O O . VAL B 1 128 ? -11.391 21.766 6.531 1 77.25 128 VAL B O 1
ATOM 5133 N N . ARG B 1 129 ? -11.227 23.766 7.488 1 79.88 129 ARG B N 1
ATOM 5134 C CA . ARG B 1 129 ? -10.406 24.219 6.375 1 79.88 129 ARG B CA 1
ATOM 5135 C C . ARG B 1 129 ? -8.961 23.781 6.539 1 79.88 129 ARG B C 1
ATOM 5137 O O . ARG B 1 129 ? -8.336 24.047 7.57 1 79.88 129 ARG B O 1
ATOM 5144 N N . LEU B 1 130 ? -8.461 23.234 5.562 1 85.5 130 LEU B N 1
ATOM 5145 C CA . LEU B 1 130 ? -7.074 22.781 5.609 1 85.5 130 LEU B CA 1
ATOM 5146 C C . LEU B 1 130 ? -6.113 23.922 5.309 1 85.5 130 LEU B C 1
ATOM 5148 O O . LEU B 1 130 ? -6.41 24.797 4.48 1 85.5 130 LEU B O 1
ATOM 5152 N N . PRO B 1 131 ? -5.012 23.859 5.969 1 89.69 131 PRO B N 1
ATOM 5153 C CA . PRO B 1 131 ? -4.02 24.906 5.691 1 89.69 131 PRO B CA 1
ATOM 5154 C C . PRO B 1 131 ? -3.428 24.797 4.289 1 89.69 131 PRO B C 1
ATOM 5156 O O . PRO B 1 131 ? -3.383 23.703 3.713 1 89.69 131 PRO B O 1
ATOM 5159 N N . ASN B 1 132 ? -3.045 25.844 3.768 1 89.31 132 ASN B N 1
ATOM 5160 C CA . ASN B 1 132 ? -2.367 25.906 2.479 1 89.31 132 ASN B CA 1
ATOM 5161 C C . ASN B 1 132 ? -1.006 26.594 2.598 1 89.31 132 ASN B C 1
ATOM 5163 O O . ASN B 1 132 ? -0.522 26.828 3.707 1 89.31 132 ASN B O 1
ATOM 5167 N N . GLU B 1 133 ? -0.413 26.906 1.558 1 88.5 133 GLU B N 1
ATOM 5168 C CA . GLU B 1 133 ? 0.936 27.469 1.551 1 88.5 133 GLU B CA 1
ATOM 5169 C C . GLU B 1 133 ? 0.959 28.859 2.17 1 88.5 133 GLU B C 1
ATOM 5171 O O . GLU B 1 133 ? 1.94 29.25 2.809 1 88.5 133 GLU B O 1
ATOM 5176 N N . GLU B 1 134 ? -0.082 29.562 2.004 1 87.75 134 GLU B N 1
ATOM 5177 C CA . GLU B 1 134 ? -0.182 30.891 2.609 1 87.75 134 GLU B CA 1
ATOM 5178 C C . GLU B 1 134 ? -0.207 30.797 4.133 1 87.75 134 GLU B C 1
ATOM 5180 O O . GLU B 1 134 ? 0.32 31.672 4.82 1 87.75 134 GLU B O 1
ATOM 5185 N N . ASP B 1 135 ? -0.84 29.766 4.57 1 89.62 135 ASP B N 1
ATOM 5186 C CA . ASP B 1 135 ? -0.874 29.562 6.012 1 89.62 135 ASP B CA 1
ATOM 5187 C C . ASP B 1 135 ? 0.52 29.25 6.555 1 89.62 135 ASP B C 1
ATOM 5189 O O . ASP B 1 135 ? 0.885 29.703 7.641 1 89.62 135 ASP B O 1
ATOM 5193 N N . LEU B 1 136 ? 1.212 28.516 5.805 1 92.5 136 LEU B N 1
ATOM 5194 C CA . LEU B 1 136 ? 2.578 28.219 6.215 1 92.5 136 LEU B CA 1
ATOM 5195 C C . LEU B 1 136 ? 3.436 29.469 6.227 1 92.5 136 LEU B C 1
ATOM 5197 O O . LEU B 1 136 ? 4.176 29.719 7.18 1 92.5 136 LEU B O 1
ATOM 5201 N N . GLN B 1 137 ? 3.312 30.234 5.176 1 91.56 137 GLN B N 1
ATOM 5202 C CA . GLN B 1 137 ? 4.043 31.5 5.105 1 91.56 137 GLN B CA 1
ATOM 5203 C C . GLN B 1 137 ? 3.645 32.438 6.25 1 91.56 137 GLN B C 1
ATOM 5205 O O . GLN B 1 137 ? 4.5 33.094 6.848 1 91.56 137 GLN B O 1
ATOM 5210 N N . GLY B 1 138 ? 2.324 32.438 6.488 1 89.69 138 GLY B N 1
ATOM 5211 C CA . GLY B 1 138 ? 1.831 33.25 7.586 1 89.69 138 GLY B CA 1
ATOM 5212 C C . GLY B 1 138 ? 2.385 32.844 8.938 1 89.69 138 GLY B C 1
ATOM 5213 O O . GLY B 1 138 ? 2.736 33.688 9.758 1 89.69 138 GLY B O 1
ATOM 5214 N N . ALA B 1 139 ? 2.451 31.578 9.172 1 91.81 139 ALA B N 1
ATOM 5215 C CA . ALA B 1 139 ? 3 31.078 10.422 1 91.81 139 ALA B CA 1
ATOM 5216 C C . ALA B 1 139 ? 4.48 31.422 10.555 1 91.81 139 ALA B C 1
ATOM 5218 O O . ALA B 1 139 ? 4.949 31.75 11.648 1 91.81 139 ALA B O 1
ATOM 5219 N N . ALA B 1 140 ? 5.176 31.344 9.469 1 94.06 140 ALA B N 1
ATOM 5220 C CA . ALA B 1 140 ? 6.59 31.719 9.469 1 94.06 140 ALA B CA 1
ATOM 5221 C C . ALA B 1 140 ? 6.77 33.188 9.773 1 94.06 140 ALA B C 1
ATOM 5223 O O . ALA B 1 140 ? 7.633 33.562 10.57 1 94.06 140 ALA B O 1
ATOM 5224 N N . GLN B 1 141 ? 5.977 33.969 9.148 1 92.19 141 GLN B N 1
ATOM 5225 C CA . GLN B 1 141 ? 6.051 35.406 9.375 1 92.19 141 GLN B CA 1
ATOM 5226 C C . GLN B 1 141 ? 5.715 35.75 10.82 1 92.19 141 GLN B C 1
ATOM 5228 O O . GLN B 1 141 ? 6.273 36.688 11.391 1 92.19 141 GLN B O 1
ATOM 5233 N N . ALA B 1 142 ? 4.77 35 11.32 1 92.25 142 ALA B N 1
ATOM 5234 C CA . ALA B 1 142 ? 4.43 35.219 12.727 1 92.25 142 ALA B CA 1
ATOM 5235 C C . ALA B 1 142 ? 5.641 34.969 13.625 1 92.25 142 ALA B C 1
ATOM 5237 O O . ALA B 1 142 ? 5.902 35.75 14.547 1 92.25 142 ALA B O 1
ATOM 5238 N N . LEU B 1 143 ? 6.355 33.938 13.328 1 94 143 LEU B N 1
ATOM 5239 C CA . LEU B 1 143 ? 7.539 33.625 14.117 1 94 143 LEU B CA 1
ATOM 5240 C C . LEU B 1 143 ? 8.602 34.688 13.969 1 94 143 LEU B C 1
ATOM 5242 O O . LEU B 1 143 ? 9.25 35.094 14.945 1 94 143 LEU B O 1
ATOM 5246 N N . VAL B 1 144 ? 8.781 35.125 12.773 1 95.25 144 VAL B N 1
ATOM 5247 C CA . VAL B 1 144 ? 9.758 36.188 12.5 1 95.25 144 VAL B CA 1
ATOM 5248 C C . VAL B 1 144 ? 9.367 37.469 13.234 1 95.25 144 VAL B C 1
ATOM 5250 O O . VAL B 1 144 ? 10.219 38.156 13.805 1 95.25 144 VAL B O 1
ATOM 5253 N N . ARG B 1 145 ? 8.086 37.781 13.227 1 93.56 145 ARG B N 1
ATOM 5254 C CA . ARG B 1 145 ? 7.574 38.938 13.938 1 93.56 145 ARG B CA 1
ATOM 5255 C C . ARG B 1 145 ? 7.836 38.812 15.43 1 93.56 145 ARG B C 1
ATOM 5257 O O . ARG B 1 145 ? 8.266 39.781 16.062 1 93.56 145 ARG B O 1
ATOM 5264 N N . LEU B 1 146 ? 7.551 37.656 15.945 1 95.56 146 LEU B N 1
ATOM 5265 C CA . LEU B 1 146 ? 7.793 37.438 17.375 1 95.56 146 LEU B CA 1
ATOM 5266 C C . LEU B 1 146 ? 9.273 37.594 17.703 1 95.56 146 LEU B C 1
ATOM 5268 O O . LEU B 1 146 ? 9.625 38.188 18.719 1 95.56 146 LEU B O 1
ATOM 5272 N N . HIS B 1 147 ? 10.102 37.062 16.875 1 96.44 147 HIS B N 1
ATOM 5273 C CA . HIS B 1 147 ? 11.547 37.156 17.047 1 96.44 147 HIS B CA 1
ATOM 5274 C C . HIS B 1 147 ? 11.992 38.625 17.078 1 96.44 147 HIS B C 1
ATOM 5276 O O . HIS B 1 147 ? 12.766 39 17.953 1 96.44 147 HIS B O 1
ATOM 5282 N N . ASP B 1 148 ? 11.469 39.375 16.234 1 94.75 148 ASP B N 1
ATOM 5283 C CA . ASP B 1 148 ? 11.891 40.781 16.078 1 94.75 148 ASP B CA 1
ATOM 5284 C C . ASP B 1 148 ? 11.336 41.656 17.203 1 94.75 148 ASP B C 1
ATOM 5286 O O . ASP B 1 148 ? 12.094 42.312 17.906 1 94.75 148 ASP B O 1
ATOM 5290 N N . VAL B 1 149 ? 10.031 41.594 17.391 1 95.19 149 VAL B N 1
ATOM 5291 C CA . VAL B 1 149 ? 9.352 42.5 18.312 1 95.19 149 VAL B CA 1
ATOM 5292 C C . VAL B 1 149 ? 9.836 42.219 19.734 1 95.19 149 VAL B C 1
ATOM 5294 O O . VAL B 1 149 ? 10.109 43.156 20.5 1 95.19 149 VAL B O 1
ATOM 5297 N N . TYR B 1 150 ? 10.023 41 20.047 1 96.12 150 TYR B N 1
ATOM 5298 C CA . TYR B 1 150 ? 10.344 40.656 21.422 1 96.12 150 TYR B CA 1
ATOM 5299 C C . TYR B 1 150 ? 11.836 40.375 21.594 1 96.12 150 TYR B C 1
ATOM 5301 O O . TYR B 1 150 ? 12.281 40 22.672 1 96.12 150 TYR B O 1
ATOM 5309 N N . ASN B 1 151 ? 12.57 40.562 20.562 1 94.88 151 ASN B N 1
ATOM 5310 C CA . ASN B 1 151 ? 14.016 40.375 20.578 1 94.88 151 ASN B CA 1
ATOM 5311 C C . ASN B 1 151 ? 14.391 39.031 21.203 1 94.88 151 ASN B C 1
ATOM 5313 O O . ASN B 1 151 ? 15.18 39 22.141 1 94.88 151 ASN B O 1
ATOM 5317 N N . LEU B 1 152 ? 13.828 38.031 20.672 1 95.56 152 LEU B N 1
ATOM 5318 C CA . LEU B 1 152 ? 14.023 36.688 21.234 1 95.56 152 LEU B CA 1
ATOM 5319 C C . LEU B 1 152 ? 15.367 36.094 20.797 1 95.56 152 LEU B C 1
ATOM 5321 O O . LEU B 1 152 ? 15.867 36.438 19.719 1 95.56 152 LEU B O 1
ATOM 5325 N N . ASN B 1 153 ? 15.883 35.281 21.672 1 95.81 153 ASN B N 1
ATOM 5326 C CA . ASN B 1 153 ? 17.094 34.531 21.312 1 95.81 153 ASN B CA 1
ATOM 5327 C C . ASN B 1 153 ? 16.828 33.5 20.234 1 95.81 153 ASN B C 1
ATOM 5329 O O . ASN B 1 153 ? 16.016 32.594 20.422 1 95.81 153 ASN B O 1
ATOM 5333 N N . THR B 1 154 ? 17.562 33.594 19.219 1 96.62 154 THR B N 1
ATOM 5334 C CA . THR B 1 154 ? 17.312 32.75 18.062 1 96.62 154 THR B CA 1
ATOM 5335 C C . THR B 1 154 ? 17.547 31.281 18.391 1 96.62 154 THR B C 1
ATOM 5337 O O . THR B 1 154 ? 16.766 30.406 18.016 1 96.62 154 THR B O 1
ATOM 5340 N N . THR B 1 155 ? 18.609 30.969 19.062 1 96.62 155 THR B N 1
ATOM 5341 C CA . THR B 1 155 ? 18.953 29.609 19.422 1 96.62 155 THR B CA 1
ATOM 5342 C C . THR B 1 155 ? 17.891 29 20.328 1 96.62 155 THR B C 1
ATOM 5344 O O . THR B 1 155 ? 17.484 27.844 20.141 1 96.62 155 THR B O 1
ATOM 5347 N N . GLN B 1 156 ? 17.469 29.766 21.328 1 95.31 156 GLN B N 1
ATOM 5348 C CA . GLN B 1 156 ? 16.406 29.297 22.219 1 95.31 156 GLN B CA 1
ATOM 5349 C C . GLN B 1 156 ? 15.109 29.062 21.453 1 95.31 156 GLN B C 1
ATOM 5351 O O . GLN B 1 156 ? 14.422 28.062 21.688 1 95.31 156 GLN B O 1
ATOM 5356 N N . LEU B 1 157 ? 14.828 29.953 20.594 1 95.19 157 LEU B N 1
ATOM 5357 C CA . LEU B 1 157 ? 13.633 29.828 19.766 1 95.19 157 LEU B CA 1
ATOM 5358 C C . LEU B 1 157 ? 13.695 28.562 18.922 1 95.19 157 LEU B C 1
ATOM 5360 O O . LEU B 1 157 ? 12.711 27.828 18.828 1 95.19 157 LEU B O 1
ATOM 5364 N N . ALA B 1 158 ? 14.844 28.312 18.297 1 95.44 158 ALA B N 1
ATOM 5365 C CA . ALA B 1 158 ? 15.031 27.156 17.438 1 95.44 158 ALA B CA 1
ATOM 5366 C C . ALA B 1 158 ? 14.93 25.859 18.25 1 95.44 158 ALA B C 1
ATOM 5368 O O . ALA B 1 158 ? 14.516 24.828 17.719 1 95.44 158 ALA B O 1
ATOM 5369 N N . ARG B 1 159 ? 15.258 25.953 19.516 1 93.5 159 ARG B N 1
ATOM 5370 C CA . ARG B 1 159 ? 15.242 24.766 20.375 1 93.5 159 ARG B CA 1
ATOM 5371 C C . ARG B 1 159 ? 13.898 24.625 21.078 1 93.5 159 ARG B C 1
ATOM 5373 O O . ARG B 1 159 ? 13.75 23.797 21.984 1 93.5 159 ARG B O 1
ATOM 5380 N N . GLY B 1 160 ? 12.961 25.516 20.766 1 89.31 160 GLY B N 1
ATOM 5381 C CA . GLY B 1 160 ? 11.602 25.328 21.25 1 89.31 160 GLY B CA 1
ATOM 5382 C C . GLY B 1 160 ? 11.273 26.188 22.453 1 89.31 160 GLY B C 1
ATOM 5383 O O . GLY B 1 160 ? 10.18 26.078 23.016 1 89.31 160 GLY B O 1
ATOM 5384 N N . ASN B 1 161 ? 12.203 26.984 22.844 1 92.25 161 ASN B N 1
ATOM 5385 C CA . ASN B 1 161 ? 11.938 27.922 23.938 1 92.25 161 ASN B CA 1
ATOM 5386 C C . ASN B 1 161 ? 11.516 29.297 23.422 1 92.25 161 ASN B C 1
ATOM 5388 O O . ASN B 1 161 ? 12.352 30.062 22.953 1 92.25 161 ASN B O 1
ATOM 5392 N N . VAL B 1 162 ? 10.219 29.594 23.578 1 92.62 162 VAL B N 1
ATOM 5393 C CA . VAL B 1 162 ? 9.703 30.859 23.094 1 92.62 162 VAL B CA 1
ATOM 5394 C C . VAL B 1 162 ? 9.398 31.781 24.281 1 92.62 162 VAL B C 1
ATOM 5396 O O . VAL B 1 162 ? 8.367 31.625 24.938 1 92.62 162 VAL B O 1
ATOM 5399 N N . TRP B 1 163 ? 10.227 32.75 24.484 1 92.75 163 TRP B N 1
ATOM 5400 C CA . TRP B 1 163 ? 10.102 33.75 25.531 1 92.75 163 TRP B CA 1
ATOM 5401 C C . TRP B 1 163 ? 9.922 33.094 26.891 1 92.75 163 TRP B C 1
ATOM 5403 O O . TRP B 1 163 ? 8.992 33.438 27.641 1 92.75 163 TRP B O 1
ATOM 5413 N N . GLY B 1 164 ? 10.664 32 27.125 1 89.44 164 GLY B N 1
ATOM 5414 C CA . GLY B 1 164 ? 10.703 31.375 28.438 1 89.44 164 GLY B CA 1
ATOM 5415 C C . GLY B 1 164 ? 9.805 30.156 28.547 1 89.44 164 GLY B C 1
ATOM 5416 O O . GLY B 1 164 ? 9.82 29.453 29.562 1 89.44 164 GLY B O 1
ATOM 5417 N N . VAL B 1 165 ? 9.008 29.891 27.594 1 88.88 165 VAL B N 1
ATOM 5418 C CA . VAL B 1 165 ? 8.148 28.703 27.609 1 88.88 165 VAL B CA 1
ATOM 5419 C C . VAL B 1 165 ? 8.758 27.609 26.719 1 88.88 165 VAL B C 1
ATOM 5421 O O . VAL B 1 165 ? 8.805 27.75 25.5 1 88.88 165 VAL B O 1
ATOM 5424 N N . GLN B 1 166 ? 9.125 26.562 27.391 1 87.75 166 GLN B N 1
ATOM 5425 C CA . GLN B 1 166 ? 9.805 25.484 26.688 1 87.75 166 GLN B CA 1
ATOM 5426 C C . GLN B 1 166 ? 8.805 24.516 26.062 1 87.75 166 GLN B C 1
ATOM 5428 O O . GLN B 1 166 ? 7.797 24.172 26.688 1 87.75 166 GLN B O 1
ATOM 5433 N N . SER B 1 167 ? 9.031 24.172 24.844 1 84.5 167 SER B N 1
ATOM 5434 C CA . SER B 1 167 ? 8.25 23.156 24.172 1 84.5 167 SER B CA 1
ATOM 5435 C C . SER B 1 167 ? 9.156 22.094 23.547 1 84.5 167 SER B C 1
ATOM 5437 O O . SER B 1 167 ? 10.375 22.266 23.5 1 84.5 167 SER B O 1
ATOM 5439 N N . ALA B 1 168 ? 8.523 20.969 23.156 1 83.38 168 ALA B N 1
ATOM 5440 C CA . ALA B 1 168 ? 9.281 19.875 22.547 1 83.38 168 ALA B CA 1
ATOM 5441 C C . ALA B 1 168 ? 9.5 20.109 21.062 1 83.38 168 ALA B C 1
ATOM 5443 O O . ALA B 1 168 ? 10.312 19.438 20.438 1 83.38 168 ALA B O 1
ATOM 5444 N N . ALA B 1 169 ? 8.828 21.062 20.531 1 84.12 169 ALA B N 1
ATOM 5445 C CA . ALA B 1 169 ? 8.93 21.328 19.109 1 84.12 169 ALA B CA 1
ATOM 5446 C C . ALA B 1 169 ? 10.188 22.156 18.797 1 84.12 169 ALA B C 1
ATOM 5448 O O . ALA B 1 169 ? 10.336 23.281 19.266 1 84.12 169 ALA B O 1
ATOM 5449 N N . GLU B 1 170 ? 11.117 21.516 18.062 1 90.88 170 GLU B N 1
ATOM 5450 C CA . GLU B 1 170 ? 12.344 22.188 17.656 1 90.88 170 GLU B CA 1
ATOM 5451 C C . GLU B 1 170 ? 12.359 22.453 16.156 1 90.88 170 GLU B C 1
ATOM 5453 O O . GLU B 1 170 ? 11.672 21.766 15.391 1 90.88 170 GLU B O 1
ATOM 5458 N N . LEU B 1 171 ? 13.07 23.453 15.812 1 94.62 171 LEU B N 1
ATOM 5459 C CA . LEU B 1 171 ? 13.211 23.781 14.391 1 94.62 171 LEU B CA 1
ATOM 5460 C C . LEU B 1 171 ? 14.445 23.094 13.805 1 94.62 171 LEU B C 1
ATOM 5462 O O . LEU B 1 171 ? 15.469 22.969 14.484 1 94.62 171 LEU B O 1
ATOM 5466 N N . THR B 1 172 ? 14.344 22.719 12.594 1 94.5 172 THR B N 1
ATOM 5467 C CA . THR B 1 172 ? 15.484 22.156 11.875 1 94.5 172 THR B CA 1
ATOM 5468 C C . THR B 1 172 ? 16.297 23.25 11.203 1 94.5 172 THR B C 1
ATOM 5470 O O . THR B 1 172 ? 15.898 24.422 11.203 1 94.5 172 THR B O 1
ATOM 5473 N N . ALA B 1 173 ? 17.469 22.828 10.656 1 97.5 173 ALA B N 1
ATOM 5474 C CA . ALA B 1 173 ? 18.297 23.766 9.906 1 97.5 173 ALA B CA 1
ATOM 5475 C C . ALA B 1 173 ? 17.516 24.359 8.727 1 97.5 173 ALA B C 1
ATOM 5477 O O . ALA B 1 173 ? 17.609 25.547 8.445 1 97.5 173 ALA B O 1
ATOM 5478 N N . GLN B 1 174 ? 16.781 23.531 8.133 1 97.12 174 GLN B N 1
ATOM 5479 C CA . GLN B 1 174 ? 15.977 23.969 6.996 1 97.12 174 GLN B CA 1
ATOM 5480 C C . GLN B 1 174 ? 14.906 24.969 7.441 1 97.12 174 GLN B C 1
ATOM 5482 O O . GLN B 1 174 ? 14.609 25.922 6.723 1 97.12 174 GLN B O 1
ATOM 5487 N N . ASP B 1 175 ? 14.305 24.719 8.57 1 97.12 175 ASP B N 1
ATOM 5488 C CA . ASP B 1 175 ? 13.312 25.641 9.109 1 97.12 175 ASP B CA 1
ATOM 5489 C C . ASP B 1 175 ? 13.938 27.016 9.406 1 97.12 175 ASP B C 1
ATOM 5491 O O . ASP B 1 175 ? 13.352 28.047 9.086 1 97.12 175 ASP B O 1
ATOM 5495 N N . CYS B 1 176 ? 15.078 26.969 9.969 1 98.25 176 CYS B N 1
ATOM 5496 C CA . CYS B 1 176 ? 15.773 28.203 10.281 1 98.25 176 CYS B CA 1
ATOM 5497 C C . CYS B 1 176 ? 16.125 28.969 9.008 1 98.25 176 CYS B C 1
ATOM 5499 O O . CYS B 1 176 ? 16.062 30.203 8.977 1 98.25 176 CYS B O 1
ATOM 5501 N N . LEU B 1 177 ? 16.609 28.203 8.023 1 98.25 177 LEU B N 1
ATOM 5502 C CA . LEU B 1 177 ? 16.859 28.828 6.73 1 98.25 177 LEU B CA 1
ATOM 5503 C C . LEU B 1 177 ? 15.594 29.5 6.199 1 98.25 177 LEU B C 1
ATOM 5505 O O . LEU B 1 177 ? 15.664 30.609 5.66 1 98.25 177 LEU B O 1
ATOM 5509 N N . TYR B 1 178 ? 14.523 28.828 6.367 1 97.62 178 TYR B N 1
ATOM 5510 C CA . TYR B 1 178 ? 13.234 29.359 5.93 1 97.62 178 TYR B CA 1
ATOM 5511 C C . TYR B 1 178 ? 12.891 30.641 6.668 1 97.62 178 TYR B C 1
ATOM 5513 O O . TYR B 1 178 ? 12.43 31.609 6.059 1 97.62 178 TYR B O 1
ATOM 5521 N N . MET B 1 179 ? 13.117 30.734 7.957 1 97.81 179 MET B N 1
ATOM 5522 C CA . MET B 1 179 ? 12.891 31.938 8.75 1 97.81 179 MET B CA 1
ATOM 5523 C C . MET B 1 179 ? 13.812 33.062 8.312 1 97.81 179 MET B C 1
ATOM 5525 O O . MET B 1 179 ? 13.398 34.219 8.258 1 97.81 179 MET B O 1
ATOM 5529 N N . GLY B 1 180 ? 15.016 32.688 8.047 1 97.88 180 GLY B N 1
ATOM 5530 C CA . GLY B 1 180 ? 15.969 33.688 7.566 1 97.88 180 GLY B CA 1
ATOM 5531 C C . GLY B 1 180 ? 15.547 34.344 6.266 1 97.88 180 GLY B C 1
ATOM 5532 O O . GLY B 1 180 ? 15.656 35.562 6.109 1 97.88 180 GLY B O 1
ATOM 5533 N N . LYS B 1 181 ? 15.102 33.562 5.414 1 97.5 181 LYS B N 1
ATOM 5534 C CA . LYS B 1 181 ? 14.633 34.062 4.129 1 97.5 181 LYS B CA 1
ATOM 5535 C C . LYS B 1 181 ? 13.461 35.031 4.316 1 97.5 181 LYS B C 1
ATOM 5537 O O . LYS B 1 181 ? 13.391 36.062 3.654 1 97.5 181 LYS B O 1
ATOM 5542 N N . HIS B 1 182 ? 12.547 34.656 5.156 1 95.88 182 HIS B N 1
ATOM 5543 C CA . HIS B 1 182 ? 11.414 35.531 5.434 1 95.88 182 HIS B CA 1
ATOM 5544 C C . HIS B 1 182 ? 11.867 36.844 6.062 1 95.88 182 HIS B C 1
ATOM 5546 O O . HIS B 1 182 ? 11.375 37.906 5.699 1 95.88 182 HIS B O 1
ATOM 5552 N N . SER B 1 183 ? 12.797 36.781 6.992 1 96.12 183 SER B N 1
ATOM 5553 C CA . SER B 1 183 ? 13.344 37.969 7.617 1 96.12 183 SER B CA 1
ATOM 5554 C C . SER B 1 183 ? 14.016 38.875 6.59 1 96.12 183 SER B C 1
ATOM 5556 O O . SER B 1 183 ? 13.836 40.094 6.613 1 96.12 183 SER B O 1
ATOM 5558 N N . PHE B 1 184 ? 14.734 38.219 5.715 1 95.25 184 PHE B N 1
ATOM 5559 C CA . PHE B 1 184 ? 15.438 38.969 4.668 1 95.25 184 PHE B CA 1
ATOM 5560 C C . PHE B 1 184 ? 14.453 39.688 3.756 1 95.25 184 PHE B C 1
ATOM 5562 O O . PHE B 1 184 ? 14.633 40.875 3.453 1 95.25 184 PHE B O 1
ATOM 5569 N N . ASN B 1 185 ? 13.438 39.031 3.367 1 92.88 185 ASN B N 1
ATOM 5570 C CA . ASN B 1 185 ? 12.445 39.594 2.451 1 92.88 185 ASN B CA 1
ATOM 5571 C C . ASN B 1 185 ? 11.672 40.75 3.084 1 92.88 185 ASN B C 1
ATOM 5573 O O . ASN B 1 185 ? 11.172 41.625 2.381 1 92.88 185 ASN B O 1
ATOM 5577 N N . LEU B 1 186 ? 11.578 40.719 4.398 1 89.19 186 LEU B N 1
ATOM 5578 C CA . LEU B 1 186 ? 10.875 41.781 5.117 1 89.19 186 LEU B CA 1
ATOM 5579 C C . LEU B 1 186 ? 11.805 42.938 5.406 1 89.19 186 LEU B C 1
ATOM 5581 O O . LEU B 1 186 ? 11.391 43.938 6.02 1 89.19 186 LEU B O 1
ATOM 5585 N N . GLY B 1 187 ? 13.062 42.844 5.031 1 89.12 187 GLY B N 1
ATOM 5586 C CA . GLY B 1 187 ? 14.039 43.906 5.238 1 89.12 187 GLY B CA 1
ATOM 5587 C C . GLY B 1 187 ? 14.68 43.844 6.613 1 89.12 187 GLY B C 1
ATOM 5588 O O . GLY B 1 187 ? 15.398 44.781 6.996 1 89.12 187 GLY B O 1
ATOM 5589 N N . LEU B 1 188 ? 14.367 42.812 7.332 1 92.75 188 LEU B N 1
ATOM 5590 C CA . LEU B 1 188 ? 14.984 42.625 8.648 1 92.75 188 LEU B CA 1
ATOM 5591 C C . LEU B 1 188 ? 16.328 41.906 8.531 1 92.75 188 LEU B C 1
ATOM 5593 O O . LEU B 1 188 ? 16.469 40.781 9.008 1 92.75 188 LEU B O 1
ATOM 5597 N N . TYR B 1 189 ? 17.297 42.562 8.055 1 94.62 189 TYR B N 1
ATOM 5598 C CA . TYR B 1 189 ? 18.547 41.938 7.664 1 94.62 189 TYR B CA 1
ATOM 5599 C C . TYR B 1 189 ? 19.312 41.438 8.883 1 94.62 189 TYR B C 1
ATOM 5601 O O . TYR B 1 189 ? 19.969 40.375 8.828 1 94.62 189 TYR B O 1
ATOM 5609 N N . GLN B 1 190 ? 19.297 42.219 9.992 1 93.44 190 GLN B N 1
ATOM 5610 C CA . GLN B 1 190 ? 19.953 41.75 11.211 1 93.44 190 GLN B CA 1
ATOM 5611 C C . GLN B 1 190 ? 19.359 40.406 11.695 1 93.44 190 GLN B C 1
ATOM 5613 O O . GLN B 1 190 ? 20.094 39.5 12.078 1 93.44 190 GLN B O 1
ATOM 5618 N N . ARG B 1 191 ? 18.031 40.344 11.664 1 96 191 ARG B N 1
ATOM 5619 C CA . ARG B 1 191 ? 17.359 39.125 12.062 1 96 191 ARG B CA 1
ATOM 5620 C C . ARG B 1 191 ? 17.656 38 11.086 1 96 191 ARG B C 1
ATOM 5622 O O . ARG B 1 191 ? 17.828 36.844 11.492 1 96 191 ARG B O 1
ATOM 5629 N N . ALA B 1 192 ? 17.734 38.344 9.812 1 97.38 192 ALA B N 1
ATOM 5630 C CA . ALA B 1 192 ? 18.047 37.344 8.789 1 97.38 192 ALA B CA 1
ATOM 5631 C C . ALA B 1 192 ? 19.406 36.719 9.055 1 97.38 192 ALA B C 1
ATOM 5633 O O . ALA B 1 192 ? 19.562 35.5 8.969 1 97.38 192 ALA B O 1
ATOM 5634 N N . VAL B 1 193 ? 20.344 37.562 9.367 1 96.94 193 VAL B N 1
ATOM 5635 C CA . VAL B 1 193 ? 21.688 37.094 9.656 1 96.94 193 VAL B CA 1
ATOM 5636 C C . VAL B 1 193 ? 21.641 36.125 10.836 1 96.94 193 VAL B C 1
ATOM 5638 O O . VAL B 1 193 ? 22.266 35.062 10.797 1 96.94 193 VAL B O 1
ATOM 5641 N N . GLN B 1 194 ? 20.922 36.438 11.875 1 97.62 194 GLN B N 1
ATOM 5642 C CA . GLN B 1 194 ? 20.812 35.594 13.062 1 97.62 194 GLN B CA 1
ATOM 5643 C C . GLN B 1 194 ? 20.203 34.25 12.711 1 97.62 194 GLN B C 1
ATOM 5645 O O . GLN B 1 194 ? 20.688 33.188 13.172 1 97.62 194 GLN B O 1
ATOM 5650 N N . TRP B 1 195 ? 19.188 34.25 11.922 1 98.31 195 TRP B N 1
ATOM 5651 C CA . TRP B 1 195 ? 18.516 33.031 11.523 1 98.31 195 TRP B CA 1
ATOM 5652 C C . TRP B 1 195 ? 19.438 32.188 10.641 1 98.31 195 TRP B C 1
ATOM 5654 O O . TRP B 1 195 ? 19.484 30.953 10.781 1 98.31 195 TRP B O 1
ATOM 5664 N N . PHE B 1 196 ? 20.141 32.812 9.695 1 98.31 196 PHE B N 1
ATOM 5665 C CA . PHE B 1 196 ? 21.047 32.062 8.82 1 98.31 196 PHE B CA 1
ATOM 5666 C C . PHE B 1 196 ? 22.203 31.484 9.617 1 98.31 196 PHE B C 1
ATOM 5668 O O . PHE B 1 196 ? 22.688 30.375 9.32 1 98.31 196 PHE B O 1
ATOM 5675 N N . GLU B 1 197 ? 22.672 32.219 10.617 1 98.19 197 GLU B N 1
ATOM 5676 C CA . GLU B 1 197 ? 23.719 31.703 11.492 1 98.19 197 GLU B CA 1
ATOM 5677 C C . GLU B 1 197 ? 23.234 30.453 12.234 1 98.19 197 GLU B C 1
ATOM 5679 O O . GLU B 1 197 ? 23.969 29.469 12.344 1 98.19 197 GLU B O 1
ATOM 5684 N N . GLU B 1 198 ? 22.078 30.594 12.758 1 98.12 198 GLU B N 1
ATOM 5685 C CA . GLU B 1 198 ? 21.5 29.438 13.445 1 98.12 198 GLU B CA 1
ATOM 5686 C C . GLU B 1 198 ? 21.312 28.25 12.492 1 98.12 198 GLU B C 1
ATOM 5688 O O . GLU B 1 198 ? 21.594 27.109 12.867 1 98.12 198 GLU B O 1
ATOM 5693 N N . ALA B 1 199 ? 20.859 28.5 11.305 1 98.38 199 ALA B N 1
ATOM 5694 C CA . ALA B 1 199 ? 20.703 27.453 10.297 1 98.38 199 ALA B CA 1
ATOM 5695 C C . ALA B 1 199 ? 22.031 26.781 9.992 1 98.38 199 ALA B C 1
ATOM 5697 O O . ALA B 1 199 ? 22.094 25.562 9.836 1 98.38 199 ALA B O 1
ATOM 5698 N N . TYR B 1 200 ? 23.016 27.594 9.891 1 98 200 TYR B N 1
ATOM 5699 C CA . TYR B 1 200 ? 24.344 27.078 9.609 1 98 200 TYR B CA 1
ATOM 5700 C C . TYR B 1 200 ? 24.812 26.141 10.719 1 98 200 TYR B C 1
ATOM 5702 O O . TYR B 1 200 ? 25.312 25.047 10.445 1 98 200 TYR B O 1
ATOM 5710 N N . ALA B 1 201 ? 24.688 26.578 11.938 1 97.62 201 ALA B N 1
ATOM 5711 C CA . ALA B 1 201 ? 25.094 25.781 13.094 1 97.62 201 ALA B CA 1
ATOM 5712 C C . ALA B 1 201 ? 24.312 24.469 13.156 1 97.62 201 ALA B C 1
ATOM 5714 O O . ALA B 1 201 ? 24.906 23.406 13.367 1 97.62 201 ALA B O 1
ATOM 5715 N N . LEU B 1 202 ? 23.031 24.516 12.969 1 97.44 202 LEU B N 1
ATOM 5716 C CA . LEU B 1 202 ? 22.172 23.328 13.047 1 97.44 202 LEU B CA 1
ATOM 5717 C C . LEU B 1 202 ? 22.453 22.375 11.906 1 97.44 202 LEU B C 1
ATOM 5719 O O . LEU B 1 202 ? 22.359 21.156 12.07 1 97.44 202 LEU B O 1
ATOM 5723 N N . ALA B 1 203 ? 22.719 22.922 10.734 1 97.81 203 ALA B N 1
ATOM 5724 C CA . ALA B 1 203 ? 23.062 22.062 9.594 1 97.81 203 ALA B CA 1
ATOM 5725 C C . ALA B 1 203 ? 24.266 21.188 9.922 1 97.81 203 ALA B C 1
ATOM 5727 O O . ALA B 1 203 ? 24.297 20.016 9.562 1 97.81 203 ALA B O 1
ATOM 5728 N N . GLY B 1 204 ? 25.188 21.734 10.562 1 96.81 204 GLY B N 1
ATOM 5729 C CA . GLY B 1 204 ? 26.328 20.953 11.016 1 96.81 204 GLY B CA 1
ATOM 5730 C C . GLY B 1 204 ? 25.953 19.859 12.008 1 96.81 204 GLY B C 1
ATOM 5731 O O . GLY B 1 204 ? 26.391 18.719 11.883 1 96.81 204 GLY B O 1
ATOM 5732 N N . LEU B 1 205 ? 25.141 20.203 12.984 1 96.19 205 LEU B N 1
ATOM 5733 C CA . LEU B 1 205 ? 24.719 19.266 14.016 1 96.19 205 LEU B CA 1
ATOM 5734 C C . LEU B 1 205 ? 23.891 18.141 13.414 1 96.19 205 LEU B C 1
ATOM 5736 O O . LEU B 1 205 ? 23.938 17 13.898 1 96.19 205 LEU B O 1
ATOM 5740 N N . GLU B 1 206 ? 23.188 18.516 12.375 1 95.38 206 GLU B N 1
ATOM 5741 C CA . GLU B 1 206 ? 22.328 17.547 11.711 1 95.38 206 GLU B CA 1
ATOM 5742 C C . GLU B 1 206 ? 23.109 16.703 10.711 1 95.38 206 GLU B C 1
ATOM 5744 O O . GLU B 1 206 ? 22.562 15.805 10.07 1 95.38 206 GLU B O 1
ATOM 5749 N N . GLY B 1 207 ? 24.375 17 10.492 1 96.31 207 GLY B N 1
ATOM 5750 C CA . GLY B 1 207 ? 25.156 16.328 9.461 1 96.31 207 GLY B CA 1
ATOM 5751 C C . GLY B 1 207 ? 24.656 16.625 8.055 1 96.31 207 GLY B C 1
ATOM 5752 O O . GLY B 1 207 ? 24.625 15.727 7.207 1 96.31 207 GLY B O 1
ATOM 5753 N N . ASN B 1 208 ? 24.094 17.844 7.875 1 94.94 208 ASN B N 1
ATOM 5754 C CA . ASN B 1 208 ? 23.609 18.312 6.586 1 94.94 208 ASN B CA 1
ATOM 5755 C C . ASN B 1 208 ? 22.438 17.469 6.086 1 94.94 208 ASN B C 1
ATOM 5757 O O . ASN B 1 208 ? 22.297 17.25 4.879 1 94.94 208 ASN B O 1
ATOM 5761 N N . ALA B 1 209 ? 21.703 16.984 7.016 1 92.31 209 ALA B N 1
ATOM 5762 C CA . ALA B 1 209 ? 20.609 16.078 6.664 1 92.31 209 ALA B CA 1
ATOM 5763 C C . ALA B 1 209 ? 19.469 16.828 6.004 1 92.31 209 ALA B C 1
ATOM 5765 O O . ALA B 1 209 ? 18.875 16.344 5.035 1 92.31 209 ALA B O 1
ATOM 5766 N N . THR B 1 210 ? 19.078 18 6.457 1 92.62 210 THR B N 1
ATOM 5767 C CA . THR B 1 210 ? 17.938 18.75 5.945 1 92.62 210 THR B CA 1
ATOM 5768 C C . THR B 1 210 ? 18.375 19.797 4.926 1 92.62 210 THR B C 1
ATOM 5770 O O . THR B 1 210 ? 17.703 20 3.91 1 92.62 210 THR B O 1
ATOM 5773 N N . VAL B 1 211 ? 19.469 20.469 5.219 1 95.62 211 VAL B N 1
ATOM 5774 C CA . VAL B 1 211 ? 20.109 21.438 4.332 1 95.62 211 VAL B CA 1
ATOM 5775 C C . VAL B 1 211 ? 21.609 21.438 4.574 1 95.62 211 VAL B C 1
ATOM 5777 O O . VAL B 1 211 ? 22.078 21.062 5.656 1 95.62 211 VAL B O 1
ATOM 5780 N N . THR B 1 212 ? 22.281 21.812 3.576 1 97.31 212 THR B N 1
ATOM 5781 C CA . THR B 1 212 ? 23.734 21.781 3.725 1 97.31 212 THR B CA 1
ATOM 5782 C C . THR B 1 212 ? 24.25 23.125 4.203 1 97.31 212 THR B C 1
ATOM 5784 O O . THR B 1 212 ? 23.656 24.172 3.912 1 97.31 212 THR B O 1
ATOM 5787 N N . GLN B 1 213 ? 25.391 23.109 4.906 1 97.56 213 GLN B N 1
ATOM 5788 C CA . GLN B 1 213 ? 26.031 24.328 5.363 1 97.56 213 GLN B CA 1
ATOM 5789 C C . GLN B 1 213 ? 26.406 25.219 4.184 1 97.56 213 GLN B C 1
ATOM 5791 O O . GLN B 1 213 ? 26.297 26.453 4.277 1 97.56 213 GLN B O 1
ATOM 5796 N N . ASP B 1 214 ? 26.734 24.578 3.109 1 97.25 214 ASP B N 1
ATOM 5797 C CA . ASP B 1 214 ? 27.094 25.328 1.916 1 97.25 214 ASP B CA 1
ATOM 5798 C C . ASP B 1 214 ? 25.922 26.141 1.383 1 97.25 214 ASP B C 1
ATOM 5800 O O . ASP B 1 214 ? 26.062 27.297 1.005 1 97.25 214 ASP B O 1
ATOM 5804 N N . GLN B 1 215 ? 24.844 25.531 1.359 1 97.38 215 GLN B N 1
ATOM 5805 C CA . GLN B 1 215 ? 23.641 26.203 0.885 1 97.38 215 GLN B CA 1
ATOM 5806 C C . GLN B 1 215 ? 23.266 27.375 1.788 1 97.38 215 GLN B C 1
ATOM 5808 O O . GLN B 1 215 ? 22.891 28.438 1.304 1 97.38 215 GLN B O 1
ATOM 5813 N N . VAL B 1 216 ? 23.359 27.172 3.09 1 98 216 VAL B N 1
ATOM 5814 C CA . VAL B 1 216 ? 23 28.203 4.059 1 98 216 VAL B CA 1
ATOM 5815 C C . VAL B 1 216 ? 23.969 29.375 3.941 1 98 216 VAL B C 1
ATOM 5817 O O . VAL B 1 216 ? 23.578 30.531 4.07 1 98 216 VAL B O 1
ATOM 5820 N N . ASN B 1 217 ? 25.25 29.078 3.662 1 97.06 217 ASN B N 1
ATOM 5821 C CA . ASN B 1 217 ? 26.297 30.094 3.613 1 97.06 217 ASN B CA 1
ATOM 5822 C C . ASN B 1 217 ? 26.031 31.109 2.508 1 97.06 217 ASN B C 1
ATOM 5824 O O . ASN B 1 217 ? 26.375 32.281 2.652 1 97.06 217 ASN B O 1
ATOM 5828 N N . VAL B 1 218 ? 25.5 30.688 1.426 1 97.31 218 VAL B N 1
ATOM 5829 C CA . VAL B 1 218 ? 25.188 31.594 0.323 1 97.31 218 VAL B CA 1
ATOM 5830 C C . VAL B 1 218 ? 24.203 32.656 0.791 1 97.31 218 VAL B C 1
ATOM 5832 O O . VAL B 1 218 ? 24.375 33.844 0.519 1 97.31 218 VAL B O 1
ATOM 5835 N N . PHE B 1 219 ? 23.188 32.25 1.492 1 97.62 219 PHE B N 1
ATOM 5836 C CA . PHE B 1 219 ? 22.172 33.156 1.99 1 97.62 219 PHE B CA 1
ATOM 5837 C C . PHE B 1 219 ? 22.734 34.031 3.098 1 97.62 219 PHE B C 1
ATOM 5839 O O . PHE B 1 219 ? 22.406 35.219 3.186 1 97.62 219 PHE B O 1
ATOM 5846 N N . LEU B 1 220 ? 23.562 33.438 3.953 1 97.62 220 LEU B N 1
ATOM 5847 C CA . LEU B 1 220 ? 24.188 34.156 5.051 1 97.62 220 LEU B CA 1
ATOM 5848 C C . LEU B 1 220 ? 25.047 35.312 4.523 1 97.62 220 LEU B C 1
ATOM 5850 O O . LEU B 1 220 ? 24.938 36.438 5.004 1 97.62 220 LEU B O 1
ATOM 5854 N N . ASP B 1 221 ? 25.781 35.062 3.506 1 96.56 221 ASP B N 1
ATOM 5855 C CA . ASP B 1 221 ? 26.641 36.062 2.9 1 96.56 221 ASP B CA 1
ATOM 5856 C C . ASP B 1 221 ? 25.828 37.188 2.289 1 96.56 221 ASP B C 1
ATOM 5858 O O . ASP B 1 221 ? 26.172 38.375 2.426 1 96.56 221 ASP B O 1
ATOM 5862 N N . THR B 1 222 ? 24.875 36.781 1.639 1 96.5 222 THR B N 1
ATOM 5863 C CA . THR B 1 222 ? 23.984 37.781 1.016 1 96.5 222 THR B CA 1
ATOM 5864 C C . THR B 1 222 ? 23.359 38.688 2.068 1 96.5 222 THR B C 1
ATOM 5866 O O . THR B 1 222 ? 23.25 39.906 1.864 1 96.5 222 THR B O 1
ATOM 5869 N N . ALA B 1 223 ? 22.922 38.094 3.141 1 96.25 223 ALA B N 1
ATOM 5870 C CA . ALA B 1 223 ? 22.297 38.844 4.215 1 96.25 223 ALA B CA 1
ATOM 5871 C C . ALA B 1 223 ? 23.281 39.781 4.871 1 96.25 223 ALA B C 1
ATOM 5873 O O . ALA B 1 223 ? 22.938 40.938 5.219 1 96.25 223 ALA B O 1
ATOM 5874 N N . ILE B 1 224 ? 24.484 39.344 5.07 1 95.62 224 ILE B N 1
ATOM 5875 C CA . ILE B 1 224 ? 25.531 40.188 5.672 1 95.62 224 ILE B CA 1
ATOM 5876 C C . ILE B 1 224 ? 25.812 41.375 4.773 1 95.62 224 ILE B C 1
ATOM 5878 O O . ILE B 1 224 ? 25.938 42.5 5.258 1 95.62 224 ILE B O 1
ATOM 5882 N N . LYS B 1 225 ? 25.891 41.156 3.535 1 95 225 LYS B N 1
ATOM 5883 C CA . LYS B 1 225 ? 26.125 42.25 2.584 1 95 225 LYS B CA 1
ATOM 5884 C C . LYS B 1 225 ? 24.984 43.281 2.615 1 95 225 LYS B C 1
ATOM 5886 O O . LYS B 1 225 ? 25.219 44.469 2.594 1 95 225 LYS B O 1
ATOM 5891 N N . ALA B 1 226 ? 23.812 42.781 2.641 1 94.06 226 ALA B N 1
ATOM 5892 C CA . ALA B 1 226 ? 22.656 43.656 2.684 1 94.06 226 ALA B CA 1
ATOM 5893 C C . ALA B 1 226 ? 22.641 44.469 3.967 1 94.06 226 ALA B C 1
ATOM 5895 O O . ALA B 1 226 ? 22.234 45.656 3.955 1 94.06 226 ALA B O 1
ATOM 5896 N N . LEU B 1 227 ? 22.969 43.844 5.074 1 91.75 227 LEU B N 1
ATOM 5897 C CA . LEU B 1 227 ? 23.031 44.531 6.359 1 91.75 227 LEU B CA 1
ATOM 5898 C C . LEU B 1 227 ? 24.078 45.625 6.328 1 91.75 227 LEU B C 1
ATOM 5900 O O . LEU B 1 227 ? 23.844 46.719 6.867 1 91.75 227 LEU B O 1
ATOM 5904 N N . ASP B 1 228 ? 25.141 45.406 5.68 1 90.19 228 ASP B N 1
ATOM 5905 C CA . ASP B 1 228 ? 26.219 46.375 5.562 1 90.19 228 ASP B CA 1
ATOM 5906 C C . ASP B 1 228 ? 25.797 47.562 4.68 1 90.19 228 ASP B C 1
ATOM 5908 O O . ASP B 1 228 ? 26.172 48.688 4.941 1 90.19 228 ASP B O 1
ATOM 5912 N N . ASP B 1 229 ? 25.125 47.312 3.668 1 89.12 229 ASP B N 1
ATOM 5913 C CA . ASP B 1 229 ? 24.688 48.312 2.727 1 89.12 229 ASP B CA 1
ATOM 5914 C C . ASP B 1 229 ? 23.578 49.188 3.328 1 89.12 229 ASP B C 1
ATOM 5916 O O . ASP B 1 229 ? 23.375 50.344 2.918 1 89.12 229 ASP B O 1
ATOM 5920 N N . ASN B 1 230 ? 22.828 48.594 4.207 1 81.69 230 ASN B N 1
ATOM 5921 C CA . ASN B 1 230 ? 21.703 49.281 4.84 1 81.69 230 ASN B CA 1
ATOM 5922 C C . ASN B 1 230 ? 21.75 49.156 6.359 1 81.69 230 ASN B C 1
ATOM 5924 O O . ASN B 1 230 ? 20.938 48.469 6.953 1 81.69 230 ASN B O 1
ATOM 5928 N N . PRO B 1 231 ? 22.922 49.719 6.879 1 63.44 231 PRO B N 1
ATOM 5929 C CA . PRO B 1 231 ? 23.062 49.5 8.32 1 63.44 231 PRO B CA 1
ATOM 5930 C C . PRO B 1 231 ? 21.812 49.906 9.102 1 63.44 231 PRO B C 1
ATOM 5932 O O . PRO B 1 231 ? 21.562 49.406 10.195 1 63.44 231 PRO B O 1
ATOM 5935 N N . TYR B 1 232 ? 21.188 51.031 8.562 1 57.53 232 TYR B N 1
ATOM 5936 C CA . TYR B 1 232 ? 19.984 51.406 9.281 1 57.53 232 TYR B CA 1
ATOM 5937 C C . TYR B 1 232 ? 18.766 50.688 8.734 1 57.53 232 TYR B C 1
ATOM 5939 O O . TYR B 1 232 ? 18.281 51 7.641 1 57.53 232 TYR B O 1
ATOM 5947 N N . GLY B 1 233 ? 18.828 49.469 8.516 1 51.47 233 GLY B N 1
ATOM 5948 C CA . GLY B 1 233 ? 17.75 48.625 8.016 1 51.47 233 GLY B CA 1
ATOM 5949 C C . GLY B 1 233 ? 16.391 49.281 8.039 1 51.47 233 GLY B C 1
ATOM 5950 O O . GLY B 1 233 ? 16.156 50.219 8.82 1 51.47 233 GLY B O 1
ATOM 5951 N N . GLN B 1 234 ? 15.734 49.438 6.836 1 45.19 234 GLN B N 1
ATOM 5952 C CA . GLN B 1 234 ? 14.445 50.031 6.504 1 45.19 234 GLN B CA 1
ATOM 5953 C C . GLN B 1 234 ? 13.359 49.562 7.465 1 45.19 234 GLN B C 1
ATOM 5955 O O . GLN B 1 234 ? 12.992 48.406 7.473 1 45.19 234 GLN B O 1
ATOM 5960 N N . LEU B 1 235 ? 13.391 49.906 8.711 1 40.88 235 LEU B N 1
ATOM 5961 C CA . LEU B 1 235 ? 12.094 49.594 9.305 1 40.88 235 LEU B CA 1
ATOM 5962 C C . LEU B 1 235 ? 10.961 50.031 8.375 1 40.88 235 LEU B C 1
ATOM 5964 O O . LEU B 1 235 ? 10.734 51.25 8.188 1 40.88 235 LEU B O 1
ATOM 5968 N N . GLU B 1 236 ? 10.867 49.562 7.242 1 36.03 236 GLU B N 1
ATOM 5969 C CA . GLU B 1 236 ? 9.844 49.875 6.258 1 36.03 236 GLU B CA 1
ATOM 5970 C C . GLU B 1 236 ? 8.477 50.031 6.914 1 36.03 236 GLU B C 1
ATOM 5972 O O . GLU B 1 236 ? 7.777 49.031 7.133 1 36.03 236 GLU B O 1
ATOM 5977 N N . ILE B 1 237 ? 8.164 50.812 7.906 1 33.06 237 ILE B N 1
ATOM 5978 C CA . ILE B 1 237 ? 6.734 51.094 7.918 1 33.06 237 ILE B CA 1
ATOM 5979 C C . ILE B 1 237 ? 6.32 51.688 6.57 1 33.06 237 ILE B C 1
ATOM 5981 O O . ILE B 1 237 ? 7.152 52.219 5.836 1 33.06 237 ILE B O 1
ATOM 5985 N N . GLY B 1 238 ? 5.02 51.938 6.145 1 29.59 238 GLY B N 1
ATOM 5986 C CA . GLY B 1 238 ? 4.387 52.375 4.918 1 29.59 238 GLY B CA 1
ATOM 5987 C C . GLY B 1 238 ? 5.047 53.594 4.324 1 29.59 238 GLY B C 1
ATOM 5988 O O . GLY B 1 238 ? 4.812 53.938 3.164 1 29.59 238 GLY B O 1
ATOM 5989 N N . GLN B 1 239 ? 5.23 54.781 4.992 1 28.08 239 GLN B N 1
ATOM 5990 C CA . GLN B 1 239 ? 5.285 56 4.195 1 28.08 239 GLN B CA 1
ATOM 5991 C C . GLN B 1 239 ? 6.641 56.156 3.512 1 28.08 239 GLN B C 1
ATOM 5993 O O . GLN B 1 239 ? 7.684 56 4.148 1 28.08 239 GLN B O 1
ATOM 5998 N N . GLN B 1 240 ? 6.816 55.938 2.227 1 26.95 240 GLN B N 1
ATOM 5999 C CA . GLN B 1 240 ? 7.887 56.219 1.274 1 26.95 240 GLN B CA 1
ATOM 6000 C C . GLN B 1 240 ? 8.539 57.562 1.552 1 26.95 240 GLN B C 1
ATOM 6002 O O . GLN B 1 240 ? 8.383 58.5 0.771 1 26.95 240 GLN B O 1
ATOM 6007 N N . GLU B 1 241 ? 8.625 58.281 2.668 1 26.05 241 GLU B N 1
ATOM 6008 C CA . GLU B 1 241 ? 9.289 59.562 2.473 1 26.05 241 GLU B CA 1
ATOM 6009 C C . GLU B 1 241 ? 10.766 59.375 2.129 1 26.05 241 GLU B C 1
ATOM 6011 O O . GLU B 1 241 ? 11.352 58.312 2.422 1 26.05 241 GLU B O 1
ATOM 6016 N N . ASN B 1 242 ? 11.391 60.344 1.263 1 24.86 242 ASN B N 1
ATOM 6017 C CA . ASN B 1 242 ? 12.68 60.656 0.668 1 24.86 242 ASN B CA 1
ATOM 6018 C C . ASN B 1 242 ? 13.781 60.719 1.722 1 24.86 242 ASN B C 1
ATOM 6020 O O . ASN B 1 242 ? 13.836 61.656 2.514 1 24.86 242 ASN B O 1
ATOM 6024 N N . PHE B 1 243 ? 14.312 59.656 2.303 1 23.11 243 PHE B N 1
ATOM 6025 C CA . PHE B 1 243 ? 15.289 59.688 3.383 1 23.11 243 PHE B CA 1
ATOM 6026 C C . PHE B 1 243 ? 16.688 60 2.846 1 23.11 243 PHE B C 1
ATOM 6028 O O . PHE B 1 243 ? 17.5 59.094 2.645 1 23.11 243 PHE B O 1
ATOM 6035 N N . SER B 1 244 ? 16.969 61 2.01 1 23.56 244 SER B N 1
ATOM 6036 C CA . SER B 1 244 ? 18.328 61.219 1.508 1 23.56 244 SER B CA 1
ATOM 6037 C C . SER B 1 244 ? 19.297 61.531 2.645 1 23.56 244 SER B C 1
ATOM 6039 O O . SER B 1 244 ? 20.484 61.75 2.41 1 23.56 244 SER B O 1
ATOM 6041 N N . THR B 1 245 ? 19.062 62.125 3.729 1 22.28 245 THR B N 1
ATOM 6042 C CA . THR B 1 245 ? 20.203 62.875 4.27 1 22.28 245 THR B CA 1
ATOM 6043 C C . THR B 1 245 ? 21.219 61.906 4.898 1 22.28 245 THR B C 1
ATOM 6045 O O . THR B 1 245 ? 20.859 61.062 5.719 1 22.28 245 THR B O 1
ATOM 6048 N N . ARG B 1 246 ? 22.422 61.625 4.383 1 30.27 246 ARG B N 1
ATOM 6049 C CA . ARG B 1 246 ? 23.672 60.938 4.715 1 30.27 246 ARG B CA 1
ATOM 6050 C C . ARG B 1 246 ? 24.156 61.344 6.102 1 30.27 246 ARG B C 1
ATOM 6052 O O . ARG B 1 246 ? 25.234 61.906 6.242 1 30.27 246 ARG B O 1
ATOM 6059 N N . THR B 1 247 ? 23.5 61.844 7.082 1 23.47 247 THR B N 1
ATOM 6060 C CA . THR B 1 247 ? 24.328 62.344 8.18 1 23.47 247 THR B CA 1
ATOM 6061 C C . THR B 1 247 ? 25.094 61.188 8.828 1 23.47 247 THR B C 1
ATOM 6063 O O . THR B 1 247 ? 24.578 60.062 8.906 1 23.47 247 THR B O 1
ATOM 6066 N N . ASN B 1 248 ? 26.438 61.188 9.023 1 27 248 ASN B N 1
ATOM 6067 C CA . ASN B 1 248 ? 27.516 60.469 9.695 1 27 248 ASN B CA 1
ATOM 6068 C C . ASN B 1 248 ? 27.109 60.031 11.094 1 27 248 ASN B C 1
ATOM 6070 O O . ASN B 1 248 ? 27.188 60.812 12.047 1 27 248 ASN B O 1
ATOM 6074 N N . LEU B 1 249 ? 26 59.312 11.289 1 28.73 249 LEU B N 1
ATOM 6075 C CA . LEU B 1 249 ? 25.516 59.125 12.656 1 28.73 249 LEU B CA 1
ATOM 6076 C C . LEU B 1 249 ? 26.516 58.344 13.484 1 28.73 249 LEU B C 1
ATOM 6078 O O . LEU B 1 249 ? 26.891 57.219 13.102 1 28.73 249 LEU B O 1
ATOM 6082 N N . GLN B 1 250 ? 27.484 58.875 14.211 1 28.72 250 GLN B N 1
ATOM 6083 C CA . GLN B 1 250 ? 28.219 58.375 15.383 1 28.72 250 GLN B CA 1
ATOM 6084 C C . GLN B 1 250 ? 27.406 57.344 16.156 1 28.72 250 GLN B C 1
ATOM 6086 O O . GLN B 1 250 ? 26.172 57.344 16.094 1 28.72 250 GLN B O 1
ATOM 6091 N N . GLU B 1 251 ? 28.016 56.25 16.625 1 32.12 251 GLU B N 1
ATOM 6092 C CA . GLU B 1 251 ? 27.516 55.219 17.516 1 32.12 251 GLU B CA 1
ATOM 6093 C C . GLU B 1 251 ? 26.562 55.781 18.562 1 32.12 251 GLU B C 1
ATOM 6095 O O . GLU B 1 251 ? 27 56.312 19.578 1 32.12 251 GLU B O 1
ATOM 6100 N N . GLU B 1 252 ? 25.594 56.625 18.188 1 32.78 252 GLU B N 1
ATOM 6101 C CA . GLU B 1 252 ? 24.766 57.25 19.219 1 32.78 252 GLU B CA 1
ATOM 6102 C C . GLU B 1 252 ? 24.234 56.219 20.219 1 32.78 252 GLU B C 1
ATOM 6104 O O . GLU B 1 252 ? 23.906 55.094 19.828 1 32.78 252 GLU B O 1
ATOM 6109 N N . PRO B 1 253 ? 24.594 56.219 21.609 1 36.22 253 PRO B N 1
ATOM 6110 C CA . PRO B 1 253 ? 24.062 55.406 22.703 1 36.22 253 PRO B CA 1
ATOM 6111 C C . PRO B 1 253 ? 22.641 54.906 22.438 1 36.22 253 PRO B C 1
ATOM 6113 O O . PRO B 1 253 ? 21.938 55.469 21.594 1 36.22 253 PRO B O 1
ATOM 6116 N N . SER B 1 254 ? 22.312 53.656 22.812 1 41.72 254 SER B N 1
ATOM 6117 C CA . SER B 1 254 ? 20.969 53.094 22.734 1 41.72 254 SER B CA 1
ATOM 6118 C C . SER B 1 254 ? 19.906 54.188 22.797 1 41.72 254 SER B C 1
ATOM 6120 O O . SER B 1 254 ? 19.906 55 23.719 1 41.72 254 SER B O 1
ATOM 6122 N N . PRO B 1 255 ? 19.406 54.719 21.734 1 44.72 255 PRO B N 1
ATOM 6123 C CA . PRO B 1 255 ? 18.547 55.906 21.688 1 44.72 255 PRO B CA 1
ATOM 6124 C C . PRO B 1 255 ? 17.531 55.969 22.828 1 44.72 255 PRO B C 1
ATOM 6126 O O . PRO B 1 255 ? 16.906 54.938 23.125 1 44.72 255 PRO B O 1
ATOM 6129 N N . SER B 1 256 ? 17.672 56.688 23.938 1 61.59 256 SER B N 1
ATOM 6130 C CA . SER B 1 256 ? 16.672 57.125 24.906 1 61.59 256 SER B CA 1
ATOM 6131 C C . SER B 1 256 ? 15.305 57.312 24.234 1 61.59 256 SER B C 1
ATOM 6133 O O . SER B 1 256 ? 15.203 57.875 23.141 1 61.59 256 SER B O 1
ATOM 6135 N N . HIS B 1 257 ? 14.414 56.219 24.438 1 79.06 257 HIS B N 1
ATOM 6136 C CA . HIS B 1 257 ? 13.047 56.344 23.953 1 79.06 257 HIS B CA 1
ATOM 6137 C C . HIS B 1 257 ? 12.453 57.688 24.266 1 79.06 257 HIS B C 1
ATOM 6139 O O . HIS B 1 257 ? 12.336 58.062 25.438 1 79.06 257 HIS B O 1
ATOM 6145 N N . ARG B 1 258 ? 12.398 58.469 23.25 1 85.94 258 ARG B N 1
ATOM 6146 C CA . ARG B 1 258 ? 11.797 59.781 23.375 1 85.94 258 ARG B CA 1
ATOM 6147 C C . ARG B 1 258 ? 10.281 59.719 23.328 1 85.94 258 ARG B C 1
ATOM 6149 O O . ARG B 1 258 ? 9.711 58.938 22.531 1 85.94 258 ARG B O 1
ATOM 6156 N N . LEU B 1 259 ? 9.727 60.406 24.281 1 89.25 259 LEU B N 1
ATOM 6157 C CA . LEU B 1 259 ? 8.273 60.531 24.25 1 89.25 259 LEU B CA 1
ATOM 6158 C C . LEU B 1 259 ? 7.832 61.906 23.766 1 89.25 259 LEU B C 1
ATOM 6160 O O . LEU B 1 259 ? 8.375 62.906 24.188 1 89.25 259 LEU B O 1
ATOM 6164 N N . ALA B 1 260 ? 6.996 61.875 22.734 1 88.44 260 ALA B N 1
ATOM 6165 C CA . ALA B 1 260 ? 6.449 63.094 22.156 1 88.44 260 ALA B CA 1
ATOM 6166 C C . ALA B 1 260 ? 5.152 62.812 21.406 1 88.44 260 ALA B C 1
ATOM 6168 O O . ALA B 1 260 ? 4.855 61.688 21.062 1 88.44 260 ALA B O 1
ATOM 6169 N N . THR B 1 261 ? 4.406 63.875 21.266 1 88 261 THR B N 1
ATOM 6170 C CA . THR B 1 261 ? 3.154 63.75 20.531 1 88 261 THR B CA 1
ATOM 6171 C C . THR B 1 261 ? 3.42 63.469 19.047 1 88 261 THR B C 1
ATOM 6173 O O . THR B 1 261 ? 2.574 62.906 18.359 1 88 261 THR B O 1
ATOM 6176 N N . VAL B 1 262 ? 4.504 63.938 18.594 1 88.12 262 VAL B N 1
ATOM 6177 C CA . VAL B 1 262 ? 4.91 63.688 17.219 1 88.12 262 VAL B CA 1
ATOM 6178 C C . VAL B 1 262 ? 6.293 63.031 17.188 1 88.12 262 VAL B C 1
ATOM 6180 O O . VAL B 1 262 ? 7.262 63.594 17.703 1 88.12 262 VAL B O 1
ATOM 6183 N N . LEU B 1 263 ? 6.289 61.875 16.703 1 90.19 263 LEU B N 1
ATOM 6184 C CA . LEU B 1 263 ? 7.52 61.094 16.547 1 90.19 263 LEU B CA 1
ATOM 6185 C C . LEU B 1 263 ? 7.668 60.594 15.117 1 90.19 263 LEU B C 1
ATOM 6187 O O . LEU B 1 263 ? 6.695 60.562 14.359 1 90.19 263 LEU B O 1
ATOM 6191 N N . THR B 1 264 ? 8.875 60.281 14.758 1 88.75 264 THR B N 1
ATOM 6192 C CA . THR B 1 264 ? 9.086 59.594 13.484 1 88.75 264 THR B CA 1
ATOM 6193 C C . THR B 1 264 ? 8.578 58.156 13.547 1 88.75 264 THR B C 1
ATOM 6195 O O . THR B 1 264 ? 8.438 57.594 14.633 1 88.75 264 THR B O 1
ATOM 6198 N N . PRO B 1 265 ? 8.305 57.688 12.422 1 88.12 265 PRO B N 1
ATOM 6199 C CA . PRO B 1 265 ? 7.863 56.312 12.406 1 88.12 265 PRO B CA 1
ATOM 6200 C C . PRO B 1 265 ? 8.867 55.344 13.07 1 88.12 265 PRO B C 1
ATOM 6202 O O . PRO B 1 265 ? 8.469 54.375 13.727 1 88.12 265 PRO B O 1
ATOM 6205 N N . ARG B 1 266 ? 10.062 55.656 12.953 1 87.06 266 ARG B N 1
ATOM 6206 C CA . ARG B 1 266 ? 11.102 54.844 13.562 1 87.06 266 ARG B CA 1
ATOM 6207 C C . ARG B 1 266 ? 11.047 54.906 15.086 1 87.06 266 ARG B C 1
ATOM 6209 O O . ARG B 1 266 ? 11.188 53.906 15.766 1 87.06 266 ARG B O 1
ATOM 6216 N N . GLU B 1 267 ? 10.867 56.062 15.539 1 91.25 267 GLU B N 1
ATOM 6217 C CA . GLU B 1 267 ? 10.758 56.25 16.984 1 91.25 267 GLU B CA 1
ATOM 6218 C C . GLU B 1 267 ? 9.5 55.594 17.531 1 91.25 267 GLU B C 1
ATOM 6220 O O . GLU B 1 267 ? 9.531 54.969 18.594 1 91.25 267 GLU B O 1
ATOM 6225 N N . ASP B 1 268 ? 8.445 55.75 16.75 1 93.94 268 ASP B N 1
ATOM 6226 C CA . ASP B 1 268 ? 7.199 55.094 17.141 1 93.94 268 ASP B CA 1
ATOM 6227 C C . ASP B 1 268 ? 7.379 53.594 17.25 1 93.94 268 ASP B C 1
ATOM 6229 O O . ASP B 1 268 ? 6.926 52.969 18.203 1 93.94 268 ASP B O 1
ATOM 6233 N N . ALA B 1 269 ? 8.078 53.094 16.266 1 92.25 269 ALA B N 1
ATOM 6234 C CA . ALA B 1 269 ? 8.289 51.625 16.219 1 92.25 269 ALA B CA 1
ATOM 6235 C C . ALA B 1 269 ? 9.18 51.188 17.375 1 92.25 269 ALA B C 1
ATOM 6237 O O . ALA B 1 269 ? 8.914 50.156 18 1 92.25 269 ALA B O 1
ATOM 6238 N N . ALA B 1 270 ? 10.188 51.906 17.625 1 92.69 270 ALA B N 1
ATOM 6239 C CA . ALA B 1 270 ? 11.094 51.562 18.719 1 92.69 270 ALA B CA 1
ATOM 6240 C C . ALA B 1 270 ? 10.359 51.562 20.062 1 92.69 270 ALA B C 1
ATOM 6242 O O . ALA B 1 270 ? 10.539 50.656 20.875 1 92.69 270 ALA B O 1
ATOM 6243 N N . ASN B 1 271 ? 9.547 52.625 20.25 1 96 271 ASN B N 1
ATOM 6244 C CA . ASN B 1 271 ? 8.758 52.688 21.469 1 96 271 ASN B CA 1
ATOM 6245 C C . ASN B 1 271 ? 7.762 51.562 21.562 1 96 271 ASN B C 1
ATOM 6247 O O . ASN B 1 271 ? 7.586 50.969 22.625 1 96 271 ASN B O 1
ATOM 6251 N N . PHE B 1 272 ? 7.184 51.25 20.438 1 96.06 272 PHE B N 1
ATOM 6252 C CA . PHE B 1 272 ? 6.207 50.188 20.391 1 96.06 272 PHE B CA 1
ATOM 6253 C C . PHE B 1 272 ? 6.844 48.844 20.797 1 96.06 272 PHE B C 1
ATOM 6255 O O . PHE B 1 272 ? 6.316 48.156 21.656 1 96.06 272 PHE B O 1
ATOM 6262 N N . HIS B 1 273 ? 7.949 48.562 20.234 1 95.88 273 HIS B N 1
ATOM 6263 C CA . HIS B 1 273 ? 8.641 47.312 20.547 1 95.88 273 HIS B CA 1
ATOM 6264 C C . HIS B 1 273 ? 9.055 47.25 22.016 1 95.88 273 HIS B C 1
ATOM 6266 O O . HIS B 1 273 ? 8.891 46.25 22.672 1 95.88 273 HIS B O 1
ATOM 6272 N N . ALA B 1 274 ? 9.547 48.375 22.469 1 95.94 274 ALA B N 1
ATOM 6273 C CA . ALA B 1 274 ? 9.977 48.438 23.859 1 95.94 274 ALA B CA 1
ATOM 6274 C C . ALA B 1 274 ? 8.805 48.188 24.812 1 95.94 274 ALA B C 1
ATOM 6276 O O . ALA B 1 274 ? 8.938 47.438 25.781 1 95.94 274 ALA B O 1
ATOM 6277 N N . LEU B 1 275 ? 7.73 48.75 24.469 1 97.06 275 LEU B N 1
ATOM 6278 C CA . LEU B 1 275 ? 6.547 48.594 25.312 1 97.06 275 LEU B CA 1
ATOM 6279 C C . LEU B 1 275 ? 6.035 47.156 25.25 1 97.06 275 LEU B C 1
ATOM 6281 O O . LEU B 1 275 ? 5.613 46.594 26.266 1 97.06 275 LEU B O 1
ATOM 6285 N N . CYS B 1 276 ? 6.074 46.594 24.047 1 96.94 276 CYS B N 1
ATOM 6286 C CA . CYS B 1 276 ? 5.656 45.188 23.906 1 96.94 276 CYS B CA 1
ATOM 6287 C C . CYS B 1 276 ? 6.527 44.281 24.75 1 96.94 276 CYS B C 1
ATOM 6289 O O . CYS B 1 276 ? 6.055 43.25 25.25 1 96.94 276 CYS B O 1
ATOM 6291 N N . ARG B 1 277 ? 7.742 44.625 24.969 1 95.62 277 ARG B N 1
ATOM 6292 C CA . ARG B 1 277 ? 8.68 43.844 25.766 1 95.62 277 ARG B CA 1
ATOM 6293 C C . ARG B 1 277 ? 8.5 44.094 27.25 1 95.62 277 ARG B C 1
ATOM 6295 O O . ARG B 1 277 ? 9.188 43.5 28.078 1 95.62 277 ARG B O 1
ATOM 6302 N N . GLY B 1 278 ? 7.645 44.938 27.578 1 93.75 278 GLY B N 1
ATOM 6303 C CA . GLY B 1 278 ? 7.359 45.219 28.984 1 93.75 278 GLY B CA 1
ATOM 6304 C C . GLY B 1 278 ? 8.188 46.344 29.547 1 93.75 278 GLY B C 1
ATOM 6305 O O . GLY B 1 278 ? 8.195 46.562 30.766 1 93.75 278 GLY B O 1
ATOM 6306 N N . GLN B 1 279 ? 8.812 47.094 28.719 1 92.94 279 GLN B N 1
ATOM 6307 C CA . GLN B 1 279 ? 9.625 48.219 29.188 1 92.94 279 GLN B CA 1
ATOM 6308 C C . GLN B 1 279 ? 8.766 49.406 29.562 1 92.94 279 GLN B C 1
ATOM 6310 O O . GLN B 1 279 ? 7.758 49.688 28.906 1 92.94 279 GLN B O 1
ATOM 6315 N N . GLN B 1 280 ? 9.125 50.062 30.609 1 86.5 280 GLN B N 1
ATOM 6316 C CA . GLN B 1 280 ? 8.461 51.281 31.031 1 86.5 280 GLN B CA 1
ATOM 6317 C C . GLN B 1 280 ? 9.148 52.531 30.469 1 86.5 280 GLN B C 1
ATOM 6319 O O . GLN B 1 280 ? 10.336 52.75 30.719 1 86.5 280 GLN B O 1
ATOM 6324 N N . LEU B 1 281 ? 8.43 53.25 29.75 1 94.19 281 LEU B N 1
ATOM 6325 C CA . LEU B 1 281 ? 9.047 54.406 29.094 1 94.19 281 LEU B CA 1
ATOM 6326 C C . LEU B 1 281 ? 8.719 55.688 29.812 1 94.19 281 LEU B C 1
ATOM 6328 O O . LEU B 1 281 ? 9.359 56.719 29.594 1 94.19 281 LEU B O 1
ATOM 6332 N N . LEU B 1 282 ? 7.734 55.688 30.688 1 93.81 282 LEU B N 1
ATOM 6333 C CA . LEU B 1 282 ? 7.391 56.844 31.516 1 93.81 282 LEU B CA 1
ATOM 6334 C C . LEU B 1 282 ? 8.367 56.969 32.688 1 93.81 282 LEU B C 1
ATOM 6336 O O . LEU B 1 282 ? 8.93 56 33.156 1 93.81 282 LEU B O 1
ATOM 6340 N N . SER B 1 283 ? 8.492 58.188 33.125 1 91.44 283 SER B N 1
ATOM 6341 C CA . SER B 1 283 ? 9.367 58.438 34.25 1 91.44 283 SER B CA 1
ATOM 6342 C C . SER B 1 283 ? 8.766 57.875 35.531 1 91.44 283 SER B C 1
ATOM 6344 O O . SER B 1 283 ? 7.543 57.781 35.656 1 91.44 283 SER B O 1
ATOM 6346 N N . ASP B 1 284 ? 9.57 57.625 36.469 1 90.25 284 ASP B N 1
ATOM 6347 C CA . ASP B 1 284 ? 9.125 57.094 37.75 1 90.25 284 ASP B CA 1
ATOM 6348 C C . ASP B 1 284 ? 8.234 58.094 38.5 1 90.25 284 ASP B C 1
ATOM 6350 O O . ASP B 1 284 ? 7.27 57.719 39.156 1 90.25 284 ASP B O 1
ATOM 6354 N N . ALA B 1 285 ? 8.648 59.25 38.312 1 91.94 285 ALA B N 1
ATOM 6355 C CA . ALA B 1 285 ? 7.867 60.281 38.969 1 91.94 285 ALA B CA 1
ATOM 6356 C C . ALA B 1 285 ? 6.449 60.344 38.406 1 91.94 285 ALA B C 1
ATOM 6358 O O . ALA B 1 285 ? 5.484 60.531 39.156 1 91.94 285 ALA B O 1
ATOM 6359 N N . TYR B 1 286 ? 6.434 60.219 37.156 1 91.69 286 TYR B N 1
ATOM 6360 C CA . TYR B 1 286 ? 5.121 60.281 36.531 1 91.69 286 TYR B CA 1
ATOM 6361 C C . TYR B 1 286 ? 4.301 59.031 36.906 1 91.69 286 TYR B C 1
ATOM 6363 O O . TYR B 1 286 ? 3.109 59.156 37.188 1 91.69 286 TYR B O 1
ATOM 6371 N N . VAL B 1 287 ? 4.883 57.875 36.938 1 90.69 287 VAL B N 1
ATOM 6372 C CA . VAL B 1 287 ? 4.207 56.625 37.25 1 90.69 287 VAL B CA 1
ATOM 6373 C C . VAL B 1 287 ? 3.666 56.656 38.688 1 90.69 287 VAL B C 1
ATOM 6375 O O . VAL B 1 287 ? 2.596 56.125 38.969 1 90.69 287 VAL B O 1
ATOM 6378 N N . ALA B 1 288 ? 4.348 57.25 39.469 1 89.44 288 ALA B N 1
ATOM 6379 C CA . ALA B 1 288 ? 3.945 57.344 40.875 1 89.44 288 ALA B CA 1
ATOM 6380 C C . ALA B 1 288 ? 2.629 58.125 41.031 1 89.44 288 ALA B C 1
ATOM 6382 O O . ALA B 1 288 ? 1.912 57.938 42 1 89.44 288 ALA B O 1
ATOM 6383 N N . THR B 1 289 ? 2.371 58.969 40.031 1 88.75 289 THR B N 1
ATOM 6384 C CA . THR B 1 289 ? 1.142 59.75 40.094 1 88.75 289 THR B CA 1
ATOM 6385 C C . THR B 1 289 ? -0.055 58.906 39.656 1 88.75 289 THR B C 1
ATOM 6387 O O . THR B 1 289 ? -1.204 59.281 39.906 1 88.75 289 THR B O 1
ATOM 6390 N N . LEU B 1 290 ? 0.314 57.875 39.031 1 85.69 290 LEU B N 1
ATOM 6391 C CA . LEU B 1 290 ? -0.746 57.031 38.5 1 85.69 290 LEU B CA 1
ATOM 6392 C C . LEU B 1 290 ? -1.284 56.062 39.562 1 85.69 290 LEU B C 1
ATOM 6394 O O . LEU B 1 290 ? -0.511 55.406 40.25 1 85.69 290 LEU B O 1
ATOM 6398 N N . LYS B 1 291 ? -2.641 56.125 39.875 1 79.88 291 LYS B N 1
ATOM 6399 C CA . LYS B 1 291 ? -3.207 55.344 40.969 1 79.88 291 LYS B CA 1
ATOM 6400 C C . LYS B 1 291 ? -4.441 54.594 40.531 1 79.88 291 LYS B C 1
ATOM 6402 O O . LYS B 1 291 ? -5.008 54.875 39.469 1 79.88 291 LYS B O 1
ATOM 6407 N N . CYS B 1 292 ? -4.621 53.531 41.312 1 83.62 292 CYS B N 1
ATOM 6408 C CA . CYS B 1 292 ? -5.902 52.844 41.25 1 83.62 292 CYS B CA 1
ATOM 6409 C C . CYS B 1 292 ? -6.914 53.438 42.219 1 83.62 292 CYS B C 1
ATOM 6411 O O . CYS B 1 292 ? -6.559 53.844 43.312 1 83.62 292 CYS B O 1
ATOM 6413 N N . PHE B 1 293 ? -8.094 53.688 41.625 1 80.88 293 PHE B N 1
ATOM 6414 C CA . PHE B 1 293 ? -9.109 54.281 42.469 1 80.88 293 PHE B CA 1
ATOM 6415 C C . PHE B 1 293 ? -10.492 53.781 42.094 1 80.88 293 PHE B C 1
ATOM 6417 O O . PHE B 1 293 ? -10.68 53.188 41.031 1 80.88 293 PHE B O 1
ATOM 6424 N N . TYR B 1 294 ? -11.344 53.875 43.062 1 79.75 294 TYR B N 1
ATOM 6425 C CA . TYR B 1 294 ? -12.75 53.594 42.812 1 79.75 294 TYR B CA 1
ATOM 6426 C C . TYR B 1 294 ? -13.461 54.844 42.312 1 79.75 294 TYR B C 1
ATOM 6428 O O . TYR B 1 294 ? -13.211 55.969 42.812 1 79.75 294 TYR B O 1
ATOM 6436 N N . ASP B 1 295 ? -14.219 54.719 41.281 1 78.81 295 ASP B N 1
ATOM 6437 C CA . ASP B 1 295 ? -14.875 55.844 40.656 1 78.81 295 ASP B CA 1
ATOM 6438 C C . ASP B 1 295 ? -16.328 55.531 40.344 1 78.81 295 ASP B C 1
ATOM 6440 O O . ASP B 1 295 ? -16.641 54.469 39.781 1 78.81 295 ASP B O 1
ATOM 6444 N N . TRP B 1 296 ? -17.219 56.375 40.75 1 73.38 296 TRP B N 1
ATOM 6445 C CA . TRP B 1 296 ? -18.625 56.156 40.406 1 73.38 296 TRP B CA 1
ATOM 6446 C C . TRP B 1 296 ? -18.969 56.844 39.094 1 73.38 296 TRP B C 1
ATOM 6448 O O . TRP B 1 296 ? -20.047 56.594 38.531 1 73.38 296 TRP B O 1
ATOM 6458 N N . ARG B 1 297 ? -18.156 57.469 38.438 1 72.62 297 ARG B N 1
ATOM 6459 C CA . ARG B 1 297 ? -18.219 58.031 37.094 1 72.62 297 ARG B CA 1
ATOM 6460 C C . ARG B 1 297 ? -19.453 58.938 36.938 1 72.62 297 ARG B C 1
ATOM 6462 O O . ARG B 1 297 ? -20.062 58.969 35.875 1 72.62 297 ARG B O 1
ATOM 6469 N N . GLY B 1 298 ? -20.016 59.469 37.938 1 67.69 298 GLY B N 1
ATOM 6470 C CA . GLY B 1 298 ? -21.188 60.312 37.906 1 67.69 298 GLY B CA 1
ATOM 6471 C C . GLY B 1 298 ? -22.484 59.562 37.625 1 67.69 298 GLY B C 1
ATOM 6472 O O . GLY B 1 298 ? -23.484 60.156 37.25 1 67.69 298 GLY B O 1
ATOM 6473 N N . ASP B 1 299 ? -22.422 58.281 37.781 1 69.31 299 ASP B N 1
ATOM 6474 C CA . ASP B 1 299 ? -23.578 57.438 37.5 1 69.31 299 ASP B CA 1
ATOM 6475 C C . ASP B 1 299 ? -24.156 56.875 38.812 1 69.31 299 ASP B C 1
ATOM 6477 O O . ASP B 1 299 ? -23.406 56.438 39.688 1 69.31 299 ASP B O 1
ATOM 6481 N N . ASP B 1 300 ? -25.422 56.875 38.812 1 67.69 300 ASP B N 1
ATOM 6482 C CA . ASP B 1 300 ? -26.094 56.5 40.031 1 67.69 300 ASP B CA 1
ATOM 6483 C C . ASP B 1 300 ? -25.891 55 40.312 1 67.69 300 ASP B C 1
ATOM 6485 O O . ASP B 1 300 ? -25.766 54.594 41.469 1 67.69 300 ASP B O 1
ATOM 6489 N N . TYR B 1 301 ? -25.906 54.281 39.344 1 67.94 301 TYR B N 1
ATOM 6490 C CA . TYR B 1 301 ? -25.688 52.844 39.531 1 67.94 301 TYR B CA 1
ATOM 6491 C C . TYR B 1 301 ? -24.281 52.594 40.094 1 67.94 301 TYR B C 1
ATOM 6493 O O . TYR B 1 301 ? -24.109 51.75 40.969 1 67.94 301 TYR B O 1
ATOM 6501 N N . LEU B 1 302 ? -23.359 53.312 39.656 1 74.62 302 LEU B N 1
ATOM 6502 C CA . LEU B 1 302 ? -21.969 53.125 40.062 1 74.62 302 LEU B CA 1
ATOM 6503 C C . LEU B 1 302 ? -21.703 53.75 41.438 1 74.62 302 LEU B C 1
ATOM 6505 O O . LEU B 1 302 ? -20.656 53.5 42.062 1 74.62 302 LEU B O 1
ATOM 6509 N N . ARG B 1 303 ? -22.609 54.438 41.844 1 69 303 ARG B N 1
ATOM 6510 C CA . ARG B 1 303 ? -22.516 54.938 43.188 1 69 303 ARG B CA 1
ATOM 6511 C C . ARG B 1 303 ? -22.594 53.781 44.188 1 69 303 ARG B C 1
ATOM 6513 O O . ARG B 1 303 ? -21.922 53.812 45.25 1 69 303 ARG B O 1
ATOM 6520 N N . LEU B 1 304 ? -23.391 52.938 43.812 1 64.69 304 LEU B N 1
ATOM 6521 C CA . LEU B 1 304 ? -23.578 51.781 44.688 1 64.69 304 LEU B CA 1
ATOM 6522 C C . LEU B 1 304 ? -22.453 50.75 44.5 1 64.69 304 LEU B C 1
ATOM 6524 O O . LEU B 1 304 ? -22.047 50.125 45.469 1 64.69 304 LEU B O 1
ATOM 6528 N N . MET B 1 305 ? -21.969 50.656 43.312 1 69.56 305 MET B N 1
ATOM 6529 C CA . MET B 1 305 ? -20.875 49.719 43 1 69.56 305 MET B CA 1
ATOM 6530 C C . MET B 1 305 ? -19.812 50.406 42.156 1 69.56 305 MET B C 1
ATOM 6532 O O . MET B 1 305 ? -19.797 50.25 40.906 1 69.56 305 MET B O 1
ATOM 6536 N N . PRO B 1 306 ? -18.969 51.062 42.844 1 77.69 306 PRO B N 1
ATOM 6537 C CA . PRO B 1 306 ? -17.984 51.844 42.125 1 77.69 306 PRO B CA 1
ATOM 6538 C C . PRO B 1 306 ? -17.062 51 41.25 1 77.69 306 PRO B C 1
ATOM 6540 O O . PRO B 1 306 ? -16.75 49.844 41.625 1 77.69 306 PRO B O 1
ATOM 6543 N N . ALA B 1 307 ? -16.766 51.531 40.156 1 85.12 307 ALA B N 1
ATOM 6544 C CA . ALA B 1 307 ? -15.867 50.844 39.219 1 85.12 307 ALA B CA 1
ATOM 6545 C C . ALA B 1 307 ? -14.422 50.906 39.719 1 85.12 307 ALA B C 1
ATOM 6547 O O . ALA B 1 307 ? -13.984 51.969 40.219 1 85.12 307 ALA B O 1
ATOM 6548 N N . ARG B 1 308 ? -13.773 49.781 39.688 1 89.88 308 ARG B N 1
ATOM 6549 C CA . ARG B 1 308 ? -12.336 49.781 39.906 1 89.88 308 ARG B CA 1
ATOM 6550 C C . ARG B 1 308 ? -11.57 50.312 38.719 1 89.88 308 ARG B C 1
ATOM 6552 O O . ARG B 1 308 ? -11.547 49.656 37.656 1 89.88 308 ARG B O 1
ATOM 6559 N N . VAL B 1 309 ? -10.969 51.5 38.844 1 92.38 309 VAL B N 1
ATOM 6560 C CA . VAL B 1 309 ? -10.359 52.188 37.719 1 92.38 309 VAL B CA 1
ATOM 6561 C C . VAL B 1 309 ? -8.852 52.281 37.938 1 92.38 309 VAL B C 1
ATOM 6563 O O . VAL B 1 309 ? -8.383 52.531 39.062 1 92.38 309 VAL B O 1
ATOM 6566 N N . GLU B 1 310 ? -8.164 51.906 36.938 1 93.25 310 GLU B N 1
ATOM 6567 C CA . GLU B 1 310 ? -6.719 52.094 36.906 1 93.25 310 GLU B CA 1
ATOM 6568 C C . GLU B 1 310 ? -6.324 53.094 35.812 1 93.25 310 GLU B C 1
ATOM 6570 O O . GLU B 1 310 ? -6.715 52.938 34.656 1 93.25 310 GLU B O 1
ATOM 6575 N N . ARG B 1 311 ? -5.578 54.188 36.25 1 94.69 311 ARG B N 1
ATOM 6576 C CA . ARG B 1 311 ? -5.121 55.188 35.281 1 94.69 311 ARG B CA 1
ATOM 6577 C C . ARG B 1 311 ? -3.715 54.875 34.781 1 94.69 311 ARG B C 1
ATOM 6579 O O . ARG B 1 311 ? -2.811 54.594 35.562 1 94.69 311 ARG B O 1
ATOM 6586 N N . HIS B 1 312 ? -3.545 54.875 33.5 1 94.81 312 HIS B N 1
ATOM 6587 C CA . HIS B 1 312 ? -2.248 54.562 32.906 1 94.81 312 HIS B CA 1
ATOM 6588 C C . HIS B 1 312 ? -1.586 55.844 32.375 1 94.81 312 HIS B C 1
ATOM 6590 O O . HIS B 1 312 ? -0.378 55.875 32.125 1 94.81 312 HIS B O 1
ATOM 6596 N N . HIS B 1 313 ? -2.381 56.906 32.188 1 94.56 313 HIS B N 1
ATOM 6597 C CA . HIS B 1 313 ? -1.888 58.188 31.719 1 94.56 313 HIS B CA 1
ATOM 6598 C C . HIS B 1 313 ? -2.883 59.312 32.031 1 94.56 313 HIS B C 1
ATOM 6600 O O . HIS B 1 313 ? -4.098 59.094 31.969 1 94.56 313 HIS B O 1
ATOM 6606 N N . TRP B 1 314 ? -2.471 60.469 32.25 1 92.94 314 TRP B N 1
ATOM 6607 C CA . TRP B 1 314 ? -3.342 61.562 32.688 1 92.94 314 TRP B CA 1
ATOM 6608 C C . TRP B 1 314 ? -3.875 62.344 31.469 1 92.94 314 TRP B C 1
ATOM 6610 O O . TRP B 1 314 ? -5.082 62.562 31.344 1 92.94 314 TRP B O 1
ATOM 6620 N N . ASN B 1 315 ? -2.955 62.781 30.484 1 89 315 ASN B N 1
ATOM 6621 C CA . ASN B 1 315 ? -3.346 63.594 29.328 1 89 315 ASN B CA 1
ATOM 6622 C C . ASN B 1 315 ? -2.633 63.156 28.062 1 89 315 ASN B C 1
ATOM 6624 O O . ASN B 1 315 ? -1.474 63.5 27.828 1 89 315 ASN B O 1
ATOM 6628 N N . PRO B 1 316 ? -3.303 62.531 27.234 1 92.31 316 PRO B N 1
ATOM 6629 C CA . PRO B 1 316 ? -4.711 62.156 27.344 1 92.31 316 PRO B CA 1
ATOM 6630 C C . PRO B 1 316 ? -4.938 61.031 28.375 1 92.31 316 PRO B C 1
ATOM 6632 O O . PRO B 1 316 ? -4.02 60.281 28.656 1 92.31 316 PRO B O 1
ATOM 6635 N N . GLU B 1 317 ? -6.133 61.031 28.797 1 92.69 317 GLU B N 1
ATOM 6636 C CA . GLU B 1 317 ? -6.496 60.062 29.812 1 92.69 317 GLU B CA 1
ATOM 6637 C C . GLU B 1 317 ? -6.57 58.656 29.203 1 92.69 317 GLU B C 1
ATOM 6639 O O . GLU B 1 317 ? -7.145 58.469 28.141 1 92.69 317 GLU B O 1
ATOM 6644 N N . LEU B 1 318 ? -5.902 57.719 29.828 1 95.69 318 LEU B N 1
ATOM 6645 C CA . LEU B 1 318 ? -5.969 56.312 29.531 1 95.69 318 LEU B CA 1
ATOM 6646 C C . LEU B 1 318 ? -6.328 55.5 30.781 1 95.69 318 LEU B C 1
ATOM 6648 O O . LEU B 1 318 ? -5.57 55.5 31.766 1 95.69 318 LEU B O 1
ATOM 6652 N N . LEU B 1 319 ? -7.469 54.844 30.703 1 95.81 319 LEU B N 1
ATOM 6653 C CA . LEU B 1 319 ? -7.98 54.156 31.891 1 95.81 319 LEU B CA 1
ATOM 6654 C C . LEU B 1 319 ? -8.234 52.688 31.609 1 95.81 319 LEU B C 1
ATOM 6656 O O . LEU B 1 319 ? -8.477 52.312 30.453 1 95.81 319 LEU B O 1
ATOM 6660 N N . THR B 1 320 ? -8.109 51.906 32.656 1 96.25 320 THR B N 1
ATOM 6661 C CA . THR B 1 320 ? -8.602 50.531 32.656 1 96.25 320 THR B CA 1
ATOM 6662 C C . THR B 1 320 ? -9.672 50.344 33.719 1 96.25 320 THR B C 1
ATOM 6664 O O . THR B 1 320 ? -9.477 50.719 34.875 1 96.25 320 THR B O 1
ATOM 6667 N N . PHE B 1 321 ? -10.844 49.844 33.344 1 95.62 321 PHE B N 1
ATOM 6668 C CA . PHE B 1 321 ? -11.883 49.438 34.281 1 95.62 321 PHE B CA 1
ATOM 6669 C C . PHE B 1 321 ? -11.797 47.938 34.562 1 95.62 321 PHE B C 1
ATOM 6671 O O . PHE B 1 321 ? -11.812 47.125 33.625 1 95.62 321 PHE B O 1
ATOM 6678 N N . HIS B 1 322 ? -11.75 47.594 35.781 1 93.94 322 HIS B N 1
ATOM 6679 C CA . HIS B 1 322 ? -11.609 46.188 36.125 1 93.94 322 HIS B CA 1
ATOM 6680 C C . HIS B 1 322 ? -12.969 45.562 36.469 1 93.94 322 HIS B C 1
ATOM 6682 O O . HIS B 1 322 ? -13.859 46.25 36.969 1 93.94 322 HIS B O 1
ATOM 6688 N N . GLN B 1 323 ? -13.18 44.281 36.125 1 92.81 323 GLN B N 1
ATOM 6689 C CA . GLN B 1 323 ? -14.344 43.469 36.438 1 92.81 323 GLN B CA 1
ATOM 6690 C C . GLN B 1 323 ? -15.617 44.062 35.844 1 92.81 323 GLN B C 1
ATOM 6692 O O . GLN B 1 323 ? -16.609 44.25 36.531 1 92.81 323 GLN B O 1
ATOM 6697 N N . VAL B 1 324 ? -15.555 44.344 34.562 1 95.25 324 VAL B N 1
ATOM 6698 C CA . VAL B 1 324 ? -16.688 45 33.938 1 95.25 324 VAL B CA 1
ATOM 6699 C C . VAL B 1 324 ? -17.484 44 33.094 1 95.25 324 VAL B C 1
ATOM 6701 O O . VAL B 1 324 ? -18.609 44.281 32.688 1 95.25 324 VAL B O 1
ATOM 6704 N N . ILE B 1 325 ? -16.938 42.875 32.812 1 96.25 325 ILE B N 1
ATOM 6705 C CA . ILE B 1 325 ? -17.641 41.812 32.094 1 96.25 325 ILE B CA 1
ATOM 6706 C C . ILE B 1 325 ? -17.359 40.469 32.75 1 96.25 325 ILE B C 1
ATOM 6708 O O . ILE B 1 325 ? -16.219 40.156 33.094 1 96.25 325 ILE B O 1
ATOM 6712 N N . SER B 1 326 ? -18.406 39.625 32.969 1 96.19 326 SER B N 1
ATOM 6713 C CA . SER B 1 326 ? -18.266 38.344 33.656 1 96.19 326 SER B CA 1
ATOM 6714 C C . SER B 1 326 ? -17.844 37.25 32.719 1 96.19 326 SER B C 1
ATOM 6716 O O . SER B 1 326 ? -17.938 37.406 31.484 1 96.19 326 SER B O 1
ATOM 6718 N N . ASP B 1 327 ? -17.391 36.125 33.344 1 96 327 ASP B N 1
ATOM 6719 C CA . ASP B 1 327 ? -16.969 34.969 32.562 1 96 327 ASP B CA 1
ATOM 6720 C C . ASP B 1 327 ? -18.109 34.438 31.719 1 96 327 ASP B C 1
ATOM 6722 O O . ASP B 1 327 ? -17.906 34.031 30.562 1 96 327 ASP B O 1
ATOM 6726 N N . ASN B 1 328 ? -19.281 34.406 32.281 1 96.38 328 ASN B N 1
ATOM 6727 C CA . ASN B 1 328 ? -20.438 33.906 31.547 1 96.38 328 ASN B CA 1
ATOM 6728 C C . ASN B 1 328 ? -20.781 34.812 30.359 1 96.38 328 ASN B C 1
ATOM 6730 O O . ASN B 1 328 ? -21.156 34.312 29.297 1 96.38 328 ASN B O 1
ATOM 6734 N N . GLU B 1 329 ? -20.672 36.125 30.578 1 96.94 329 GLU B N 1
ATOM 6735 C CA . GLU B 1 329 ? -20.938 37.062 29.484 1 96.94 329 GLU B CA 1
ATOM 6736 C C . GLU B 1 329 ? -19.891 36.938 28.375 1 96.94 329 GLU B C 1
ATOM 6738 O O . GLU B 1 329 ? -20.219 37 27.188 1 96.94 329 GLU B O 1
ATOM 6743 N N . ILE B 1 330 ? -18.688 36.688 28.781 1 96.75 330 ILE B N 1
ATOM 6744 C CA . ILE B 1 330 ? -17.594 36.5 27.828 1 96.75 330 ILE B CA 1
ATOM 6745 C C . ILE B 1 330 ? -17.844 35.281 26.969 1 96.75 330 ILE B C 1
ATOM 6747 O O . ILE B 1 330 ? -17.766 35.344 25.734 1 96.75 330 ILE B O 1
ATOM 6751 N N . LEU B 1 331 ? -18.172 34.188 27.594 1 93.88 331 LEU B N 1
ATOM 6752 C CA . LEU B 1 331 ? -18.422 32.938 26.875 1 93.88 331 LEU B CA 1
ATOM 6753 C C . LEU B 1 331 ? -19.562 33.125 25.859 1 93.88 331 LEU B C 1
ATOM 6755 O O . LEU B 1 331 ? -19.453 32.656 24.719 1 93.88 331 LEU B O 1
ATOM 6759 N N . ARG B 1 332 ? -20.562 33.75 26.312 1 95 332 ARG B N 1
ATOM 6760 C CA . ARG B 1 332 ? -21.703 34 25.438 1 95 332 ARG B CA 1
ATOM 6761 C C . ARG B 1 332 ? -21.328 34.875 24.266 1 95 332 ARG B C 1
ATOM 6763 O O . ARG B 1 332 ? -21.75 34.656 23.141 1 95 332 ARG B O 1
ATOM 6770 N N . LEU B 1 333 ? -20.578 35.906 24.547 1 94.75 333 LEU B N 1
ATOM 6771 C CA . LEU B 1 333 ? -20.156 36.844 23.5 1 94.75 333 LEU B CA 1
ATOM 6772 C C . LEU B 1 333 ? -19.297 36.125 22.453 1 94.75 333 LEU B C 1
ATOM 6774 O O . LEU B 1 333 ? -19.453 36.375 21.25 1 94.75 333 LEU B O 1
ATOM 6778 N N . GLN B 1 334 ? -18.406 35.312 22.891 1 90.25 334 GLN B N 1
ATOM 6779 C CA . GLN B 1 334 ? -17.562 34.531 21.984 1 90.25 334 GLN B CA 1
ATOM 6780 C C . GLN B 1 334 ? -18.391 33.594 21.109 1 90.25 334 GLN B C 1
ATOM 6782 O O . GLN B 1 334 ? -18.125 33.469 19.922 1 90.25 334 GLN B O 1
ATOM 6787 N N . GLN B 1 335 ? -19.375 33.031 21.688 1 89.19 335 GLN B N 1
ATOM 6788 C CA . GLN B 1 335 ? -20.266 32.156 20.938 1 89.19 335 GLN B CA 1
ATOM 6789 C C . GLN B 1 335 ? -21.016 32.906 19.859 1 89.19 335 GLN B C 1
ATOM 6791 O O . GLN B 1 335 ? -21.188 32.438 18.734 1 89.19 335 GLN B O 1
ATOM 6796 N N . LEU B 1 336 ? -21.453 34.094 20.234 1 91.31 336 LEU B N 1
ATOM 6797 C CA . LEU B 1 336 ? -22.203 34.938 19.297 1 91.31 336 LEU B CA 1
ATOM 6798 C C . LEU B 1 336 ? -21.312 35.375 18.141 1 91.31 336 LEU B C 1
ATOM 6800 O O . LEU B 1 336 ? -21.781 35.5 17.016 1 91.31 336 LEU B O 1
ATOM 6804 N N . ALA B 1 337 ? -20.062 35.531 18.438 1 88.75 337 ALA B N 1
ATOM 6805 C CA . ALA B 1 337 ? -19.141 36.094 17.438 1 88.75 337 ALA B CA 1
ATOM 6806 C C . ALA B 1 337 ? -18.562 35 16.547 1 88.75 337 ALA B C 1
ATOM 6808 O O . ALA B 1 337 ? -18.062 35.281 15.461 1 88.75 337 ALA B O 1
ATOM 6809 N N . ALA B 1 338 ? -18.594 33.75 16.984 1 79.81 338 ALA B N 1
ATOM 6810 C CA . ALA B 1 338 ? -17.906 32.625 16.344 1 79.81 338 ALA B CA 1
ATOM 6811 C C . ALA B 1 338 ? -18.297 32.5 14.875 1 79.81 338 ALA B C 1
ATOM 6813 O O . ALA B 1 338 ? -17.422 32.406 14.008 1 79.81 338 ALA B O 1
ATOM 6814 N N . PRO B 1 339 ? -19.594 32.594 14.547 1 75.38 339 PRO B N 1
ATOM 6815 C CA . PRO B 1 339 ? -19.969 32.469 13.141 1 75.38 339 PRO B CA 1
ATOM 6816 C C . PRO B 1 339 ? -19.453 33.625 12.273 1 75.38 339 PRO B C 1
ATOM 6818 O O . PRO B 1 339 ? -19.125 33.406 11.102 1 75.38 339 PRO B O 1
ATOM 6821 N N . ALA B 1 340 ? -19.438 34.781 12.883 1 74.19 340 ALA B N 1
ATOM 6822 C CA . ALA B 1 340 ? -19.016 35.969 12.141 1 74.19 340 ALA B CA 1
ATOM 6823 C C . ALA B 1 340 ? -17.516 35.938 11.883 1 74.19 340 ALA B C 1
ATOM 6825 O O . ALA B 1 340 ? -17.047 36.5 10.891 1 74.19 340 ALA B O 1
ATOM 6826 N N . LEU B 1 341 ? -16.812 35.375 12.75 1 73.62 341 LEU B N 1
ATOM 6827 C CA . LEU B 1 341 ? -15.375 35.25 12.586 1 73.62 341 LEU B CA 1
ATOM 6828 C C . LEU B 1 341 ? -15.039 34.312 11.438 1 73.62 341 LEU B C 1
ATOM 6830 O O . LEU B 1 341 ? -14.023 34.469 10.758 1 73.62 341 LEU B O 1
ATOM 6834 N N . SER B 1 342 ? -15.977 33.281 11.234 1 60.09 342 SER B N 1
ATOM 6835 C CA . SER B 1 342 ? -15.773 32.25 10.211 1 60.09 342 SER B CA 1
ATOM 6836 C C . SER B 1 342 ? -16.047 32.812 8.82 1 60.09 342 SER B C 1
ATOM 6838 O O . SER B 1 342 ? -15.344 32.469 7.863 1 60.09 342 SER B O 1
ATOM 6840 N N . ARG B 1 343 ? -17.125 33.625 8.578 1 49.22 343 ARG B N 1
ATOM 6841 C CA . ARG B 1 343 ? -17.578 34.156 7.289 1 49.22 343 ARG B CA 1
ATOM 6842 C C . ARG B 1 343 ? -16.578 35.156 6.715 1 49.22 343 ARG B C 1
ATOM 6844 O O . ARG B 1 343 ? -16.406 35.219 5.496 1 49.22 343 ARG B O 1
ATOM 6851 N N . ALA B 1 344 ? -16.078 35.938 7.492 1 46.44 344 ALA B N 1
ATOM 6852 C CA . ALA B 1 344 ? -15.102 36.875 6.945 1 46.44 344 ALA B CA 1
ATOM 6853 C C . ALA B 1 344 ? -14.055 36.156 6.094 1 46.44 344 ALA B C 1
ATOM 6855 O O . ALA B 1 344 ? -13.43 36.781 5.23 1 46.44 344 ALA B O 1
ATOM 6856 N N . MET B 1 345 ? -14.18 34.75 6.141 1 41.91 345 MET B N 1
ATOM 6857 C CA . MET B 1 345 ? -13.227 33.938 5.418 1 41.91 345 MET B CA 1
ATOM 6858 C C . MET B 1 345 ? -13.625 33.781 3.949 1 41.91 345 MET B C 1
ATOM 6860 O O . MET B 1 345 ? -12.773 33.562 3.09 1 41.91 345 MET B O 1
ATOM 6864 N N . VAL B 1 346 ? -14.969 33.656 3.627 1 35.62 346 VAL B N 1
ATOM 6865 C CA . VAL B 1 346 ? -15.391 33.219 2.309 1 35.62 346 VAL B CA 1
ATOM 6866 C C . VAL B 1 346 ? -15.219 34.344 1.289 1 35.62 346 VAL B C 1
ATOM 6868 O O . VAL B 1 346 ? -15.117 34.062 0.087 1 35.62 346 VAL B O 1
ATOM 6871 N N . GLN B 1 347 ? -15.391 35.469 1.604 1 33.44 347 GLN B N 1
ATOM 6872 C CA . GLN B 1 347 ? -15.562 36.406 0.498 1 33.44 347 GLN B CA 1
ATOM 6873 C C . GLN B 1 347 ? -14.211 36.938 0.004 1 33.44 347 GLN B C 1
ATOM 6875 O O . GLN B 1 347 ? -13.773 38 0.405 1 33.44 347 GLN B O 1
ATOM 6880 N N . GLY B 1 348 ? -13.172 36.094 -0.039 1 34.16 348 GLY B N 1
ATOM 6881 C CA . GLY B 1 348 ? -12.039 36.75 -0.702 1 34.16 348 GLY B CA 1
ATOM 6882 C C . GLY B 1 348 ? -12.289 37.031 -2.17 1 34.16 348 GLY B C 1
ATOM 6883 O O . GLY B 1 348 ? -13.086 36.312 -2.814 1 34.16 348 GLY B O 1
ATOM 6884 N N . PRO B 1 349 ? -12.211 38.188 -2.652 1 32.28 349 PRO B N 1
ATOM 6885 C CA . PRO B 1 349 ? -12.375 38.344 -4.098 1 32.28 349 PRO B CA 1
ATOM 6886 C C . PRO B 1 349 ? -11.555 37.344 -4.898 1 32.28 349 PRO B C 1
ATOM 6888 O O . PRO B 1 349 ? -10.531 36.844 -4.41 1 32.28 349 PRO B O 1
ATOM 6891 N N . GLN B 1 350 ? -12 36.781 -6.023 1 34.72 350 GLN B N 1
ATOM 6892 C CA . GLN B 1 350 ? -11.422 35.812 -6.953 1 34.72 350 GLN B CA 1
ATOM 6893 C C . GLN B 1 350 ? -9.906 36 -7.055 1 34.72 350 GLN B C 1
ATOM 6895 O O . GLN B 1 350 ? -9.18 35.031 -7.293 1 34.72 350 GLN B O 1
ATOM 6900 N N . GLY B 1 351 ? -9.461 37.062 -7.945 1 33.44 351 GLY B N 1
ATOM 6901 C CA . GLY B 1 351 ? -8.281 37.125 -8.797 1 33.44 351 GLY B CA 1
ATOM 6902 C C . GLY B 1 351 ? -6.984 37.031 -8.016 1 33.44 351 GLY B C 1
ATOM 6903 O O . GLY B 1 351 ? -6.055 36.344 -8.422 1 33.44 351 GLY B O 1
ATOM 6904 N N . LYS B 1 352 ? -6.453 38.438 -7.402 1 34.84 352 LYS B N 1
ATOM 6905 C CA . LYS B 1 352 ? -5.035 38.688 -7.152 1 34.84 352 LYS B CA 1
ATOM 6906 C C . LYS B 1 352 ? -4.578 38 -5.875 1 34.84 352 LYS B C 1
ATOM 6908 O O . LYS B 1 352 ? -5.348 37.875 -4.922 1 34.84 352 LYS B O 1
ATOM 6913 N N . GLY B 1 353 ? -3.453 37.281 -5.938 1 34.41 353 GLY B N 1
ATOM 6914 C CA . GLY B 1 353 ? -2.693 36.562 -4.914 1 34.41 353 GLY B CA 1
ATOM 6915 C C . GLY B 1 353 ? -2.852 37.188 -3.533 1 34.41 353 GLY B C 1
ATOM 6916 O O . GLY B 1 353 ? -2.814 38.406 -3.379 1 34.41 353 GLY B O 1
ATOM 6917 N N . ASN B 1 354 ? -3.65 36.812 -2.695 1 35.69 354 ASN B N 1
ATOM 6918 C CA . ASN B 1 354 ? -3.99 37.25 -1.341 1 35.69 354 ASN B CA 1
ATOM 6919 C C . ASN B 1 354 ? -2.742 37.531 -0.513 1 35.69 354 ASN B C 1
ATOM 6921 O O . ASN B 1 354 ? -1.997 36.625 -0.166 1 35.69 354 ASN B O 1
ATOM 6925 N N . THR B 1 355 ? -2.004 38.562 -0.656 1 39.81 355 THR B N 1
ATOM 6926 C CA . THR B 1 355 ? -0.858 38.969 0.148 1 39.81 355 THR B CA 1
ATOM 6927 C C . THR B 1 355 ? -1.247 39.094 1.618 1 39.81 355 THR B C 1
ATOM 6929 O O . THR B 1 355 ? -2.297 39.656 1.943 1 39.81 355 THR B O 1
ATOM 6932 N N . VAL B 1 356 ? -0.938 38.219 2.492 1 44.72 356 VAL B N 1
ATOM 6933 C CA . VAL B 1 356 ? -1.004 38.312 3.947 1 44.72 356 VAL B CA 1
ATOM 6934 C C . VAL B 1 356 ? -0.768 39.75 4.387 1 44.72 356 VAL B C 1
ATOM 6936 O O . VAL B 1 356 ? 0.217 40.375 3.986 1 44.72 356 VAL B O 1
ATOM 6939 N N . SER B 1 357 ? -1.889 40.469 4.789 1 53.25 357 SER B N 1
ATOM 6940 C CA . SER B 1 357 ? -1.689 41.844 5.266 1 53.25 357 SER B CA 1
ATOM 6941 C C . SER B 1 357 ? -0.69 41.875 6.414 1 53.25 357 SER B C 1
ATOM 6943 O O . SER B 1 357 ? -0.778 41.094 7.352 1 53.25 357 SER B O 1
ATOM 6945 N N . ASN B 1 358 ? 0.475 42.531 6.293 1 61.81 358 ASN B N 1
ATOM 6946 C CA . ASN B 1 358 ? 1.513 42.719 7.301 1 61.81 358 ASN B CA 1
ATOM 6947 C C . ASN B 1 358 ? 1.084 43.75 8.344 1 61.81 358 ASN B C 1
ATOM 6949 O O . ASN B 1 358 ? 1.785 43.969 9.336 1 61.81 358 ASN B O 1
ATOM 6953 N N . THR B 1 359 ? -0.223 44.219 8.203 1 65.38 359 THR B N 1
ATOM 6954 C CA . THR B 1 359 ? -0.617 45.281 9.109 1 65.38 359 THR B CA 1
ATOM 6955 C C . THR B 1 359 ? -1.409 44.719 10.289 1 65.38 359 THR B C 1
ATOM 6957 O O . THR B 1 359 ? -1.296 45.219 11.406 1 65.38 359 THR B O 1
ATOM 6960 N N . ARG B 1 360 ? -2.291 43.844 9.984 1 65.69 360 ARG B N 1
ATOM 6961 C CA . ARG B 1 360 ? -3.107 43.25 11.023 1 65.69 360 ARG B CA 1
ATOM 6962 C C . ARG B 1 360 ? -3.363 41.781 10.734 1 65.69 360 ARG B C 1
ATOM 6964 O O . ARG B 1 360 ? -3.574 41.406 9.586 1 65.69 360 ARG B O 1
ATOM 6971 N N . THR B 1 361 ? -3.092 40.969 11.75 1 75.06 361 THR B N 1
ATOM 6972 C CA . THR B 1 361 ? -3.412 39.562 11.648 1 75.06 361 THR B CA 1
ATOM 6973 C C . THR B 1 361 ? -4.363 39.125 12.766 1 75.06 361 THR B C 1
ATOM 6975 O O . THR B 1 361 ? -3.938 38.938 13.906 1 75.06 361 THR B O 1
ATOM 6978 N N . SER B 1 362 ? -5.684 39.156 12.5 1 76.75 362 SER B N 1
ATOM 6979 C CA . SER B 1 362 ? -6.738 38.75 13.422 1 76.75 362 SER B CA 1
ATOM 6980 C C . SER B 1 362 ? -8.008 38.344 12.664 1 76.75 362 SER B C 1
ATOM 6982 O O . SER B 1 362 ? -8.109 38.562 11.453 1 76.75 362 SER B O 1
ATOM 6984 N N . LYS B 1 363 ? -8.852 37.688 13.367 1 80.25 363 LYS B N 1
ATOM 6985 C CA . LYS B 1 363 ? -10.211 37.5 12.875 1 80.25 363 LYS B CA 1
ATOM 6986 C C . LYS B 1 363 ? -11.195 38.406 13.578 1 80.25 363 LYS B C 1
ATOM 6988 O O . LYS B 1 363 ? -11.109 38.625 14.789 1 80.25 363 LYS B O 1
ATOM 6993 N N . VAL B 1 364 ? -12.102 39.031 12.766 1 83.12 364 VAL B N 1
ATOM 6994 C CA . VAL B 1 364 ? -12.961 40.062 13.344 1 83.12 364 VAL B CA 1
ATOM 6995 C C . VAL B 1 364 ? -14.422 39.75 13.016 1 83.12 364 VAL B C 1
ATOM 6997 O O . VAL B 1 364 ? -14.727 39.219 11.945 1 83.12 364 VAL B O 1
ATOM 7000 N N . GLY B 1 365 ? -15.281 39.969 13.977 1 85.5 365 GLY B N 1
ATOM 7001 C CA . GLY B 1 365 ? -16.719 39.906 13.812 1 85.5 365 GLY B CA 1
ATOM 7002 C C . GLY B 1 365 ? -17.438 41.094 14.43 1 85.5 365 GLY B C 1
ATOM 7003 O O . GLY B 1 365 ? -16.922 41.75 15.336 1 85.5 365 GLY B O 1
ATOM 7004 N N . TRP B 1 366 ? -18.609 41.406 13.859 1 91 366 TRP B N 1
ATOM 7005 C CA . TRP B 1 366 ? -19.375 42.562 14.312 1 91 366 TRP B CA 1
ATOM 7006 C C . TRP B 1 366 ? -20.734 42.125 14.867 1 91 366 TRP B C 1
ATOM 7008 O O . TRP B 1 366 ? -21.391 41.25 14.297 1 91 366 TRP B O 1
ATOM 7018 N N . LEU B 1 367 ? -21.031 42.656 15.984 1 93 367 LEU B N 1
ATOM 7019 C CA . LEU B 1 367 ? -22.281 42.344 16.641 1 93 367 LEU B CA 1
ATOM 7020 C C . LEU B 1 367 ? -23.141 43.594 16.859 1 93 367 LEU B C 1
ATOM 7022 O O . LEU B 1 367 ? -22.672 44.562 17.469 1 93 367 LEU B O 1
ATOM 7026 N N . ASP B 1 368 ? -24.391 43.5 16.422 1 92.19 368 ASP B N 1
ATOM 7027 C CA . ASP B 1 368 ? -25.344 44.594 16.609 1 92.19 368 ASP B CA 1
ATOM 7028 C C . ASP B 1 368 ? -26.062 44.438 17.953 1 92.19 368 ASP B C 1
ATOM 7030 O O . ASP B 1 368 ? -26.297 43.344 18.438 1 92.19 368 ASP B O 1
ATOM 7034 N N . ASP B 1 369 ? -26.469 45.656 18.469 1 91.25 369 ASP B N 1
ATOM 7035 C CA . ASP B 1 369 ? -27.156 45.688 19.75 1 91.25 369 ASP B CA 1
ATOM 7036 C C . ASP B 1 369 ? -28.469 44.906 19.688 1 91.25 369 ASP B C 1
ATOM 7038 O O . ASP B 1 369 ? -28.938 44.375 20.688 1 91.25 369 ASP B O 1
ATOM 7042 N N . SER B 1 370 ? -29.031 44.781 18.547 1 91.06 370 SER B N 1
ATOM 7043 C CA . SER B 1 370 ? -30.328 44.125 18.391 1 91.06 370 SER B CA 1
ATOM 7044 C C . SER B 1 370 ? -30.172 42.594 18.297 1 91.06 370 SER B C 1
ATOM 7046 O O . SER B 1 370 ? -31.141 41.875 18.438 1 91.06 370 SER B O 1
ATOM 7048 N N . GLN B 1 371 ? -29.016 42.156 18.062 1 91.12 371 GLN B N 1
ATOM 7049 C CA . GLN B 1 371 ? -28.781 40.719 17.828 1 91.12 371 GLN B CA 1
ATOM 7050 C C . GLN B 1 371 ? -28.969 39.906 19.109 1 91.12 371 GLN B C 1
ATOM 7052 O O . GLN B 1 371 ? -29.406 38.75 19.047 1 91.12 371 GLN B O 1
ATOM 7057 N N . ASP B 1 372 ? -28.609 40.469 20.25 1 94.25 372 ASP B N 1
ATOM 7058 C CA . ASP B 1 372 ? -28.703 39.781 21.547 1 94.25 372 ASP B CA 1
ATOM 7059 C C . ASP B 1 372 ? -28.781 40.781 22.688 1 94.25 372 ASP B C 1
ATOM 7061 O O . ASP B 1 372 ? -28.109 41.812 22.672 1 94.25 372 ASP B O 1
ATOM 7065 N N . PRO B 1 373 ? -29.578 40.438 23.703 1 95.69 373 PRO B N 1
ATOM 7066 C CA . PRO B 1 373 ? -29.672 41.344 24.859 1 95.69 373 PRO B CA 1
ATOM 7067 C C . PRO B 1 373 ? -28.328 41.594 25.531 1 95.69 373 PRO B C 1
ATOM 7069 O O . PRO B 1 373 ? -28.109 42.688 26.094 1 95.69 373 PRO B O 1
ATOM 7072 N N . LEU B 1 374 ? -27.516 40.656 25.453 1 96.31 374 LEU B N 1
ATOM 7073 C CA . LEU B 1 374 ? -26.188 40.812 26.062 1 96.31 374 LEU B CA 1
ATOM 7074 C C . LEU B 1 374 ? -25.422 41.969 25.391 1 96.31 374 LEU B C 1
ATOM 7076 O O . LEU B 1 374 ? -24.766 42.75 26.062 1 96.31 374 LEU B O 1
ATOM 7080 N N . VAL B 1 375 ? -25.484 42.031 24.125 1 96.38 375 VAL B N 1
ATOM 7081 C CA . VAL B 1 375 ? -24.75 43.062 23.375 1 96.38 375 VAL B CA 1
ATOM 7082 C C . VAL B 1 375 ? -25.266 44.438 23.781 1 96.38 375 VAL B C 1
ATOM 7084 O O . VAL B 1 375 ? -24.484 45.375 24 1 96.38 375 VAL B O 1
ATOM 7087 N N . ALA B 1 376 ? -26.531 44.531 23.938 1 95.12 376 ALA B N 1
ATOM 7088 C CA . ALA B 1 376 ? -27.141 45.781 24.375 1 95.12 376 ALA B CA 1
ATOM 7089 C C . ALA B 1 376 ? -26.703 46.156 25.781 1 95.12 376 ALA B C 1
ATOM 7091 O O . ALA B 1 376 ? -26.453 47.312 26.078 1 95.12 376 ALA B O 1
ATOM 7092 N N . ARG B 1 377 ? -26.688 45.219 26.578 1 95.81 377 ARG B N 1
ATOM 7093 C CA . ARG B 1 377 ? -26.281 45.438 27.953 1 95.81 377 ARG B CA 1
ATOM 7094 C C . ARG B 1 377 ? -24.844 45.906 28.031 1 95.81 377 ARG B C 1
ATOM 7096 O O . ARG B 1 377 ? -24.5 46.781 28.859 1 95.81 377 ARG B O 1
ATOM 7103 N N . LEU B 1 378 ? -24 45.344 27.25 1 96.12 378 LEU B N 1
ATOM 7104 C CA . LEU B 1 378 ? -22.609 45.719 27.25 1 96.12 378 LEU B CA 1
ATOM 7105 C C . LEU B 1 378 ? -22.438 47.156 26.734 1 96.12 378 LEU B C 1
ATOM 7107 O O . LEU B 1 378 ? -21.609 47.906 27.25 1 96.12 378 LEU B O 1
ATOM 7111 N N . SER B 1 379 ? -23.203 47.5 25.766 1 94.94 379 SER B N 1
ATOM 7112 C CA . SER B 1 379 ? -23.203 48.875 25.266 1 94.94 379 SER B CA 1
ATOM 7113 C C . SER B 1 379 ? -23.641 49.844 26.344 1 94.94 379 SER B C 1
ATOM 7115 O O . SER B 1 379 ? -23.031 50.906 26.516 1 94.94 379 SER B O 1
ATOM 7117 N N . ALA B 1 380 ? -24.656 49.469 27.016 1 93.44 380 ALA B N 1
ATOM 7118 C CA . ALA B 1 380 ? -25.156 50.312 28.094 1 93.44 380 ALA B CA 1
ATOM 7119 C C . ALA B 1 380 ? -24.125 50.438 29.203 1 93.44 380 ALA B C 1
ATOM 7121 O O . ALA B 1 380 ? -24 51.5 29.812 1 93.44 380 ALA B O 1
ATOM 7122 N N . ARG B 1 381 ? -23.453 49.375 29.453 1 94.19 381 ARG B N 1
ATOM 7123 C CA . ARG B 1 381 ? -22.406 49.406 30.469 1 94.19 381 ARG B CA 1
ATOM 7124 C C . ARG B 1 381 ? -21.266 50.344 30.078 1 94.19 381 ARG B C 1
ATOM 7126 O O . ARG B 1 381 ? -20.766 51.094 30.906 1 94.19 381 ARG B O 1
ATOM 7133 N N . ALA B 1 382 ? -20.891 50.281 28.828 1 95 382 ALA B N 1
ATOM 7134 C CA . ALA B 1 382 ? -19.875 51.188 28.328 1 95 382 ALA B CA 1
ATOM 7135 C C . ALA B 1 382 ? -20.344 52.656 28.469 1 95 382 ALA B C 1
ATOM 7137 O O . ALA B 1 382 ? -19.547 53.531 28.812 1 95 382 ALA B O 1
ATOM 7138 N N . ALA B 1 383 ? -21.594 52.875 28.188 1 93.19 383 ALA B N 1
ATOM 7139 C CA . ALA B 1 383 ? -22.156 54.219 28.328 1 93.19 383 ALA B CA 1
ATOM 7140 C C . ALA B 1 383 ? -22.062 54.719 29.766 1 93.19 383 ALA B C 1
ATOM 7142 O O . ALA B 1 383 ? -21.688 55.844 30 1 93.19 383 ALA B O 1
ATOM 7143 N N . ARG B 1 384 ? -22.359 53.875 30.625 1 91 384 ARG B N 1
ATOM 7144 C CA . ARG B 1 384 ? -22.344 54.25 32.031 1 91 384 ARG B CA 1
ATOM 7145 C C . ARG B 1 384 ? -20.922 54.531 32.531 1 91 384 ARG B C 1
ATOM 7147 O O . ARG B 1 384 ? -20.688 55.469 33.281 1 91 384 ARG B O 1
ATOM 7154 N N . LEU B 1 385 ? -20.016 53.719 32.125 1 92 385 LEU B N 1
ATOM 7155 C CA . LEU B 1 385 ? -18.641 53.844 32.625 1 92 385 LEU B CA 1
ATOM 7156 C C . LEU B 1 385 ? -17.938 55.062 31.984 1 92 385 LEU B C 1
ATOM 7158 O O . LEU B 1 385 ? -17.078 55.688 32.625 1 92 385 LEU B O 1
ATOM 7162 N N . THR B 1 386 ? -18.312 55.375 30.781 1 91.69 386 THR B N 1
ATOM 7163 C CA . THR B 1 386 ? -17.609 56.438 30.062 1 91.69 386 THR B CA 1
ATOM 7164 C C . THR B 1 386 ? -18.359 57.781 30.219 1 91.69 386 THR B C 1
ATOM 7166 O O . THR B 1 386 ? -17.781 58.844 29.984 1 91.69 386 THR B O 1
ATOM 7169 N N . GLY B 1 387 ? -19.656 57.688 30.453 1 88.88 387 GLY B N 1
ATOM 7170 C CA . GLY B 1 387 ? -20.484 58.875 30.469 1 88.88 387 GLY B CA 1
ATOM 7171 C C . GLY B 1 387 ? -20.891 59.312 29.078 1 88.88 387 GLY B C 1
ATOM 7172 O O . GLY B 1 387 ? -21.453 60.406 28.922 1 88.88 387 GLY B O 1
ATOM 7173 N N . LEU B 1 388 ? -20.641 58.562 28.062 1 91.88 388 LEU B N 1
ATOM 7174 C CA . LEU B 1 388 ? -20.953 58.906 26.688 1 91.88 388 LEU B CA 1
ATOM 7175 C C . LEU B 1 388 ? -22.109 58.062 26.172 1 91.88 388 LEU B C 1
ATOM 7177 O O . LEU B 1 388 ? -22.438 57.031 26.75 1 91.88 388 LEU B O 1
ATOM 7181 N N . SER B 1 389 ? -22.719 58.562 25.156 1 92.38 389 SER B N 1
ATOM 7182 C CA . SER B 1 389 ? -23.781 57.781 24.531 1 92.38 389 SER B CA 1
ATOM 7183 C C . SER B 1 389 ? -23.203 56.719 23.609 1 92.38 389 SER B C 1
ATOM 7185 O O . SER B 1 389 ? -22.281 56.969 22.828 1 92.38 389 SER B O 1
ATOM 7187 N N . THR B 1 390 ? -23.781 55.5 23.703 1 93 390 THR B N 1
ATOM 7188 C CA . THR B 1 390 ? -23.281 54.406 22.891 1 9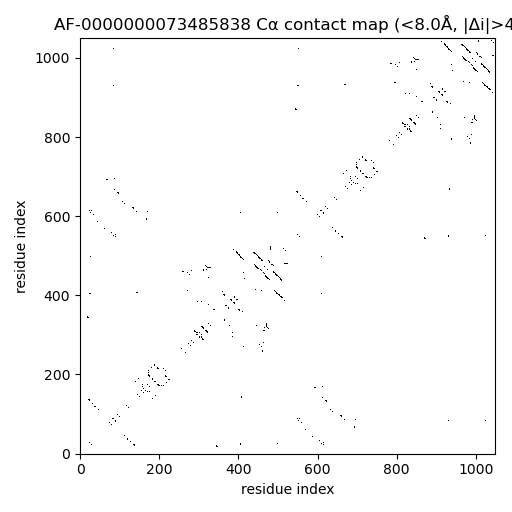3 390 THR B CA 1
ATOM 7189 C C . THR B 1 390 ? -24.406 53.812 22.031 1 93 390 THR B C 1
ATOM 7191 O O . THR B 1 390 ? -24.312 52.656 21.594 1 93 390 THR B O 1
ATOM 7194 N N . SER B 1 391 ? -25.422 54.5 21.844 1 89 391 SER B N 1
ATOM 7195 C CA . SER B 1 391 ? -26.547 54 21.062 1 89 391 SER B CA 1
ATOM 7196 C C . SER B 1 391 ? -26.188 53.844 19.594 1 89 391 SER B C 1
ATOM 7198 O O . SER B 1 391 ? -25.859 54.812 18.922 1 89 391 SER B O 1
ATOM 7200 N N . VAL B 1 392 ? -26.344 52.656 19.094 1 88.56 392 VAL B N 1
ATOM 7201 C CA . VAL B 1 392 ? -26.078 52.406 17.688 1 88.56 392 VAL B CA 1
ATOM 7202 C C . VAL B 1 392 ? -27.234 52.906 16.828 1 88.56 392 VAL B C 1
ATOM 7204 O O . VAL B 1 392 ? -27.016 53.469 15.75 1 88.56 392 VAL B O 1
ATOM 7207 N N . SER B 1 393 ? -28.422 52.781 17.328 1 85.69 393 SER B N 1
ATOM 7208 C CA . SER B 1 393 ? -29.609 53.188 16.594 1 85.69 393 SER B CA 1
ATOM 7209 C C . SER B 1 393 ? -29.641 54.688 16.391 1 85.69 393 SER B C 1
ATOM 7211 O O . SER B 1 393 ? -30.141 55.188 15.375 1 85.69 393 SER B O 1
ATOM 7213 N N . ASN B 1 394 ? -29.016 55.438 17.266 1 86.12 394 ASN B N 1
ATOM 7214 C CA . ASN B 1 394 ? -28.969 56.906 17.156 1 86.12 394 ASN B CA 1
ATOM 7215 C C . ASN B 1 394 ? -27.688 57.375 16.5 1 86.12 394 ASN B C 1
ATOM 7217 O O . ASN B 1 394 ? -27.375 58.562 16.516 1 86.12 394 ASN B O 1
ATOM 7221 N N . ASP B 1 395 ? -26.891 56.469 16.078 1 87 395 ASP B N 1
ATOM 7222 C CA . ASP B 1 395 ? -25.656 56.75 15.367 1 87 395 ASP B CA 1
ATOM 7223 C C . ASP B 1 395 ? -24.625 57.375 16.297 1 87 395 ASP B C 1
ATOM 7225 O O . ASP B 1 395 ? -23.797 58.188 15.852 1 87 395 ASP B O 1
ATOM 7229 N N . ASP B 1 396 ? -24.703 57.062 17.578 1 91.25 396 ASP B N 1
ATOM 7230 C CA . ASP B 1 396 ? -23.781 57.594 18.562 1 91.25 396 ASP B CA 1
ATOM 7231 C C . ASP B 1 396 ? -22.547 56.719 18.719 1 91.25 396 ASP B C 1
ATOM 7233 O O . ASP B 1 396 ? -21.547 57.125 19.312 1 91.25 396 ASP B O 1
ATOM 7237 N N . ALA B 1 397 ? -22.688 55.531 18.266 1 93.88 397 ALA B N 1
ATOM 7238 C CA . ALA B 1 397 ? -21.609 54.531 18.391 1 93.88 397 ALA B CA 1
ATOM 7239 C C . ALA B 1 397 ? -21.703 53.469 17.297 1 93.88 397 ALA B C 1
ATOM 7241 O O . ALA B 1 397 ? -22.734 53.375 16.625 1 93.88 397 ALA B O 1
ATOM 7242 N N . GLU B 1 398 ? -20.594 52.75 17.109 1 93 398 GLU B N 1
ATOM 7243 C CA . GLU B 1 398 ? -20.547 51.656 16.156 1 93 398 GLU B CA 1
ATOM 7244 C C . GLU B 1 398 ? -20.938 50.344 16.812 1 93 398 GLU B C 1
ATOM 7246 O O . GLU B 1 398 ? -21.031 50.25 18.031 1 93 398 GLU B O 1
ATOM 7251 N N . MET B 1 399 ? -21.172 49.375 15.945 1 93.75 399 MET B N 1
ATOM 7252 C CA . MET B 1 399 ? -21.438 48 16.438 1 93.75 399 MET B CA 1
ATOM 7253 C C . MET B 1 399 ? -20.266 47.5 17.25 1 93.75 399 MET B C 1
ATOM 7255 O O . MET B 1 399 ? -19.141 47.969 17.109 1 93.75 399 MET B O 1
ATOM 7259 N N . LEU B 1 400 ? -20.578 46.531 18.078 1 94.75 400 LEU B N 1
ATOM 7260 C CA . LEU B 1 400 ? -19.531 45.906 18.875 1 94.75 400 LEU B CA 1
ATOM 7261 C C . LEU B 1 400 ? -18.641 45 18.016 1 94.75 400 LEU B C 1
ATOM 7263 O O . LEU B 1 400 ? -19.141 44.062 17.359 1 94.75 400 LEU B O 1
ATOM 7267 N N . GLN B 1 401 ? -17.375 45.312 17.953 1 93.19 401 GLN B N 1
ATOM 7268 C CA . GLN B 1 401 ? -16.422 44.469 17.219 1 93.19 401 GLN B CA 1
ATOM 7269 C C . GLN B 1 401 ? -15.789 43.438 18.141 1 93.19 401 GLN B C 1
ATOM 7271 O O . GLN B 1 401 ? -15.344 43.75 19.234 1 93.19 401 GLN B O 1
ATOM 7276 N N . VAL B 1 402 ? -15.797 42.219 17.734 1 92.69 402 VAL B N 1
ATOM 7277 C CA . VAL B 1 402 ? -15.086 41.156 18.438 1 92.69 402 VAL B CA 1
ATOM 7278 C C . VAL B 1 402 ? -13.914 40.656 17.594 1 92.69 402 VAL B C 1
ATOM 7280 O O . VAL B 1 402 ? -14.078 40.344 16.422 1 92.69 402 VAL B O 1
ATOM 7283 N N . ALA B 1 403 ? -12.742 40.656 18.203 1 89.12 403 ALA B N 1
ATOM 7284 C CA . ALA B 1 403 ? -11.539 40.219 17.484 1 89.12 403 ALA B CA 1
ATOM 7285 C C . ALA B 1 403 ? -10.82 39.094 18.219 1 89.12 403 ALA B C 1
ATOM 7287 O O . ALA B 1 403 ? -10.758 39.094 19.453 1 89.12 403 ALA B O 1
ATOM 7288 N N . ASN B 1 404 ? -10.406 38.156 17.484 1 87.75 404 ASN B N 1
ATOM 7289 C CA . ASN B 1 404 ? -9.594 37.062 18 1 87.75 404 ASN B CA 1
ATOM 7290 C C . ASN B 1 404 ? -8.203 37.062 17.359 1 87.75 404 ASN B C 1
ATOM 7292 O O . ASN B 1 404 ? -8.078 37 16.141 1 87.75 404 ASN B O 1
ATOM 7296 N N . TYR B 1 405 ? -7.207 37.25 18.188 1 85.69 405 TYR B N 1
ATOM 7297 C CA . TYR B 1 405 ? -5.812 37.188 17.75 1 85.69 405 TYR B CA 1
ATOM 7298 C C . TYR B 1 405 ? -5.188 35.844 18.109 1 85.69 405 TYR B C 1
ATOM 7300 O O . TYR B 1 405 ? -5.164 35.469 19.281 1 85.69 405 TYR B O 1
ATOM 7308 N N . GLY B 1 406 ? -4.766 35.188 17.109 1 83.75 406 GLY B N 1
ATOM 7309 C CA . GLY B 1 406 ? -4.004 33.969 17.344 1 83.75 406 GLY B CA 1
ATOM 7310 C C . GLY B 1 406 ? -2.518 34.219 17.5 1 83.75 406 GLY B C 1
ATOM 7311 O O . GLY B 1 406 ? -2.109 35.312 17.906 1 83.75 406 GLY B O 1
ATOM 7312 N N . ILE B 1 407 ? -1.775 33.25 17.234 1 84.38 407 ILE B N 1
ATOM 7313 C CA . ILE B 1 407 ? -0.33 33.344 17.406 1 84.38 407 ILE B CA 1
ATOM 7314 C C . ILE B 1 407 ? 0.244 34.344 16.422 1 84.38 407 ILE B C 1
ATOM 7316 O O . ILE B 1 407 ? -0.054 34.312 15.227 1 84.38 407 ILE B O 1
ATOM 7320 N N . GLY B 1 408 ? 1.075 35.219 17.031 1 89 408 GLY B N 1
ATOM 7321 C CA . GLY B 1 408 ? 1.661 36.25 16.188 1 89 408 GLY B CA 1
ATOM 7322 C C . GLY B 1 408 ? 0.669 37.344 15.789 1 89 408 GLY B C 1
ATOM 7323 O O . GLY B 1 408 ? 1.037 38.312 15.133 1 89 408 GLY B O 1
ATOM 7324 N N . GLY B 1 409 ? -0.575 37.125 16.141 1 90.06 409 GLY B N 1
ATOM 7325 C CA . GLY B 1 409 ? -1.576 38.125 15.852 1 90.06 409 GLY B CA 1
ATOM 7326 C C . GLY B 1 409 ? -1.223 39.5 16.406 1 90.06 409 GLY B C 1
ATOM 7327 O O . GLY B 1 409 ? -0.713 39.625 17.516 1 90.06 409 GLY B O 1
ATOM 7328 N N . HIS B 1 410 ? -1.393 40.5 15.594 1 90.81 410 HIS B N 1
ATOM 7329 C CA . HIS B 1 410 ? -0.961 41.844 15.961 1 90.81 410 HIS B CA 1
ATOM 7330 C C . HIS B 1 410 ? -1.712 42.906 15.164 1 90.81 410 HIS B C 1
ATOM 7332 O O . HIS B 1 410 ? -2.473 42.562 14.25 1 90.81 410 HIS B O 1
ATOM 7338 N N . TYR B 1 411 ? -1.621 44.031 15.578 1 91.31 411 TYR B N 1
ATOM 7339 C CA . TYR B 1 411 ? -2.082 45.219 14.844 1 91.31 411 TYR B CA 1
ATOM 7340 C C . TYR B 1 411 ? -1.075 46.344 14.961 1 91.31 411 TYR B C 1
ATOM 7342 O O . TYR B 1 411 ? -0.775 46.812 16.062 1 91.31 411 TYR B O 1
ATOM 7350 N N . ASN B 1 412 ? -0.528 46.75 13.891 1 91.56 412 ASN B N 1
ATOM 7351 C CA . ASN B 1 412 ? 0.467 47.844 13.883 1 91.56 412 ASN B CA 1
ATOM 7352 C C . ASN B 1 412 ? -0.096 49.125 14.477 1 91.56 412 ASN B C 1
ATOM 7354 O O . ASN B 1 412 ? -1.308 49.344 14.445 1 91.56 412 ASN B O 1
ATOM 7358 N N . PRO B 1 413 ? 0.802 49.938 15.008 1 93.81 413 PRO B N 1
ATOM 7359 C CA . PRO B 1 413 ? 0.333 51.219 15.594 1 93.81 413 PRO B CA 1
ATOM 7360 C C . PRO B 1 413 ? -0.531 52.031 14.633 1 93.81 413 PRO B C 1
ATOM 7362 O O . PRO B 1 413 ? -0.202 52.125 13.445 1 93.81 413 PRO B O 1
ATOM 7365 N N . HIS B 1 414 ? -1.636 52.531 15.148 1 92.38 414 HIS B N 1
ATOM 7366 C CA . HIS B 1 414 ? -2.613 53.281 14.367 1 92.38 414 HIS B CA 1
ATOM 7367 C C . HIS B 1 414 ? -3.453 54.188 15.258 1 92.38 414 HIS B C 1
ATOM 7369 O O . HIS B 1 414 ? -3.365 54.094 16.484 1 92.38 414 HIS B O 1
ATOM 7375 N N . HIS B 1 415 ? -4.094 55.062 14.617 1 94.12 415 HIS B N 1
ATOM 7376 C CA . HIS B 1 415 ? -5.109 55.875 15.305 1 94.12 415 HIS B CA 1
ATOM 7377 C C . HIS B 1 415 ? -6.508 55.312 15.023 1 94.12 415 HIS B C 1
ATOM 7379 O O . HIS B 1 415 ? -6.754 54.75 13.961 1 94.12 415 HIS B O 1
ATOM 7385 N N . ASP B 1 416 ? -7.359 55.531 15.977 1 93.75 416 ASP B N 1
ATOM 7386 C CA . ASP B 1 416 ? -8.711 55 15.812 1 93.75 416 ASP B CA 1
ATOM 7387 C C . ASP B 1 416 ? -9.609 56.031 15.094 1 93.75 416 ASP B C 1
ATOM 7389 O O . ASP B 1 416 ? -10.688 55.656 14.609 1 93.75 416 ASP B O 1
ATOM 7393 N N . TYR B 1 417 ? -9.266 57.281 15.117 1 91.56 417 TYR B N 1
ATOM 7394 C CA . TYR B 1 417 ? -10.125 58.25 14.43 1 91.56 417 TYR B CA 1
ATOM 7395 C C . TYR B 1 417 ? -10.055 58.062 12.922 1 91.56 417 TYR B C 1
ATOM 7397 O O . TYR B 1 417 ? -9.047 57.594 12.391 1 91.56 417 TYR B O 1
ATOM 7405 N N . LEU B 1 418 ? -11.07 58.469 12.188 1 86.81 418 LEU B N 1
ATOM 7406 C CA . LEU B 1 418 ? -11.242 58.125 10.789 1 86.81 418 LEU B CA 1
ATOM 7407 C C . LEU B 1 418 ? -11.188 59.344 9.898 1 86.81 418 LEU B C 1
ATOM 7409 O O . LEU B 1 418 ? -10.781 59.281 8.734 1 86.81 418 LEU B O 1
ATOM 7413 N N . LEU B 1 419 ? -11.539 60.531 10.383 1 84.88 419 LEU B N 1
ATOM 7414 C CA . LEU B 1 419 ? -11.859 61.625 9.492 1 84.88 419 LEU B CA 1
ATOM 7415 C C . LEU B 1 419 ? -10.898 62.781 9.703 1 84.88 419 LEU B C 1
ATOM 7417 O O . LEU B 1 419 ? -10.477 63.438 8.742 1 84.88 419 LEU B O 1
ATOM 7421 N N . VAL B 1 420 ? -10.477 63.031 10.859 1 81.5 420 VAL B N 1
ATOM 7422 C CA . VAL B 1 420 ? -9.852 64.25 11.25 1 81.5 420 VAL B CA 1
ATOM 7423 C C . VAL B 1 420 ? -8.508 64.438 10.531 1 81.5 420 VAL B C 1
ATOM 7425 O O . VAL B 1 420 ? -8.047 65.562 10.305 1 81.5 420 VAL B O 1
ATOM 7428 N N . ASP B 1 421 ? -7.906 63.375 10.195 1 77.88 421 ASP B N 1
ATOM 7429 C CA . ASP B 1 421 ? -6.594 63.438 9.562 1 77.88 421 ASP B CA 1
ATOM 7430 C C . ASP B 1 421 ? -6.711 63.344 8.047 1 77.88 421 ASP B C 1
ATOM 7432 O O . ASP B 1 421 ? -5.699 63.281 7.344 1 77.88 421 ASP B O 1
ATOM 7436 N N . LYS B 1 422 ? -7.918 63.375 7.555 1 82.75 422 LYS B N 1
ATOM 7437 C CA . LYS B 1 422 ? -8.117 63.219 6.117 1 82.75 422 LYS B CA 1
ATOM 7438 C C . LYS B 1 422 ? -8.234 64.562 5.418 1 82.75 422 LYS B C 1
ATOM 7440 O O . LYS B 1 422 ? -8.719 65.562 6.004 1 82.75 422 LYS B O 1
ATOM 7445 N N . THR B 1 423 ? -7.707 64.5 4.281 1 81.88 423 THR B N 1
ATOM 7446 C CA . THR B 1 423 ? -7.84 65.688 3.436 1 81.88 423 THR B CA 1
ATOM 7447 C C . THR B 1 423 ? -9.266 65.812 2.918 1 81.88 423 THR B C 1
ATOM 7449 O O . THR B 1 423 ? -10.062 64.875 3.018 1 81.88 423 THR B O 1
ATOM 7452 N N . GLU B 1 424 ? -9.484 67.062 2.453 1 80.5 424 GLU B N 1
ATOM 7453 C CA . GLU B 1 424 ? -10.812 67.312 1.896 1 80.5 424 GLU B CA 1
ATOM 7454 C C . GLU B 1 424 ? -11.133 66.312 0.773 1 80.5 424 GLU B C 1
ATOM 7456 O O . GLU B 1 424 ? -12.266 65.875 0.656 1 80.5 424 GLU B O 1
ATOM 7461 N N . GLU B 1 425 ? -10.172 66.062 0.036 1 81.06 425 GLU B N 1
ATOM 7462 C CA . GLU B 1 425 ? -10.352 65.125 -1.079 1 81.06 425 GLU B CA 1
ATOM 7463 C C . GLU B 1 425 ? -10.664 63.75 -0.583 1 81.06 425 GLU B C 1
ATOM 7465 O O . GLU B 1 425 ? -11.508 63.062 -1.16 1 81.06 425 GLU B O 1
ATOM 7470 N N . GLU B 1 426 ? -10.023 63.375 0.473 1 80.38 426 GLU B N 1
ATOM 7471 C CA . GLU B 1 426 ? -10.234 62.031 1.032 1 80.38 426 GLU B CA 1
ATOM 7472 C C . GLU B 1 426 ? -11.617 61.938 1.665 1 80.38 426 GLU B C 1
ATOM 7474 O O . GLU B 1 426 ? -12.25 60.875 1.596 1 80.38 426 GLU B O 1
ATOM 7479 N N . LEU B 1 427 ? -11.992 62.969 2.172 1 81.06 427 LEU B N 1
ATOM 7480 C CA . LEU B 1 427 ? -13.289 63 2.846 1 81.06 427 LEU B CA 1
ATOM 7481 C C . LEU B 1 427 ? -14.43 62.844 1.844 1 81.06 427 LEU B C 1
ATOM 7483 O O . LEU B 1 427 ? -15.469 62.281 2.172 1 81.06 427 LEU B O 1
ATOM 7487 N N . ASN B 1 428 ? -14.172 63.281 0.706 1 79.06 428 ASN B N 1
ATOM 7488 C CA . ASN B 1 428 ? -15.188 63.188 -0.337 1 79.06 428 ASN B CA 1
ATOM 7489 C C . ASN B 1 428 ? -15.422 61.75 -0.747 1 79.06 428 ASN B C 1
ATOM 7491 O O . ASN B 1 428 ? -16.469 61.406 -1.301 1 79.06 428 ASN B O 1
ATOM 7495 N N . ASN B 1 429 ? -14.523 60.938 -0.426 1 81 429 ASN B N 1
ATOM 7496 C CA . ASN B 1 429 ? -14.617 59.531 -0.822 1 81 429 ASN B CA 1
ATOM 7497 C C . ASN B 1 429 ? -15.18 58.688 0.305 1 81 429 ASN B C 1
ATOM 7499 O O . ASN B 1 429 ? -15.32 57.469 0.151 1 81 429 ASN B O 1
ATOM 7503 N N . ILE B 1 430 ? -15.445 59.281 1.369 1 80.5 430 ILE B N 1
ATOM 7504 C CA . ILE B 1 430 ? -15.992 58.562 2.506 1 80.5 430 ILE B CA 1
ATOM 7505 C C . ILE B 1 430 ? -17.516 58.562 2.436 1 80.5 430 ILE B C 1
ATOM 7507 O O . ILE B 1 430 ? -18.125 59.562 2.041 1 80.5 430 ILE B O 1
ATOM 7511 N N . HIS B 1 431 ? -18.141 57.5 2.709 1 81.06 431 HIS B N 1
ATOM 7512 C CA . HIS B 1 431 ? -19.594 57.375 2.684 1 81.06 431 HIS B CA 1
ATOM 7513 C C . HIS B 1 431 ? -20.25 58.469 3.523 1 81.06 431 HIS B C 1
ATOM 7515 O O . HIS B 1 431 ? -19.828 58.75 4.645 1 81.06 431 HIS B O 1
ATOM 7521 N N . PRO B 1 432 ? -21.25 58.969 2.955 1 78.38 432 PRO B N 1
ATOM 7522 C CA . PRO B 1 432 ? -21.922 60.094 3.633 1 78.38 432 PRO B CA 1
ATOM 7523 C C . PRO B 1 432 ? -22.406 59.719 5.035 1 78.38 432 PRO B C 1
ATOM 7525 O O . PRO B 1 432 ? -22.375 60.562 5.938 1 78.38 432 PRO B O 1
ATOM 7528 N N . ARG B 1 433 ? -22.781 58.5 5.164 1 76.75 433 ARG B N 1
ATOM 7529 C CA . ARG B 1 433 ? -23.25 58.094 6.484 1 76.75 433 ARG B CA 1
ATOM 7530 C C . ARG B 1 433 ? -22.141 58.219 7.527 1 76.75 433 ARG B C 1
ATOM 7532 O O . ARG B 1 433 ? -22.406 58.562 8.68 1 76.75 433 ARG B O 1
ATOM 7539 N N . GLU B 1 434 ? -20.953 58 7.117 1 82.25 434 GLU B N 1
ATOM 7540 C CA . GLU B 1 434 ? -19.797 58.125 8.023 1 82.25 434 GLU B CA 1
ATOM 7541 C C . GLU B 1 434 ? -19.547 59.562 8.406 1 82.25 434 GLU B C 1
ATOM 7543 O O . GLU B 1 434 ? -19.156 59.844 9.539 1 82.25 434 GLU B O 1
ATOM 7548 N N . LEU B 1 435 ? -19.812 60.344 7.477 1 80.81 435 LEU B N 1
ATOM 7549 C CA . LEU B 1 435 ? -19.625 61.75 7.727 1 80.81 435 LEU B CA 1
ATOM 7550 C C . LEU B 1 435 ? -20.656 62.281 8.703 1 80.81 435 LEU B C 1
ATOM 7552 O O . LEU B 1 435 ? -20.344 63.125 9.547 1 80.81 435 LEU B O 1
ATOM 7556 N N . VAL B 1 436 ? -21.781 61.719 8.57 1 79.81 436 VAL B N 1
ATOM 7557 C CA . VAL B 1 436 ? -22.875 62.156 9.438 1 79.81 436 VAL B CA 1
ATOM 7558 C C . VAL B 1 436 ? -22.625 61.688 10.859 1 79.81 436 VAL B C 1
ATOM 7560 O O . VAL B 1 436 ? -22.875 62.406 11.828 1 79.81 436 VAL B O 1
ATOM 7563 N N . LEU B 1 437 ? -22.094 60.5 11.031 1 84.12 437 LEU B N 1
ATOM 7564 C CA . LEU B 1 437 ? -21.828 59.906 12.344 1 84.12 437 LEU B CA 1
ATOM 7565 C C . LEU B 1 437 ? -20.719 60.688 13.062 1 84.12 437 LEU B C 1
ATOM 7567 O O . LEU B 1 437 ? -20.672 60.719 14.297 1 84.12 437 LEU B O 1
ATOM 7571 N N . GLY B 1 438 ? -19.891 61.406 12.281 1 87.25 438 GLY B N 1
ATOM 7572 C CA . GLY B 1 438 ? -18.734 62.062 12.859 1 87.25 438 GLY B CA 1
ATOM 7573 C C . GLY B 1 438 ? -17.594 61.094 13.148 1 87.25 438 GLY B C 1
ATOM 7574 O O . GLY B 1 438 ? -17.703 59.875 12.922 1 87.25 438 GLY B O 1
ATOM 7575 N N . ASP B 1 439 ? -16.547 61.594 13.695 1 91.81 439 ASP B N 1
ATOM 7576 C CA . ASP B 1 439 ? -15.344 60.812 13.938 1 91.81 439 ASP B CA 1
ATOM 7577 C C . ASP B 1 439 ? -15.461 60.031 15.242 1 91.81 439 ASP B C 1
ATOM 7579 O O . ASP B 1 439 ? -16.391 60.25 16.031 1 91.81 439 ASP B O 1
ATOM 7583 N N . ARG B 1 440 ? -14.617 59.062 15.438 1 93.69 440 ARG B N 1
ATOM 7584 C CA . ARG B 1 440 ? -14.547 58.312 16.672 1 93.69 440 ARG B CA 1
ATOM 7585 C C . ARG B 1 440 ? -13.93 59.125 17.797 1 93.69 440 ARG B C 1
ATOM 7587 O O . ARG B 1 440 ? -12.719 59.344 17.812 1 93.69 440 ARG B O 1
ATOM 7594 N N . ILE B 1 441 ? -14.719 59.531 18.719 1 93.19 441 ILE B N 1
ATOM 7595 C CA . ILE B 1 441 ? -14.242 60.406 19.781 1 93.19 441 ILE B CA 1
ATOM 7596 C C . ILE B 1 441 ? -13.508 59.594 20.828 1 93.19 441 ILE B C 1
ATOM 7598 O O . ILE B 1 441 ? -12.57 60.062 21.469 1 93.19 441 ILE B O 1
ATOM 7602 N N . ALA B 1 442 ? -13.945 58.344 21.031 1 95.75 442 ALA B N 1
ATOM 7603 C CA . ALA B 1 442 ? -13.367 57.531 22.078 1 95.75 442 ALA B CA 1
ATOM 7604 C C . ALA B 1 442 ? -13.461 56.031 21.734 1 95.75 442 ALA B C 1
ATOM 7606 O O . ALA B 1 442 ? -14.25 55.656 20.875 1 95.75 442 ALA B O 1
ATOM 7607 N N . THR B 1 443 ? -12.586 55.281 22.312 1 97.12 443 THR B N 1
ATOM 7608 C CA . THR B 1 443 ? -12.555 53.844 22.188 1 97.12 443 THR B CA 1
ATOM 7609 C C . THR B 1 443 ? -12.727 53.156 23.547 1 97.12 443 THR B C 1
ATOM 7611 O O . THR B 1 443 ? -12.07 53.531 24.516 1 97.12 443 THR B O 1
ATOM 7614 N N . PHE B 1 444 ? -13.656 52.281 23.656 1 97.69 444 PHE B N 1
ATOM 7615 C CA . PHE B 1 444 ? -13.844 51.406 24.781 1 97.69 444 PHE B CA 1
ATOM 7616 C C . PHE B 1 444 ? -13.586 49.938 24.391 1 97.69 444 PHE B C 1
ATOM 7618 O O . PHE B 1 444 ? -14.32 49.375 23.578 1 97.69 444 PHE B O 1
ATOM 7625 N N . MET B 1 445 ? -12.562 49.281 24.984 1 97.88 445 MET B N 1
ATOM 7626 C CA . MET B 1 445 ? -12.125 47.969 24.531 1 97.88 445 MET B CA 1
ATOM 7627 C C . MET B 1 445 ? -12.18 46.969 25.688 1 97.88 445 MET B C 1
ATOM 7629 O O . MET B 1 445 ? -11.414 47.062 26.641 1 97.88 445 MET B O 1
ATOM 7633 N N . PHE B 1 446 ? -13.031 45.938 25.531 1 98 446 PHE B N 1
ATOM 7634 C CA . PHE B 1 446 ? -13.102 44.844 26.5 1 98 446 PHE B CA 1
ATOM 7635 C C . PHE B 1 446 ? -11.992 43.844 26.266 1 98 446 PHE B C 1
ATOM 7637 O O . PHE B 1 446 ? -11.711 43.469 25.109 1 98 446 PHE B O 1
ATOM 7644 N N . TYR B 1 447 ? -11.344 43.438 27.281 1 97.5 447 TYR B N 1
ATOM 7645 C CA . TYR B 1 447 ? -10.5 42.25 27.234 1 97.5 447 TYR B CA 1
ATOM 7646 C C . TYR B 1 447 ? -11.289 41 27.625 1 97.5 447 TYR B C 1
ATOM 7648 O O . TYR B 1 447 ? -11.734 40.844 28.766 1 97.5 447 TYR B O 1
ATOM 7656 N N . LEU B 1 448 ? -11.383 40.094 26.688 1 96.5 448 LEU B N 1
ATOM 7657 C CA . LEU B 1 448 ? -12.234 38.906 26.875 1 96.5 448 LEU B CA 1
ATOM 7658 C C . LEU B 1 448 ? -11.398 37.688 27.266 1 96.5 448 LEU B C 1
ATOM 7660 O O . LEU B 1 448 ? -11.938 36.625 27.531 1 96.5 448 LEU B O 1
ATOM 7664 N N . SER B 1 449 ? -10.148 37.812 27.234 1 93.81 449 SER B N 1
ATOM 7665 C CA . SER B 1 449 ? -9.258 36.719 27.625 1 93.81 449 SER B CA 1
ATOM 7666 C C . SER B 1 449 ? -7.984 37.25 28.281 1 93.81 449 SER B C 1
ATOM 7668 O O . SER B 1 449 ? -7.613 38.406 28.078 1 93.81 449 SER B O 1
ATOM 7670 N N . ASP B 1 450 ? -7.469 36.406 29.156 1 93.69 450 ASP B N 1
ATOM 7671 C CA . ASP B 1 450 ? -6.059 36.562 29.484 1 93.69 450 ASP B CA 1
ATOM 7672 C C . ASP B 1 450 ? -5.168 36.094 28.344 1 93.69 450 ASP B C 1
ATOM 7674 O O . ASP B 1 450 ? -5.641 35.406 27.422 1 93.69 450 ASP B O 1
ATOM 7678 N N . VAL B 1 451 ? -4.008 36.562 28.281 1 92.06 451 VAL B N 1
ATOM 7679 C CA . VAL B 1 451 ? -3.018 36.094 27.328 1 92.06 451 VAL B CA 1
ATOM 7680 C C . VAL B 1 451 ? -1.787 35.562 28.062 1 92.06 451 VAL B C 1
ATOM 7682 O O . VAL B 1 451 ? -1.279 36.25 28.984 1 92.06 451 VAL B O 1
ATOM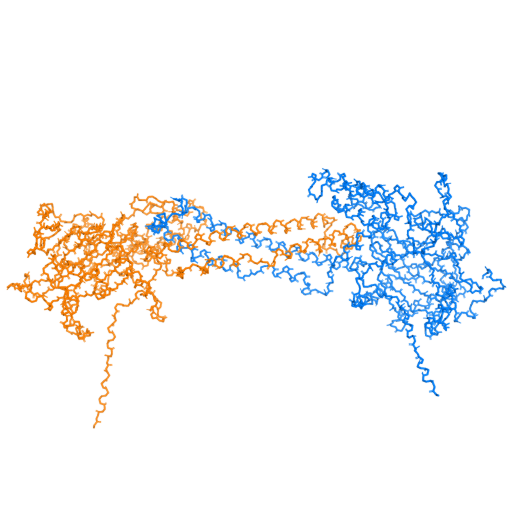 7685 N N . THR B 1 452 ? -1.383 34.406 27.75 1 89 452 THR B N 1
ATOM 7686 C CA . THR B 1 452 ? -0.26 33.781 28.438 1 89 452 THR B CA 1
ATOM 7687 C C . THR B 1 452 ? 0.996 34.656 28.312 1 89 452 THR B C 1
ATOM 7689 O O . THR B 1 452 ? 1.695 34.875 29.297 1 89 452 THR B O 1
ATOM 7692 N N . ARG B 1 453 ? 1.271 35.062 27.125 1 92 453 ARG B N 1
ATOM 7693 C CA . ARG B 1 453 ? 2.406 35.938 26.906 1 92 453 ARG B CA 1
ATOM 7694 C C . ARG B 1 453 ? 2.156 36.844 25.719 1 92 453 ARG B C 1
ATOM 7696 O O . ARG B 1 453 ? 1.626 36.438 24.688 1 92 453 ARG B O 1
ATOM 7703 N N . GLY B 1 454 ? 2.518 38.156 25.953 1 94 454 GLY B N 1
ATOM 7704 C CA . GLY B 1 454 ? 2.311 39.125 24.891 1 94 454 GLY B CA 1
ATOM 7705 C C . GLY B 1 454 ? 0.898 39.688 24.859 1 94 454 GLY B C 1
ATOM 7706 O O . GLY B 1 454 ? 0.148 39.531 25.828 1 94 454 GLY B O 1
ATOM 7707 N N . GLY B 1 455 ? 0.624 40.469 23.797 1 95.56 455 GLY B N 1
ATOM 7708 C CA . GLY B 1 455 ? -0.743 40.844 23.484 1 95.56 455 GLY B CA 1
ATOM 7709 C C . GLY B 1 455 ? -1.123 42.188 24.094 1 95.56 455 GLY B C 1
ATOM 7710 O O . GLY B 1 455 ? -2.297 42.562 24.094 1 95.56 455 GLY B O 1
ATOM 7711 N N . ALA B 1 456 ? -0.22 42.906 24.547 1 96.94 456 ALA B N 1
ATOM 7712 C CA . ALA B 1 456 ? -0.54 44.219 25.156 1 96.94 456 ALA B CA 1
ATOM 7713 C C . ALA B 1 456 ? -1.042 45.188 24.094 1 96.94 456 ALA B C 1
ATOM 7715 O O . ALA B 1 456 ? -0.824 45 22.906 1 96.94 456 ALA B O 1
ATOM 7716 N N . THR B 1 457 ? -1.846 46.094 24.5 1 97.75 457 THR B N 1
ATOM 7717 C CA . THR B 1 457 ? -2.123 47.281 23.719 1 97.75 457 THR B CA 1
ATOM 7718 C C . THR B 1 457 ? -1.156 48.406 24.078 1 97.75 457 THR B C 1
ATOM 7720 O O . THR B 1 457 ? -1.269 49.031 25.141 1 97.75 457 THR B O 1
ATOM 7723 N N . ALA B 1 458 ? -0.266 48.719 23.188 1 97.94 458 ALA B N 1
ATOM 7724 C CA . ALA B 1 458 ? 0.828 49.625 23.484 1 97.94 458 ALA B CA 1
ATOM 7725 C C . ALA B 1 458 ? 0.583 51 22.844 1 97.94 458 ALA B C 1
ATOM 7727 O O . ALA B 1 458 ? 0.103 51.094 21.719 1 97.94 458 ALA B O 1
ATOM 7728 N N . PHE B 1 459 ? 0.857 52.062 23.641 1 97.75 459 PHE B N 1
ATOM 7729 C CA . PHE B 1 459 ? 0.777 53.438 23.188 1 97.75 459 PHE B CA 1
ATOM 7730 C C . PHE B 1 459 ? 2.164 54.062 23.125 1 97.75 459 PHE B C 1
ATOM 7732 O O . PHE B 1 459 ? 2.607 54.688 24.078 1 97.75 459 PHE B O 1
ATOM 7739 N N . PRO B 1 460 ? 2.742 53.969 22 1 96.94 460 PRO B N 1
ATOM 7740 C CA . PRO B 1 460 ? 4.152 54.344 21.875 1 96.94 460 PRO B CA 1
ATOM 7741 C C . PRO B 1 460 ? 4.402 55.812 22.203 1 96.94 460 PRO B C 1
ATOM 7743 O O . PRO B 1 460 ? 5.453 56.156 22.75 1 96.94 460 PRO B O 1
ATOM 7746 N N . ARG B 1 461 ? 3.521 56.656 21.891 1 96.25 461 ARG B N 1
ATOM 7747 C CA . ARG B 1 461 ? 3.752 58.062 22.109 1 96.25 461 ARG B CA 1
ATOM 7748 C C . ARG B 1 461 ? 3.436 58.469 23.547 1 96.25 461 ARG B C 1
ATOM 7750 O O . ARG B 1 461 ? 3.961 59.469 24.047 1 96.25 461 ARG B O 1
ATOM 7757 N N . LEU B 1 462 ? 2.592 57.719 24.188 1 95.81 462 LEU B N 1
ATOM 7758 C CA . LEU B 1 462 ? 2.295 57.938 25.609 1 95.81 462 LEU B CA 1
ATOM 7759 C C . LEU B 1 462 ? 3.328 57.25 26.5 1 95.81 462 LEU B C 1
ATOM 7761 O O . LEU B 1 462 ? 3.459 57.594 27.672 1 95.81 462 LEU B O 1
ATOM 7765 N N . GLY B 1 463 ? 3.969 56.25 25.953 1 95.75 463 GLY B N 1
ATOM 7766 C CA . GLY B 1 463 ? 5.008 55.562 26.703 1 95.75 463 GLY B CA 1
ATOM 7767 C C . GLY B 1 463 ? 4.457 54.531 27.672 1 95.75 463 GLY B C 1
ATOM 7768 O O . GLY B 1 463 ? 5.098 54.219 28.688 1 95.75 463 GLY B O 1
ATOM 7769 N N . THR B 1 464 ? 3.273 54.062 27.422 1 95.5 464 THR B N 1
ATOM 7770 C CA . THR B 1 464 ? 2.664 53.094 28.328 1 95.5 464 THR B CA 1
ATOM 7771 C C . THR B 1 464 ? 1.907 52.031 27.531 1 95.5 464 THR B C 1
ATOM 7773 O O . THR B 1 464 ? 1.779 52.125 26.312 1 95.5 464 THR B O 1
ATOM 7776 N N . ALA B 1 465 ? 1.626 50.906 28.219 1 96.56 465 ALA B N 1
ATOM 7777 C CA . ALA B 1 465 ? 0.885 49.812 27.609 1 96.56 465 ALA B CA 1
ATOM 7778 C C . ALA B 1 465 ? -0.135 49.219 28.594 1 96.56 465 ALA B C 1
ATOM 7780 O O . ALA B 1 465 ? 0.066 49.281 29.812 1 96.56 465 ALA B O 1
ATOM 7781 N N . VAL B 1 466 ? -1.24 48.812 28.031 1 96.69 466 VAL B N 1
ATOM 7782 C CA . VAL B 1 466 ? -2.254 48.094 28.812 1 96.69 466 VAL B CA 1
ATOM 7783 C C . VAL B 1 466 ? -2.174 46.594 28.516 1 96.69 466 VAL B C 1
ATOM 7785 O O . VAL B 1 466 ? -2.373 46.156 27.391 1 96.69 466 VAL B O 1
ATOM 7788 N N . TRP B 1 467 ? -1.904 45.812 29.516 1 95.75 467 TRP B N 1
ATOM 7789 C CA . TRP B 1 467 ? -1.811 44.375 29.359 1 95.75 467 TRP B CA 1
ATOM 7790 C C . TRP B 1 467 ? -3.18 43.719 29.516 1 95.75 467 TRP B C 1
ATOM 7792 O O . TRP B 1 467 ? -3.994 44.156 30.328 1 95.75 467 TRP B O 1
ATOM 7802 N N . PRO B 1 468 ? -3.377 42.656 28.75 1 95.44 468 PRO B N 1
ATOM 7803 C CA . PRO B 1 468 ? -4.691 42.031 28.797 1 95.44 468 PRO B CA 1
ATOM 7804 C C . PRO B 1 468 ? -5.008 41.438 30.172 1 95.44 468 PRO B C 1
ATOM 7806 O O . PRO B 1 468 ? -4.184 40.719 30.734 1 95.44 468 PRO B O 1
ATOM 7809 N N . SER B 1 469 ? -6.117 41.75 30.672 1 95.5 469 SER B N 1
ATOM 7810 C CA . SER B 1 469 ? -6.727 41.156 31.859 1 95.5 469 SER B CA 1
ATOM 7811 C C . SER B 1 469 ? -8.195 40.844 31.625 1 95.5 469 SER B C 1
ATOM 7813 O O . SER B 1 469 ? -9.016 41.75 31.422 1 95.5 469 SER B O 1
ATOM 7815 N N . LYS B 1 470 ? -8.445 39.5 31.672 1 96.62 470 LYS B N 1
ATOM 7816 C CA . LYS B 1 470 ? -9.805 39.062 31.391 1 96.62 470 LYS B CA 1
ATOM 7817 C C . LYS B 1 470 ? -10.82 39.781 32.281 1 96.62 470 LYS B C 1
ATOM 7819 O O . LYS B 1 470 ? -10.641 39.844 33.5 1 96.62 470 LYS B O 1
ATOM 7824 N N . GLY B 1 471 ? -11.836 40.25 31.625 1 97 471 GLY B N 1
ATOM 7825 C CA . GLY B 1 471 ? -12.914 40.875 32.375 1 97 471 GLY B CA 1
ATOM 7826 C C . GLY B 1 471 ? -12.727 42.375 32.5 1 97 471 GLY B C 1
ATOM 7827 O O . GLY B 1 471 ? -13.625 43.094 33 1 97 471 GLY B O 1
ATOM 7828 N N . SER B 1 472 ? -11.625 42.969 32.062 1 96.81 472 SER B N 1
ATOM 7829 C CA . SER B 1 472 ? -11.352 44.375 32.156 1 96.81 472 SER B CA 1
ATOM 7830 C C . SER B 1 472 ? -11.664 45.094 30.828 1 96.81 472 SER B C 1
ATOM 7832 O O . SER B 1 472 ? -12.031 44.438 29.859 1 96.81 472 SER B O 1
ATOM 7834 N N . ALA B 1 473 ? -11.594 46.406 30.891 1 97.81 473 ALA B N 1
ATOM 7835 C CA . ALA B 1 473 ? -11.781 47.219 29.672 1 97.81 473 ALA B CA 1
ATOM 7836 C C . ALA B 1 473 ? -10.875 48.438 29.688 1 97.81 473 ALA B C 1
ATOM 7838 O O . ALA B 1 473 ? -10.695 49.062 30.734 1 97.81 473 ALA B O 1
ATOM 7839 N N . ALA B 1 474 ? -10.312 48.688 28.594 1 97.88 474 ALA B N 1
ATOM 7840 C CA . ALA B 1 474 ? -9.523 49.906 28.422 1 97.88 474 ALA B CA 1
ATOM 7841 C C . ALA B 1 474 ? -10.352 51 27.781 1 97.88 474 ALA B C 1
ATOM 7843 O O . ALA B 1 474 ? -11.227 50.75 26.953 1 97.88 474 ALA B O 1
ATOM 7844 N N . PHE B 1 475 ? -10.055 52.281 28.156 1 97.44 475 PHE B N 1
ATOM 7845 C CA . PHE B 1 475 ? -10.797 53.438 27.641 1 97.44 475 PHE B CA 1
ATOM 7846 C C . PHE B 1 475 ? -9.867 54.625 27.391 1 97.44 475 PHE B C 1
ATOM 7848 O O . PHE B 1 475 ? -9.008 54.938 28.234 1 97.44 475 PHE B O 1
ATOM 7855 N N . TRP B 1 476 ? -10.016 55.281 26.25 1 96.75 476 TRP B N 1
ATOM 7856 C CA . TRP B 1 476 ? -9.281 56.5 25.969 1 96.75 476 TRP B CA 1
ATOM 7857 C C . TRP B 1 476 ? -10.031 57.375 24.953 1 96.75 476 TRP B C 1
ATOM 7859 O O . TRP B 1 476 ? -10.883 56.875 24.219 1 96.75 476 TRP B O 1
ATOM 7869 N N . TYR B 1 477 ? -9.727 58.656 24.969 1 95.19 477 TYR B N 1
ATOM 7870 C CA . TYR B 1 477 ? -10.281 59.562 24 1 95.19 477 TYR B CA 1
ATOM 7871 C C . TYR B 1 477 ? -9.391 59.688 22.766 1 95.19 477 TYR B C 1
ATOM 7873 O O . TYR B 1 477 ? -8.18 59.906 22.891 1 95.19 477 TYR B O 1
ATOM 7881 N N . ASN B 1 478 ? -9.992 59.531 21.625 1 95.06 478 ASN B N 1
ATOM 7882 C CA . ASN B 1 478 ? -9.266 59.625 20.375 1 95.06 478 ASN B CA 1
ATOM 7883 C C . ASN B 1 478 ? -9.141 61.094 19.922 1 95.06 478 ASN B C 1
ATOM 7885 O O . ASN B 1 478 ? -8.211 61.438 19.188 1 95.06 478 ASN B O 1
ATOM 7889 N N . LEU B 1 479 ? -10.109 61.844 20.297 1 92.19 479 LEU B N 1
ATOM 7890 C CA . LEU B 1 479 ? -10.141 63.25 19.922 1 92.19 479 LEU B CA 1
ATOM 7891 C C . LEU B 1 479 ? -9.977 64.125 21.141 1 92.19 479 LEU B C 1
ATOM 7893 O O . LEU B 1 479 ? -10.43 63.781 22.234 1 92.19 479 LEU B O 1
ATOM 7897 N N . LYS B 1 480 ? -9.359 65.25 20.922 1 88.88 480 LYS B N 1
ATOM 7898 C CA . LYS B 1 480 ? -9.32 66.312 21.938 1 88.88 480 LYS B CA 1
ATOM 7899 C C . LYS B 1 480 ? -10.688 67 22.094 1 88.88 480 LYS B C 1
ATOM 7901 O O . LYS B 1 480 ? -11.578 66.812 21.266 1 88.88 480 LYS B O 1
ATOM 7906 N N . ARG B 1 481 ? -10.867 67.75 23.125 1 87.5 481 ARG B N 1
ATOM 7907 C CA . ARG B 1 481 ? -12.133 68.438 23.328 1 87.5 481 ARG B CA 1
ATOM 7908 C C . ARG B 1 481 ? -12.398 69.438 22.203 1 87.5 481 ARG B C 1
ATOM 7910 O O . ARG B 1 481 ? -13.547 69.812 21.922 1 87.5 481 ARG B O 1
ATOM 7917 N N . SER B 1 482 ? -11.352 69.875 21.516 1 81.5 482 SER B N 1
ATOM 7918 C CA . SER B 1 482 ? -11.445 70.812 20.406 1 81.5 482 SER B CA 1
ATOM 7919 C C . SER B 1 482 ? -11.969 70.125 19.156 1 81.5 482 SER B C 1
ATOM 7921 O O . SER B 1 482 ? -12.352 70.75 18.188 1 81.5 482 SER B O 1
ATOM 7923 N N . GLY B 1 483 ? -11.984 68.812 19.188 1 84.38 483 GLY B N 1
ATOM 7924 C CA . GLY B 1 483 ? -12.406 68.125 18 1 84.38 483 GLY B CA 1
ATOM 7925 C C . GLY B 1 483 ? -11.25 67.625 17.141 1 84.38 483 GLY B C 1
ATOM 7926 O O . GLY B 1 483 ? -11.438 66.812 16.219 1 84.38 483 GLY B O 1
ATOM 7927 N N . LYS B 1 484 ? -10.086 68 17.484 1 87.81 484 LYS B N 1
ATOM 7928 C CA . LYS B 1 484 ? -8.906 67.562 16.734 1 87.81 484 LYS B CA 1
ATOM 7929 C C . LYS B 1 484 ? -8.438 66.188 17.188 1 87.81 484 LYS B C 1
ATOM 7931 O O . LYS B 1 484 ? -8.703 65.812 18.328 1 87.81 484 LYS B O 1
ATOM 7936 N N . GLY B 1 485 ? -7.809 65.562 16.328 1 90.94 485 GLY B N 1
ATOM 7937 C CA . GLY B 1 485 ? -7.281 64.25 16.656 1 90.94 485 GLY B CA 1
ATOM 7938 C C . GLY B 1 485 ? -6.188 64.25 17.703 1 90.94 485 GLY B C 1
ATOM 7939 O O . GLY B 1 485 ? -5.352 65.188 17.703 1 90.94 485 GLY B O 1
ATOM 7940 N N . SER B 1 486 ? -6.25 63.375 18.641 1 92.56 486 SER B N 1
ATOM 7941 C CA . SER B 1 486 ? -5.168 63.25 19.609 1 92.56 486 SER B CA 1
ATOM 7942 C C . SER B 1 486 ? -4.047 62.375 19.062 1 92.56 486 SER B C 1
ATOM 7944 O O . SER B 1 486 ? -4.086 61.156 19.203 1 92.56 486 SER B O 1
ATOM 7946 N N . LEU B 1 487 ? -2.996 62.938 18.625 1 93.44 487 LEU B N 1
ATOM 7947 C CA . LEU B 1 487 ? -1.877 62.219 18.016 1 93.44 487 LEU B CA 1
ATOM 7948 C C . LEU B 1 487 ? -1.195 61.312 19.031 1 93.44 487 LEU B C 1
ATOM 7950 O O . LEU B 1 487 ? -0.601 60.312 18.672 1 93.44 487 LEU B O 1
ATOM 7954 N N . ALA B 1 488 ? -1.359 61.625 20.281 1 94.5 488 ALA B N 1
ATOM 7955 C CA . ALA B 1 488 ? -0.693 60.906 21.359 1 94.5 488 ALA B CA 1
ATOM 7956 C C . ALA B 1 488 ? -1.317 59.531 21.547 1 94.5 488 ALA B C 1
ATOM 7958 O O . ALA B 1 488 ? -0.717 58.656 22.172 1 94.5 488 ALA B O 1
ATOM 7959 N N . THR B 1 489 ? -2.48 59.344 20.969 1 95.44 489 THR B N 1
ATOM 7960 C CA . THR B 1 489 ? -3.197 58.094 21.25 1 95.44 489 THR B CA 1
ATOM 7961 C C . THR B 1 489 ? -2.879 57.031 20.188 1 95.44 489 THR B C 1
ATOM 7963 O O . THR B 1 489 ? -3.639 56.094 20 1 95.44 489 THR B O 1
ATOM 7966 N N . LEU B 1 490 ? -1.774 57.25 19.422 1 96.06 490 LEU B N 1
ATOM 7967 C CA . LEU B 1 490 ? -1.271 56.188 18.578 1 96.06 490 LEU B CA 1
ATOM 7968 C C . LEU B 1 490 ? -1.083 54.906 19.391 1 96.06 490 LEU B C 1
ATOM 7970 O O . LEU B 1 490 ? -0.449 54.906 20.438 1 96.06 490 LEU B O 1
ATOM 7974 N N . HIS B 1 491 ? -1.686 53.844 18.938 1 96.69 491 HIS B N 1
ATOM 7975 C CA . HIS B 1 491 ? -1.575 52.594 19.688 1 96.69 491 HIS B CA 1
ATOM 7976 C C . HIS B 1 491 ? -1.57 51.375 18.766 1 96.69 491 HIS B C 1
ATOM 7978 O O . HIS B 1 491 ? -1.907 51.5 17.578 1 96.69 491 HIS B O 1
ATOM 7984 N N . GLY B 1 492 ? -1.095 50.281 19.25 1 95.88 492 GLY B N 1
ATOM 7985 C CA . GLY B 1 492 ? -1.062 49.031 18.516 1 95.88 492 GLY B CA 1
ATOM 7986 C C . GLY B 1 492 ? -1.228 47.812 19.422 1 95.88 492 GLY B C 1
ATOM 7987 O O . GLY B 1 492 ? -1.128 47.938 20.641 1 95.88 492 GLY B O 1
ATOM 7988 N N . ALA B 1 493 ? -1.583 46.719 18.75 1 96.06 493 ALA B N 1
ATOM 7989 C CA . ALA B 1 493 ? -1.679 45.438 19.453 1 96.06 493 ALA B CA 1
ATOM 7990 C C . ALA B 1 493 ? -0.375 44.656 19.359 1 96.06 493 ALA B C 1
ATOM 7992 O O . ALA B 1 493 ? 0.021 44.25 18.266 1 96.06 493 ALA B O 1
ATOM 7993 N N . CYS B 1 494 ? 0.256 44.469 20.484 1 96.81 494 CYS B N 1
ATOM 7994 C CA . CYS B 1 494 ? 1.471 43.656 20.5 1 96.81 494 CYS B CA 1
ATOM 7995 C C . CYS B 1 494 ? 1.183 42.219 20.062 1 96.81 494 CYS B C 1
ATOM 7997 O O . CYS B 1 494 ? 0.139 41.656 20.406 1 96.81 494 CYS B O 1
ATOM 7999 N N . PRO B 1 495 ? 2.119 41.625 19.328 1 95.31 495 PRO B N 1
ATOM 8000 C CA . PRO B 1 495 ? 1.897 40.219 18.891 1 95.31 495 PRO B CA 1
ATOM 8001 C C . PRO B 1 495 ? 1.707 39.281 20.062 1 95.31 495 PRO B C 1
ATOM 8003 O O . PRO B 1 495 ? 2.393 39.375 21.078 1 95.31 495 PRO B O 1
ATOM 8006 N N . VAL B 1 496 ? 0.736 38.375 19.891 1 94.62 496 VAL B N 1
ATOM 8007 C CA . VAL B 1 496 ? 0.514 37.344 20.875 1 94.62 496 VAL B CA 1
ATOM 8008 C C . VAL B 1 496 ? 1.601 36.25 20.75 1 94.62 496 VAL B C 1
ATOM 8010 O O . VAL B 1 496 ? 1.812 35.719 19.672 1 94.62 496 VAL B O 1
ATOM 8013 N N . VAL B 1 497 ? 2.328 36 21.812 1 94.06 497 VAL B N 1
ATOM 8014 C CA . VAL B 1 497 ? 3.412 35.031 21.766 1 94.06 497 VAL B CA 1
ATOM 8015 C C . VAL B 1 497 ? 2.867 33.656 22.078 1 94.06 497 VAL B C 1
ATOM 8017 O O . VAL B 1 497 ? 3.102 32.688 21.312 1 94.06 497 VAL B O 1
ATOM 8020 N N . HIS B 1 498 ? 2.197 33.5 23.188 1 91.62 498 HIS B N 1
ATOM 8021 C CA . HIS B 1 498 ? 1.56 32.25 23.578 1 91.62 498 HIS B CA 1
ATOM 8022 C C . HIS B 1 498 ? 0.079 32.469 23.891 1 91.62 498 HIS B C 1
ATOM 8024 O O . HIS B 1 498 ? -0.293 33.438 24.562 1 91.62 498 HIS B O 1
ATOM 8030 N N . GLY B 1 499 ? -0.728 31.562 23.281 1 87.94 499 GLY B N 1
ATOM 8031 C CA . GLY B 1 499 ? -2.154 31.641 23.562 1 87.94 499 GLY B CA 1
ATOM 8032 C C . GLY B 1 499 ? -2.922 32.438 22.516 1 87.94 499 GLY B C 1
ATOM 8033 O O . GLY B 1 499 ? -2.576 32.406 21.328 1 87.94 499 GLY B O 1
ATOM 8034 N N . SER B 1 500 ? -4.059 32.969 22.984 1 88.19 500 SER B N 1
ATOM 8035 C CA . SER B 1 500 ? -4.922 33.781 22.125 1 88.19 500 SER B CA 1
ATOM 8036 C C . SER B 1 500 ? -5.473 35 22.859 1 88.19 500 SER B C 1
ATOM 8038 O O . SER B 1 500 ? -5.559 35 24.078 1 88.19 500 SER B O 1
ATOM 8040 N N . LYS B 1 501 ? -5.723 35.969 22.094 1 91.88 501 LYS B N 1
ATOM 8041 C CA . LYS B 1 501 ? -6.273 37.219 22.641 1 91.88 501 LYS B CA 1
ATOM 8042 C C . LYS B 1 501 ? -7.648 37.5 22.047 1 91.88 501 LYS B C 1
ATOM 8044 O O . LYS B 1 501 ? -7.809 37.531 20.828 1 91.88 501 LYS B O 1
ATOM 8049 N N . TRP B 1 502 ? -8.609 37.562 22.953 1 92.81 502 TRP B N 1
ATOM 8050 C CA . TRP B 1 502 ? -9.945 38 22.578 1 92.81 502 TRP B CA 1
ATOM 8051 C C . TRP B 1 502 ? -10.242 39.406 23.094 1 92.81 502 TRP B C 1
ATOM 8053 O O . TRP B 1 502 ? -10.039 39.688 24.281 1 92.81 502 TRP B O 1
ATOM 8063 N N . VAL B 1 503 ? -10.641 40.25 22.203 1 95.38 503 VAL B N 1
ATOM 8064 C CA . VAL B 1 503 ? -11 41.625 22.609 1 95.38 503 VAL B CA 1
ATOM 8065 C C . VAL B 1 503 ? -12.297 42.031 21.922 1 95.38 503 VAL B C 1
ATOM 8067 O O . VAL B 1 503 ? -12.703 41.406 20.922 1 95.38 503 VAL B O 1
ATOM 8070 N N . SER B 1 504 ? -12.969 42.969 22.453 1 96.56 504 SER B N 1
ATOM 8071 C CA . SER B 1 504 ? -14.156 43.594 21.859 1 96.56 504 SER B CA 1
ATOM 8072 C C . SER B 1 504 ? -14.109 45.094 21.938 1 96.56 504 SER B C 1
ATOM 8074 O O . SER B 1 504 ? -13.969 45.656 23.031 1 96.56 504 SER B O 1
ATOM 8076 N N . ASN B 1 505 ? -14.219 45.75 20.828 1 96.12 505 ASN B N 1
ATOM 8077 C CA . ASN B 1 505 ? -14.133 47.188 20.766 1 96.12 505 ASN B CA 1
ATOM 8078 C C . ASN B 1 505 ? -15.508 47.844 20.578 1 96.12 505 ASN B C 1
ATOM 8080 O O . ASN B 1 505 ? -16.328 47.312 19.812 1 96.12 505 ASN B O 1
ATOM 8084 N N . LYS B 1 506 ? -15.773 48.844 21.297 1 96.56 506 LYS B N 1
ATOM 8085 C CA . LYS B 1 506 ? -16.891 49.75 21.078 1 96.56 506 LYS B CA 1
ATOM 8086 C C . LYS B 1 506 ? -16.391 51.156 20.766 1 96.56 506 LYS B C 1
ATOM 8088 O O . LYS B 1 506 ? -15.891 51.875 21.656 1 96.56 506 LYS B O 1
ATOM 8093 N N . TRP B 1 507 ? -16.562 51.562 19.516 1 96.25 507 TRP B N 1
ATOM 8094 C CA . TRP B 1 507 ? -16.156 52.906 19.125 1 96.25 507 TRP B CA 1
ATOM 8095 C C . TRP B 1 507 ? -17.312 53.906 19.266 1 96.25 507 TRP B C 1
ATOM 8097 O O . TRP B 1 507 ? -18.391 53.688 18.688 1 96.25 507 TRP B O 1
ATOM 8107 N N . ILE B 1 508 ? -17.047 54.969 19.984 1 95.06 508 ILE B N 1
ATOM 8108 C CA . ILE B 1 508 ? -18.047 56 20.25 1 95.06 508 ILE B CA 1
ATOM 8109 C C . ILE B 1 508 ? -17.844 57.188 19.312 1 95.06 508 ILE B C 1
ATOM 8111 O O . ILE B 1 508 ? -16.719 57.688 19.203 1 95.06 508 ILE B O 1
ATOM 8115 N N . ARG B 1 509 ? -18.938 57.625 18.688 1 93.38 509 ARG B N 1
ATOM 8116 C CA . ARG B 1 509 ? -18.859 58.656 17.641 1 93.38 509 ARG B CA 1
ATOM 8117 C C . ARG B 1 509 ? -19.219 60.031 18.188 1 93.38 509 ARG B C 1
ATOM 8119 O O . ARG B 1 509 ? -19.812 60.156 19.25 1 93.38 509 ARG B O 1
ATOM 8126 N N . GLU B 1 510 ? -18.938 61.062 17.438 1 87.25 510 GLU B N 1
ATOM 8127 C CA . GLU B 1 510 ? -18.953 62.469 17.875 1 87.25 510 GLU B CA 1
ATOM 8128 C C . GLU B 1 510 ? -20.391 63 17.938 1 87.25 510 GLU B C 1
ATOM 8130 O O . GLU B 1 510 ? -20.734 63.719 18.875 1 87.25 510 GLU B O 1
ATOM 8135 N N . ARG B 1 511 ? -21.234 62.75 17.078 1 79.44 511 ARG B N 1
ATOM 8136 C CA . ARG B 1 511 ? -22.5 63.438 16.891 1 79.44 511 ARG B CA 1
ATOM 8137 C C . ARG B 1 511 ? -23.375 63.312 18.125 1 79.44 511 ARG B C 1
ATOM 8139 O O . ARG B 1 511 ? -23.984 64.312 18.547 1 79.44 511 ARG B O 1
ATOM 8146 N N . GLY B 1 512 ? -23.406 62.219 18.672 1 75 512 GLY B N 1
ATOM 8147 C CA . GLY B 1 512 ? -24.328 62 19.781 1 75 512 GLY B CA 1
ATOM 8148 C C . GLY B 1 512 ? -23.812 62.5 21.109 1 75 512 GLY B C 1
ATOM 8149 O O . GLY B 1 512 ? -24.453 62.344 22.141 1 75 512 GLY B O 1
ATOM 8150 N N . GLN B 1 513 ? -22.625 63.219 21.062 1 78.44 513 GLN B N 1
ATOM 8151 C CA . GLN B 1 513 ? -22 63.531 22.344 1 78.44 513 GLN B CA 1
ATOM 8152 C C . GLN B 1 513 ? -22.094 65 22.672 1 78.44 513 GLN B C 1
ATOM 8154 O O . GLN B 1 513 ? -21.609 65.438 23.703 1 78.44 513 GLN B O 1
ATOM 8159 N N . PHE B 1 514 ? -22.719 65.75 21.906 1 68.19 514 PHE B N 1
ATOM 8160 C CA . PHE B 1 514 ? -22.734 67.188 22.031 1 68.19 514 PHE B CA 1
ATOM 8161 C C . PHE B 1 514 ? -23.219 67.625 23.406 1 68.19 514 PHE B C 1
ATOM 8163 O O . PHE B 1 514 ? -22.688 68.562 23.984 1 68.19 514 PHE B O 1
ATOM 8170 N N . LEU B 1 515 ? -24.125 66.875 23.875 1 57.12 515 LEU B N 1
ATOM 8171 C CA . LEU B 1 515 ? -24.656 67.312 25.172 1 57.12 515 LEU B CA 1
ATOM 8172 C C . LEU B 1 515 ? -23.906 66.625 26.312 1 57.12 515 LEU B C 1
ATOM 8174 O O . LEU B 1 515 ? -24.016 67.062 27.469 1 57.12 515 LEU B O 1
ATOM 8178 N N . LYS B 1 516 ? -23.109 65.75 25.984 1 64.81 516 LYS B N 1
ATOM 8179 C CA . LYS B 1 516 ? -22.5 64.938 27.031 1 64.81 516 LYS B CA 1
ATOM 8180 C C . LYS B 1 516 ? -21.031 65.312 27.219 1 64.81 516 LYS B C 1
ATOM 8182 O O . LYS B 1 516 ? -20.484 65.25 28.312 1 64.81 516 LYS B O 1
ATOM 8187 N N . ARG B 1 517 ? -20.391 65.75 26.203 1 56.88 517 ARG B N 1
ATOM 8188 C CA . ARG B 1 517 ? -18.984 66.188 26.25 1 56.88 517 ARG B CA 1
ATOM 8189 C C . ARG B 1 517 ? -18.844 67.625 25.766 1 56.88 517 ARG B C 1
ATOM 8191 O O . ARG B 1 517 ? -18.844 67.875 24.562 1 56.88 517 ARG B O 1
ATOM 8198 N N . THR B 1 518 ? -18.891 68.5 26.781 1 54.34 518 THR B N 1
ATOM 8199 C CA . THR B 1 518 ? -18.859 69.875 26.438 1 54.34 518 THR B CA 1
ATOM 8200 C C . THR B 1 518 ? -17.516 70.25 25.812 1 54.34 518 THR B C 1
ATOM 8202 O O . THR B 1 518 ? -16.484 69.688 26.156 1 54.34 518 THR B O 1
ATOM 8205 N N . CYS B 1 519 ? -17.516 70.875 24.641 1 54.66 519 CYS B N 1
ATOM 8206 C CA . CYS B 1 519 ? -16.344 71.375 23.891 1 54.66 519 CYS B CA 1
ATOM 8207 C C . CYS B 1 519 ? -15.438 72.188 24.781 1 54.66 519 CYS B C 1
ATOM 8209 O O . CYS B 1 519 ? -15.914 72.875 25.688 1 54.66 519 CYS B O 1
ATOM 8211 N N . GLY B 1 520 ? -14.211 71.75 24.844 1 47.88 520 GLY B N 1
ATOM 8212 C CA . GLY B 1 520 ? -13.281 72.625 25.578 1 47.88 520 GLY B CA 1
ATOM 8213 C C . GLY B 1 520 ? -13.109 74 24.953 1 47.88 520 GLY B C 1
ATOM 8214 O O . GLY B 1 520 ? -13.477 74.188 23.797 1 47.88 520 GLY B O 1
ATOM 8215 N N . LEU B 1 521 ? -12.836 75 25.75 1 48.44 521 LEU B N 1
ATOM 8216 C CA . LEU B 1 521 ? -12.672 76.375 25.312 1 48.44 521 LEU B CA 1
ATOM 8217 C C . LEU B 1 521 ? -11.359 76.562 24.562 1 48.44 521 LEU B C 1
ATOM 8219 O O . LEU B 1 521 ? -11.172 77.562 23.875 1 48.44 521 LEU B O 1
ATOM 8223 N N . SER B 1 522 ? -10.305 75.688 24.734 1 49.66 522 SER B N 1
ATOM 8224 C CA . SER B 1 522 ? -9.016 75.812 24.062 1 49.66 522 SER B CA 1
ATOM 8225 C C . SER B 1 522 ? -8.773 74.688 23.078 1 49.66 522 SER B C 1
ATOM 8227 O O . SER B 1 522 ? -9.195 73.562 23.328 1 49.66 522 SER B O 1
ATOM 8229 N N . PRO B 1 523 ? -8.367 75.062 21.859 1 51.94 523 PRO B N 1
ATOM 8230 C CA . PRO B 1 523 ? -8.141 74.062 20.797 1 51.94 523 PRO B CA 1
ATOM 8231 C C . PRO B 1 523 ? -7.273 72.875 21.281 1 51.94 523 PRO B C 1
ATOM 8233 O O . PRO B 1 523 ? -7.312 71.812 20.688 1 51.94 523 PRO B O 1
ATOM 8236 N N . ASP B 1 524 ? -6.41 73.125 22.281 1 49.16 524 ASP B N 1
ATOM 8237 C CA . ASP B 1 524 ? -5.469 72.125 22.703 1 49.16 524 ASP B CA 1
ATOM 8238 C C . ASP B 1 524 ? -6.062 71.25 23.797 1 49.16 524 ASP B C 1
ATOM 8240 O O . ASP B 1 524 ? -5.402 70.312 24.312 1 49.16 524 ASP B O 1
ATOM 8244 N N . GLU B 1 525 ? -7.234 71.562 24.234 1 47.66 525 GLU B N 1
ATOM 8245 C CA . GLU B 1 525 ? -7.922 70.75 25.25 1 47.66 525 GLU B CA 1
ATOM 8246 C C . GLU B 1 525 ? -8.734 69.688 24.609 1 47.66 525 GLU B C 1
ATOM 8248 O O . GLU B 1 525 ? -9.445 69.875 23.625 1 47.66 525 GLU B O 1
#